Protein AF-0000000085061798 (afdb_homodimer)

Foldseek 3Di:
DLVLQVVLLVVLQVVVVVVVVVVVPDPPPADPVLVVQLVCLLVCVPVPLSVQQLQQWAQEWQWQRNQPSLLVDALQRWKKKKKKAWGDSDPVDIDITIIIGIGGPVQDDQVSVLVSVSVSCVSSVYSDHHHPPMDMDIGRHAPDAPDDADPLQVVLVVVVVVLVVLQVQLQVVVVVVVVVVVVVVVVCVVVCVVCVPPDDDDPVVVVVVVVVVVVPDDPVNLLSNLQYLVVLVCVLQDDDDPPLLQLLVLLLLLVLLLLLLLQCLPVVLPVSHFPPVSCVQNPVLLDQVNLSRNLSLLSLLLVLLQLLQLLLLLVLLPCPDPCVVDPVVVVCLLVVVCLQFPQLLVSLLSCQQNPLLRDFAADQSVVSNVQSVLCVVAVVCVNVLNQLPPPLWLSSGRLSLCLSVSLSSVLSNCSVVLSVLCVVPVVRSVVVLVVLLVQQLVQLLVLCLVVVDADCSSVDPPNGCCCRRQSRDNSNSCLSSSNSSVLNSLLPDPVSLVQLVDPVSVVVLLCQLCCLLVCLSRVCSCQSPDPGDDSNRRSNSSRPSSNSNSVSVSSQSSSSSNVNNPPSSVVSSDSVSSSQSLLSSLLSSCLSVVSNSDSSRDHRRDHDDPVSSVVSSVVSVVVSSVVSVVCCSSTNSSSLSVVCVVPPDPDPPPPDPDDPPSVVSPSSVSVD/DLVLQVVLLVVLLVVVVVVVVVVVPDPPPADPVLVVQLVCLLVCVPVVLSVQQLQQWAQEWQWQRNQPSLLPDDLQRWKKKKKKAWGDSDPVDIDITIIIGIGGPVQDDQVSVLVSVSVSCVSSVYSDHHHPPMDMDIGRHAPDAPDDADPLQVVLVVVVVVLVVLQVQLQVVVVVVVVVVVVVVVVVVVVCVVCVPPDDDDPVVVVVVVVVVVVPDPPVNLLSNLQYLVVLVCVLQDDDDPQLLQLLVLLLLLVLLLLLLLQCLPVVLPVSHFPPVSCVQNPVLLDQVNLSRNLSLLSLLLVLLQLLQLLLLLVLLPCVDPCVVDPVVVVCLLVVVCLQFPQLLVSLLSCQQNPLLRPFAADLSVVSNVQSVLCVVAVVCVNVLNQLPPPLWLSSGRLSLCLSVSLSSVLSVCSVVLSVLCVVPVVRSVVVLVVLLVQQLVQLLVLCLVVVDADCSSVDPPNGCCCRRQSRDNSNSSLSSSNSNVLNSLLPDPVNLVQLVDPVSVVVLLCQLCCLLVCLSRVCSCQSPDPGDDSNRRSNSSRPSSNSNSVSVSSQSSSSSNVNNPPSSVVSSDSVSSSQSLLSSLLSSCLSVVSCSDSSRDHRRDHDDPVSSVVSSVVSVVVSSVVSVVCCSSTNSSSLSVVCVVPPDPDPPPPDPDDPPSVVSPSSVSVD

Organism: Heterostelium pallidum (strain ATCC 26659 / Pp 5 / PN500) (NCBI:txid670386)

Nearest PDB structures (foldseek):
  6o2p-assembly1_A  TM=1.627E-01  e=3.566E+00  Homo sapiens
  5k3j-assembly1_A  TM=1.758E-01  e=9.568E+00  Caenorhabditis elegans
  6o2p-assembly1_A  TM=1.560E-01  e=2.924E+00  Homo sapiens

Sequence (1344 aa):
MNKVYFIFILSFYLINICLSLELNSGSNNVSLQCTKDINSMMSFANLMDDLQLWAYSGRAPNDLGNIDGCLGLPSNVSHYCIYSTSVPVSPSINTTYIIGLCIPPSCNTTVDISSALTTFLETMSIIAPPGGDPQSICYSEIGQSYKNWTTGAYVVLGVCIFFGVLVLAGTGIEFYQNNISGLLKKDDDQFEGLISGITNNNPISIRQDLYEEINETPLVVKLLLSFSLISNYNSFFGSSSTKRHFDTLDGIRTISTIWVLLGHSLLFANSPGYDNLAYLYLKARSFFSFQAIPSAEFAVDVFFMLSGFLVAHSLLSHLNSEQSKSPFFWFKYVIHRIIRLSPLYYFLIFVDWQLMPLFGTGPLWFQYAEQKNACQEYWWTNLLYINNLHPSIMSKECFSWAWYLANDMQFYLIAPFVLLAFRFRKAFGYLIVAVLLAICFTTNIWLTMKFNIPTFFQFAVPTTTFTTDIYQKPWTRIGPYAVGIAVAFLYTHETTKKVYDKLWFRLTAYSLAFGITFFFTYIPYTSFQGSGWTKVDNALYNGFAHTMFTVGLALFMVATFYGHGGLMSAFLRLKIFNYLSKLTYATYLVHPIVLYTYYYSRTTFLHYSPIEFSWLFAGNILFAFSIAFIIHLTIEKPFIQIERLIFPPKKQNSSPPQKEYQNYSSLLIQKVMNKVYFIFILSFYLINICLSLELNSGSNNVSLQCTKDINSMMSFANLMDDLQLWAYSGRAPNDLGNIDGCLGLPSNVSHYCIYSTSVPVSPSINTTYIIGLCIPPSCNTTVDISSALTTFLETMSIIAPPGGDPQSICYSEIGQSYKNWTTGAYVVLGVCIFFGVLVLAGTGIEFYQNNISGLLKKDDDQFEGLISGITNNNPISIRQDLYEEINETPLVVKLLLSFSLISNYNSFFGSSSTKRHFDTLDGIRTISTIWVLLGHSLLFANSPGYDNLAYLYLKARSFFSFQAIPSAEFAVDVFFMLSGFLVAHSLLSHLNSEQSKSPFFWFKYVIHRIIRLSPLYYFLIFVDWQLMPLFGTGPLWFQYAEQKNACQEYWWTNLLYINNLHPSIMSKECFSWAWYLANDMQFYLIAPFVLLAFRFRKAFGYLIVAVLLAICFTTNIWLTMKFNIPTFFQFAVPTTTFTTDIYQKPWTRIGPYAVGIAVAFLYTHETTKKVYDKLWFRLTAYSLAFGITFFFTYIPYTSFQGSGWTKVDNALYNGFAHTMFTVGLALFMVATFYGHGGLMSAFLRLKIFNYLSKLTYATYLVHPIVLYTYYYSRTTFLHYSPIEFSWLFAGNILFAFSIAFIIHLTIEKPFIQIERLIFPPKKQNSSPPQKEYQNYSSLLIQKV

pLDDT: mean 81.86, std 20.11, range [26.75, 98.56]

Radius of gyration: 34.34 Å; Cα contacts (8 Å, |Δi|>4): 1754; chains: 2; bounding box: 83×108×76 Å

InterPro domains:
  IPR002656 Acyltransferase 3 domain [PF01757] (248-628)
  IPR052728 Oxygen and lipid transport regulator [PTHR11161] (62-659)

Solvent-accessible surface area (backbone atoms only — not comparable to full-atom values): 69796 Å² total; per-residue (Å²): 113,70,66,49,56,54,43,26,59,44,54,47,41,60,46,37,63,57,44,56,68,60,60,72,70,68,81,83,78,55,53,67,63,27,54,50,52,51,50,37,38,77,65,37,72,50,50,70,64,25,48,49,30,58,68,21,23,32,75,45,64,36,20,38,36,33,54,70,55,27,40,67,40,57,60,86,60,21,19,30,32,39,41,33,26,33,36,72,53,39,103,86,38,72,44,72,43,36,31,16,39,29,42,44,55,70,42,76,45,56,58,30,46,51,51,50,46,52,52,47,26,67,59,39,67,32,84,63,66,87,40,53,80,69,44,58,54,72,43,62,49,80,79,66,71,87,54,79,89,47,72,62,24,52,50,50,49,49,51,50,49,52,51,50,50,41,28,52,51,9,30,49,52,51,52,52,51,51,54,50,48,52,53,50,50,55,51,38,56,58,38,46,65,57,44,68,68,59,83,81,78,61,78,63,55,61,57,49,51,55,49,52,54,59,66,64,53,52,66,67,56,55,57,32,45,36,23,8,51,63,60,41,54,51,56,59,73,48,85,72,73,87,71,67,52,61,38,37,52,26,22,52,48,33,54,28,47,52,34,39,50,49,24,46,55,56,58,59,41,53,70,85,31,45,52,46,48,63,41,46,71,72,45,49,62,52,36,65,78,45,27,60,35,65,39,17,63,50,30,58,30,45,51,36,17,52,49,23,22,49,53,41,46,47,47,59,66,46,58,76,39,83,60,58,76,39,72,64,45,56,52,49,56,55,50,50,53,46,58,69,50,41,59,53,52,54,54,48,51,48,42,58,55,44,43,48,55,66,71,58,44,48,84,50,31,62,56,59,45,56,62,38,52,26,34,75,78,34,46,68,28,53,80,68,43,39,32,49,64,43,49,76,45,55,90,48,23,34,68,54,83,48,28,58,56,16,37,51,52,54,49,58,69,47,46,59,60,44,52,51,33,26,69,73,37,56,67,49,22,55,47,51,42,51,49,52,40,49,46,12,33,50,49,28,28,47,52,21,60,73,65,65,41,66,59,80,77,60,74,50,90,77,58,57,56,43,49,32,66,42,69,40,27,53,67,45,51,45,30,14,25,40,52,13,32,49,51,33,57,45,66,71,37,70,65,49,56,60,49,56,68,35,65,70,50,37,53,50,34,45,50,46,17,52,48,39,38,51,43,66,39,43,52,63,37,55,41,66,40,90,92,40,65,52,68,65,54,34,15,51,46,66,25,38,40,59,36,47,34,36,51,14,50,46,47,44,53,55,35,29,60,76,71,63,33,63,68,63,35,56,58,24,45,35,70,67,26,61,50,49,33,72,32,41,66,44,24,63,67,43,32,60,60,51,49,50,54,50,57,26,30,31,62,58,55,46,64,86,43,75,67,53,43,50,38,51,44,36,15,48,51,50,53,24,49,51,52,14,50,52,45,35,40,61,49,42,47,20,47,52,46,48,48,43,68,75,55,59,76,78,74,73,71,81,59,73,88,59,80,82,69,65,75,57,56,63,62,55,48,75,77,102,112,71,66,48,57,54,44,27,59,44,53,47,42,60,46,37,64,59,42,55,69,62,59,74,72,65,81,82,77,56,52,68,64,27,53,51,51,50,50,36,38,76,64,38,72,52,51,70,63,25,48,48,30,57,67,20,23,33,73,46,63,37,20,39,36,32,53,69,54,25,40,67,40,57,61,87,61,22,21,32,30,38,41,34,25,33,37,72,53,40,102,86,37,71,43,71,43,37,33,17,38,29,41,45,55,70,42,74,45,57,58,30,44,50,52,50,46,52,53,48,25,68,60,39,68,32,83,63,67,87,39,54,81,70,44,59,54,73,44,63,49,81,78,65,70,87,53,78,88,47,73,62,24,52,49,48,48,49,53,51,49,50,51,51,50,42,28,50,50,10,29,48,52,51,52,51,51,51,52,50,48,52,55,51,50,54,52,38,56,58,38,47,64,57,46,67,69,57,84,82,77,59,79,62,55,60,59,48,49,56,51,50,55,60,67,63,52,52,66,67,55,54,57,32,46,35,22,8,51,62,60,40,53,50,57,59,72,48,85,73,75,86,71,67,53,61,38,38,54,25,22,52,47,32,54,28,48,52,34,38,50,50,24,47,55,57,59,58,42,53,71,86,32,46,53,47,48,65,42,46,71,70,47,52,62,53,36,66,78,46,28,61,35,64,40,18,63,50,31,58,29,46,50,35,17,51,50,22,22,51,53,40,46,47,47,59,67,46,56,77,39,82,60,59,76,39,70,64,45,56,51,51,54,53,49,50,54,46,57,70,49,42,62,52,52,54,54,48,51,46,40,57,55,43,43,48,56,64,70,59,44,48,83,48,30,63,56,57,47,56,63,38,54,28,34,77,78,34,48,68,28,54,78,68,44,39,33,50,66,43,48,75,45,54,91,48,21,36,70,53,83,48,28,59,58,14,37,50,52,53,50,59,69,50,46,60,60,44,52,52,35,26,70,73,38,57,67,50,22,55,47,49,41,50,49,52,38,49,47,12,32,51,50,29,27,47,52,21,60,73,67,65,42,67,58,82,76,60,74,51,90,76,57,56,55,42,48,33,66,44,69,40,27,54,66,44,52,45,29,16,25,40,51,12,34,49,51,32,57,46,66,72,37,68,62,51,55,60,49,58,68,35,64,71,49,38,54,49,35,45,51,45,17,50,49,41,38,51,43,66,38,43,52,63,38,54,41,67,39,92,91,39,66,51,65,66,53,34,16,49,45,65,26,38,39,58,36,46,34,38,51,14,50,45,46,43,52,56,36,30,60,74,72,64,34,63,69,62,35,55,60,24,45,35,68,68,26,63,49,48,32,73,32,41,67,43,24,64,68,42,32,61,59,52,50,50,51,50,58,26,27,32,62,56,54,46,62,85,42,74,66,52,43,50,38,52,45,38,15,49,52,50,54,24,50,52,52,13,50,53,45,34,39,62,49,43,48,20,47,51,46,47,46,42,68,75,56,59,76,79,74,72,71,82,60,75,88,60,78,82,69,65,76,57,56,61,60,55,49,74,76,102

Secondary structure (DSSP, 8-state):
-HHHHHHHHHHHHHHHHHHHHHTTSS-TT--HHHHHHHHHHHTTSSHHHHHHHHHHS--STTB---HHHHHTS-TTT-EEEEEEEEEEEETTEEEEEEEEEEE-TT--SHHHHHHHHHHHHHHHT------EEEEEEEE-STT--SSPPPHHHHHHHHHHHHHHHHHHHHHHHHHHHHHHHHHHHHHHHHHHHHHTSS----THHHHHHHHHHHHTS-HHHHHHHTT-HHHHHHHHHSPPPS-GGGGHHHHHHHHHHHHHHHHHHHHGGGTT-BTTHHHHHHTGGGSTGGGGTGGGHHHHHHHHHHHHHHHHHHHHHHHTSGGGGSHHHHHHHHHHHHHHHHHHHHHHHHIIIIIGGGT--STTHHHHHHHTTHHHHHHHHHHTT-TTTSSSSGGGSTTGGGHHHHHHHHHHHHHHHHHHHHHH-HHHHHHHHHHHHHHHHHHHHHHHHHHTPPPGGG--S-THHIIIIISS-HHHHHHHHHHHHHHHHHHH-HHHHHHHHSHHHHHHHHHHHHHHHHHHHHGGGGGGSTT---HHHHHHHHHHHHHHHHHHHHHHHHHHHTT--HHHHHHHT-HHHHHHHTTHHHHHHHHHHHHHHHHHH-SS-B---HHHHHHHHHHHHHHHHHHHHHHIIIIIHHHHHHHHHHS---------S--TTTHHHHHHHHH-/-HHHHHHHHHHHHHHHHHHHHHTTSS-TT--HHHHHHHHHHHTTSSHHHHHHHHHHS--STTB---HHHHHTS-TTT-EEEEEEEEEEEETTEEEEEEEEEEE-TT--SHHHHHHHHHHHHHHHT------EEEEEEEE-STT--SSPPPHHHHHHHHHHHHHHHHHHHHHHHHHHHHHHHHHHHHHHHHHHHHHTSS----THHHHHHHHHHHHTS-HHHHHHHTT-HHHHHHHHHSPP-S-GGGGHHHHHHHHHHHHHHHHHHHHGGGTT-BTTHHHHHHTGGGSTGGGGTGGGHHHHHHHHHHHHHHHHHHHHHHHTSGGGGSHHHHHHHHHHHHHHHHHHHHHHHHIIIIIGGGT--STTHHHHHHHTTHHHHHHHHHHTT-TTTSSSSGGGSTTGGGHHHHHHHHHHHHHHHHHHHHHH-HHHHHHHHHHHHHHHHHHHHHHHHHHTPPPGGG--S-THHIIIIISS-HHHHHHHHHHHHHHHHHHH-HHHHHHHHSHHHHHHHHHHHHHHHHHHHHGGGGGGSTT---HHHHHHHHHHHHHHHHHHHHHHHHHHHTT--HHHHHHHT-HHHHHHHTTHHHHHHHHHHHHHHHHHH-SS-B---HHHHHHHHHHHHHHHHHHHHHHIIIIIHHHHHHHHHHS------------TTTHHHHHHHHH-

Structure (mmCIF, N/CA/C/O backbone):
data_AF-0000000085061798-model_v1
#
loop_
_entity.id
_entity.type
_entity.pdbx_description
1 polymer 'Acyltransferase 3 domain-containing protein'
#
loop_
_atom_site.group_PDB
_atom_site.id
_atom_site.type_symbol
_atom_site.label_atom_id
_atom_site.label_alt_id
_atom_site.label_comp_id
_atom_site.label_asym_id
_atom_site.label_entity_id
_atom_site.label_seq_id
_atom_site.pdbx_PDB_ins_code
_atom_site.Cartn_x
_atom_site.Cartn_y
_atom_site.Cartn_z
_atom_site.occupancy
_atom_site.B_iso_or_equiv
_atom_site.auth_seq_id
_atom_site.auth_comp_id
_atom_site.auth_asym_id
_atom_site.auth_atom_id
_atom_site.pdbx_PDB_model_num
ATOM 1 N N . MET A 1 1 ? -22.328 -28.844 9.562 1 31.08 1 MET A N 1
ATOM 2 C CA . MET A 1 1 ? -22.25 -27.922 8.438 1 31.08 1 MET A CA 1
ATOM 3 C C . MET A 1 1 ? -20.922 -28.047 7.711 1 31.08 1 MET A C 1
ATOM 5 O O . MET A 1 1 ? -20.859 -27.938 6.484 1 31.08 1 MET A O 1
ATOM 9 N N . ASN A 1 2 ? -19.922 -28.422 8.492 1 33.59 2 ASN A N 1
ATOM 10 C CA . ASN A 1 2 ? -18.594 -28.547 7.906 1 33.59 2 ASN A CA 1
ATOM 11 C C . ASN A 1 2 ? -18.5 -29.766 6.996 1 33.59 2 ASN A C 1
ATOM 13 O O . ASN A 1 2 ? -17.859 -29.703 5.941 1 33.59 2 ASN A O 1
ATOM 17 N N . LYS A 1 3 ? -19.109 -30.938 7.504 1 36.12 3 LYS A N 1
ATOM 18 C CA . LYS A 1 3 ? -19.125 -32.219 6.789 1 36.12 3 LYS A CA 1
ATOM 19 C C . LYS A 1 3 ? -19.969 -32.125 5.523 1 36.12 3 LYS A C 1
ATOM 21 O O . LYS A 1 3 ? -19.656 -32.75 4.508 1 36.12 3 LYS A O 1
ATOM 26 N N . VAL A 1 4 ? -20.906 -31.234 5.605 1 34.66 4 VAL A N 1
ATOM 27 C CA . VAL A 1 4 ? -21.812 -31.156 4.465 1 34.66 4 VAL A CA 1
ATOM 28 C C . VAL A 1 4 ? -21.125 -30.453 3.303 1 34.66 4 VAL A C 1
ATOM 30 O O . VAL A 1 4 ? -21.25 -30.875 2.15 1 34.66 4 VAL A O 1
ATOM 33 N N . TYR A 1 5 ? -20.297 -29.547 3.57 1 36.72 5 TYR A N 1
ATOM 34 C CA . TYR A 1 5 ? -19.641 -28.875 2.453 1 36.72 5 TYR A CA 1
ATOM 35 C C . TYR A 1 5 ? -18.641 -29.797 1.759 1 36.72 5 TYR A C 1
ATOM 37 O O . TYR A 1 5 ? -18.578 -29.812 0.528 1 36.72 5 TYR A O 1
ATOM 45 N N . PHE A 1 6 ? -18 -30.594 2.551 1 36.72 6 PHE A N 1
ATOM 46 C CA . PHE A 1 6 ? -17.062 -31.547 1.951 1 36.72 6 PHE A CA 1
ATOM 47 C C . PHE A 1 6 ? -17.812 -32.656 1.237 1 36.72 6 PHE A C 1
ATOM 49 O O . PHE A 1 6 ? -17.406 -33.094 0.16 1 36.72 6 PHE A O 1
ATOM 56 N N . ILE A 1 7 ? -18.859 -33.125 1.864 1 36.59 7 ILE A N 1
ATOM 57 C CA . ILE A 1 7 ? -19.672 -34.156 1.224 1 36.59 7 ILE A CA 1
ATOM 58 C C . ILE A 1 7 ? -20.219 -33.656 -0.107 1 36.59 7 ILE A C 1
ATOM 60 O O . ILE A 1 7 ? -20.266 -34.375 -1.093 1 36.59 7 ILE A O 1
ATOM 64 N N . PHE A 1 8 ? -20.531 -32.406 -0.166 1 35.69 8 PHE A N 1
ATOM 65 C CA . PHE A 1 8 ? -21.125 -31.828 -1.368 1 35.69 8 PHE A CA 1
ATOM 66 C C . PHE A 1 8 ? -20.109 -31.75 -2.498 1 35.69 8 PHE A C 1
ATOM 68 O O . PHE A 1 8 ? -20.422 -32.094 -3.646 1 35.69 8 PHE A O 1
ATOM 75 N N . ILE A 1 9 ? -18.922 -31.484 -2.178 1 39.28 9 ILE A N 1
ATOM 76 C CA . ILE A 1 9 ? -17.906 -31.594 -3.219 1 39.28 9 ILE A CA 1
ATOM 77 C C . ILE A 1 9 ? -17.703 -33.062 -3.592 1 39.28 9 ILE A C 1
ATOM 79 O O . ILE A 1 9 ? -17.578 -33.406 -4.773 1 39.28 9 ILE A O 1
ATOM 83 N N . LEU A 1 10 ? -17.828 -33.906 -2.58 1 36.62 10 LEU A N 1
ATOM 84 C CA . LEU A 1 10 ? -17.672 -35.344 -2.789 1 36.62 10 LEU A CA 1
ATOM 85 C C . LEU A 1 10 ? -18.875 -35.906 -3.553 1 36.62 10 LEU A C 1
ATOM 87 O O . LEU A 1 10 ? -18.703 -36.75 -4.434 1 36.62 10 LEU A O 1
ATOM 91 N N . SER A 1 11 ? -20.109 -35.656 -3.047 1 34.22 11 SER A N 1
ATOM 92 C CA . SER A 1 11 ? -21.266 -36.25 -3.717 1 34.22 11 SER A CA 1
ATOM 93 C C . SER A 1 11 ? -21.297 -35.844 -5.191 1 34.22 11 SER A C 1
ATOM 95 O O . SER A 1 11 ? -21.906 -36.562 -6.008 1 34.22 11 SER A O 1
ATOM 97 N N . PHE A 1 12 ? -20.828 -34.719 -5.516 1 36.09 12 PHE A N 1
ATOM 98 C CA . PHE A 1 12 ? -20.766 -34.344 -6.926 1 36.09 12 PHE A CA 1
ATOM 99 C C . PHE A 1 12 ? -19.672 -35.125 -7.645 1 36.09 12 PHE A C 1
ATOM 101 O O . PHE A 1 12 ? -19.781 -35.406 -8.844 1 36.09 12 PHE A O 1
ATOM 108 N N . TYR A 1 13 ? -18.656 -35.531 -6.957 1 36.06 13 TYR A N 1
ATOM 109 C CA . TYR A 1 13 ? -17.656 -36.406 -7.582 1 36.06 13 TYR A CA 1
ATOM 110 C C . TYR A 1 13 ? -18.266 -37.75 -7.902 1 36.06 13 TYR A C 1
ATOM 112 O O . TYR A 1 13 ? -18.047 -38.312 -8.992 1 36.06 13 TYR A O 1
ATOM 120 N N . LEU A 1 14 ? -18.844 -38.312 -6.887 1 35.88 14 LEU A N 1
ATOM 121 C CA . LEU A 1 14 ? -19.375 -39.656 -7.086 1 35.88 14 LEU A CA 1
ATOM 122 C C . LEU A 1 14 ? -20.531 -39.656 -8.078 1 35.88 14 LEU A C 1
ATOM 124 O O . LEU A 1 14 ? -20.703 -40.594 -8.852 1 35.88 14 LEU A O 1
ATOM 128 N N . ILE A 1 15 ? -21.375 -38.625 -7.98 1 34.62 15 ILE A N 1
ATOM 129 C CA . ILE A 1 15 ? -22.484 -38.688 -8.914 1 34.62 15 ILE A CA 1
ATOM 130 C C . ILE A 1 15 ? -21.984 -38.375 -10.328 1 34.62 15 ILE A C 1
ATOM 132 O O . ILE A 1 15 ? -22.359 -39.062 -11.281 1 34.62 15 ILE A O 1
ATOM 136 N N . ASN A 1 16 ? -21.047 -37.375 -10.602 1 35.28 16 ASN A N 1
ATOM 137 C CA . ASN A 1 16 ? -20.75 -37.125 -12.008 1 35.28 16 ASN A CA 1
ATOM 138 C C . ASN A 1 16 ? -19.734 -38.094 -12.555 1 35.28 16 ASN A C 1
ATOM 140 O O . ASN A 1 16 ? -19.406 -38.062 -13.75 1 35.28 16 ASN A O 1
ATOM 144 N N . ILE A 1 17 ? -18.859 -38.75 -11.867 1 36.62 17 ILE A N 1
ATOM 145 C CA . ILE A 1 17 ? -18.281 -39.938 -12.508 1 36.62 17 ILE A CA 1
ATOM 146 C C . ILE A 1 17 ? -19.391 -40.812 -13.07 1 36.62 17 ILE A C 1
ATOM 148 O O . ILE A 1 17 ? -19.297 -41.312 -14.195 1 36.62 17 ILE A O 1
ATOM 152 N N . CYS A 1 18 ? -20.375 -41.031 -12.289 1 33.78 18 CYS A N 1
ATOM 153 C CA . CYS A 1 18 ? -21.5 -41.812 -12.766 1 33.78 18 CYS A CA 1
ATOM 154 C C . CYS A 1 18 ? -22.297 -41.031 -13.812 1 33.78 18 CYS A C 1
ATOM 156 O O . CYS A 1 18 ? -22.844 -41.625 -14.75 1 33.78 18 CYS A O 1
ATOM 158 N N . LEU A 1 19 ? -22.531 -39.719 -13.727 1 34.62 19 LEU A N 1
ATOM 159 C CA . LEU A 1 19 ? -23.312 -39.031 -14.742 1 34.62 19 LEU A CA 1
ATOM 160 C C . LEU A 1 19 ? -22.484 -38.75 -15.977 1 34.62 19 LEU A C 1
ATOM 162 O O . LEU A 1 19 ? -23.016 -38.438 -17.047 1 34.62 19 LEU A O 1
ATOM 166 N N . SER A 1 20 ? -21.203 -38.5 -16.094 1 36.47 20 SER A N 1
ATOM 167 C CA . SER A 1 20 ? -20.516 -38.406 -17.375 1 36.47 20 SER A CA 1
ATOM 168 C C . SER A 1 20 ? -20.766 -39.656 -18.234 1 36.47 20 SER A C 1
ATOM 170 O O . SER A 1 20 ? -20.547 -39.625 -19.453 1 36.47 20 SER A O 1
ATOM 172 N N . LEU A 1 21 ? -20.75 -40.812 -17.719 1 34.88 21 LEU A N 1
ATOM 173 C CA . LEU A 1 21 ? -21.078 -41.938 -18.594 1 34.88 21 LEU A CA 1
ATOM 174 C C . LEU A 1 21 ? -22.422 -41.719 -19.281 1 34.88 21 LEU A C 1
ATOM 176 O O . LEU A 1 21 ? -22.609 -42.125 -20.422 1 34.88 21 LEU A O 1
ATOM 180 N N . GLU A 1 22 ? -23.422 -41.219 -18.609 1 33.56 22 GLU A N 1
ATOM 181 C CA . GLU A 1 22 ? -24.719 -41.062 -19.266 1 33.56 22 GLU A CA 1
ATOM 182 C C . GLU A 1 22 ? -24.766 -39.781 -20.109 1 33.56 22 GLU A C 1
ATOM 184 O O . GLU A 1 22 ? -25.672 -39.625 -20.922 1 33.56 22 GLU A O 1
ATOM 189 N N . LEU A 1 23 ? -24.062 -38.688 -19.922 1 36.81 23 LEU A N 1
ATOM 190 C CA . LEU A 1 23 ? -24.188 -37.5 -20.766 1 36.81 23 LEU A CA 1
ATOM 191 C C . LEU A 1 23 ? -23.531 -37.719 -22.125 1 36.81 23 LEU A C 1
ATOM 193 O O . LEU A 1 23 ? -23.453 -36.812 -22.938 1 36.81 23 LEU A O 1
ATOM 197 N N . ASN A 1 24 ? -22.766 -38.656 -22.516 1 35.84 24 ASN A N 1
ATOM 198 C CA . ASN A 1 24 ? -22.5 -39 -23.906 1 35.84 24 ASN A CA 1
ATOM 199 C C . ASN A 1 24 ? -23.766 -38.875 -24.75 1 35.84 24 ASN A C 1
ATOM 201 O O . ASN A 1 24 ? -23.703 -39 -25.984 1 35.84 24 ASN A O 1
ATOM 205 N N . SER A 1 25 ? -24.812 -39.312 -24.297 1 34.53 25 SER A N 1
ATOM 206 C CA . SER A 1 25 ? -25.891 -39.594 -25.25 1 34.53 25 SER A CA 1
ATOM 207 C C . SER A 1 25 ? -26.422 -38.312 -25.859 1 34.53 25 SER A C 1
ATOM 209 O O . SER A 1 25 ? -26.781 -38.281 -27.047 1 34.53 25 SER A O 1
ATOM 211 N N . GLY A 1 26 ? -27.078 -37.281 -25.141 1 34.97 26 GLY A N 1
ATOM 212 C CA . GLY A 1 26 ? -28.125 -36.469 -25.781 1 34.97 26 GLY A CA 1
ATOM 213 C C . GLY A 1 26 ? -27.594 -35.219 -26.453 1 34.97 26 GLY A C 1
ATOM 214 O O . GLY A 1 26 ? -28.359 -34.469 -27.047 1 34.97 26 GLY A O 1
ATOM 215 N N . SER A 1 27 ? -26.578 -34.281 -25.891 1 41.28 27 SER A N 1
ATOM 216 C CA . SER A 1 27 ? -26.797 -33 -26.5 1 41.28 27 SER A CA 1
ATOM 217 C C . SER A 1 27 ? -26.234 -32.938 -27.922 1 41.28 27 SER A C 1
ATOM 219 O O . SER A 1 27 ? -25.031 -33.094 -28.125 1 41.28 27 SER A O 1
ATOM 221 N N . ASN A 1 28 ? -26.844 -33.312 -28.906 1 48.94 28 ASN A N 1
ATOM 222 C CA . ASN A 1 28 ? -26.938 -33.312 -30.359 1 48.94 28 ASN A CA 1
ATOM 223 C C . ASN A 1 28 ? -26.297 -32.062 -30.969 1 48.94 28 ASN A C 1
ATOM 225 O O . ASN A 1 28 ? -26.109 -32 -32.188 1 48.94 28 ASN A O 1
ATOM 229 N N . ASN A 1 29 ? -25.875 -30.953 -30.266 1 65.88 29 ASN A N 1
ATOM 230 C CA . ASN A 1 29 ? -25.531 -29.766 -31.031 1 65.88 29 ASN A CA 1
ATOM 231 C C . ASN A 1 29 ? -24.062 -29.391 -30.859 1 65.88 29 ASN A C 1
ATOM 233 O O . ASN A 1 29 ? -23.703 -28.203 -30.953 1 65.88 29 ASN A O 1
ATOM 237 N N . VAL A 1 30 ? -23.109 -30.406 -30.531 1 79.69 30 VAL A N 1
ATOM 238 C CA . VAL A 1 30 ? -21.688 -30.078 -30.469 1 79.69 30 VAL A CA 1
ATOM 239 C C . VAL A 1 30 ? -21.109 -30.031 -31.875 1 79.69 30 VAL A C 1
ATOM 241 O O . VAL A 1 30 ? -21.406 -30.891 -32.719 1 79.69 30 VAL A O 1
ATOM 244 N N . SER A 1 31 ? -20.359 -28.984 -32.125 1 86.81 31 SER A N 1
ATOM 245 C CA . SER A 1 31 ? -19.719 -28.844 -33.438 1 86.81 31 SER A CA 1
ATOM 246 C C . SER A 1 31 ? -18.719 -29.969 -33.688 1 86.81 31 SER A C 1
ATOM 248 O O . SER A 1 31 ? -17.906 -30.297 -32.812 1 86.81 31 SER A O 1
ATOM 250 N N . LEU A 1 32 ? -18.797 -30.625 -34.844 1 86 32 LEU A N 1
ATOM 251 C CA . LEU A 1 32 ? -17.906 -31.719 -35.219 1 86 32 LEU A CA 1
ATOM 252 C C . LEU A 1 32 ? -16.469 -31.25 -35.25 1 86 32 LEU A C 1
ATOM 254 O O . LEU A 1 32 ? -15.555 -31.969 -34.844 1 86 32 LEU A O 1
ATOM 258 N N . GLN A 1 33 ? -16.297 -30.047 -35.719 1 89.88 33 GLN A N 1
ATOM 259 C CA . GLN A 1 33 ? -14.938 -29.516 -35.812 1 89.88 33 GLN A CA 1
ATOM 260 C C . GLN A 1 33 ? -14.32 -29.312 -34.438 1 89.88 33 GLN A C 1
ATOM 262 O O . GLN A 1 33 ? -13.141 -29.578 -34.219 1 89.88 33 GLN A O 1
ATOM 267 N N . CYS A 1 34 ? -15.055 -28.844 -33.562 1 90.38 34 CYS A N 1
ATOM 268 C CA . CYS A 1 34 ? -14.562 -28.641 -32.219 1 90.38 34 CYS A CA 1
ATOM 269 C C . CYS A 1 34 ? -14.141 -29.969 -31.594 1 90.38 34 CYS A C 1
ATOM 271 O O . CYS A 1 34 ? -13.078 -30.062 -30.969 1 90.38 34 CYS A O 1
ATOM 273 N N . THR A 1 35 ? -14.961 -30.969 -31.781 1 85.62 35 THR A N 1
ATOM 274 C CA . THR A 1 35 ? -14.656 -32.281 -31.234 1 85.62 35 THR A CA 1
ATOM 275 C C . THR A 1 35 ? -13.359 -32.844 -31.812 1 85.62 35 THR A C 1
ATOM 277 O O . THR A 1 35 ? -12.539 -33.406 -31.094 1 85.62 35 THR A O 1
ATOM 280 N N . LYS A 1 36 ? -13.195 -32.594 -33.062 1 85.31 36 LYS A N 1
ATOM 281 C CA . LYS A 1 36 ? -11.977 -33.062 -33.719 1 85.31 36 LYS A CA 1
ATOM 282 C C . LYS A 1 36 ? -10.75 -32.344 -33.188 1 85.31 36 LYS A C 1
ATOM 284 O O . LYS A 1 36 ? -9.719 -32.969 -32.938 1 85.31 36 LYS A O 1
ATOM 289 N N . ASP A 1 37 ? -10.898 -31.125 -33.062 1 89.19 37 ASP A N 1
ATOM 290 C CA . ASP A 1 37 ? -9.773 -30.312 -32.594 1 89.19 37 ASP A CA 1
ATOM 291 C C . ASP A 1 37 ? -9.414 -30.625 -31.156 1 89.19 37 ASP A C 1
ATOM 293 O O . ASP A 1 37 ? -8.234 -30.672 -30.797 1 89.19 37 ASP A O 1
ATOM 297 N N . ILE A 1 38 ? -10.391 -30.844 -30.328 1 87.81 38 ILE A N 1
ATOM 298 C CA . ILE A 1 38 ? -10.148 -31.156 -28.922 1 87.81 38 ILE A CA 1
ATOM 299 C C . ILE A 1 38 ? -9.492 -32.531 -28.812 1 87.81 38 ILE A C 1
ATOM 301 O O . ILE A 1 38 ? -8.578 -32.719 -28 1 87.81 38 ILE A O 1
ATOM 305 N N . ASN A 1 39 ? -9.961 -33.375 -29.609 1 80 39 ASN A N 1
ATOM 306 C CA . ASN A 1 39 ? -9.352 -34.719 -29.594 1 80 39 ASN A CA 1
ATOM 307 C C . ASN A 1 39 ? -7.902 -34.656 -30.078 1 80 39 ASN A C 1
ATOM 309 O O . ASN A 1 39 ? -7.043 -35.344 -29.531 1 80 39 ASN A O 1
ATOM 313 N N . SER A 1 40 ? -7.715 -33.875 -31.031 1 82.75 40 SER A N 1
ATOM 314 C CA . SER A 1 40 ? -6.352 -33.688 -31.516 1 82.75 40 SER A CA 1
ATOM 315 C C . SER A 1 40 ? -5.465 -33.062 -30.438 1 82.75 40 SER A C 1
ATOM 317 O O . SER A 1 40 ? -4.309 -33.469 -30.281 1 82.75 40 SER A O 1
ATOM 319 N N . MET A 1 41 ? -6.016 -32.188 -29.719 1 84.31 41 MET A N 1
ATOM 320 C CA . MET A 1 41 ? -5.297 -31.516 -28.641 1 84.31 41 MET A CA 1
ATOM 321 C C . MET A 1 41 ? -4.949 -32.5 -27.531 1 84.31 41 MET A C 1
ATOM 323 O O . MET A 1 41 ? -3.816 -32.531 -27.047 1 84.31 41 MET A O 1
ATOM 327 N N . MET A 1 42 ? -5.871 -33.344 -27.25 1 77.62 42 MET A N 1
ATOM 328 C CA . MET A 1 42 ? -5.691 -34.25 -26.125 1 77.62 42 MET A CA 1
ATOM 329 C C . MET A 1 42 ? -4.762 -35.406 -26.5 1 77.62 42 MET A C 1
ATOM 331 O O . MET A 1 42 ? -4.176 -36.031 -25.641 1 77.62 42 MET A O 1
ATOM 335 N N . SER A 1 43 ? -4.648 -35.531 -27.875 1 74.5 43 SER A N 1
ATOM 336 C CA . SER A 1 43 ? -3.721 -36.562 -28.344 1 74.5 43 SER A CA 1
ATOM 337 C C . SER A 1 43 ? -2.342 -35.969 -28.625 1 74.5 43 SER A C 1
ATOM 339 O O . SER A 1 43 ? -1.419 -36.688 -29.016 1 74.5 43 SER A O 1
ATOM 341 N N . PHE A 1 44 ? -2.246 -34.656 -28.438 1 77.81 44 PHE A N 1
ATOM 342 C CA . PHE A 1 44 ? -1.004 -33.938 -28.641 1 77.81 44 PHE A CA 1
ATOM 343 C C . PHE A 1 44 ? -0.488 -34.156 -30.062 1 77.81 44 PHE A C 1
ATOM 345 O O . PHE A 1 44 ? 0.691 -34.438 -30.266 1 77.81 44 PHE A O 1
ATOM 352 N N . ALA A 1 45 ? -1.416 -34.062 -31.016 1 75.69 45 ALA A N 1
ATOM 353 C CA . ALA A 1 45 ? -1.059 -34.219 -32.438 1 75.69 45 ALA A CA 1
ATOM 354 C C . ALA A 1 45 ? -0.008 -33.188 -32.844 1 75.69 45 ALA A C 1
ATOM 356 O O . ALA A 1 45 ? 0.948 -33.5 -33.531 1 75.69 45 ALA A O 1
ATOM 357 N N . ASN A 1 46 ? -0.297 -31.938 -32.469 1 77.69 46 ASN A N 1
ATOM 358 C CA . ASN A 1 46 ? 0.719 -30.891 -32.531 1 77.69 46 ASN A CA 1
ATOM 359 C C . ASN A 1 46 ? 1.327 -30.656 -31.141 1 77.69 46 ASN A C 1
ATOM 361 O O . ASN A 1 46 ? 0.805 -29.859 -30.359 1 77.69 46 ASN A O 1
ATOM 365 N N . LEU A 1 47 ? 2.264 -31.156 -30.938 1 69.25 47 LEU A N 1
ATOM 366 C CA . LEU A 1 47 ? 2.836 -31.297 -29.609 1 69.25 47 LEU A CA 1
ATOM 367 C C . LEU A 1 47 ? 3 -29.938 -28.938 1 69.25 47 LEU A C 1
ATOM 369 O O . LEU A 1 47 ? 2.494 -29.719 -27.828 1 69.25 47 LEU A O 1
ATOM 373 N N . MET A 1 48 ? 3.59 -29 -29.656 1 71.81 48 MET A N 1
ATOM 374 C CA . MET A 1 48 ? 3.938 -27.734 -29.016 1 71.81 48 MET A CA 1
ATOM 375 C C . MET A 1 48 ? 2.686 -26.906 -28.719 1 71.81 48 MET A C 1
ATOM 377 O O . MET A 1 48 ? 2.498 -26.438 -27.594 1 71.81 48 MET A O 1
ATOM 381 N N . ASP A 1 49 ? 1.925 -26.844 -29.625 1 80.19 49 ASP A N 1
ATOM 382 C CA . ASP A 1 49 ? 0.717 -26.031 -29.469 1 80.19 49 ASP A CA 1
ATOM 383 C C . ASP A 1 49 ? -0.238 -26.672 -28.469 1 80.19 49 ASP A C 1
ATOM 385 O O . ASP A 1 49 ? -0.772 -26 -27.578 1 80.19 49 ASP A O 1
ATOM 389 N N . ASP A 1 50 ? -0.309 -27.969 -28.562 1 78.06 50 ASP A N 1
ATOM 390 C CA . ASP A 1 50 ? -1.272 -28.672 -27.719 1 78.06 50 ASP A CA 1
ATOM 391 C C . ASP A 1 50 ? -0.827 -28.688 -26.266 1 78.06 50 ASP A C 1
ATOM 393 O O . ASP A 1 50 ? -1.654 -28.578 -25.359 1 78.06 50 ASP A O 1
ATOM 397 N N . LEU A 1 51 ? 0.39 -28.703 -26.078 1 75.19 51 LEU A N 1
ATOM 398 C CA . LEU A 1 51 ? 0.924 -28.656 -24.719 1 75.19 51 LEU A CA 1
ATOM 399 C C . LEU A 1 51 ? 0.661 -27.297 -24.078 1 75.19 51 LEU A C 1
ATOM 401 O O . LEU A 1 51 ? 0.358 -27.219 -22.875 1 75.19 51 LEU A O 1
ATOM 405 N N . GLN A 1 52 ? 0.835 -26.344 -24.812 1 80.94 52 GLN A N 1
ATOM 406 C CA . GLN A 1 52 ? 0.597 -25 -24.297 1 80.94 52 GLN A CA 1
ATOM 407 C C . GLN A 1 52 ? -0.882 -24.781 -24 1 80.94 52 GLN A C 1
ATOM 409 O O . GLN A 1 52 ? -1.229 -24.188 -22.969 1 80.94 52 GLN A O 1
ATOM 414 N N . LEU A 1 53 ? -1.657 -25.312 -24.906 1 85.12 53 LEU A N 1
ATOM 415 C CA . LEU A 1 53 ? -3.092 -25.188 -24.656 1 85.12 53 LEU A CA 1
ATOM 416 C C . LEU A 1 53 ? -3.484 -25.875 -23.359 1 85.12 53 LEU A C 1
ATOM 418 O O . LEU A 1 53 ? -4.254 -25.328 -22.562 1 85.12 53 LEU A O 1
ATOM 422 N N . TRP A 1 54 ? -2.902 -26.969 -23.25 1 79.69 54 TRP A N 1
ATOM 423 C CA . TRP A 1 54 ? -3.154 -27.734 -22.047 1 79.69 54 TRP A CA 1
ATOM 424 C C . TRP A 1 54 ? -2.613 -27.016 -20.812 1 79.69 54 TRP A C 1
ATOM 426 O O . TRP A 1 54 ? -3.289 -26.953 -19.781 1 79.69 54 TRP A O 1
ATOM 436 N N . ALA A 1 55 ? -1.463 -26.453 -20.891 1 77.56 55 ALA A N 1
ATOM 437 C CA . ALA A 1 55 ? -0.781 -25.828 -19.766 1 77.56 55 ALA A CA 1
ATOM 438 C C . ALA A 1 55 ? -1.476 -24.531 -19.359 1 77.56 55 ALA A C 1
ATOM 440 O O . ALA A 1 55 ? -1.463 -24.156 -18.188 1 77.56 55 ALA A O 1
ATOM 441 N N . TYR A 1 56 ? -2.113 -23.906 -20.297 1 88.31 56 TYR A N 1
ATOM 442 C CA . TYR A 1 56 ? -2.686 -22.594 -20.016 1 88.31 56 TYR A CA 1
ATOM 443 C C . TYR A 1 56 ? -4.137 -22.719 -19.578 1 88.31 56 TYR A C 1
ATOM 445 O O . TYR A 1 56 ? -4.75 -21.734 -19.156 1 88.31 56 TYR A O 1
ATOM 453 N N . SER A 1 57 ? -4.691 -23.938 -19.562 1 87.5 57 SER A N 1
ATOM 454 C CA . SER A 1 57 ? -6.062 -24.156 -19.109 1 87.5 57 SER A CA 1
ATOM 455 C C . SER A 1 57 ? -6.125 -24.391 -17.609 1 87.5 57 SER A C 1
ATOM 457 O O . SER A 1 57 ? -5.176 -24.906 -17.016 1 87.5 57 SER A O 1
ATOM 459 N N . GLY A 1 58 ? -7.262 -23.922 -17.031 1 86.31 58 GLY A N 1
ATOM 460 C CA . GLY A 1 58 ? -7.48 -24.203 -15.617 1 86.31 58 GLY A CA 1
ATOM 461 C C . GLY A 1 58 ? -7.566 -25.688 -15.32 1 86.31 58 GLY A C 1
ATOM 462 O O . GLY A 1 58 ? -8.016 -26.469 -16.156 1 86.31 58 GLY A O 1
ATOM 463 N N . ARG A 1 59 ? -7.219 -26 -14.055 1 78.75 59 ARG A N 1
ATOM 464 C CA . ARG A 1 59 ? -7.121 -27.422 -13.719 1 78.75 59 ARG A CA 1
ATOM 465 C C . ARG A 1 59 ? -8.031 -27.781 -12.555 1 78.75 59 ARG A C 1
ATOM 467 O O . ARG A 1 59 ? -7.992 -28.891 -12.039 1 78.75 59 ARG A O 1
ATOM 474 N N . ALA A 1 60 ? -8.742 -26.891 -12.031 1 77.38 60 ALA A N 1
ATOM 475 C CA . ALA A 1 60 ? -9.672 -27.078 -10.914 1 77.38 60 ALA A CA 1
ATOM 476 C C . ALA A 1 60 ? -10.773 -26.031 -10.938 1 77.38 60 ALA A C 1
ATOM 478 O O . ALA A 1 60 ? -10.68 -25.031 -11.664 1 77.38 60 ALA A O 1
ATOM 479 N N . PRO A 1 61 ? -11.828 -26.359 -10.172 1 78.56 61 PRO A N 1
ATOM 480 C CA . PRO A 1 61 ? -12.82 -25.297 -10.023 1 78.56 61 PRO A CA 1
ATOM 481 C C . PRO A 1 61 ? -12.219 -24 -9.477 1 78.56 61 PRO A C 1
ATOM 483 O O . PRO A 1 61 ? -11.414 -24.031 -8.539 1 78.56 61 PRO A O 1
ATOM 486 N N . ASN A 1 62 ? -12.516 -22.938 -10.062 1 84.81 62 ASN A N 1
ATOM 487 C CA . ASN A 1 62 ? -12.031 -21.609 -9.711 1 84.81 62 ASN A CA 1
ATOM 488 C C . ASN A 1 62 ? -10.547 -21.453 -10.016 1 84.81 62 ASN A C 1
ATOM 490 O O . ASN A 1 62 ? -9.773 -21.031 -9.164 1 84.81 62 ASN A O 1
ATOM 494 N N . ASP A 1 63 ? -10.234 -21.953 -11.117 1 88.25 63 ASP A N 1
ATOM 495 C CA . ASP A 1 63 ? -8.906 -21.797 -11.711 1 88.25 63 ASP A CA 1
ATOM 496 C C . ASP A 1 63 ? -9 -21.188 -13.109 1 88.25 63 ASP A C 1
ATOM 498 O O . ASP A 1 63 ? -9.484 -21.828 -14.039 1 88.25 63 ASP A O 1
ATOM 502 N N . LEU A 1 64 ? -8.492 -20.031 -13.258 1 92.69 64 LEU A N 1
ATOM 503 C CA . LEU A 1 64 ? -8.633 -19.297 -14.508 1 92.69 64 LEU A CA 1
ATOM 504 C C . LEU A 1 64 ? -7.52 -19.672 -15.484 1 92.69 64 LEU A C 1
ATOM 506 O O . LEU A 1 64 ? -7.523 -19.234 -16.641 1 92.69 64 LEU A O 1
ATOM 510 N N . GLY A 1 65 ? -6.633 -20.5 -15.008 1 90.75 65 GLY A N 1
ATOM 511 C CA . GLY A 1 65 ? -5.512 -20.812 -15.883 1 90.75 65 GLY A CA 1
ATOM 512 C C . GLY A 1 65 ? -4.656 -19.594 -16.203 1 90.75 65 GLY A C 1
ATOM 513 O O . GLY A 1 65 ? -4.453 -18.734 -15.344 1 90.75 65 GLY A O 1
ATOM 514 N N . ASN A 1 66 ? -4.023 -19.609 -17.391 1 90.5 66 ASN A N 1
ATOM 515 C CA . ASN A 1 66 ? -3.15 -18.516 -17.797 1 90.5 66 ASN A CA 1
ATOM 516 C C . ASN A 1 66 ? -3.676 -17.812 -19.047 1 90.5 66 ASN A C 1
ATOM 518 O O . ASN A 1 66 ? -3.299 -18.172 -20.172 1 90.5 66 ASN A O 1
ATOM 522 N N . ILE A 1 67 ? -4.441 -16.797 -18.859 1 92.31 67 ILE A N 1
ATOM 523 C CA . ILE A 1 67 ? -5.09 -16.125 -19.969 1 92.31 67 ILE A CA 1
ATOM 524 C C . ILE A 1 67 ? -4.039 -15.422 -20.828 1 92.31 67 ILE A C 1
ATOM 526 O O . ILE A 1 67 ? -4.133 -15.422 -22.047 1 92.31 67 ILE A O 1
ATOM 530 N N . ASP A 1 68 ? -3.096 -14.805 -20.203 1 89 68 ASP A N 1
ATOM 531 C CA . ASP A 1 68 ? -2.086 -14.055 -20.953 1 89 68 ASP A CA 1
ATOM 532 C C . ASP A 1 68 ? -1.265 -14.977 -21.844 1 89 68 ASP A C 1
ATOM 534 O O . ASP A 1 68 ? -0.938 -14.609 -22.984 1 89 68 ASP A O 1
ATOM 538 N N . GLY A 1 69 ? -0.946 -16.141 -21.328 1 87.44 69 GLY A N 1
ATOM 539 C CA . GLY A 1 69 ? -0.253 -17.125 -22.156 1 87.44 69 GLY A CA 1
ATOM 540 C C . GLY A 1 69 ? -1.088 -17.625 -23.312 1 87.44 69 GLY A C 1
ATOM 541 O O . GLY A 1 69 ? -0.579 -17.781 -24.422 1 87.44 69 GLY A O 1
ATOM 542 N N . CYS A 1 70 ? -2.32 -17.875 -23.031 1 91.06 70 CYS A N 1
ATOM 543 C CA . CYS A 1 70 ? -3.238 -18.391 -24.031 1 91.06 70 CYS A CA 1
ATOM 544 C C . CYS A 1 70 ? -3.436 -17.375 -25.172 1 91.06 70 CYS A C 1
ATOM 546 O O . CYS A 1 70 ? -3.361 -17.734 -26.344 1 91.06 70 CYS A O 1
ATOM 548 N N . LEU A 1 71 ? -3.631 -16.156 -24.812 1 90.19 71 LEU A N 1
ATOM 549 C CA . LEU A 1 71 ? -3.9 -15.125 -25.812 1 90.19 71 LEU A CA 1
ATOM 550 C C . LEU A 1 71 ? -2.609 -14.672 -26.5 1 90.19 71 LEU A C 1
ATOM 552 O O . LEU A 1 71 ? -2.648 -13.93 -27.484 1 90.19 71 LEU A O 1
ATOM 556 N N . GLY A 1 72 ? -1.522 -15.086 -25.938 1 84.44 72 GLY A N 1
ATOM 557 C CA . GLY A 1 72 ? -0.238 -14.828 -26.562 1 84.44 72 GLY A CA 1
ATOM 558 C C . GLY A 1 72 ? 0.026 -15.719 -27.766 1 84.44 72 GLY A C 1
ATOM 559 O O . GLY A 1 72 ? 0.877 -15.406 -28.594 1 84.44 72 GLY A O 1
ATOM 560 N N . LEU A 1 73 ? -0.723 -16.828 -27.859 1 85.81 73 LEU A N 1
ATOM 561 C CA . LEU A 1 73 ? -0.625 -17.719 -29.016 1 85.81 73 LEU A CA 1
ATOM 562 C C . LEU A 1 73 ? -1.377 -17.141 -30.219 1 85.81 73 LEU A C 1
ATOM 564 O O . LEU A 1 73 ? -2.252 -16.297 -30.047 1 85.81 73 LEU A O 1
ATOM 568 N N . PRO A 1 74 ? -0.971 -17.625 -31.359 1 86.62 74 PRO A N 1
ATOM 569 C CA . PRO A 1 74 ? -1.69 -17.125 -32.531 1 86.62 74 PRO A CA 1
ATOM 570 C C . PRO A 1 74 ? -3.193 -17.391 -32.469 1 86.62 74 PRO A C 1
ATOM 572 O O . PRO A 1 74 ? -3.619 -18.422 -31.938 1 86.62 74 PRO A O 1
ATOM 575 N N . SER A 1 75 ? -3.926 -16.531 -33 1 86.38 75 SER A N 1
ATOM 576 C CA . SER A 1 75 ? -5.383 -16.562 -32.906 1 86.38 75 SER A CA 1
ATOM 577 C C . SER A 1 75 ? -5.953 -17.797 -33.594 1 86.38 75 SER A C 1
ATOM 579 O O . SER A 1 75 ? -7.086 -18.188 -33.312 1 86.38 75 SER A O 1
ATOM 581 N N . ASN A 1 76 ? -5.203 -18.375 -34.5 1 88.25 76 ASN A N 1
ATOM 582 C CA . ASN A 1 76 ? -5.68 -19.578 -35.188 1 88.25 76 ASN A CA 1
ATOM 583 C C . ASN A 1 76 ? -5.434 -20.844 -34.375 1 88.25 76 ASN A C 1
ATOM 585 O O . ASN A 1 76 ? -5.973 -21.906 -34.688 1 88.25 76 ASN A O 1
ATOM 589 N N . VAL A 1 77 ? -4.73 -20.719 -33.312 1 88.44 77 VAL A N 1
ATOM 590 C CA . VAL A 1 77 ? -4.359 -21.875 -32.5 1 88.44 77 VAL A CA 1
ATOM 591 C C . VAL A 1 77 ? -5.246 -21.922 -31.266 1 88.44 77 VAL A C 1
ATOM 593 O O . VAL A 1 77 ? -5.688 -23 -30.859 1 88.44 77 VAL A O 1
ATOM 596 N N . SER A 1 78 ? -5.438 -20.734 -30.703 1 90.81 78 SER A N 1
ATOM 597 C CA . SER A 1 78 ? -6.125 -20.797 -29.406 1 90.81 78 SER A CA 1
ATOM 598 C C . SER A 1 78 ? -6.977 -19.562 -29.172 1 90.81 78 SER A C 1
ATOM 600 O O . SER A 1 78 ? -6.758 -18.516 -29.812 1 90.81 78 SER A O 1
ATOM 602 N N . HIS A 1 79 ? -8.008 -19.672 -28.453 1 91.25 79 HIS A N 1
ATOM 603 C CA . HIS A 1 79 ? -8.695 -18.594 -27.75 1 91.25 79 HIS A CA 1
ATOM 604 C C . HIS A 1 79 ? -8.984 -18.984 -26.297 1 91.25 79 HIS A C 1
ATOM 606 O O . HIS A 1 79 ? -8.883 -20.172 -25.938 1 91.25 79 HIS A O 1
ATOM 612 N N . TYR A 1 80 ? -9.172 -18.016 -25.469 1 93.19 80 TYR A N 1
ATOM 613 C CA . TYR A 1 80 ? -9.398 -18.219 -24.047 1 93.19 80 TYR A CA 1
ATOM 614 C C . TYR A 1 80 ? -10.883 -18.109 -23.703 1 93.19 80 TYR A C 1
ATOM 616 O O . TYR A 1 80 ? -11.523 -17.109 -24.047 1 93.19 80 TYR A O 1
ATOM 624 N N . CYS A 1 81 ? -11.469 -19.125 -23.016 1 91.94 81 CYS A N 1
ATOM 625 C CA . CYS A 1 81 ? -12.891 -19.094 -22.672 1 91.94 81 CYS A CA 1
ATOM 626 C C . CYS A 1 81 ? -13.094 -19.359 -21.188 1 91.94 81 CYS A C 1
ATOM 628 O O . CYS A 1 81 ? -12.414 -20.219 -20.609 1 91.94 81 CYS A O 1
ATOM 630 N N . ILE A 1 82 ? -14.008 -18.625 -20.625 1 91 82 ILE A N 1
ATOM 631 C CA . ILE A 1 82 ? -14.438 -18.844 -19.25 1 91 82 ILE A CA 1
ATOM 632 C C . ILE A 1 82 ? -15.727 -19.672 -19.234 1 91 82 ILE A C 1
ATOM 634 O O . ILE A 1 82 ? -16.641 -19.406 -20.016 1 91 82 ILE A O 1
ATOM 638 N N . TYR A 1 83 ? -15.727 -20.703 -18.422 1 87.75 83 TYR A N 1
ATOM 639 C CA . TYR A 1 83 ? -16.906 -21.531 -18.203 1 87.75 83 TYR A CA 1
ATOM 640 C C . TYR A 1 83 ? -17.406 -21.406 -16.781 1 87.75 83 TYR A C 1
ATOM 642 O O . TYR A 1 83 ? -16.641 -21.625 -15.82 1 87.75 83 TYR A O 1
ATOM 650 N N . SER A 1 84 ? -18.594 -20.953 -16.609 1 85.56 84 SER A N 1
ATOM 651 C CA . SER A 1 84 ? -19.219 -20.828 -15.289 1 85.56 84 SER A CA 1
ATOM 652 C C . SER A 1 84 ? -20.453 -21.719 -15.18 1 85.56 84 SER A C 1
ATOM 654 O O . SER A 1 84 ? -21.25 -21.812 -16.125 1 85.56 84 SER A O 1
ATOM 656 N N . THR A 1 85 ? -20.516 -22.484 -14.086 1 80.75 85 THR A N 1
ATOM 657 C CA . THR A 1 85 ? -21.672 -23.344 -13.875 1 80.75 85 THR A CA 1
ATOM 658 C C . THR A 1 85 ? -22.047 -23.391 -12.398 1 80.75 85 THR A C 1
ATOM 660 O O . THR A 1 85 ? -21.25 -23.016 -11.539 1 80.75 85 THR A O 1
ATOM 663 N N . SER A 1 86 ? -23.328 -23.656 -12.125 1 77.06 86 SER A N 1
ATOM 664 C CA . SER A 1 86 ? -23.828 -23.766 -10.758 1 77.06 86 SER A CA 1
ATOM 665 C C . SER A 1 86 ? -24.047 -25.219 -10.359 1 77.06 86 SER A C 1
ATOM 667 O O . SER A 1 86 ? -24.562 -26 -11.141 1 77.06 86 SER A O 1
ATOM 669 N N . VAL A 1 87 ? -23.422 -25.562 -9.188 1 71.12 87 VAL A N 1
ATOM 670 C CA . VAL A 1 87 ? -23.594 -26.922 -8.68 1 71.12 87 VAL A CA 1
ATOM 671 C C . VAL A 1 87 ? -24.312 -26.875 -7.336 1 71.12 87 VAL A C 1
ATOM 673 O O . VAL A 1 87 ? -24.047 -26.016 -6.504 1 71.12 87 VAL A O 1
ATOM 676 N N . PRO A 1 88 ? -25.312 -27.656 -7.176 1 63.56 88 PRO A N 1
ATOM 677 C CA . PRO A 1 88 ? -26.031 -27.688 -5.895 1 63.56 88 PRO A CA 1
ATOM 678 C C . PRO A 1 88 ? -25.172 -28.266 -4.766 1 63.56 88 PRO A C 1
ATOM 680 O O . PRO A 1 88 ? -24.609 -29.359 -4.914 1 63.56 88 PRO A O 1
ATOM 683 N N . VAL A 1 89 ? -24.812 -27.547 -3.807 1 60.5 89 VAL A N 1
ATOM 684 C CA . VAL A 1 89 ? -24.078 -28.016 -2.633 1 60.5 89 VAL A CA 1
ATOM 685 C C . VAL A 1 89 ? -25.062 -28.547 -1.59 1 60.5 89 VAL A C 1
ATOM 687 O O . VAL A 1 89 ? -24.766 -29.516 -0.884 1 60.5 89 VAL A O 1
ATOM 690 N N . SER A 1 90 ? -26.156 -27.812 -1.385 1 56.34 90 SER A N 1
ATOM 691 C CA . SER A 1 90 ? -27.281 -28.219 -0.542 1 56.34 90 SER A CA 1
ATOM 692 C C . SER A 1 90 ? -28.609 -27.938 -1.229 1 56.34 90 SER A C 1
ATOM 694 O O . SER A 1 90 ? -28.656 -27.219 -2.23 1 56.34 90 SER A O 1
ATOM 696 N N . PRO A 1 91 ? -29.5 -28.75 -0.842 1 53.5 91 PRO A N 1
ATOM 697 C CA . PRO A 1 91 ? -30.797 -28.531 -1.479 1 53.5 91 PRO A CA 1
ATOM 698 C C . PRO A 1 91 ? -31.156 -27.047 -1.591 1 53.5 91 PRO A C 1
ATOM 700 O O . PRO A 1 91 ? -31.891 -26.656 -2.5 1 53.5 91 PRO A O 1
ATOM 703 N N . SER A 1 92 ? -30.531 -26.297 -0.763 1 57.16 92 SER A N 1
ATOM 704 C CA . SER A 1 92 ? -30.938 -24.891 -0.776 1 57.16 92 SER A CA 1
ATOM 705 C C . SER A 1 92 ? -29.781 -23.984 -1.19 1 57.16 92 SER A C 1
ATOM 707 O O . SER A 1 92 ? -29.969 -22.781 -1.368 1 57.16 92 SER A O 1
ATOM 709 N N . ILE A 1 93 ? -28.625 -24.641 -1.451 1 60.81 93 ILE A N 1
ATOM 710 C CA . ILE A 1 93 ? -27.5 -23.766 -1.704 1 60.81 93 ILE A CA 1
ATOM 711 C C . ILE A 1 93 ? -26.75 -24.234 -2.955 1 60.81 93 ILE A C 1
ATOM 713 O O . ILE A 1 93 ? -26.391 -25.406 -3.074 1 60.81 93 ILE A O 1
ATOM 717 N N . ASN A 1 94 ? -26.766 -23.312 -3.943 1 65.94 94 ASN A N 1
ATOM 718 C CA . ASN A 1 94 ? -25.953 -23.547 -5.141 1 65.94 94 ASN A CA 1
ATOM 719 C C . ASN A 1 94 ? -24.656 -22.766 -5.094 1 65.94 94 ASN A C 1
ATOM 721 O O . ASN A 1 94 ? -24.594 -21.672 -4.523 1 65.94 94 ASN A O 1
ATOM 725 N N . THR A 1 95 ? -23.625 -23.516 -5.48 1 69.44 95 THR A N 1
ATOM 726 C CA . THR A 1 95 ? -22.344 -22.812 -5.598 1 69.44 95 THR A CA 1
ATOM 727 C C . THR A 1 95 ? -21.891 -22.766 -7.055 1 69.44 95 THR A C 1
ATOM 729 O O . THR A 1 95 ? -22.125 -23.703 -7.82 1 69.44 95 THR A O 1
ATOM 732 N N . THR A 1 96 ? -21.484 -21.625 -7.406 1 76.25 96 THR A N 1
ATOM 733 C CA . THR A 1 96 ? -20.984 -21.438 -8.766 1 76.25 96 THR A CA 1
ATOM 734 C C . THR A 1 96 ? -19.453 -21.531 -8.789 1 76.25 96 THR A C 1
ATOM 736 O O . THR A 1 96 ? -18.781 -21.031 -7.883 1 76.25 96 THR A O 1
ATOM 739 N N . TYR A 1 97 ? -18.953 -22.359 -9.719 1 79.5 97 TYR A N 1
ATOM 740 C CA . TYR A 1 97 ? -17.5 -22.328 -9.914 1 79.5 97 TYR A CA 1
ATOM 741 C C . TYR A 1 97 ? -17.156 -21.906 -11.336 1 79.5 97 TYR A C 1
ATOM 743 O O . TYR A 1 97 ? -17.984 -21.969 -12.234 1 79.5 97 TYR A O 1
ATOM 751 N N . ILE A 1 98 ? -16.047 -21.359 -11.508 1 87.5 98 ILE A N 1
ATOM 752 C CA . ILE A 1 98 ? -15.578 -20.828 -12.773 1 87.5 98 ILE A CA 1
ATOM 753 C C . ILE A 1 98 ? -14.25 -21.484 -13.148 1 87.5 98 ILE A C 1
ATOM 755 O O . ILE A 1 98 ? -13.391 -21.703 -12.281 1 87.5 98 ILE A O 1
ATOM 759 N N . ILE A 1 99 ? -14.133 -21.875 -14.438 1 87.81 99 ILE A N 1
ATOM 760 C CA . ILE A 1 99 ? -12.875 -22.422 -14.93 1 87.81 99 ILE A CA 1
ATOM 761 C C . ILE A 1 99 ? -12.5 -21.766 -16.25 1 87.81 99 ILE A C 1
ATOM 763 O O . ILE A 1 99 ? -13.367 -21.516 -17.094 1 87.81 99 ILE A O 1
ATOM 767 N N . GLY A 1 100 ? -11.258 -21.344 -16.344 1 91.56 100 GLY A N 1
ATOM 768 C CA . GLY A 1 100 ? -10.742 -20.828 -17.609 1 91.56 100 GLY A CA 1
ATOM 769 C C . GLY A 1 100 ? -10.109 -21.891 -18.484 1 91.56 100 GLY A C 1
ATOM 770 O O . GLY A 1 100 ? -9.352 -22.734 -18 1 91.56 100 GLY A O 1
ATOM 771 N N . LEU A 1 101 ? -10.453 -21.828 -19.844 1 90.81 101 LEU A N 1
ATOM 772 C CA . LEU A 1 101 ? -9.977 -22.859 -20.781 1 90.81 101 LEU A CA 1
ATOM 773 C C . LEU A 1 101 ? -9.297 -22.203 -21.984 1 90.81 101 LEU A C 1
ATOM 775 O O . LEU A 1 101 ? -9.781 -21.203 -22.5 1 90.81 101 LEU A O 1
ATOM 779 N N . CYS A 1 102 ? -8.141 -22.719 -22.25 1 92.25 102 CYS A N 1
ATOM 780 C CA . CYS A 1 102 ? -7.457 -22.391 -23.5 1 92.25 102 CYS A CA 1
ATOM 781 C C . CYS A 1 102 ? -7.688 -23.453 -24.562 1 92.25 102 CYS A C 1
ATOM 783 O O . CYS A 1 102 ? -7.059 -24.516 -24.531 1 92.25 102 CYS A O 1
ATOM 785 N N . ILE A 1 103 ? -8.586 -23.188 -25.578 1 92.12 103 ILE A N 1
ATOM 786 C CA . ILE A 1 103 ? -9.023 -24.219 -26.5 1 92.12 103 ILE A CA 1
ATOM 787 C C . ILE A 1 103 ? -8.992 -23.672 -27.938 1 92.12 103 ILE A C 1
ATOM 789 O O . ILE A 1 103 ? -8.859 -22.453 -28.141 1 92.12 103 ILE A O 1
ATOM 793 N N . PRO A 1 104 ? -9.086 -24.547 -28.828 1 91.31 104 PRO A N 1
ATOM 794 C CA . PRO A 1 104 ? -9.086 -24.109 -30.219 1 91.31 104 PRO A CA 1
ATOM 795 C C . PRO A 1 104 ? -10.273 -23.203 -30.562 1 91.31 104 PRO A C 1
ATOM 797 O O . PRO A 1 104 ? -11.367 -23.391 -30.031 1 91.31 104 PRO A O 1
ATOM 800 N N . PRO A 1 105 ? -9.992 -22.297 -31.469 1 91.81 105 PRO A N 1
ATOM 801 C CA . PRO A 1 105 ? -11.023 -21.312 -31.781 1 91.81 105 PRO A CA 1
ATOM 802 C C . PRO A 1 105 ? -12.273 -21.938 -32.406 1 91.81 105 PRO A C 1
ATOM 804 O O . PRO A 1 105 ? -13.32 -21.281 -32.469 1 91.81 105 PRO A O 1
ATOM 807 N N . SER A 1 106 ? -12.195 -23.203 -32.844 1 90.88 106 SER A N 1
ATOM 808 C CA . SER A 1 106 ? -13.367 -23.875 -33.406 1 90.88 106 SER A CA 1
ATOM 809 C C . SER A 1 106 ? -14.43 -24.094 -32.344 1 90.88 106 SER A C 1
ATOM 811 O O . SER A 1 106 ? -15.609 -24.281 -32.656 1 90.88 106 SER A O 1
ATOM 813 N N . CYS A 1 107 ? -13.992 -24.156 -31.125 1 89.25 107 CYS A N 1
ATOM 814 C CA . CYS A 1 107 ? -14.922 -24.297 -30 1 89.25 107 CYS A CA 1
ATOM 815 C C . CYS A 1 107 ? -15.391 -22.938 -29.5 1 89.25 107 CYS A C 1
ATOM 817 O O . CYS A 1 107 ? -14.734 -22.328 -28.656 1 89.25 107 CYS A O 1
ATOM 819 N N . ASN A 1 108 ? -16.516 -22.484 -29.828 1 84.69 108 ASN A N 1
ATOM 820 C CA . ASN A 1 108 ? -16.891 -21.109 -29.516 1 84.69 108 ASN A CA 1
ATOM 821 C C . ASN A 1 108 ? -18.266 -21.031 -28.875 1 84.69 108 ASN A C 1
ATOM 823 O O . ASN A 1 108 ? -18.656 -19.984 -28.344 1 84.69 108 ASN A O 1
ATOM 827 N N . THR A 1 109 ? -19.031 -22.156 -28.875 1 82.88 109 THR A N 1
ATOM 828 C CA . THR A 1 109 ? -20.328 -22.156 -28.234 1 82.88 109 THR A CA 1
ATOM 829 C C . THR A 1 109 ? -20.25 -22.719 -26.828 1 82.88 109 THR A C 1
ATOM 831 O O . THR A 1 109 ? -19.297 -23.438 -26.5 1 82.88 109 THR A O 1
ATOM 834 N N . THR A 1 110 ? -21.234 -22.391 -26.062 1 83.69 110 THR A N 1
ATOM 835 C CA . THR A 1 110 ? -21.266 -22.875 -24.688 1 83.69 110 THR A CA 1
ATOM 836 C C . THR A 1 110 ? -21.312 -24.391 -24.656 1 83.69 110 THR A C 1
ATOM 838 O O . THR A 1 110 ? -20.688 -25.016 -23.797 1 83.69 110 THR A O 1
ATOM 841 N N . VAL A 1 111 ? -21.984 -24.906 -25.656 1 78.56 111 VAL A N 1
ATOM 842 C CA . VAL A 1 111 ? -22.078 -26.359 -25.734 1 78.56 111 VAL A CA 1
ATOM 843 C C . VAL A 1 111 ? -20.719 -26.953 -26.094 1 78.56 111 VAL A C 1
ATOM 845 O O . VAL A 1 111 ? -20.312 -27.969 -25.531 1 78.56 111 VAL A O 1
ATOM 848 N N . ASP A 1 112 ? -20.062 -26.281 -27 1 84.81 112 ASP A N 1
ATOM 849 C CA . ASP A 1 112 ? -18.719 -26.703 -27.375 1 84.81 112 ASP A CA 1
ATOM 850 C C . ASP A 1 112 ? -17.781 -26.672 -26.172 1 84.81 112 ASP A C 1
ATOM 852 O O . ASP A 1 112 ? -17.047 -27.625 -25.906 1 84.81 112 ASP A O 1
ATOM 856 N N . ILE A 1 113 ? -17.891 -25.641 -25.469 1 83.19 113 ILE A N 1
ATOM 857 C CA . ILE A 1 113 ? -16.984 -25.406 -24.344 1 83.19 113 ILE A CA 1
ATOM 858 C C . ILE A 1 113 ? -17.312 -26.375 -23.219 1 83.19 113 ILE A C 1
ATOM 860 O O . ILE A 1 113 ? -16.391 -26.891 -22.562 1 83.19 113 ILE A O 1
ATOM 864 N N . SER A 1 114 ? -18.562 -26.625 -23.047 1 77.44 114 SER A N 1
ATOM 865 C CA . SER A 1 114 ? -18.969 -27.609 -22.031 1 77.44 114 SER A CA 1
ATOM 866 C C . SER A 1 114 ? -18.438 -29 -22.375 1 77.44 114 SER A C 1
ATOM 868 O O . SER A 1 114 ? -17.953 -29.719 -21.5 1 77.44 114 SER A O 1
ATOM 870 N N . SER A 1 115 ? -18.516 -29.25 -23.641 1 77 115 SER A N 1
ATOM 871 C CA . SER A 1 115 ? -18.016 -30.547 -24.094 1 77 115 SER A CA 1
ATOM 872 C C . SER A 1 115 ? -16.484 -30.625 -23.953 1 77 115 SER A C 1
ATOM 874 O O . SER A 1 115 ? -15.953 -31.656 -23.547 1 77 115 SER A O 1
ATOM 876 N N . ALA A 1 116 ? -15.883 -29.578 -24.312 1 76.12 116 ALA A N 1
ATOM 877 C CA . ALA A 1 116 ? -14.43 -29.516 -24.156 1 76.12 116 ALA A CA 1
ATOM 878 C C . ALA A 1 116 ? -14.031 -29.688 -22.688 1 76.12 116 ALA A C 1
ATOM 880 O O . ALA A 1 116 ? -13.086 -30.422 -22.375 1 76.12 116 ALA A O 1
ATOM 881 N N . LEU A 1 117 ? -14.742 -29.047 -21.844 1 75.75 117 LEU A N 1
ATOM 882 C CA . LEU A 1 117 ? -14.461 -29.141 -20.406 1 75.75 117 LEU A CA 1
ATOM 883 C C . LEU A 1 117 ? -14.609 -30.578 -19.922 1 75.75 117 LEU A C 1
ATOM 885 O O . LEU A 1 117 ? -13.758 -31.062 -19.172 1 75.75 117 LEU A O 1
ATOM 889 N N . THR A 1 118 ? -15.633 -31.172 -20.344 1 71.81 118 THR A N 1
ATOM 890 C CA . THR A 1 118 ? -15.859 -32.562 -19.922 1 71.81 118 THR A CA 1
ATOM 891 C C . THR A 1 118 ? -14.703 -33.438 -20.375 1 71.81 118 THR A C 1
ATOM 893 O O . THR A 1 118 ? -14.234 -34.281 -19.609 1 71.81 118 THR A O 1
ATOM 896 N N . THR A 1 119 ? -14.266 -33.188 -21.516 1 70.25 119 THR A N 1
ATOM 897 C CA . THR A 1 119 ? -13.141 -33.938 -22.031 1 70.25 119 THR A CA 1
ATOM 898 C C . THR A 1 119 ? -11.875 -33.688 -21.234 1 70.25 119 THR A C 1
ATOM 900 O O . THR A 1 119 ? -11.117 -34.594 -20.922 1 70.25 119 THR A O 1
ATOM 903 N N . PHE A 1 120 ? -11.688 -32.438 -20.922 1 71.69 120 PHE A N 1
ATOM 904 C CA . PHE A 1 120 ? -10.539 -32.062 -20.109 1 71.69 120 PHE A CA 1
ATOM 905 C C . PHE A 1 120 ? -10.578 -32.719 -18.75 1 71.69 120 PHE A C 1
ATOM 907 O O . PHE A 1 120 ? -9.57 -33.281 -18.281 1 71.69 120 PHE A O 1
ATOM 914 N N . LEU A 1 121 ? -11.734 -32.625 -18.156 1 67.5 121 LEU A N 1
ATOM 915 C CA . LEU A 1 121 ? -11.891 -33.156 -16.812 1 67.5 121 LEU A CA 1
ATOM 916 C C . LEU A 1 121 ? -11.688 -34.688 -16.781 1 67.5 121 LEU A C 1
ATOM 918 O O . LEU A 1 121 ? -11.094 -35.219 -15.836 1 67.5 121 LEU A O 1
ATOM 922 N N . GLU A 1 122 ? -12.125 -35.281 -17.75 1 63.41 122 GLU A N 1
ATOM 923 C CA . GLU A 1 122 ? -11.961 -36.75 -17.859 1 63.41 122 GLU A CA 1
ATOM 924 C C . GLU A 1 122 ? -10.492 -37.125 -18.016 1 63.41 122 GLU A C 1
ATOM 926 O O . GLU A 1 122 ? -10.031 -38.094 -17.438 1 63.41 122 GLU A O 1
ATOM 931 N N . THR A 1 123 ? -9.82 -36.25 -18.719 1 62 123 THR A N 1
ATOM 932 C CA . THR A 1 123 ? -8.422 -36.562 -19 1 62 123 THR A CA 1
ATOM 933 C C . THR A 1 123 ? -7.535 -36.188 -17.812 1 62 123 THR A C 1
ATOM 935 O O . THR A 1 123 ? -6.559 -36.875 -17.516 1 62 123 THR A O 1
ATOM 938 N N . MET A 1 124 ? -7.977 -35.125 -17.125 1 59.66 124 MET A N 1
ATOM 939 C CA . MET A 1 124 ? -7.137 -34.594 -16.047 1 59.66 124 MET A CA 1
ATOM 940 C C . MET A 1 124 ? -7.656 -35.062 -14.695 1 59.66 124 MET A C 1
ATOM 942 O O . MET A 1 124 ? -7.062 -34.75 -13.656 1 59.66 124 MET A O 1
ATOM 946 N N . SER A 1 125 ? -8.547 -35.906 -14.672 1 51.91 125 SER A N 1
ATOM 947 C CA . SER A 1 125 ? -9.156 -36.406 -13.438 1 51.91 125 SER A CA 1
ATOM 948 C C . SER A 1 125 ? -9.555 -35.219 -12.531 1 51.91 125 SER A C 1
ATOM 950 O O . SER A 1 125 ? -9.25 -35.25 -11.336 1 51.91 125 SER A O 1
ATOM 952 N N . ILE A 1 126 ? -9.953 -34.125 -13.258 1 54 126 ILE A N 1
ATOM 953 C CA . ILE A 1 126 ? -10.422 -32.969 -12.5 1 54 126 ILE A CA 1
ATOM 954 C C . ILE A 1 126 ? -11.891 -33.188 -12.109 1 54 126 ILE A C 1
ATOM 956 O O . ILE A 1 126 ? -12.711 -33.562 -12.945 1 54 126 ILE A O 1
ATOM 960 N N . ILE A 1 127 ? -12.086 -33.062 -10.812 1 49.78 127 ILE A N 1
ATOM 961 C CA . ILE A 1 127 ? -13.438 -33.25 -10.305 1 49.78 127 ILE A CA 1
ATOM 962 C C . ILE A 1 127 ? -14.195 -31.922 -10.352 1 49.78 127 ILE A C 1
ATOM 964 O O . ILE A 1 127 ? -14.109 -31.125 -9.414 1 49.78 127 ILE A O 1
ATOM 968 N N . ALA A 1 128 ? -14.695 -31.422 -11.594 1 57.34 128 ALA A N 1
ATOM 969 C CA . ALA A 1 128 ? -15.555 -30.25 -11.734 1 57.34 128 ALA A CA 1
ATOM 970 C C . ALA A 1 128 ? -16.719 -30.547 -12.672 1 57.34 128 ALA A C 1
ATOM 972 O O . ALA A 1 128 ? -16.641 -30.297 -13.875 1 57.34 128 ALA A O 1
ATOM 973 N N . PRO A 1 129 ? -17.844 -31.203 -12.133 1 56.56 129 PRO A N 1
ATOM 974 C CA . PRO A 1 129 ? -18.906 -31.562 -13.078 1 56.56 129 PRO A CA 1
ATOM 975 C C . PRO A 1 129 ? -19.688 -30.359 -13.586 1 56.56 129 PRO A C 1
ATOM 977 O O . PRO A 1 129 ? -19.797 -29.344 -12.891 1 56.56 129 PRO A O 1
ATOM 980 N N . PRO A 1 130 ? -19.922 -30.438 -14.922 1 60.47 130 PRO A N 1
ATOM 981 C CA . PRO A 1 130 ? -20.797 -29.375 -15.422 1 60.47 130 PRO A CA 1
ATOM 982 C C . PRO A 1 130 ? -22.109 -29.281 -14.656 1 60.47 130 PRO A C 1
ATOM 984 O O . PRO A 1 130 ? -22.672 -30.312 -14.25 1 60.47 130 PRO A O 1
ATOM 987 N N . GLY A 1 131 ? -22.281 -28.172 -14.039 1 63.78 131 GLY A N 1
ATOM 988 C CA . GLY A 1 131 ? -23.5 -27.922 -13.273 1 63.78 131 GLY A CA 1
ATOM 989 C C . GLY A 1 131 ? -24.625 -27.359 -14.109 1 63.78 131 GLY A C 1
ATOM 990 O O . GLY A 1 131 ? -24.734 -27.656 -15.297 1 63.78 131 GLY A O 1
ATOM 991 N N . GLY A 1 132 ? -25.562 -26.812 -13.398 1 65.44 132 GLY A N 1
ATOM 992 C CA . GLY A 1 132 ? -26.734 -26.219 -14.031 1 65.44 132 GLY A CA 1
ATOM 993 C C . GLY A 1 132 ? -26.484 -24.797 -14.531 1 65.44 132 GLY A C 1
ATOM 994 O O . GLY A 1 132 ? -25.531 -24.141 -14.086 1 65.44 132 GLY A O 1
ATOM 995 N N . ASP A 1 133 ? -27.047 -24.328 -15.672 1 76.31 133 ASP A N 1
ATOM 996 C CA . ASP A 1 133 ? -27.062 -22.984 -16.234 1 76.31 133 ASP A CA 1
ATOM 997 C C . ASP A 1 133 ? -25.656 -22.547 -16.656 1 76.31 133 ASP A C 1
ATOM 999 O O . ASP A 1 133 ? -25.172 -21.5 -16.219 1 76.31 133 ASP A O 1
ATOM 1003 N N . PRO A 1 134 ? -25.016 -23.375 -17.484 1 82.19 134 PRO A N 1
ATOM 1004 C CA . PRO A 1 134 ? -23.656 -23.047 -17.922 1 82.19 134 PRO A CA 1
ATOM 1005 C C . PRO A 1 134 ? -23.594 -21.766 -18.75 1 82.19 134 PRO A C 1
ATOM 1007 O O . PRO A 1 134 ? -24.516 -21.5 -19.547 1 82.19 134 PRO A O 1
ATOM 1010 N N . GLN A 1 135 ? -22.688 -20.906 -18.406 1 83.94 135 GLN A N 1
ATOM 1011 C CA . GLN A 1 135 ? -22.391 -19.703 -19.172 1 83.94 135 GLN A CA 1
ATOM 1012 C C . GLN A 1 135 ? -20.922 -19.656 -19.562 1 83.94 135 GLN A C 1
ATOM 1014 O O . GLN A 1 135 ? -20.047 -20.109 -18.812 1 83.94 135 GLN A O 1
ATOM 1019 N N . SER A 1 136 ? -20.719 -19.281 -20.844 1 88.25 136 SER A N 1
ATOM 1020 C CA . SER A 1 136 ? -19.328 -19.172 -21.281 1 88.25 136 SER A CA 1
ATOM 1021 C C . SER A 1 136 ? -19.078 -17.859 -22 1 88.25 136 SER A C 1
ATOM 1023 O O . SER A 1 136 ? -19.969 -17.297 -22.641 1 88.25 136 SER A O 1
ATOM 1025 N N . ILE A 1 137 ? -17.984 -17.297 -21.812 1 87.5 137 ILE A N 1
ATOM 1026 C CA . ILE A 1 137 ? -17.5 -16.109 -22.5 1 87.5 137 ILE A CA 1
ATOM 1027 C C . ILE A 1 137 ? -16.078 -16.344 -23 1 87.5 137 ILE A C 1
ATOM 1029 O O . ILE A 1 137 ? -15.211 -16.812 -22.25 1 87.5 137 ILE A O 1
ATOM 1033 N N . CYS A 1 138 ? -15.852 -16.031 -24.234 1 89.62 138 CYS A N 1
ATOM 1034 C CA . CYS A 1 138 ? -14.547 -16.312 -24.828 1 89.62 138 CYS A CA 1
ATOM 1035 C C . CYS A 1 138 ? -13.852 -15.031 -25.266 1 89.62 138 CYS A C 1
ATOM 1037 O O . CYS A 1 138 ? -14.508 -14.047 -25.594 1 89.62 138 CYS A O 1
ATOM 1039 N N . TYR A 1 139 ? -12.539 -15.039 -25.203 1 88.81 139 TYR A N 1
ATOM 1040 C CA . TYR A 1 139 ? -11.672 -13.938 -25.609 1 88.81 139 TYR A CA 1
ATOM 1041 C C . TYR A 1 139 ? -10.672 -14.383 -26.672 1 88.81 139 TYR A C 1
ATOM 1043 O O . TYR A 1 139 ? -10.055 -15.445 -26.531 1 88.81 139 TYR A O 1
ATOM 1051 N N . SER A 1 140 ? -10.547 -13.57 -27.688 1 86.19 140 SER A N 1
ATOM 1052 C CA . SER A 1 140 ? -9.641 -13.945 -28.781 1 86.19 140 SER A CA 1
ATOM 1053 C C . SER A 1 140 ? -8.398 -13.062 -28.797 1 86.19 140 SER A C 1
ATOM 1055 O O . SER A 1 140 ? -7.383 -13.422 -29.391 1 86.19 140 SER A O 1
ATOM 1057 N N . GLU A 1 141 ? -8.516 -11.883 -28.203 1 80.31 141 GLU A N 1
ATOM 1058 C CA . GLU A 1 141 ? -7.383 -10.969 -28.188 1 80.31 141 GLU A CA 1
ATOM 1059 C C . GLU A 1 141 ? -7.16 -10.391 -26.797 1 80.31 141 GLU A C 1
ATOM 1061 O O . GLU A 1 141 ? -8.094 -10.305 -26 1 80.31 141 GLU A O 1
ATOM 1066 N N . ILE A 1 142 ? -5.891 -10.078 -26.688 1 70.81 142 ILE A N 1
ATOM 1067 C CA . ILE A 1 142 ? -5.535 -9.453 -25.422 1 70.81 142 ILE A CA 1
ATOM 1068 C C . ILE A 1 142 ? -6.199 -8.078 -25.328 1 70.81 142 ILE A C 1
ATOM 1070 O O . ILE A 1 142 ? -6.133 -7.281 -26.266 1 70.81 142 ILE A O 1
ATOM 1074 N N . GLY A 1 143 ? -6.871 -7.797 -24.328 1 65.69 143 GLY A N 1
ATOM 1075 C CA . GLY A 1 143 ? -7.469 -6.488 -24.094 1 65.69 143 GLY A CA 1
ATOM 1076 C C . GLY A 1 143 ? -8.836 -6.34 -24.719 1 65.69 143 GLY A C 1
ATOM 1077 O O . GLY A 1 143 ? -9.328 -5.219 -24.906 1 65.69 143 GLY A O 1
ATOM 1078 N N . GLN A 1 144 ? -9.359 -7.395 -25.219 1 70.75 144 GLN A N 1
ATOM 1079 C CA . GLN A 1 144 ? -10.688 -7.328 -25.812 1 70.75 144 GLN A CA 1
ATOM 1080 C C . GLN A 1 144 ? -11.695 -6.723 -24.844 1 70.75 144 GLN A C 1
ATOM 1082 O O . GLN A 1 144 ? -11.734 -7.094 -23.672 1 70.75 144 GLN A O 1
ATOM 1087 N N . SER A 1 145 ? -12.273 -5.574 -25.312 1 65.88 145 SER A N 1
ATOM 1088 C CA . SER A 1 145 ? -13.234 -4.863 -24.469 1 65.88 145 SER A CA 1
ATOM 1089 C C . SER A 1 145 ? -14.586 -5.559 -24.469 1 65.88 145 SER A C 1
ATOM 1091 O O . SER A 1 145 ? -15.047 -6.043 -25.5 1 65.88 145 SER A O 1
ATOM 1093 N N . TYR A 1 146 ? -15.133 -5.746 -23.281 1 65.5 146 TYR A N 1
ATOM 1094 C CA . TYR A 1 146 ? -16.453 -6.367 -23.141 1 65.5 146 TYR A CA 1
ATOM 1095 C C . TYR A 1 146 ? -17.562 -5.395 -23.516 1 65.5 146 TYR A C 1
ATOM 1097 O O . TYR A 1 146 ? -18.594 -5.809 -24.031 1 65.5 146 TYR A O 1
ATOM 1105 N N . LYS A 1 147 ? -17.344 -4.102 -23.281 1 73.19 147 LYS A N 1
ATOM 1106 C CA . LYS A 1 147 ? -18.469 -3.193 -23.438 1 73.19 147 LYS A CA 1
ATOM 1107 C C . LYS A 1 147 ? -18.141 -2.068 -24.422 1 73.19 147 LYS A C 1
ATOM 1109 O O . LYS A 1 147 ? -16.984 -1.652 -24.516 1 73.19 147 LYS A O 1
ATOM 1114 N N . ASN A 1 148 ? -19.203 -1.713 -25.141 1 80.94 148 ASN A N 1
ATOM 1115 C CA . ASN A 1 148 ? -19.109 -0.611 -26.094 1 80.94 148 ASN A CA 1
ATOM 1116 C C . ASN A 1 148 ? -19.438 0.728 -25.438 1 80.94 148 ASN A C 1
ATOM 1118 O O . ASN A 1 148 ? -20.078 0.769 -24.375 1 80.94 148 ASN A O 1
ATOM 1122 N N . TRP A 1 149 ? -18.969 1.745 -26.016 1 89.12 149 TRP A N 1
ATOM 1123 C CA . TRP A 1 149 ? -19.234 3.104 -25.562 1 89.12 149 TRP A CA 1
ATOM 1124 C C . TRP A 1 149 ? -20.719 3.459 -25.734 1 89.12 149 TRP A C 1
ATOM 1126 O O . TRP A 1 149 ? -21.297 3.238 -26.797 1 89.12 149 TRP A O 1
ATOM 1136 N N . THR A 1 150 ? -21.422 3.857 -24.734 1 90.06 150 THR A N 1
ATOM 1137 C CA . THR A 1 150 ? -22.828 4.289 -24.734 1 90.06 150 THR A CA 1
ATOM 1138 C C . THR A 1 150 ? -22.922 5.812 -24.656 1 90.06 150 THR A C 1
ATOM 1140 O O . THR A 1 150 ? -21.906 6.488 -24.438 1 90.06 150 THR A O 1
ATOM 1143 N N . THR A 1 151 ? -24.109 6.355 -24.891 1 93.88 151 THR A N 1
ATOM 1144 C CA . THR A 1 151 ? -24.328 7.793 -24.766 1 93.88 151 THR A CA 1
ATOM 1145 C C . THR A 1 151 ? -24.047 8.266 -23.344 1 93.88 151 THR A C 1
ATOM 1147 O O . THR A 1 151 ? -23.469 9.336 -23.141 1 93.88 151 THR A O 1
ATOM 1150 N N . GLY A 1 152 ? -24.422 7.418 -22.438 1 94.12 152 GLY A N 1
ATOM 1151 C CA . GLY A 1 152 ? -24.125 7.742 -21.047 1 94.12 152 GLY A CA 1
ATOM 1152 C C . GLY A 1 152 ? -22.641 7.844 -20.766 1 94.12 152 GLY A C 1
ATOM 1153 O O . GLY A 1 152 ? -22.203 8.734 -20.031 1 94.12 152 GLY A O 1
ATOM 1154 N N . ALA A 1 153 ? -21.875 6.984 -21.312 1 94.56 153 ALA A N 1
ATOM 1155 C CA . ALA A 1 153 ? -20.422 6.992 -21.125 1 94.56 153 ALA A CA 1
ATOM 1156 C C . ALA A 1 153 ? -19.797 8.25 -21.719 1 94.56 153 ALA A C 1
ATOM 1158 O O . ALA A 1 153 ? -18.922 8.859 -21.109 1 94.56 153 ALA A O 1
ATOM 1159 N N . TYR A 1 154 ? -20.266 8.672 -22.875 1 96.19 154 TYR A N 1
ATOM 1160 C CA . TYR A 1 154 ? -19.766 9.883 -23.516 1 96.19 154 TYR A CA 1
ATOM 1161 C C . TYR A 1 154 ? -20.094 11.109 -22.688 1 96.19 154 TYR A C 1
ATOM 1163 O O . TYR A 1 154 ? -19.266 12.023 -22.547 1 96.19 154 TYR A O 1
ATOM 1171 N N . VAL A 1 155 ? -21.297 11.086 -22.172 1 96.94 155 VAL A N 1
ATOM 1172 C CA . VAL A 1 155 ? -21.719 12.227 -21.359 1 96.94 155 VAL A CA 1
ATOM 1173 C C . VAL A 1 155 ? -20.844 12.32 -20.109 1 96.94 155 VAL A C 1
ATOM 1175 O O . VAL A 1 155 ? -20.375 13.406 -19.766 1 96.94 155 VAL A O 1
ATOM 1178 N N . VAL A 1 156 ? -20.703 11.234 -19.469 1 96.94 156 VAL A N 1
ATOM 1179 C CA . VAL A 1 156 ? -19.922 11.242 -18.25 1 96.94 156 VAL A CA 1
ATOM 1180 C C . VAL A 1 156 ? -18.469 11.578 -18.562 1 96.94 156 VAL A C 1
ATOM 1182 O O . VAL A 1 156 ? -17.797 12.258 -17.797 1 96.94 156 VAL A O 1
ATOM 1185 N N . LEU A 1 157 ? -17.938 11.078 -19.688 1 96.88 157 LEU A N 1
ATOM 1186 C CA . LEU A 1 157 ? -16.594 11.477 -20.125 1 96.88 157 LEU A CA 1
ATOM 1187 C C . LEU A 1 157 ? -16.516 12.984 -20.328 1 96.88 157 LEU A C 1
ATOM 1189 O O . LEU A 1 157 ? -15.523 13.609 -19.969 1 96.88 157 LEU A O 1
ATOM 1193 N N . GLY A 1 158 ? -17.547 13.508 -20.953 1 97.38 158 GLY A N 1
ATOM 1194 C CA . GLY A 1 158 ? -17.625 14.945 -21.125 1 97.38 158 GLY A CA 1
ATOM 1195 C C . GLY A 1 158 ? -17.578 15.703 -19.797 1 97.38 158 GLY A C 1
ATOM 1196 O O . GLY A 1 158 ? -16.891 16.719 -19.688 1 97.38 158 GLY A O 1
ATOM 1197 N N . VAL A 1 159 ? -18.266 15.172 -18.812 1 97.12 159 VAL A N 1
ATOM 1198 C CA . VAL A 1 159 ? -18.266 15.773 -17.484 1 97.12 159 VAL A CA 1
ATOM 1199 C C . VAL A 1 159 ? -16.875 15.703 -16.875 1 97.12 159 VAL A C 1
ATOM 1201 O O . VAL A 1 159 ? -16.406 16.656 -16.25 1 97.12 159 VAL A O 1
ATOM 1204 N N . CYS A 1 160 ? -16.203 14.586 -17.016 1 97.44 160 CYS A N 1
ATOM 1205 C CA . CYS A 1 160 ? -14.844 14.43 -16.516 1 97.44 160 CYS A CA 1
ATOM 1206 C C . CYS A 1 160 ? -13.898 15.422 -17.172 1 97.44 160 CYS A C 1
ATOM 1208 O O . CYS A 1 160 ? -13.078 16.047 -16.516 1 97.44 160 CYS A O 1
ATOM 1210 N N . ILE A 1 161 ? -14.023 15.602 -18.453 1 97.38 161 ILE A N 1
ATOM 1211 C CA . ILE A 1 161 ? -13.188 16.547 -19.203 1 97.38 161 ILE A CA 1
ATOM 1212 C C . ILE A 1 161 ? -13.492 17.969 -18.766 1 97.38 161 ILE A C 1
ATOM 1214 O O . ILE A 1 161 ? -12.578 18.781 -18.594 1 97.38 161 ILE A O 1
ATOM 1218 N N . PHE A 1 162 ? -14.781 18.234 -18.562 1 97.06 162 PHE A N 1
ATOM 1219 C CA . PHE A 1 162 ? -15.203 19.547 -18.109 1 97.06 162 PHE A CA 1
ATOM 1220 C C . PHE A 1 162 ? -14.523 19.906 -16.781 1 97.06 162 PHE A C 1
ATOM 1222 O O . PHE A 1 162 ? -13.938 20.984 -16.656 1 97.06 162 PHE A O 1
ATOM 1229 N N . PHE A 1 163 ? -14.523 19 -15.82 1 96.62 163 PHE A N 1
ATOM 1230 C CA . PHE A 1 163 ? -13.883 19.25 -14.531 1 96.62 163 PHE A CA 1
ATOM 1231 C C . PHE A 1 163 ? -12.367 19.297 -14.688 1 96.62 163 PHE A C 1
ATOM 1233 O O . PHE A 1 163 ? -11.695 20.062 -13.984 1 96.62 163 PHE A O 1
ATOM 1240 N N . GLY A 1 164 ? -11.82 18.453 -15.602 1 97.06 164 GLY A N 1
ATOM 1241 C CA . GLY A 1 164 ? -10.391 18.5 -15.891 1 97.06 164 GLY A CA 1
ATOM 1242 C C . GLY A 1 164 ? -9.945 19.859 -16.406 1 97.06 164 GLY A C 1
ATOM 1243 O O . GLY A 1 164 ? -8.906 20.375 -15.992 1 97.06 164 GLY A O 1
ATOM 1244 N N . VAL A 1 165 ? -10.742 20.438 -17.234 1 96.56 165 VAL A N 1
ATOM 1245 C CA . VAL A 1 165 ? -10.438 21.75 -17.828 1 96.56 165 VAL A CA 1
ATOM 1246 C C . VAL A 1 165 ? -10.523 22.828 -16.75 1 96.56 165 VAL A C 1
ATOM 1248 O O . VAL A 1 165 ? -9.703 23.75 -16.703 1 96.56 165 VAL A O 1
ATOM 1251 N N . LEU A 1 166 ? -11.508 22.719 -15.883 1 96.44 166 LEU A N 1
ATOM 1252 C CA . LEU A 1 166 ? -11.633 23.672 -14.789 1 96.44 166 LEU A CA 1
ATOM 1253 C C . LEU A 1 166 ? -10.422 23.609 -13.867 1 96.44 166 LEU A C 1
ATOM 1255 O O . LEU A 1 166 ? -9.914 24.656 -13.422 1 96.44 166 LEU A O 1
ATOM 1259 N N . VAL A 1 167 ? -9.945 22.406 -13.586 1 96.44 167 VAL A N 1
ATOM 1260 C CA . VAL A 1 167 ? -8.789 22.234 -12.719 1 96.44 167 VAL A CA 1
ATOM 1261 C C . VAL A 1 167 ? -7.547 22.812 -13.375 1 96.44 167 VAL A C 1
ATOM 1263 O O . VAL A 1 167 ? -6.77 23.516 -12.734 1 96.44 167 VAL A O 1
ATOM 1266 N N . LEU A 1 168 ? -7.387 22.578 -14.664 1 95.31 168 LEU A N 1
ATOM 1267 C CA . LEU A 1 168 ? -6.23 23.094 -15.398 1 95.31 168 LEU A CA 1
ATOM 1268 C C . LEU A 1 168 ? -6.277 24.625 -15.477 1 95.31 168 LEU A C 1
ATOM 1270 O O . LEU A 1 168 ? -5.25 25.281 -15.305 1 95.31 168 LEU A O 1
ATOM 1274 N N . ALA A 1 169 ? -7.438 25.172 -15.75 1 95.31 169 ALA A N 1
ATOM 1275 C CA . ALA A 1 169 ? -7.605 26.609 -15.844 1 95.31 169 ALA A CA 1
ATOM 1276 C C . ALA A 1 169 ? -7.348 27.281 -14.5 1 95.31 169 ALA A C 1
ATOM 1278 O O . ALA A 1 169 ? -6.625 28.281 -14.422 1 95.31 169 ALA A O 1
ATOM 1279 N N . GLY A 1 170 ? -7.98 26.703 -13.453 1 94.69 170 GLY A N 1
ATOM 1280 C CA . GLY A 1 170 ? -7.754 27.25 -12.125 1 94.69 170 GLY A CA 1
ATOM 1281 C C . GLY A 1 170 ? -6.301 27.188 -11.695 1 94.69 170 GLY A C 1
ATOM 1282 O O . GLY A 1 170 ? -5.773 28.156 -11.133 1 94.69 170 GLY A O 1
ATOM 1283 N N . THR A 1 171 ? -5.633 26.109 -11.977 1 93.44 171 THR A N 1
ATOM 1284 C CA . THR A 1 171 ? -4.23 25.938 -11.617 1 93.44 171 THR A CA 1
ATOM 1285 C C . THR A 1 171 ? -3.338 26.859 -12.438 1 93.44 171 THR A C 1
ATOM 1287 O O . THR A 1 171 ? -2.383 27.438 -11.906 1 93.44 171 THR A O 1
ATOM 1290 N N . GLY A 1 172 ? -3.637 27 -13.695 1 90.5 172 GLY A N 1
ATOM 1291 C CA . GLY A 1 172 ? -2.885 27.891 -14.562 1 90.5 172 GLY A CA 1
ATOM 1292 C C . GLY A 1 172 ? -2.977 29.344 -14.141 1 90.5 172 GLY A C 1
ATOM 1293 O O . GLY A 1 172 ? -1.97 30.062 -14.125 1 90.5 172 GLY A O 1
ATOM 1294 N N . ILE A 1 173 ? -4.129 29.781 -13.766 1 90.75 173 ILE A N 1
ATOM 1295 C CA . ILE A 1 173 ? -4.348 31.156 -13.336 1 90.75 173 ILE A CA 1
ATOM 1296 C C . ILE A 1 173 ? -3.551 31.438 -12.062 1 90.75 173 ILE A C 1
ATOM 1298 O O . ILE A 1 173 ? -2.871 32.469 -11.961 1 90.75 173 ILE A O 1
ATOM 1302 N N . GLU A 1 174 ? -3.689 30.531 -11.133 1 89.31 174 GLU A N 1
ATOM 1303 C CA . GLU A 1 174 ? -2.957 30.734 -9.883 1 89.31 174 GLU A CA 1
ATOM 1304 C C . GLU A 1 174 ? -1.45 30.719 -10.125 1 89.31 174 GLU A C 1
ATOM 1306 O O . GLU A 1 174 ? -0.707 31.484 -9.516 1 89.31 174 GLU A O 1
ATOM 1311 N N . PHE A 1 175 ? -0.974 29.828 -10.938 1 86.25 175 PHE A N 1
ATOM 1312 C CA . PHE A 1 175 ? 0.445 29.734 -11.266 1 86.25 175 PHE A CA 1
ATOM 1313 C C . PHE A 1 175 ? 0.944 31.016 -11.898 1 86.25 175 PHE A C 1
ATOM 1315 O O . PHE A 1 175 ? 2.029 31.5 -11.57 1 86.25 175 PHE A O 1
ATOM 1322 N N . TYR A 1 176 ? 0.17 31.531 -12.781 1 83.94 176 TYR A N 1
ATOM 1323 C CA . TYR A 1 176 ? 0.517 32.781 -13.453 1 83.94 176 TYR A CA 1
ATOM 1324 C C . TYR A 1 176 ? 0.504 33.938 -12.469 1 83.94 176 TYR A C 1
ATOM 1326 O O . TYR A 1 176 ? 1.395 34.812 -12.5 1 83.94 176 TYR A O 1
ATOM 1334 N N . GLN A 1 177 ? -0.458 33.969 -11.602 1 83.12 177 GLN A N 1
ATOM 1335 C CA . GLN A 1 177 ? -0.548 35.031 -10.594 1 83.12 177 GLN A CA 1
ATOM 1336 C C . GLN A 1 177 ? 0.638 34.969 -9.633 1 83.12 177 GLN A C 1
ATOM 1338 O O . GLN A 1 177 ? 1.168 36 -9.234 1 83.12 177 GLN A O 1
ATOM 1343 N N . ASN A 1 178 ? 1.027 33.781 -9.273 1 79.5 178 ASN A N 1
ATOM 1344 C CA . ASN A 1 178 ? 2.158 33.594 -8.367 1 79.5 178 ASN A CA 1
ATOM 1345 C C . ASN A 1 178 ? 3.471 34 -9.031 1 79.5 178 ASN A C 1
ATOM 1347 O O . ASN A 1 178 ? 4.359 34.562 -8.367 1 79.5 178 ASN A O 1
ATOM 1351 N N . ASN A 1 179 ? 3.684 33.75 -10.258 1 70.5 179 ASN A N 1
ATOM 1352 C CA . ASN A 1 179 ? 4.895 34.125 -10.984 1 70.5 179 ASN A CA 1
ATOM 1353 C C . ASN A 1 179 ? 4.969 35.625 -11.219 1 70.5 179 ASN A C 1
ATOM 1355 O O . ASN A 1 179 ? 6.051 36.219 -11.164 1 70.5 179 ASN A O 1
ATOM 1359 N N . ILE A 1 180 ? 3.824 36.188 -11.461 1 59.38 180 ILE A N 1
ATOM 1360 C CA . ILE A 1 180 ? 3.795 37.656 -11.656 1 59.38 180 ILE A CA 1
ATOM 1361 C C . ILE A 1 180 ? 4.062 38.344 -10.328 1 59.38 180 ILE A C 1
ATOM 1363 O O . ILE A 1 180 ? 4.828 39.312 -10.273 1 59.38 180 ILE A O 1
ATOM 1367 N N . SER A 1 181 ? 3.379 37.781 -9.305 1 55.69 181 SER A N 1
ATOM 1368 C CA . SER A 1 181 ? 3.586 38.375 -7.984 1 55.69 181 SER A CA 1
ATOM 1369 C C . SER A 1 181 ? 5.023 38.219 -7.516 1 55.69 181 SER A C 1
ATOM 1371 O O . SER A 1 181 ? 5.574 39.062 -6.836 1 55.69 181 SER A O 1
ATOM 1373 N N . GLY A 1 182 ? 5.598 37.062 -7.773 1 52.97 182 GLY A N 1
ATOM 1374 C CA . GLY A 1 182 ? 7.008 36.875 -7.473 1 52.97 182 GLY A CA 1
ATOM 1375 C C . GLY A 1 182 ? 7.918 37.812 -8.242 1 52.97 182 GLY A C 1
ATOM 1376 O O . GLY A 1 182 ? 8.906 38.312 -7.703 1 52.97 182 GLY A O 1
ATOM 1377 N N . LEU A 1 183 ? 7.586 38.125 -9.453 1 45.19 183 LEU A N 1
ATOM 1378 C CA . LEU A 1 183 ? 8.328 39.062 -10.281 1 45.19 183 LEU A CA 1
ATOM 1379 C C . LEU A 1 183 ? 8.148 40.5 -9.773 1 45.19 183 LEU A C 1
ATOM 1381 O O . LEU A 1 183 ? 9.094 41.281 -9.773 1 45.19 183 LEU A O 1
ATOM 1385 N N . LEU A 1 184 ? 6.941 40.781 -9.289 1 41.84 184 LEU A N 1
ATOM 1386 C CA . LEU A 1 184 ? 6.652 42.094 -8.758 1 41.84 184 LEU A CA 1
ATOM 1387 C C . LEU A 1 184 ? 7.316 42.281 -7.398 1 41.84 184 LEU A C 1
ATOM 1389 O O . LEU A 1 184 ? 7.793 43.375 -7.09 1 41.84 184 LEU A O 1
ATOM 1393 N N . LYS A 1 185 ? 7.324 41.281 -6.492 1 48.25 185 LYS A N 1
ATOM 1394 C CA . LYS A 1 185 ? 8 41.375 -5.207 1 48.25 185 LYS A CA 1
ATOM 1395 C C . LYS A 1 185 ? 9.516 41.469 -5.387 1 48.25 185 LYS A C 1
ATOM 1397 O O . LYS A 1 185 ? 10.203 42.125 -4.605 1 48.25 185 LYS A O 1
ATOM 1402 N N . LYS A 1 186 ? 10.125 40.906 -6.258 1 48.22 186 LYS A N 1
ATOM 1403 C CA . LYS A 1 186 ? 11.547 41.062 -6.555 1 48.22 186 LYS A CA 1
ATOM 1404 C C . LYS A 1 186 ? 11.844 42.5 -7.012 1 48.22 186 LYS A C 1
ATOM 1406 O O . LYS A 1 186 ? 12.891 43.062 -6.672 1 48.22 186 LYS A O 1
ATOM 1411 N N . ASP A 1 187 ? 10.984 42.969 -7.777 1 38.44 187 ASP A N 1
ATOM 1412 C CA . ASP A 1 187 ? 11.203 44.344 -8.164 1 38.44 187 ASP A CA 1
ATOM 1413 C C . ASP A 1 187 ? 11.047 45.281 -6.961 1 38.44 187 ASP A C 1
ATOM 1415 O O . ASP A 1 187 ? 11.75 46.281 -6.855 1 38.44 187 ASP A O 1
ATOM 1419 N N . ASP A 1 188 ? 10.148 44.906 -6.035 1 35.03 188 ASP A N 1
ATOM 1420 C CA . ASP A 1 188 ? 9.977 45.781 -4.875 1 35.03 188 ASP A CA 1
ATOM 1421 C C . ASP A 1 188 ? 11.109 45.594 -3.871 1 35.03 188 ASP A C 1
ATOM 1423 O O . ASP A 1 188 ? 11.422 46.5 -3.096 1 35.03 188 ASP A O 1
ATOM 1427 N N . ASP A 1 189 ? 11.688 44.406 -3.746 1 39.12 189 ASP A N 1
ATOM 1428 C CA . ASP A 1 189 ? 12.867 44.312 -2.893 1 39.12 189 ASP A CA 1
ATOM 1429 C C . ASP A 1 189 ? 14 45.188 -3.453 1 39.12 189 ASP A C 1
ATOM 1431 O O . ASP A 1 189 ? 14.859 45.656 -2.703 1 39.12 189 ASP A O 1
ATOM 1435 N N . GLN A 1 190 ? 14.062 45.344 -4.723 1 34.94 190 GLN A N 1
ATOM 1436 C CA . GLN A 1 190 ? 14.938 46.406 -5.211 1 34.94 190 GLN A CA 1
ATOM 1437 C C . GLN A 1 190 ? 14.375 47.781 -4.871 1 34.94 190 GLN A C 1
ATOM 1439 O O . GLN A 1 190 ? 15.133 48.719 -4.68 1 34.94 190 GLN A O 1
ATOM 1444 N N . PHE A 1 191 ? 13.016 47.844 -4.844 1 31.5 191 PHE A N 1
ATOM 1445 C CA . PHE A 1 191 ? 12.414 49.094 -4.457 1 31.5 191 PHE A CA 1
ATOM 1446 C C . PHE A 1 191 ? 12.492 49.312 -2.949 1 31.5 191 PHE A C 1
ATOM 1448 O O . PHE A 1 191 ? 12.641 50.438 -2.477 1 31.5 191 PHE A O 1
ATOM 1455 N N . GLU A 1 192 ? 12.43 48.156 -2.18 1 34.5 192 GLU A N 1
ATOM 1456 C CA . GLU A 1 192 ? 12.602 48.375 -0.747 1 34.5 192 GLU A CA 1
ATOM 1457 C C . GLU A 1 192 ? 14.016 48.844 -0.433 1 34.5 192 GLU A C 1
ATOM 1459 O O . GLU A 1 192 ? 14.242 49.531 0.584 1 34.5 192 GLU A O 1
ATOM 1464 N N . GLY A 1 193 ? 15.039 48.469 -1.247 1 33.12 193 GLY A N 1
ATOM 1465 C CA . GLY A 1 193 ? 16.297 49.188 -1.038 1 33.12 193 GLY A CA 1
ATOM 1466 C C . GLY A 1 193 ? 16.172 50.688 -1.249 1 33.12 193 GLY A C 1
ATOM 1467 O O . GLY A 1 193 ? 16.859 51.469 -0.594 1 33.12 193 GLY A O 1
ATOM 1468 N N . LEU A 1 194 ? 15.422 50.969 -2.33 1 30.39 194 LEU A N 1
ATOM 1469 C CA . LEU A 1 194 ? 15.297 52.406 -2.549 1 30.39 194 LEU A CA 1
ATOM 1470 C C . LEU A 1 194 ? 14.336 53.031 -1.543 1 30.39 194 LEU A C 1
ATOM 1472 O O . LEU A 1 194 ? 14.555 54.156 -1.084 1 30.39 194 LEU A O 1
ATOM 1476 N N . ILE A 1 195 ? 13.219 52.281 -1.235 1 30.2 195 ILE A N 1
ATOM 1477 C CA . ILE A 1 195 ? 12.242 52.906 -0.359 1 30.2 195 ILE A CA 1
ATOM 1478 C C . ILE A 1 195 ? 12.742 52.875 1.083 1 30.2 195 ILE A C 1
ATOM 1480 O O . ILE A 1 195 ? 12.086 53.406 1.987 1 30.2 195 ILE A O 1
ATOM 1484 N N . SER A 1 196 ? 13.734 52.031 1.454 1 33 196 SER A N 1
ATOM 1485 C CA . SER A 1 196 ? 14.195 52.219 2.826 1 33 196 SER A CA 1
ATOM 1486 C C . SER A 1 196 ? 14.555 53.688 3.088 1 33 196 SER A C 1
ATOM 1488 O O . SER A 1 196 ? 14.867 54.062 4.219 1 33 196 SER A O 1
ATOM 1490 N N . GLY A 1 197 ? 14.992 54.438 2.057 1 30.25 197 GLY A N 1
ATOM 1491 C CA . GLY A 1 197 ? 15.18 55.844 2.389 1 30.25 197 GLY A CA 1
ATOM 1492 C C . GLY A 1 197 ? 13.875 56.531 2.727 1 30.25 197 GLY A C 1
ATOM 1493 O O . GLY A 1 197 ? 13.891 57.656 3.264 1 30.25 197 GLY A O 1
ATOM 1494 N N . ILE A 1 198 ? 12.836 56.5 1.858 1 27.23 198 ILE A N 1
ATOM 1495 C CA . ILE A 1 198 ? 11.727 57.406 2.164 1 27.23 198 ILE A CA 1
ATOM 1496 C C . ILE A 1 198 ? 10.953 56.875 3.369 1 27.23 198 ILE A C 1
ATOM 1498 O O . ILE A 1 198 ? 10.758 55.656 3.514 1 27.23 198 ILE A O 1
ATOM 1502 N N . THR A 1 199 ? 10.344 57.812 4.285 1 26.75 199 THR A N 1
ATOM 1503 C CA . THR A 1 199 ? 9.773 57.844 5.629 1 26.75 199 THR A CA 1
ATOM 1504 C C . THR A 1 199 ? 8.844 56.656 5.863 1 26.75 199 THR A C 1
ATOM 1506 O O . THR A 1 199 ? 8.5 55.938 4.926 1 26.75 199 THR A O 1
ATOM 1509 N N . ASN A 1 200 ? 7.746 56.938 6.727 1 28.77 200 ASN A N 1
ATOM 1510 C CA . ASN A 1 200 ? 6.773 56.594 7.754 1 28.77 200 ASN A CA 1
ATOM 1511 C C . ASN A 1 200 ? 5.648 55.719 7.184 1 28.77 200 ASN A C 1
ATOM 1513 O O . ASN A 1 200 ? 4.582 55.625 7.785 1 28.77 200 ASN A O 1
ATOM 1517 N N . ASN A 1 201 ? 5.438 55.656 5.906 1 30.73 201 ASN A N 1
ATOM 1518 C CA . ASN A 1 201 ? 4.09 55.219 5.586 1 30.73 201 ASN A CA 1
ATOM 1519 C C . ASN A 1 201 ? 3.91 53.719 5.922 1 30.73 201 ASN A C 1
ATOM 1521 O O . ASN A 1 201 ? 4.812 52.906 5.691 1 30.73 201 ASN A O 1
ATOM 1525 N N . ASN A 1 202 ? 2.85 53.406 6.898 1 31.53 202 ASN A N 1
ATOM 1526 C CA . ASN A 1 202 ? 2.424 52.25 7.676 1 31.53 202 ASN A CA 1
ATOM 1527 C C . ASN A 1 202 ? 2.303 51 6.805 1 31.53 202 ASN A C 1
ATOM 1529 O O . ASN A 1 202 ? 1.71 51.031 5.727 1 31.53 202 ASN A O 1
ATOM 1533 N N . PRO A 1 203 ? 3.18 50.031 7.023 1 36.22 203 PRO A N 1
ATOM 1534 C CA . PRO A 1 203 ? 3.133 48.719 6.406 1 36.22 203 PRO A CA 1
ATOM 1535 C C . PRO A 1 203 ? 1.709 48.156 6.266 1 36.22 203 PRO A C 1
ATOM 1537 O O . PRO A 1 203 ? 1.501 47.094 5.691 1 36.22 203 PRO A O 1
ATOM 1540 N N . ILE A 1 204 ? 0.733 48.875 6.961 1 36.75 204 ILE A N 1
ATOM 1541 C CA . ILE A 1 204 ? -0.672 48.469 6.965 1 36.75 204 ILE A CA 1
ATOM 1542 C C . ILE A 1 204 ? -1.271 48.688 5.578 1 36.75 204 ILE A C 1
ATOM 1544 O O . ILE A 1 204 ? -2.168 47.969 5.16 1 36.75 204 ILE A O 1
ATOM 1548 N N . SER A 1 205 ? -0.775 49.719 4.859 1 37.78 205 SER A N 1
ATOM 1549 C CA . SER A 1 205 ? -1.448 50.062 3.615 1 37.78 205 SER A CA 1
ATOM 1550 C C . SER A 1 205 ? -1.168 49.031 2.527 1 37.78 205 SER A C 1
ATOM 1552 O O . SER A 1 205 ? -1.994 48.812 1.638 1 37.78 205 SER A O 1
ATOM 1554 N N . ILE A 1 206 ? -0.024 48.375 2.59 1 37.16 206 ILE A N 1
ATOM 1555 C CA . ILE A 1 206 ? 0.279 47.469 1.507 1 37.16 206 ILE A CA 1
ATOM 1556 C C . ILE A 1 206 ? -0.546 46.188 1.675 1 37.16 206 ILE A C 1
ATOM 1558 O O . ILE A 1 206 ? -0.93 45.562 0.689 1 37.16 206 ILE A O 1
ATOM 1562 N N . ARG A 1 207 ? -0.78 45.688 2.867 1 36.5 207 ARG A N 1
ATOM 1563 C CA . ARG A 1 207 ? -1.684 44.594 3.102 1 36.5 207 ARG A CA 1
ATOM 1564 C C . ARG A 1 207 ? -3.111 44.938 2.703 1 36.5 207 ARG A C 1
ATOM 1566 O O . ARG A 1 207 ? -3.859 44.094 2.223 1 36.5 207 ARG A O 1
ATOM 1573 N N . GLN A 1 208 ? -3.57 46.156 2.869 1 39.81 208 GLN A N 1
ATOM 1574 C CA . GLN A 1 208 ? -4.91 46.594 2.492 1 39.81 208 GLN A CA 1
ATOM 1575 C C . GLN A 1 208 ? -5.066 46.625 0.975 1 39.81 208 GLN A C 1
ATOM 1577 O O . GLN A 1 208 ? -6.113 46.25 0.442 1 39.81 208 GLN A O 1
ATOM 1582 N N . ASP A 1 209 ? -4.125 47.125 0.201 1 39.25 209 ASP A N 1
ATOM 1583 C CA . ASP A 1 209 ? -4.258 47.219 -1.251 1 39.25 209 ASP A CA 1
ATOM 1584 C C . ASP A 1 209 ? -4.195 45.844 -1.887 1 39.25 209 ASP A C 1
ATOM 1586 O O . ASP A 1 209 ? -4.906 45.562 -2.852 1 39.25 209 ASP A O 1
ATOM 1590 N N . LEU A 1 210 ? -3.338 44.906 -1.438 1 37.75 210 LEU A N 1
ATOM 1591 C CA . LEU A 1 210 ? -3.348 43.562 -1.937 1 37.75 210 LEU A CA 1
ATOM 1592 C C . LEU A 1 210 ? -4.656 42.844 -1.589 1 37.75 210 LEU A C 1
ATOM 1594 O O . LEU A 1 210 ? -5.191 42.094 -2.393 1 37.75 210 LEU A O 1
ATOM 1598 N N . TYR A 1 211 ? -5.211 43.031 -0.431 1 37.34 211 TYR A N 1
ATOM 1599 C CA . TYR A 1 211 ? -6.551 42.562 -0.072 1 37.34 211 TYR A CA 1
ATOM 1600 C C . TYR A 1 211 ? -7.609 43.25 -0.923 1 37.34 211 TYR A C 1
ATOM 1602 O O . TYR A 1 211 ? -8.594 42.625 -1.328 1 37.34 211 TYR A O 1
ATOM 1610 N N . GLU A 1 212 ? -7.555 44.594 -1.131 1 43.41 212 GLU A N 1
ATOM 1611 C CA . GLU A 1 212 ? -8.492 45.281 -2.01 1 43.41 212 GLU A CA 1
ATOM 1612 C C . GLU A 1 212 ? -8.391 44.75 -3.443 1 43.41 212 GLU A C 1
ATOM 1614 O O . GLU A 1 212 ? -9.391 44.656 -4.148 1 43.41 212 GLU A O 1
ATOM 1619 N N . GLU A 1 213 ? -7.211 44.5 -3.957 1 43.75 213 GLU A N 1
ATOM 1620 C CA . GLU A 1 213 ? -7.074 43.969 -5.301 1 43.75 213 GLU A CA 1
ATOM 1621 C C . GLU A 1 213 ? -7.582 42.531 -5.359 1 43.75 213 GLU A C 1
ATOM 1623 O O . GLU A 1 213 ? -8.141 42.094 -6.375 1 43.75 213 GLU A O 1
ATOM 1628 N N . ILE A 1 214 ? -7.406 41.656 -4.438 1 46.22 214 ILE A N 1
ATOM 1629 C CA . ILE A 1 214 ? -8.062 40.375 -4.336 1 46.22 214 ILE A CA 1
ATOM 1630 C C . ILE A 1 214 ? -9.57 40.562 -4.223 1 46.22 214 ILE A C 1
ATOM 1632 O O . ILE A 1 214 ? -10.344 39.781 -4.781 1 46.22 214 ILE A O 1
ATOM 1636 N N . ASN A 1 215 ? -10.016 41.531 -3.502 1 48.41 215 ASN A N 1
ATOM 1637 C CA . ASN A 1 215 ? -11.43 41.875 -3.41 1 48.41 215 ASN A CA 1
ATOM 1638 C C . ASN A 1 215 ? -12.023 42.188 -4.777 1 48.41 215 ASN A C 1
ATOM 1640 O O . ASN A 1 215 ? -13.227 42.062 -4.992 1 48.41 215 ASN A O 1
ATOM 1644 N N . GLU A 1 216 ? -11.18 42.719 -5.707 1 60.22 216 GLU A N 1
ATOM 1645 C CA . GLU A 1 216 ? -11.742 43.094 -7 1 60.22 216 GLU A CA 1
ATOM 1646 C C . GLU A 1 216 ? -11.68 41.938 -7.992 1 60.22 216 GLU A C 1
ATOM 1648 O O . GLU A 1 216 ? -11.93 42.125 -9.188 1 60.22 216 GLU A O 1
ATOM 1653 N N . THR A 1 217 ? -11.305 40.781 -7.566 1 73.62 217 THR A N 1
ATOM 1654 C CA . THR A 1 217 ? -11.25 39.688 -8.531 1 73.62 217 THR A CA 1
ATOM 1655 C C . THR A 1 217 ? -12.656 39.25 -8.953 1 73.62 217 THR A C 1
ATOM 1657 O O . THR A 1 217 ? -13.539 39.094 -8.109 1 73.62 217 THR A O 1
ATOM 1660 N N . PRO A 1 218 ? -12.93 39.312 -10.211 1 84.44 218 PRO A N 1
ATOM 1661 C CA . PRO A 1 218 ? -14.234 38.875 -10.703 1 84.44 218 PRO A CA 1
ATOM 1662 C C . PRO A 1 218 ? -14.625 37.5 -10.172 1 84.44 218 PRO A C 1
ATOM 1664 O O . PRO A 1 218 ? -13.758 36.688 -9.852 1 84.44 218 PRO A O 1
ATOM 1667 N N . LEU A 1 219 ? -15.859 37.344 -9.93 1 87.81 219 LEU A N 1
ATOM 1668 C CA . LEU A 1 219 ? -16.438 36.125 -9.375 1 87.81 219 LEU A CA 1
ATOM 1669 C C . LEU A 1 219 ? -16.016 34.906 -10.195 1 87.81 219 LEU A C 1
ATOM 1671 O O . LEU A 1 219 ? -15.758 33.844 -9.641 1 87.81 219 LEU A O 1
ATOM 1675 N N . VAL A 1 220 ? -15.859 35.125 -11.469 1 89.75 220 VAL A N 1
ATOM 1676 C CA . VAL A 1 220 ? -15.5 34.031 -12.352 1 89.75 220 VAL A CA 1
ATOM 1677 C C . VAL A 1 220 ? -14.086 33.531 -12.031 1 89.75 220 VAL A C 1
ATOM 1679 O O . VAL A 1 220 ? -13.828 32.344 -12.039 1 89.75 220 VAL A O 1
ATOM 1682 N N . VAL A 1 221 ? -13.32 34.406 -11.742 1 90.25 221 VAL A N 1
ATOM 1683 C CA . VAL A 1 221 ? -11.945 34.062 -11.414 1 90.25 221 VAL A CA 1
ATOM 1684 C C . VAL A 1 221 ? -11.898 33.344 -10.07 1 90.25 221 VAL A C 1
ATOM 1686 O O . VAL A 1 221 ? -11.156 32.375 -9.898 1 90.25 221 VAL A O 1
ATOM 1689 N N . LYS A 1 222 ? -12.734 33.812 -9.188 1 91.25 222 LYS A N 1
ATOM 1690 C CA . LYS A 1 222 ? -12.789 33.188 -7.875 1 91.25 222 LYS A CA 1
ATOM 1691 C C . LYS A 1 222 ? -13.305 31.75 -7.992 1 91.25 222 LYS A C 1
ATOM 1693 O O . LYS A 1 222 ? -12.82 30.844 -7.301 1 91.25 222 LYS A O 1
ATOM 1698 N N . LEU A 1 223 ? -14.227 31.625 -8.844 1 93.12 223 LEU A N 1
ATOM 1699 C CA . LEU A 1 223 ? -14.789 30.297 -9.07 1 93.12 223 LEU A CA 1
ATOM 1700 C C . LEU A 1 223 ? -13.758 29.375 -9.695 1 93.12 223 LEU A C 1
ATOM 1702 O O . LEU A 1 223 ? -13.672 28.203 -9.32 1 93.12 223 LEU A O 1
ATOM 1706 N N . LEU A 1 224 ? -12.984 29.875 -10.594 1 93.31 224 LEU A N 1
ATOM 1707 C CA . LEU A 1 224 ? -11.969 29.062 -11.242 1 93.31 224 LEU A CA 1
ATOM 1708 C C . LEU A 1 224 ? -10.836 28.734 -10.266 1 93.31 224 LEU A C 1
ATOM 1710 O O . LEU A 1 224 ? -10.281 27.625 -10.305 1 93.31 224 LEU A O 1
ATOM 1714 N N . LEU A 1 225 ? -10.578 29.625 -9.398 1 93.19 225 LEU A N 1
ATOM 1715 C CA . LEU A 1 225 ? -9.508 29.438 -8.43 1 93.19 225 LEU A CA 1
ATOM 1716 C C . LEU A 1 225 ? -9.883 28.359 -7.41 1 93.19 225 LEU A C 1
ATOM 1718 O O . LEU A 1 225 ? -9.008 27.75 -6.789 1 93.19 225 LEU A O 1
ATOM 1722 N N . SER A 1 226 ? -11.195 28.172 -7.246 1 94.25 226 SER A N 1
ATOM 1723 C CA . SER A 1 226 ? -11.648 27.109 -6.352 1 94.25 226 SER A CA 1
ATOM 1724 C C . SER A 1 226 ? -11.203 25.734 -6.852 1 94.25 226 SER A C 1
ATOM 1726 O O . SER A 1 226 ? -11.109 24.781 -6.07 1 94.25 226 SER A O 1
ATOM 1728 N N . PHE A 1 227 ? -10.867 25.656 -8.18 1 96.31 227 PHE A N 1
ATOM 1729 C CA . PHE A 1 227 ? -10.469 24.391 -8.781 1 96.31 227 PHE A CA 1
ATOM 1730 C C . PHE A 1 227 ? -8.953 24.297 -8.898 1 96.31 227 PHE A C 1
ATOM 1732 O O . PHE A 1 227 ? -8.422 23.344 -9.477 1 96.31 227 PHE A O 1
ATOM 1739 N N . SER A 1 228 ? -8.258 25.281 -8.344 1 95.12 228 SER A N 1
ATOM 1740 C CA . SER A 1 228 ? -6.805 25.281 -8.453 1 95.12 228 SER A CA 1
ATOM 1741 C C . SER A 1 228 ? -6.184 24.188 -7.582 1 95.12 228 SER A C 1
ATOM 1743 O O . SER A 1 228 ? -6.453 24.109 -6.383 1 95.12 228 SER A O 1
ATOM 1745 N N . LEU A 1 229 ? -5.297 23.375 -8.18 1 93.69 229 LEU A N 1
ATOM 1746 C CA . LEU A 1 229 ? -4.629 22.297 -7.465 1 93.69 229 LEU A CA 1
ATOM 1747 C C . LEU A 1 229 ? -3.607 22.844 -6.473 1 93.69 229 LEU A C 1
ATOM 1749 O O . LEU A 1 229 ? -3.344 22.234 -5.441 1 93.69 229 LEU A O 1
ATOM 1753 N N . ILE A 1 230 ? -3.096 23.984 -6.707 1 90.12 230 ILE A N 1
ATOM 1754 C CA . ILE A 1 230 ? -2.08 24.578 -5.852 1 90.12 230 ILE A CA 1
ATOM 1755 C C . ILE A 1 230 ? -2.703 24.984 -4.516 1 90.12 230 ILE A C 1
ATOM 1757 O O . ILE A 1 230 ? -2.246 24.547 -3.457 1 90.12 230 ILE A O 1
ATOM 1761 N N . SER A 1 231 ? -3.742 25.734 -4.605 1 90.12 231 SER A N 1
ATOM 1762 C CA . SER A 1 231 ? -4.41 26.188 -3.393 1 90.12 231 SER A CA 1
ATOM 1763 C C . SER A 1 231 ? -5.023 25.031 -2.623 1 90.12 231 SER A C 1
ATOM 1765 O O . SER A 1 231 ? -4.934 24.969 -1.396 1 90.12 231 SER A O 1
ATOM 1767 N N . ASN A 1 232 ? -5.617 24.125 -3.383 1 92.81 232 ASN A N 1
ATOM 1768 C CA . ASN A 1 232 ? -6.254 22.984 -2.74 1 92.81 232 ASN A CA 1
ATOM 1769 C C . ASN A 1 232 ? -5.227 22.078 -2.064 1 92.81 232 ASN A C 1
ATOM 1771 O O . ASN A 1 232 ? -5.48 21.547 -0.982 1 92.81 232 ASN A O 1
ATOM 1775 N N . TYR A 1 233 ? -4.117 21.906 -2.695 1 91.12 233 TYR A N 1
ATOM 1776 C CA . TYR A 1 233 ? -3.051 21.094 -2.111 1 91.12 233 TYR A CA 1
ATOM 1777 C C . TYR A 1 233 ? -2.494 21.75 -0.854 1 91.12 233 TYR A C 1
ATOM 1779 O O . TYR A 1 233 ? -2.309 21.094 0.171 1 91.12 233 TYR A O 1
ATOM 1787 N N . ASN A 1 234 ? -2.27 23.031 -0.904 1 87 234 ASN A N 1
ATOM 1788 C CA . ASN A 1 234 ? -1.729 23.766 0.242 1 87 234 ASN A CA 1
ATOM 1789 C C . ASN A 1 234 ? -2.719 23.797 1.403 1 87 234 ASN A C 1
ATOM 1791 O O . ASN A 1 234 ? -2.324 23.672 2.564 1 87 234 ASN A O 1
ATOM 1795 N N . SER A 1 235 ? -3.951 23.938 1 1 87.88 235 SER A N 1
ATOM 1796 C CA . SER A 1 235 ? -4.984 23.969 2.029 1 87.88 235 SER A CA 1
ATOM 1797 C C . SER A 1 235 ? -5.117 22.609 2.711 1 87.88 235 SER A C 1
ATOM 1799 O O . SER A 1 235 ? -5.527 22.531 3.871 1 87.88 235 SER A O 1
ATOM 1801 N N . PHE A 1 236 ? -4.816 21.609 1.955 1 88.12 236 PHE A N 1
ATOM 1802 C CA . PHE A 1 236 ? -4.883 20.266 2.492 1 88.12 236 PHE A CA 1
ATOM 1803 C C . PHE A 1 236 ? -3.893 20.078 3.639 1 88.12 236 PHE A C 1
ATOM 1805 O O . PHE A 1 236 ? -4.207 19.438 4.641 1 88.12 236 PHE A O 1
ATOM 1812 N N . PHE A 1 237 ? -2.697 20.703 3.566 1 80.5 237 PHE A N 1
ATOM 1813 C CA . PHE A 1 237 ? -1.664 20.531 4.582 1 80.5 237 PHE A CA 1
ATOM 1814 C C . PHE A 1 237 ? -1.68 21.703 5.57 1 80.5 237 PHE A C 1
ATOM 1816 O O . PHE A 1 237 ? -0.871 21.734 6.496 1 80.5 237 PHE A O 1
ATOM 1823 N N . GLY A 1 238 ? -2.471 22.719 5.332 1 71.44 238 GLY A N 1
ATOM 1824 C CA . GLY A 1 238 ? -2.535 23.859 6.223 1 71.44 238 GLY A CA 1
ATOM 1825 C C . GLY A 1 238 ? -3.16 23.547 7.566 1 71.44 238 GLY A C 1
ATOM 1826 O O . GLY A 1 238 ? -3.816 22.516 7.723 1 71.44 238 GLY A O 1
ATOM 1827 N N . SER A 1 239 ? -2.703 24.266 8.703 1 58.34 239 SER A N 1
ATOM 1828 C CA . SER A 1 239 ? -2.848 24.078 10.141 1 58.34 239 SER A CA 1
ATOM 1829 C C . SER A 1 239 ? -4.316 24.031 10.547 1 58.34 239 SER A C 1
ATOM 1831 O O . SER A 1 239 ? -5.152 24.703 9.961 1 58.34 239 SER A O 1
ATOM 1833 N N . SER A 1 240 ? -4.656 22.891 11.047 1 54.75 240 SER A N 1
ATOM 1834 C CA . SER A 1 240 ? -5.926 22.547 11.68 1 54.75 240 SER A CA 1
ATOM 1835 C C . SER A 1 240 ? -6.324 23.594 12.711 1 54.75 240 SER A C 1
ATOM 1837 O O . SER A 1 240 ? -5.496 24.406 13.133 1 54.75 240 SER A O 1
ATOM 1839 N N . SER A 1 241 ? -7.586 23.578 13.062 1 52.59 241 SER A N 1
ATOM 1840 C CA . SER A 1 241 ? -8.305 24.391 14.039 1 52.59 241 SER A CA 1
ATOM 1841 C C . SER A 1 241 ? -7.543 24.484 15.352 1 52.59 241 SER A C 1
ATOM 1843 O O . SER A 1 241 ? -6.797 23.562 15.711 1 52.59 241 SER A O 1
ATOM 1845 N N . THR A 1 242 ? -7.418 25.641 15.867 1 48.12 242 THR A N 1
ATOM 1846 C CA . THR A 1 242 ? -6.898 26 17.188 1 48.12 242 THR A CA 1
ATOM 1847 C C . THR A 1 242 ? -7.41 25.031 18.25 1 48.12 242 THR A C 1
ATOM 1849 O O . THR A 1 242 ? -6.828 24.922 19.328 1 48.12 242 THR A O 1
ATOM 1852 N N . LYS A 1 243 ? -8.703 24.625 18.156 1 51.47 243 LYS A N 1
ATOM 1853 C CA . LYS A 1 243 ? -9.219 23.859 19.297 1 51.47 243 LYS A CA 1
ATOM 1854 C C . LYS A 1 243 ? -8.828 22.391 19.203 1 51.47 243 LYS A C 1
ATOM 1856 O O . LYS A 1 243 ? -9.367 21.656 18.375 1 51.47 243 LYS A O 1
ATOM 1861 N N . ARG A 1 244 ? -7.859 22.031 19.906 1 58.31 244 ARG A N 1
ATOM 1862 C CA . ARG A 1 244 ? -7.008 20.844 19.953 1 58.31 244 ARG A CA 1
ATOM 1863 C C . ARG A 1 244 ? -7.727 19.688 20.625 1 58.31 244 ARG A C 1
ATOM 1865 O O . ARG A 1 244 ? -7.277 18.531 20.531 1 58.31 244 ARG A O 1
ATOM 1872 N N . HIS A 1 245 ? -9.094 20.016 21.172 1 62.81 245 HIS A N 1
ATOM 1873 C CA . HIS A 1 245 ? -9.594 18.922 22.016 1 62.81 245 HIS A CA 1
ATOM 1874 C C . HIS A 1 245 ? -10.305 17.859 21.188 1 62.81 245 HIS A C 1
ATOM 1876 O O . HIS A 1 245 ? -10.406 16.703 21.609 1 62.81 245 HIS A O 1
ATOM 1882 N N . PHE A 1 246 ? -10.703 18.156 19.922 1 82.31 246 PHE A N 1
ATOM 1883 C CA . PHE A 1 246 ? -11.422 17.156 19.156 1 82.31 246 PHE A CA 1
ATOM 1884 C C . PHE A 1 246 ? -10.516 16.531 18.094 1 82.31 246 PHE A C 1
ATOM 1886 O O . PHE A 1 246 ? -10.992 15.883 17.156 1 82.31 246 PHE A O 1
ATOM 1893 N N . ASP A 1 247 ? -9.266 16.766 18.328 1 86.38 247 ASP A N 1
ATOM 1894 C CA . ASP A 1 247 ? -8.32 16.25 17.344 1 86.38 247 ASP A CA 1
ATOM 1895 C C . ASP A 1 247 ? -8.258 14.727 17.391 1 86.38 247 ASP A C 1
ATOM 1897 O O . ASP A 1 247 ? -7.875 14.078 16.406 1 86.38 247 ASP A O 1
ATOM 1901 N N . THR A 1 248 ? -8.688 14.25 18.562 1 92.81 248 THR A N 1
ATOM 1902 C CA . THR A 1 248 ? -8.68 12.797 18.719 1 92.81 248 THR A CA 1
ATOM 1903 C C . THR A 1 248 ? -9.664 12.141 17.75 1 92.81 248 THR A C 1
ATOM 1905 O O . THR A 1 248 ? -9.469 11 17.344 1 92.81 248 THR A O 1
ATOM 1908 N N . LEU A 1 249 ? -10.672 12.891 17.375 1 94.88 249 LEU A N 1
ATOM 1909 C CA . LEU A 1 249 ? -11.695 12.352 16.484 1 94.88 249 LEU A CA 1
ATOM 1910 C C . LEU A 1 249 ? -11.125 12.078 15.094 1 94.88 249 LEU A C 1
ATOM 1912 O O . LEU A 1 249 ? -11.602 11.188 14.391 1 94.88 249 LEU A O 1
ATOM 1916 N N . ASP A 1 250 ? -10.07 12.812 14.719 1 94.44 250 ASP A N 1
ATOM 1917 C CA . ASP A 1 250 ? -9.43 12.586 13.422 1 94.44 250 ASP A CA 1
ATOM 1918 C C . ASP A 1 250 ? -8.758 11.211 13.383 1 94.44 250 ASP A C 1
ATOM 1920 O O . ASP A 1 250 ? -8.844 10.508 12.375 1 94.44 250 ASP A O 1
ATOM 1924 N N . GLY A 1 251 ? -8.148 10.898 14.508 1 96.06 251 GLY A N 1
ATOM 1925 C CA . GLY A 1 251 ? -7.547 9.578 14.594 1 96.06 251 GLY A CA 1
ATOM 1926 C C . GLY A 1 251 ? -8.57 8.453 14.562 1 96.06 251 GLY A C 1
ATOM 1927 O O . GLY A 1 251 ? -8.375 7.453 13.875 1 96.06 251 GLY A O 1
ATOM 1928 N N . ILE A 1 252 ? -9.664 8.672 15.227 1 97.12 252 ILE A N 1
ATOM 1929 C CA . ILE A 1 252 ? -10.719 7.668 15.297 1 97.12 252 ILE A CA 1
ATOM 1930 C C . ILE A 1 252 ? -11.32 7.461 13.906 1 97.12 252 ILE A C 1
ATOM 1932 O O . ILE A 1 252 ? -11.516 6.32 13.469 1 97.12 252 ILE A O 1
ATOM 1936 N N . ARG A 1 253 ? -11.555 8.508 13.195 1 97.06 253 ARG A N 1
ATOM 1937 C CA . ARG A 1 253 ? -12.125 8.438 11.852 1 97.06 253 ARG A CA 1
ATOM 1938 C C . ARG A 1 253 ? -11.195 7.695 10.898 1 97.06 253 ARG A C 1
ATOM 1940 O O . ARG A 1 253 ? -11.641 6.832 10.141 1 97.06 253 ARG A O 1
ATOM 1947 N N . THR A 1 254 ? -9.953 8.078 10.969 1 97.62 254 THR A N 1
ATOM 1948 C CA . THR A 1 254 ? -8.977 7.492 10.055 1 97.62 254 THR A CA 1
ATOM 1949 C C . THR A 1 254 ? -8.836 5.992 10.297 1 97.62 254 THR A C 1
ATOM 1951 O O . THR A 1 254 ? -8.891 5.195 9.359 1 97.62 254 THR A O 1
ATOM 1954 N N . ILE A 1 255 ? -8.711 5.582 11.562 1 97.81 255 ILE A N 1
ATOM 1955 C CA . ILE A 1 255 ? -8.531 4.176 11.906 1 97.81 255 ILE A CA 1
ATOM 1956 C C . ILE A 1 255 ? -9.789 3.393 11.547 1 97.81 255 ILE A C 1
ATOM 1958 O O . ILE A 1 255 ? -9.711 2.252 11.086 1 97.81 255 ILE A O 1
ATOM 1962 N N . SER A 1 256 ? -10.914 4.027 11.719 1 98.25 256 SER A N 1
ATOM 1963 C CA . SER A 1 256 ? -12.172 3.387 11.344 1 98.25 256 SER A CA 1
ATOM 1964 C C . SER A 1 256 ? -12.25 3.172 9.836 1 98.25 256 SER A C 1
ATOM 1966 O O . SER A 1 256 ? -12.727 2.133 9.375 1 98.25 256 SER A O 1
ATOM 1968 N N . THR A 1 257 ? -11.789 4.152 9.062 1 98.31 257 THR A N 1
ATOM 1969 C CA . THR A 1 257 ? -11.773 4.012 7.613 1 98.31 257 THR A CA 1
ATOM 1970 C C . THR A 1 257 ? -10.867 2.863 7.188 1 98.31 257 THR A C 1
ATOM 1972 O O . THR A 1 257 ? -11.219 2.066 6.32 1 98.31 257 THR A O 1
ATOM 1975 N N . ILE A 1 258 ? -9.742 2.748 7.789 1 98.38 258 ILE A N 1
ATOM 1976 C CA . ILE A 1 258 ? -8.805 1.672 7.496 1 98.38 258 ILE A CA 1
ATOM 1977 C C . ILE A 1 258 ? -9.43 0.328 7.871 1 98.38 258 ILE A C 1
ATOM 1979 O O . ILE A 1 258 ? -9.25 -0.663 7.156 1 98.38 258 ILE A O 1
ATOM 1983 N N . TRP A 1 259 ? -10.156 0.331 8.984 1 98.31 259 TRP A N 1
ATOM 1984 C CA . TRP A 1 259 ? -10.828 -0.885 9.422 1 98.31 259 TRP A CA 1
ATOM 1985 C C . TRP A 1 259 ? -11.914 -1.296 8.438 1 98.31 259 TRP A C 1
ATOM 1987 O O . TRP A 1 259 ? -12.094 -2.484 8.156 1 98.31 259 TRP A O 1
ATOM 1997 N N . VAL A 1 260 ? -12.641 -0.323 7.852 1 97.62 260 VAL A N 1
ATOM 1998 C CA . VAL A 1 260 ? -13.617 -0.601 6.809 1 97.62 260 VAL A CA 1
ATOM 1999 C C . VAL A 1 260 ? -12.93 -1.25 5.609 1 97.62 260 VAL A C 1
ATOM 2001 O O . VAL A 1 260 ? -13.422 -2.242 5.066 1 97.62 260 VAL A O 1
ATOM 2004 N N . LEU A 1 261 ? -11.828 -0.725 5.242 1 98.06 261 LEU A N 1
ATOM 2005 C CA . LEU A 1 261 ? -11.07 -1.266 4.117 1 98.06 261 LEU A CA 1
ATOM 2006 C C . LEU A 1 261 ? -10.609 -2.691 4.406 1 98.06 261 LEU A C 1
ATOM 2008 O O . LEU A 1 261 ? -10.57 -3.529 3.502 1 98.06 261 LEU A O 1
ATOM 2012 N N . LEU A 1 262 ? -10.305 -2.93 5.684 1 97.62 262 LEU A N 1
ATOM 2013 C CA . LEU A 1 262 ? -9.883 -4.27 6.082 1 97.62 262 LEU A CA 1
ATOM 2014 C C . LEU A 1 262 ? -11.008 -5.277 5.863 1 97.62 262 LEU A C 1
ATOM 2016 O O . LEU A 1 262 ? -10.797 -6.324 5.242 1 97.62 262 LEU A O 1
ATOM 2020 N N . GLY A 1 263 ? -12.156 -4.953 6.293 1 95.44 263 GLY A N 1
ATOM 2021 C CA . GLY A 1 263 ? -13.297 -5.836 6.121 1 95.44 263 GLY A CA 1
ATOM 2022 C C . GLY A 1 263 ? -13.68 -6.047 4.668 1 95.44 263 GLY A C 1
ATOM 2023 O O . GLY A 1 263 ? -13.875 -7.184 4.234 1 95.44 263 GLY A O 1
ATOM 2024 N N . HIS A 1 264 ? -13.68 -4.988 3.91 1 95.88 264 HIS A N 1
ATOM 2025 C CA . HIS A 1 264 ? -14.125 -5.059 2.523 1 95.88 264 HIS A CA 1
ATOM 2026 C C . HIS A 1 264 ? -13.07 -5.695 1.631 1 95.88 264 HIS A C 1
ATOM 2028 O O . HIS A 1 264 ? -13.383 -6.195 0.548 1 95.88 264 HIS A O 1
ATOM 2034 N N . SER A 1 265 ? -11.836 -5.668 2.068 1 95.94 265 SER A N 1
ATOM 2035 C CA . SER A 1 265 ? -10.789 -6.359 1.315 1 95.94 265 SER A CA 1
ATOM 2036 C C . SER A 1 265 ? -11.047 -7.863 1.268 1 95.94 265 SER A C 1
ATOM 2038 O O . SER A 1 265 ? -10.711 -8.523 0.285 1 95.94 265 SER A O 1
ATOM 2040 N N . LEU A 1 266 ? -11.602 -8.344 2.334 1 92.56 266 LEU A N 1
ATOM 2041 C CA . LEU A 1 266 ? -11.914 -9.766 2.371 1 92.56 266 LEU A CA 1
ATOM 2042 C C . LEU A 1 266 ? -13.289 -10.039 1.776 1 92.56 266 LEU A C 1
ATOM 2044 O O . LEU A 1 266 ? -13.438 -10.914 0.92 1 92.56 266 LEU A O 1
ATOM 2048 N N . LEU A 1 267 ? -14.273 -9.273 2.105 1 88.12 267 LEU A N 1
ATOM 2049 C CA . LEU A 1 267 ? -15.664 -9.539 1.761 1 88.12 267 LEU A CA 1
ATOM 2050 C C . LEU A 1 267 ? -15.906 -9.344 0.267 1 88.12 267 LEU A C 1
ATOM 2052 O O . LEU A 1 267 ? -16.562 -10.164 -0.374 1 88.12 267 LEU A O 1
ATOM 2056 N N . PHE A 1 268 ? -15.359 -8.266 -0.253 1 89.19 268 PHE A N 1
ATOM 2057 C CA . PHE A 1 268 ? -15.633 -7.965 -1.653 1 89.19 268 PHE A CA 1
ATOM 2058 C C . PHE A 1 268 ? -14.875 -8.914 -2.57 1 89.19 268 PHE A C 1
ATOM 2060 O O . PHE A 1 268 ? -15.266 -9.125 -3.721 1 89.19 268 PHE A O 1
ATOM 2067 N N . ALA A 1 269 ? -13.852 -9.492 -2.084 1 86.19 269 ALA A N 1
ATOM 2068 C CA . ALA A 1 269 ? -13.078 -10.453 -2.861 1 86.19 269 ALA A CA 1
ATOM 2069 C C . ALA A 1 269 ? -13.852 -11.75 -3.066 1 86.19 269 ALA A C 1
ATOM 2071 O O . ALA A 1 269 ? -13.508 -12.562 -3.928 1 86.19 269 ALA A O 1
ATOM 2072 N N . ASN A 1 270 ? -14.891 -11.922 -2.342 1 78.12 270 ASN A N 1
ATOM 2073 C CA . ASN A 1 270 ? -15.711 -13.125 -2.455 1 78.12 270 ASN A CA 1
ATOM 2074 C C . ASN A 1 270 ? -16.578 -13.094 -3.707 1 78.12 270 ASN A C 1
ATOM 2076 O O . ASN A 1 270 ? -17.062 -14.133 -4.156 1 78.12 270 ASN A O 1
ATOM 2080 N N . SER A 1 271 ? -16.703 -11.938 -4.262 1 76.31 271 SER A N 1
ATOM 2081 C CA . SER A 1 271 ? -17.562 -11.82 -5.445 1 76.31 271 SER A CA 1
ATOM 2082 C C . SER A 1 271 ? -16.984 -12.609 -6.617 1 76.31 271 SER A C 1
ATOM 2084 O O . SER A 1 271 ? -17.609 -13.555 -7.102 1 76.31 271 SER A O 1
ATOM 2086 N N . PRO A 1 272 ? -15.727 -12.336 -7 1 73.81 272 PRO A N 1
ATOM 2087 C CA . PRO A 1 272 ? -15.156 -13.195 -8.039 1 73.81 272 PRO A CA 1
ATOM 2088 C C . PRO A 1 272 ? -14.789 -14.586 -7.523 1 73.81 272 PRO A C 1
ATOM 2090 O O . PRO A 1 272 ? -14.828 -15.562 -8.273 1 73.81 272 PRO A O 1
ATOM 2093 N N . GLY A 1 273 ? -14.43 -14.578 -6.219 1 79.06 273 GLY A N 1
ATOM 2094 C CA . GLY A 1 273 ? -14.172 -15.875 -5.613 1 79.06 273 GLY A CA 1
ATOM 2095 C C . GLY A 1 273 ? -12.719 -16.078 -5.219 1 79.06 273 GLY A C 1
ATOM 2096 O O . GLY A 1 273 ? -11.852 -15.297 -5.621 1 79.06 273 GLY A O 1
ATOM 2097 N N . TYR A 1 274 ? -12.5 -17.047 -4.344 1 86.81 274 TYR A N 1
ATOM 2098 C CA . TYR A 1 274 ? -11.195 -17.531 -3.902 1 86.81 274 TYR A CA 1
ATOM 2099 C C . TYR A 1 274 ? -10.914 -18.922 -4.445 1 86.81 274 TYR A C 1
ATOM 2101 O O . TYR A 1 274 ? -11.844 -19.703 -4.676 1 86.81 274 TYR A O 1
ATOM 2109 N N . ASP A 1 275 ? -9.68 -19.156 -4.688 1 86.38 275 ASP A N 1
ATOM 2110 C CA . ASP A 1 275 ? -9.32 -20.516 -5.117 1 86.38 275 ASP A CA 1
ATOM 2111 C C . ASP A 1 275 ? -9.312 -21.484 -3.936 1 86.38 275 ASP A C 1
ATOM 2113 O O . ASP A 1 275 ? -9.383 -22.688 -4.121 1 86.38 275 ASP A O 1
ATOM 2117 N N . ASN A 1 276 ? -9.234 -20.969 -2.68 1 86.94 276 ASN A N 1
ATOM 2118 C CA . ASN A 1 276 ? -9.25 -21.812 -1.487 1 86.94 276 ASN A CA 1
ATOM 2119 C C . ASN A 1 276 ? -10.375 -21.422 -0.538 1 86.94 276 ASN A C 1
ATOM 2121 O O . ASN A 1 276 ? -10.156 -21.281 0.666 1 86.94 276 ASN A O 1
ATOM 2125 N N . LEU A 1 277 ? -11.469 -21.234 -1.102 1 79.81 277 LEU A N 1
ATOM 2126 C CA . LEU A 1 277 ? -12.664 -20.828 -0.368 1 79.81 277 LEU A CA 1
ATOM 2127 C C . LEU A 1 277 ? -12.969 -21.797 0.769 1 79.81 277 LEU A C 1
ATOM 2129 O O . LEU A 1 277 ? -13.414 -21.375 1.84 1 79.81 277 LEU A O 1
ATOM 2133 N N . ALA A 1 278 ? -12.695 -23.047 0.542 1 75.19 278 ALA A N 1
ATOM 2134 C CA . ALA A 1 278 ? -12.969 -24.062 1.559 1 75.19 278 ALA A CA 1
ATOM 2135 C C . ALA A 1 278 ? -12.148 -23.812 2.818 1 75.19 278 ALA A C 1
ATOM 2137 O O . ALA A 1 278 ? -12.672 -23.875 3.934 1 75.19 278 ALA A O 1
ATOM 2138 N N . TYR A 1 279 ? -10.922 -23.531 2.639 1 79.62 279 TYR A N 1
ATOM 2139 C CA . TYR A 1 279 ? -10.062 -23.234 3.781 1 79.62 279 TYR A CA 1
ATOM 2140 C C . TYR A 1 279 ? -10.539 -22 4.527 1 79.62 279 TYR A C 1
ATOM 2142 O O . TYR A 1 279 ? -10.57 -21.984 5.762 1 79.62 279 TYR A O 1
ATOM 2150 N N . LEU A 1 280 ? -10.898 -21.031 3.785 1 82.88 280 LEU A N 1
ATOM 2151 C CA . LEU A 1 280 ? -11.352 -19.766 4.367 1 82.88 280 LEU A CA 1
ATOM 2152 C C . LEU A 1 280 ? -12.602 -19.984 5.211 1 82.88 280 LEU A C 1
ATOM 2154 O O . LEU A 1 280 ? -12.672 -19.516 6.352 1 82.88 280 LEU A O 1
ATOM 2158 N N . TYR A 1 281 ? -13.5 -20.75 4.738 1 76.75 281 TYR A N 1
ATOM 2159 C CA . TYR A 1 281 ? -14.805 -20.906 5.379 1 76.75 281 TYR A CA 1
ATOM 2160 C C . TYR A 1 281 ? -14.758 -21.969 6.465 1 76.75 281 TYR A C 1
ATOM 2162 O O . TYR A 1 281 ? -15.477 -21.875 7.461 1 76.75 281 TYR A O 1
ATOM 2170 N N . LEU A 1 282 ? -13.844 -22.891 6.316 1 74.56 282 LEU A N 1
ATOM 2171 C CA . LEU A 1 282 ? -13.867 -24.031 7.242 1 74.56 282 LEU A CA 1
ATOM 2172 C C . LEU A 1 282 ? -12.852 -23.828 8.367 1 74.56 282 LEU A C 1
ATOM 2174 O O . LEU A 1 282 ? -13.047 -24.328 9.477 1 74.56 282 LEU A O 1
ATOM 2178 N N . LYS A 1 283 ? -11.891 -23.078 8.109 1 82.62 283 LYS A N 1
ATOM 2179 C CA . LYS A 1 283 ? -10.82 -23.047 9.102 1 82.62 283 LYS A CA 1
ATOM 2180 C C . LYS A 1 283 ? -10.445 -21.625 9.461 1 82.62 283 LYS A C 1
ATOM 2182 O O . LYS A 1 283 ? -10.594 -21.203 10.609 1 82.62 283 LYS A O 1
ATOM 2187 N N . ALA A 1 284 ? -10.133 -20.844 8.523 1 86.44 284 ALA A N 1
ATOM 2188 C CA . ALA A 1 284 ? -9.594 -19.516 8.773 1 86.44 284 ALA A CA 1
ATOM 2189 C C . ALA A 1 284 ? -10.562 -18.672 9.586 1 86.44 284 ALA A C 1
ATOM 2191 O O . ALA A 1 284 ? -10.156 -17.938 10.492 1 86.44 284 ALA A O 1
ATOM 2192 N N . ARG A 1 285 ? -11.797 -18.797 9.305 1 86.69 285 ARG A N 1
ATOM 2193 C CA . ARG A 1 285 ? -12.82 -17.969 9.938 1 86.69 285 ARG A CA 1
ATOM 2194 C C . ARG A 1 285 ? -12.945 -18.297 11.422 1 86.69 285 ARG A C 1
ATOM 2196 O O . ARG A 1 285 ? -13.5 -17.516 12.195 1 86.69 285 ARG A O 1
ATOM 2203 N N . SER A 1 286 ? -12.484 -19.422 11.852 1 88.44 286 SER A N 1
ATOM 2204 C CA . SER A 1 286 ? -12.656 -19.875 13.227 1 88.44 286 SER A CA 1
ATOM 2205 C C . SER A 1 286 ? -11.508 -19.391 14.109 1 88.44 286 SER A C 1
ATOM 2207 O O . SER A 1 286 ? -11.547 -19.562 15.336 1 88.44 286 SER A O 1
ATOM 2209 N N . PHE A 1 287 ? -10.562 -18.75 13.5 1 89.06 287 PHE A N 1
ATOM 2210 C CA . PHE A 1 287 ? -9.43 -18.281 14.281 1 89.06 287 PHE A CA 1
ATOM 2211 C C . PHE A 1 287 ? -9.789 -17.031 15.062 1 89.06 287 PHE A C 1
ATOM 2213 O O . PHE A 1 287 ? -10.578 -16.203 14.602 1 89.06 287 PHE A O 1
ATOM 2220 N N . PHE A 1 288 ? -9.195 -16.828 16.234 1 93.69 288 PHE A N 1
ATOM 2221 C CA . PHE A 1 288 ? -9.438 -15.695 17.125 1 93.69 288 PHE A CA 1
ATOM 2222 C C . PHE A 1 288 ? -9.062 -14.391 16.438 1 93.69 288 PHE A C 1
ATOM 2224 O O . PHE A 1 288 ? -9.852 -13.445 16.422 1 93.69 288 PHE A O 1
ATOM 2231 N N . SER A 1 289 ? -7.91 -14.391 15.82 1 92.88 289 SER A N 1
ATOM 2232 C CA . SER A 1 289 ? -7.41 -13.164 15.203 1 92.88 289 SER A CA 1
ATOM 2233 C C . SER A 1 289 ? -8.219 -12.805 13.961 1 92.88 289 SER A C 1
ATOM 2235 O O . SER A 1 289 ? -8.273 -11.633 13.57 1 92.88 289 SER A O 1
ATOM 2237 N N . PHE A 1 290 ? -8.867 -13.797 13.352 1 93.12 290 PHE A N 1
ATOM 2238 C CA . PHE A 1 290 ? -9.633 -13.578 12.125 1 93.12 290 PHE A CA 1
ATOM 2239 C C . PHE A 1 290 ? -10.867 -12.727 12.406 1 93.12 290 PHE A C 1
ATOM 2241 O O . PHE A 1 290 ? -11.383 -12.055 11.508 1 93.12 290 PHE A O 1
ATOM 2248 N N . GLN A 1 291 ? -11.32 -12.664 13.688 1 94.44 291 GLN A N 1
ATOM 2249 C CA . GLN A 1 291 ? -12.57 -12 14.039 1 94.44 291 GLN A CA 1
ATOM 2250 C C . GLN A 1 291 ? -12.453 -10.484 13.859 1 94.44 291 GLN A C 1
ATOM 2252 O O . GLN A 1 291 ? -13.461 -9.797 13.695 1 94.44 291 GLN A O 1
ATOM 2257 N N . ALA A 1 292 ? -11.266 -9.977 13.805 1 95.12 292 ALA A N 1
ATOM 2258 C CA . ALA A 1 292 ? -11.047 -8.547 13.602 1 95.12 292 ALA A CA 1
ATOM 2259 C C . ALA A 1 292 ? -11.531 -8.109 12.219 1 95.12 292 ALA A C 1
ATOM 2261 O O . ALA A 1 292 ? -11.906 -6.949 12.031 1 95.12 292 ALA A O 1
ATOM 2262 N N . ILE A 1 293 ? -11.578 -9.016 11.289 1 94.62 293 ILE A N 1
ATOM 2263 C CA . ILE A 1 293 ? -11.891 -8.68 9.906 1 94.62 293 ILE A CA 1
ATOM 2264 C C . ILE A 1 293 ? -13.398 -8.5 9.742 1 94.62 293 ILE A C 1
ATOM 2266 O O . ILE A 1 293 ? -13.867 -7.426 9.352 1 94.62 293 ILE A O 1
ATOM 2270 N N . PRO A 1 294 ? -14.211 -9.484 10.156 1 92.25 294 PRO A N 1
ATOM 2271 C CA . PRO A 1 294 ? -15.656 -9.258 10.047 1 92.25 294 PRO A CA 1
ATOM 2272 C C . PRO A 1 294 ? -16.156 -8.18 11.008 1 92.25 294 PRO A C 1
ATOM 2274 O O . PRO A 1 294 ? -17.156 -7.508 10.719 1 92.25 294 PRO A O 1
ATOM 2277 N N . SER A 1 295 ? -15.469 -7.957 12.078 1 95.44 295 SER A N 1
ATOM 2278 C CA . SER A 1 295 ? -15.875 -6.953 13.055 1 95.44 295 SER A CA 1
ATOM 2279 C C . SER A 1 295 ? -15.641 -5.543 12.531 1 95.44 295 SER A C 1
ATOM 2281 O O . SER A 1 295 ? -15.992 -4.562 13.188 1 95.44 295 SER A O 1
ATOM 2283 N N . ALA A 1 296 ? -15.125 -5.449 11.406 1 95.44 296 ALA A N 1
ATOM 2284 C CA . ALA A 1 296 ? -14.938 -4.148 10.766 1 95.44 296 ALA A CA 1
ATOM 2285 C C . ALA A 1 296 ? -16.281 -3.463 10.523 1 95.44 296 ALA A C 1
ATOM 2287 O O . ALA A 1 296 ? -16.328 -2.26 10.258 1 95.44 296 ALA A O 1
ATOM 2288 N N . GLU A 1 297 ? -17.375 -4.18 10.641 1 93.31 297 GLU A N 1
ATOM 2289 C CA . GLU A 1 297 ? -18.703 -3.594 10.5 1 93.31 297 GLU A CA 1
ATOM 2290 C C . GLU A 1 297 ? -18.938 -2.521 11.555 1 93.31 297 GLU A C 1
ATOM 2292 O O . GLU A 1 297 ? -19.734 -1.598 11.336 1 93.31 297 GLU A O 1
ATOM 2297 N N . PHE A 1 298 ? -18.203 -2.605 12.695 1 97.19 298 PHE A N 1
ATOM 2298 C CA . PHE A 1 298 ? -18.375 -1.638 13.773 1 97.19 298 PHE A CA 1
ATOM 2299 C C . PHE A 1 298 ? -17.812 -0.28 13.375 1 97.19 298 PHE A C 1
ATOM 2301 O O . PHE A 1 298 ? -18.125 0.737 13.992 1 97.19 298 PHE A O 1
ATOM 2308 N N . ALA A 1 299 ? -16.922 -0.271 12.398 1 97.62 299 ALA A N 1
ATOM 2309 C CA . ALA A 1 299 ? -16.359 0.998 11.938 1 97.62 299 ALA A CA 1
ATOM 2310 C C . ALA A 1 299 ? -17.453 1.932 11.43 1 97.62 299 ALA A C 1
ATOM 2312 O O . ALA A 1 299 ? -17.406 3.143 11.664 1 97.62 299 ALA A O 1
ATOM 2313 N N . VAL A 1 300 ? -18.438 1.396 10.773 1 96.81 300 VAL A N 1
ATOM 2314 C CA . VAL A 1 300 ? -19.562 2.176 10.258 1 96.81 300 VAL A CA 1
ATOM 2315 C C . VAL A 1 300 ? -20.359 2.762 11.422 1 96.81 300 VAL A C 1
ATOM 2317 O O . VAL A 1 300 ? -20.812 3.906 11.359 1 96.81 300 VAL A O 1
ATOM 2320 N N . ASP A 1 301 ? -20.484 2.004 12.469 1 98.25 301 ASP A N 1
ATOM 2321 C CA . ASP A 1 301 ? -21.188 2.463 13.664 1 98.25 301 ASP A CA 1
ATOM 2322 C C . ASP A 1 301 ? -20.453 3.633 14.32 1 98.25 301 ASP A C 1
ATOM 2324 O O . ASP A 1 301 ? -21.094 4.555 14.844 1 98.25 301 ASP A O 1
ATOM 2328 N N . VAL A 1 302 ? -19.172 3.543 14.273 1 98.5 302 VAL A N 1
ATOM 2329 C CA . VAL A 1 302 ? -18.375 4.641 14.805 1 98.5 302 VAL A CA 1
ATOM 2330 C C . VAL A 1 302 ? -18.656 5.918 14.023 1 98.5 302 VAL A C 1
ATOM 2332 O O . VAL A 1 302 ? -18.812 6.992 14.602 1 98.5 302 VAL A O 1
ATOM 2335 N N . PHE A 1 303 ? -18.797 5.809 12.75 1 98.25 303 PHE A N 1
ATOM 2336 C CA . PHE A 1 303 ? -19.078 6.969 11.914 1 98.25 303 PHE A CA 1
ATOM 2337 C C . PHE A 1 303 ? -20.453 7.535 12.211 1 98.25 303 PHE A C 1
ATOM 2339 O O . PHE A 1 303 ? -20.641 8.75 12.25 1 98.25 303 PHE A O 1
ATOM 2346 N N . PHE A 1 304 ? -21.438 6.664 12.43 1 98.44 304 PHE A N 1
ATOM 2347 C CA . PHE A 1 304 ? -22.766 7.129 12.812 1 98.44 304 PHE A CA 1
ATOM 2348 C C . PHE A 1 304 ? -22.703 7.887 14.133 1 98.44 304 PHE A C 1
ATOM 2350 O O . PHE A 1 304 ? -23.312 8.953 14.266 1 98.44 304 PHE A O 1
ATOM 2357 N N . MET A 1 305 ? -21.969 7.324 15.047 1 98.5 305 MET A N 1
ATOM 2358 C CA . MET A 1 305 ? -21.859 7.957 16.359 1 98.5 305 MET A CA 1
ATOM 2359 C C . MET A 1 305 ? -21.203 9.328 16.234 1 98.5 305 MET A C 1
ATOM 2361 O O . MET A 1 305 ? -21.688 10.305 16.828 1 98.5 305 MET A O 1
ATOM 2365 N N . LEU A 1 306 ? -20.125 9.398 15.453 1 97.69 306 LEU A N 1
ATOM 2366 C CA . LEU A 1 306 ? -19.422 10.656 15.266 1 97.69 306 LEU A CA 1
ATOM 2367 C C . LEU A 1 306 ? -20.312 11.688 14.578 1 97.69 306 LEU A C 1
ATOM 2369 O O . LEU A 1 306 ? -20.312 12.867 14.945 1 97.69 306 LEU A O 1
ATOM 2373 N N . SER A 1 307 ? -21.078 11.234 13.617 1 97.38 307 SER A N 1
ATOM 2374 C CA . SER A 1 307 ? -22.016 12.125 12.93 1 97.38 307 SER A CA 1
ATOM 2375 C C . SER A 1 307 ? -23.062 12.664 13.891 1 97.38 307 SER A C 1
ATOM 2377 O O . SER A 1 307 ? -23.359 13.859 13.891 1 97.38 307 SER A O 1
ATOM 2379 N N . GLY A 1 308 ? -23.609 11.781 14.703 1 97.94 308 GLY A N 1
ATOM 2380 C CA . GLY A 1 308 ? -24.578 12.203 15.688 1 97.94 308 GLY A CA 1
ATOM 2381 C C . GLY A 1 308 ? -24.031 13.219 16.672 1 97.94 308 GLY A C 1
ATOM 2382 O O . GLY A 1 308 ? -24.703 14.219 16.969 1 97.94 308 GLY A O 1
ATOM 2383 N N . PHE A 1 309 ? -22.828 12.992 17.141 1 97.06 309 PHE A N 1
ATOM 2384 C CA . PHE A 1 309 ? -22.203 13.891 18.094 1 97.06 309 PHE A CA 1
ATOM 2385 C C . PHE A 1 309 ? -21.953 15.258 17.469 1 97.06 309 PHE A C 1
ATOM 2387 O O . PHE A 1 309 ? -22.281 16.281 18.062 1 97.06 309 PHE A O 1
ATOM 2394 N N . LEU A 1 310 ? -21.406 15.242 16.281 1 94.06 310 LEU A N 1
ATOM 2395 C CA . LEU A 1 310 ? -21 16.484 15.641 1 94.06 310 LEU A CA 1
ATOM 2396 C C . LEU A 1 310 ? -22.203 17.328 15.258 1 94.06 310 LEU A C 1
ATOM 2398 O O . LEU A 1 310 ? -22.188 18.547 15.43 1 94.06 310 LEU A O 1
ATOM 2402 N N . VAL A 1 311 ? -23.219 16.672 14.75 1 95.06 311 VAL A N 1
ATOM 2403 C CA . VAL A 1 311 ? -24.438 17.391 14.375 1 95.06 311 VAL A CA 1
ATOM 2404 C C . VAL A 1 311 ? -25.094 18 15.617 1 95.06 311 VAL A C 1
ATOM 2406 O O . VAL A 1 311 ? -25.453 19.172 15.625 1 95.06 311 VAL A O 1
ATOM 2409 N N . ALA A 1 312 ? -25.156 17.219 16.641 1 95.94 312 ALA A N 1
ATOM 2410 C CA . ALA A 1 312 ? -25.797 17.672 17.875 1 95.94 312 ALA A CA 1
ATOM 2411 C C . ALA A 1 312 ? -24.984 18.797 18.531 1 95.94 312 ALA A C 1
ATOM 2413 O O . ALA A 1 312 ? -25.547 19.812 18.938 1 95.94 312 ALA A O 1
ATOM 2414 N N . HIS A 1 313 ? -23.734 18.609 18.594 1 92.56 313 HIS A N 1
ATOM 2415 C CA . HIS A 1 313 ? -22.875 19.609 19.203 1 92.56 313 HIS A CA 1
ATOM 2416 C C . HIS A 1 313 ? -22.938 20.922 18.438 1 92.56 313 HIS A C 1
ATOM 2418 O O . HIS A 1 313 ? -23.078 22 19.047 1 92.56 313 HIS A O 1
ATOM 2424 N N . SER A 1 314 ? -22.922 20.859 17.141 1 89.31 314 SER A N 1
ATOM 2425 C CA . SER A 1 314 ? -22.953 22.047 16.297 1 89.31 314 SER A CA 1
ATOM 2426 C C . SER A 1 314 ? -24.297 22.75 16.375 1 89.31 314 SER A C 1
ATOM 2428 O O . SER A 1 314 ? -24.359 23.969 16.531 1 89.31 314 SER A O 1
ATOM 2430 N N . LEU A 1 315 ? -25.344 22.031 16.328 1 89.69 315 LEU A N 1
ATOM 2431 C CA . LEU A 1 315 ? -26.688 22.609 16.312 1 89.69 315 LEU A CA 1
ATOM 2432 C C . LEU A 1 315 ? -27.031 23.203 17.672 1 89.69 315 LEU A C 1
ATOM 2434 O O . LEU A 1 315 ? -27.688 24.25 17.75 1 89.69 315 LEU A O 1
ATOM 2438 N N . LEU A 1 316 ? -26.641 22.625 18.719 1 89.88 316 LEU A N 1
ATOM 2439 C CA . LEU A 1 316 ? -26.906 23.141 20.047 1 89.88 316 LEU A CA 1
ATOM 2440 C C . LEU A 1 316 ? -26.219 24.484 20.266 1 89.88 316 LEU A C 1
ATOM 2442 O O . LEU A 1 316 ? -26.766 25.359 20.938 1 89.88 316 LEU A O 1
ATOM 2446 N N . SER A 1 317 ? -25.109 24.609 19.688 1 84.38 317 SER A N 1
ATOM 2447 C CA . SER A 1 317 ? -24.375 25.859 19.797 1 84.38 317 SER A CA 1
ATOM 2448 C C . SER A 1 317 ? -25.062 26.984 19.016 1 84.38 317 SER A C 1
ATOM 2450 O O . SER A 1 317 ? -24.969 28.156 19.375 1 84.38 317 SER A O 1
ATOM 2452 N N . HIS A 1 318 ? -25.875 26.625 18.016 1 82.81 318 HIS A N 1
ATOM 2453 C CA . HIS A 1 318 ? -26.516 27.609 17.156 1 82.81 318 HIS A CA 1
ATOM 2454 C C . HIS A 1 318 ? -27.953 27.875 17.594 1 82.81 318 HIS A C 1
ATOM 2456 O O . HIS A 1 318 ? -28.516 28.922 17.281 1 82.81 318 HIS A O 1
ATOM 2462 N N . LEU A 1 319 ? -28.531 26.984 18.203 1 82.81 319 LEU A N 1
ATOM 2463 C CA . LEU A 1 319 ? -29.922 27.125 18.609 1 82.81 319 LEU A CA 1
ATOM 2464 C C . LEU A 1 319 ? -30.078 28.203 19.672 1 82.81 319 LEU A C 1
ATOM 2466 O O . LEU A 1 319 ? -31.156 28.75 19.859 1 82.81 319 LEU A O 1
ATOM 2470 N N . ASN A 1 320 ? -29 28.594 20.266 1 72.5 320 ASN A N 1
ATOM 2471 C CA . ASN A 1 320 ? -29.047 29.656 21.266 1 72.5 320 ASN A CA 1
ATOM 2472 C C . ASN A 1 320 ? -29.109 31.031 20.609 1 72.5 320 ASN A C 1
ATOM 2474 O O . ASN A 1 320 ? -29.406 32.031 21.266 1 72.5 320 ASN A O 1
ATOM 2478 N N . SER A 1 321 ? -28.984 30.984 19.297 1 69.5 321 SER A N 1
ATOM 2479 C CA . SER A 1 321 ? -29 32.25 18.594 1 69.5 321 SER A CA 1
ATOM 2480 C C . SER A 1 321 ? -30.406 32.562 18.062 1 69.5 321 SER A C 1
ATOM 2482 O O . SER A 1 321 ? -31.203 31.672 17.812 1 69.5 321 SER A O 1
ATOM 2484 N N . GLU A 1 322 ? -30.844 33.812 18.078 1 65.56 322 GLU A N 1
ATOM 2485 C CA . GLU A 1 322 ? -32.156 34.281 17.594 1 65.56 322 GLU A CA 1
ATOM 2486 C C . GLU A 1 322 ? -32.406 33.844 16.156 1 65.56 322 GLU A C 1
ATOM 2488 O O . GLU A 1 322 ? -33.562 33.688 15.75 1 65.56 322 GLU A O 1
ATOM 2493 N N . GLN A 1 323 ? -31.484 33.469 15.469 1 68.81 323 GLN A N 1
ATOM 2494 C CA . GLN A 1 323 ? -31.594 33.094 14.062 1 68.81 323 GLN A CA 1
ATOM 2495 C C . GLN A 1 323 ? -32.219 31.719 13.906 1 68.81 323 GLN A C 1
ATOM 2497 O O . GLN A 1 323 ? -32.781 31.406 12.852 1 68.81 323 GLN A O 1
ATOM 2502 N N . SER A 1 324 ? -32.281 30.953 14.945 1 70.44 324 SER A N 1
ATOM 2503 C CA . SER A 1 324 ? -32.75 29.578 14.852 1 70.44 324 SER A CA 1
ATOM 2504 C C . SER A 1 324 ? -34.281 29.516 14.734 1 70.44 324 SER A C 1
ATOM 2506 O O . SER A 1 324 ? -34.844 28.469 14.406 1 70.44 324 SER A O 1
ATOM 2508 N N . LYS A 1 325 ? -34.844 30.672 14.828 1 75.81 325 LYS A N 1
ATOM 2509 C CA . LYS A 1 325 ? -36.312 30.703 14.734 1 75.81 325 LYS A CA 1
ATOM 2510 C C . LYS A 1 325 ? -36.75 30.922 13.289 1 75.81 325 LYS A C 1
ATOM 2512 O O . LYS A 1 325 ? -37.906 30.672 12.945 1 75.81 325 LYS A O 1
ATOM 2517 N N . SER A 1 326 ? -35.812 31.188 12.453 1 83.25 326 SER A N 1
ATOM 2518 C CA . SER A 1 326 ? -36.156 31.484 11.062 1 83.25 326 SER A CA 1
ATOM 2519 C C . SER A 1 326 ? -36.156 30.219 10.219 1 83.25 326 SER A C 1
ATOM 2521 O O . SER A 1 326 ? -35.312 29.328 10.414 1 83.25 326 SER A O 1
ATOM 2523 N N . PRO A 1 327 ? -37.281 30.031 9.391 1 85.94 327 PRO A N 1
ATOM 2524 C CA . PRO A 1 327 ? -37.312 28.906 8.469 1 85.94 327 PRO A CA 1
ATOM 2525 C C . PRO A 1 327 ? -36.094 28.859 7.535 1 85.94 327 PRO A C 1
ATOM 2527 O O . PRO A 1 327 ? -35.688 27.797 7.07 1 85.94 327 PRO A O 1
ATOM 2530 N N . PHE A 1 328 ? -35.531 29.922 7.344 1 86 328 PHE A N 1
ATOM 2531 C CA . PHE A 1 328 ? -34.375 30.016 6.457 1 86 328 PHE A CA 1
ATOM 2532 C C . PHE A 1 328 ? -33.156 29.328 7.066 1 86 328 PHE A C 1
ATOM 2534 O O . PHE A 1 328 ? -32.312 28.781 6.348 1 86 328 PHE A O 1
ATOM 2541 N N . PHE A 1 329 ? -33.125 29.312 8.312 1 87.44 329 PHE A N 1
ATOM 2542 C CA . PHE A 1 329 ? -32.062 28.641 9.023 1 87.44 329 PHE A CA 1
ATOM 2543 C C . PHE A 1 329 ? -32.094 27.141 8.75 1 87.44 329 PHE A C 1
ATOM 2545 O O . PHE A 1 329 ? -31.047 26.531 8.477 1 87.44 329 PHE A O 1
ATOM 2552 N N . TRP A 1 330 ? -33.219 26.625 8.797 1 89.75 330 TRP A N 1
ATOM 2553 C CA . TRP A 1 330 ? -33.375 25.188 8.617 1 89.75 330 TRP A CA 1
ATOM 2554 C C . TRP A 1 330 ? -33.156 24.797 7.156 1 89.75 330 TRP A C 1
ATOM 2556 O O . TRP A 1 330 ? -32.625 23.719 6.863 1 89.75 330 TRP A O 1
ATOM 2566 N N . PHE A 1 331 ? -33.594 25.656 6.285 1 90.69 331 PHE A N 1
ATOM 2567 C CA . PHE A 1 331 ? -33.344 25.438 4.867 1 90.69 331 PHE A CA 1
ATOM 2568 C C . PHE A 1 331 ? -31.844 25.422 4.598 1 90.69 331 PHE A C 1
ATOM 2570 O O . PHE A 1 331 ? -31.328 24.531 3.898 1 90.69 331 PHE A O 1
ATOM 2577 N N . LYS A 1 332 ? -31.141 26.297 5.16 1 87.94 332 LYS A N 1
ATOM 2578 C CA . LYS A 1 332 ? -29.688 26.359 5.016 1 87.94 332 LYS A CA 1
ATOM 2579 C C . LYS A 1 332 ? -29.016 25.141 5.641 1 87.94 332 LYS A C 1
ATOM 2581 O O . LYS A 1 332 ? -28 24.656 5.133 1 87.94 332 LYS A O 1
ATOM 2586 N N . TYR A 1 333 ? -29.672 24.688 6.742 1 91.06 333 TYR A N 1
ATOM 2587 C CA . TYR A 1 333 ? -29.172 23.5 7.43 1 91.06 333 TYR A CA 1
ATOM 2588 C C . TYR A 1 333 ? -29.156 22.297 6.496 1 91.06 333 TYR A C 1
ATOM 2590 O O . TYR A 1 333 ? -28.156 21.578 6.398 1 91.06 333 TYR A O 1
ATOM 2598 N N . VAL A 1 334 ? -30.172 22.125 5.715 1 92.69 334 VAL A N 1
ATOM 2599 C CA . VAL A 1 334 ? -30.312 20.969 4.836 1 92.69 334 VAL A CA 1
ATOM 2600 C C . VAL A 1 334 ? -29.453 21.172 3.582 1 92.69 334 VAL A C 1
ATOM 2602 O O . VAL A 1 334 ? -28.766 20.25 3.137 1 92.69 334 VAL A O 1
ATOM 2605 N N . ILE A 1 335 ? -29.391 22.344 3.041 1 90.94 335 ILE A N 1
ATOM 2606 C CA . ILE A 1 335 ? -28.672 22.641 1.805 1 90.94 335 ILE A CA 1
ATOM 2607 C C . ILE A 1 335 ? -27.172 22.5 2.033 1 90.94 335 ILE A C 1
ATOM 2609 O O . ILE A 1 335 ? -26.438 22.047 1.15 1 90.94 335 ILE A O 1
ATOM 2613 N N . HIS A 1 336 ? -26.75 22.906 3.164 1 89.5 336 HIS A N 1
ATOM 2614 C CA . HIS A 1 336 ? -25.344 22.781 3.516 1 89.5 336 HIS A CA 1
ATOM 2615 C C . HIS A 1 336 ? -24.875 21.328 3.432 1 89.5 336 HIS A C 1
ATOM 2617 O O . HIS A 1 336 ? -23.828 21.047 2.852 1 89.5 336 HIS A O 1
ATOM 2623 N N . ARG A 1 337 ? -25.641 20.5 4 1 90.12 337 ARG A N 1
ATOM 2624 C CA . ARG A 1 337 ? -25.281 19.094 4.008 1 90.12 337 ARG A CA 1
ATOM 2625 C C . ARG A 1 337 ? -25.297 18.516 2.596 1 90.12 337 ARG A C 1
ATOM 2627 O O . ARG A 1 337 ? -24.422 17.719 2.236 1 90.12 337 ARG A O 1
ATOM 2634 N N . ILE A 1 338 ? -26.266 18.922 1.816 1 92.94 338 ILE A N 1
ATOM 2635 C CA . ILE A 1 338 ? -26.406 18.438 0.449 1 92.94 338 ILE A CA 1
ATOM 2636 C C . ILE A 1 338 ? -25.203 18.891 -0.383 1 92.94 338 ILE A C 1
ATOM 2638 O O . ILE A 1 338 ? -24.625 18.094 -1.12 1 92.94 338 ILE A O 1
ATOM 2642 N N . ILE A 1 339 ? -24.812 20.078 -0.243 1 91.56 339 ILE A N 1
ATOM 2643 C CA . ILE A 1 339 ? -23.703 20.625 -1.027 1 91.56 339 ILE A CA 1
ATOM 2644 C C . ILE A 1 339 ? -22.391 19.984 -0.576 1 91.56 339 ILE A C 1
ATOM 2646 O O . ILE A 1 339 ? -21.5 19.75 -1.393 1 91.56 339 ILE A O 1
ATOM 2650 N N . ARG A 1 340 ? -22.328 19.609 0.647 1 90.31 340 ARG A N 1
ATOM 2651 C CA . ARG A 1 340 ? -21.109 19.031 1.205 1 90.31 340 ARG A CA 1
ATOM 2652 C C . ARG A 1 340 ? -20.938 17.578 0.749 1 90.31 340 ARG A C 1
ATOM 2654 O O . ARG A 1 340 ? -19.812 17.156 0.474 1 90.31 340 ARG A O 1
ATOM 2661 N N . LEU A 1 341 ? -21.984 16.828 0.55 1 94.56 341 LEU A N 1
ATOM 2662 C CA . LEU A 1 341 ? -21.875 15.391 0.329 1 94.56 341 LEU A CA 1
ATOM 2663 C C . LEU A 1 341 ? -22.172 15.039 -1.124 1 94.56 341 LEU A C 1
ATOM 2665 O O . LEU A 1 341 ? -21.5 14.203 -1.721 1 94.56 341 LEU A O 1
ATOM 2669 N N . SER A 1 342 ? -23.094 15.695 -1.755 1 96.88 342 SER A N 1
ATOM 2670 C CA . SER A 1 342 ? -23.766 15.203 -2.957 1 96.88 342 SER A CA 1
ATOM 2671 C C . SER A 1 342 ? -22.875 15.352 -4.184 1 96.88 342 SER A C 1
ATOM 2673 O O . SER A 1 342 ? -22.844 14.469 -5.047 1 96.88 342 SER A O 1
ATOM 2675 N N . PRO A 1 343 ? -22.141 16.469 -4.32 1 96.44 343 PRO A N 1
ATOM 2676 C CA . PRO A 1 343 ? -21.391 16.609 -5.566 1 96.44 343 PRO A CA 1
ATOM 2677 C C . PRO A 1 343 ? -20.422 15.453 -5.812 1 96.44 343 PRO A C 1
ATOM 2679 O O . PRO A 1 343 ? -20.422 14.867 -6.898 1 96.44 343 PRO A O 1
ATOM 2682 N N . LEU A 1 344 ? -19.625 15.078 -4.887 1 97.75 344 LEU A N 1
ATOM 2683 C CA . LEU A 1 344 ? -18.688 13.977 -5.051 1 97.75 344 LEU A CA 1
ATOM 2684 C C . LEU A 1 344 ? -19.438 12.648 -5.195 1 97.75 344 LEU A C 1
ATOM 2686 O O . LEU A 1 344 ? -19.078 11.82 -6.031 1 97.75 344 LEU A O 1
ATOM 2690 N N . TYR A 1 345 ? -20.5 12.492 -4.383 1 98.19 345 TYR A N 1
ATOM 2691 C CA . TYR A 1 345 ? -21.328 11.281 -4.406 1 98.19 345 TYR A CA 1
ATOM 2692 C C . TYR A 1 345 ? -21.938 11.062 -5.785 1 98.19 345 TYR A C 1
ATOM 2694 O O . TYR A 1 345 ? -21.797 9.984 -6.367 1 98.19 345 TYR A O 1
ATOM 2702 N N . TYR A 1 346 ? -22.5 12.109 -6.324 1 97.94 346 TYR A N 1
ATOM 2703 C CA . TYR A 1 346 ? -23.156 12.023 -7.625 1 97.94 346 TYR A CA 1
ATOM 2704 C C . TYR A 1 346 ? -22.125 11.789 -8.734 1 97.94 346 TYR A C 1
ATOM 2706 O O . TYR A 1 346 ? -22.344 10.969 -9.625 1 97.94 346 TYR A O 1
ATOM 2714 N N . PHE A 1 347 ? -21.047 12.492 -8.727 1 97.5 347 PHE A N 1
ATOM 2715 C CA . PHE A 1 347 ? -20 12.344 -9.719 1 97.5 347 PHE A CA 1
ATOM 2716 C C . PHE A 1 347 ? -19.531 10.891 -9.789 1 97.5 347 PHE A C 1
ATOM 2718 O O . PHE A 1 347 ? -19.438 10.32 -10.875 1 97.5 347 PHE A O 1
ATOM 2725 N N . LEU A 1 348 ? -19.328 10.211 -8.625 1 98.31 348 LEU A N 1
ATOM 2726 C CA . LEU A 1 348 ? -18.734 8.875 -8.578 1 98.31 348 LEU A CA 1
ATOM 2727 C C . LEU A 1 348 ? -19.766 7.812 -8.953 1 98.31 348 LEU A C 1
ATOM 2729 O O . LEU A 1 348 ? -19.406 6.777 -9.516 1 98.31 348 LEU A O 1
ATOM 2733 N N . ILE A 1 349 ? -21.078 8.062 -8.648 1 97.75 349 ILE A N 1
ATOM 2734 C CA . ILE A 1 349 ? -22.109 7.129 -9.062 1 97.75 349 ILE A CA 1
ATOM 2735 C C . ILE A 1 349 ? -22.094 6.98 -10.586 1 97.75 349 ILE A C 1
ATOM 2737 O O . ILE A 1 349 ? -22.062 5.863 -11.109 1 97.75 349 ILE A O 1
ATOM 2741 N N . PHE A 1 350 ? -21.984 8.062 -11.25 1 97.5 350 PHE A N 1
ATOM 2742 C CA . PHE A 1 350 ? -22.062 8.031 -12.703 1 97.5 350 PHE A CA 1
ATOM 2743 C C . PHE A 1 350 ? -20.75 7.547 -13.312 1 97.5 350 PHE A C 1
ATOM 2745 O O . PHE A 1 350 ? -20.75 6.875 -14.344 1 97.5 350 PHE A O 1
ATOM 2752 N N . VAL A 1 351 ? -19.641 7.902 -12.734 1 96.88 351 VAL A N 1
ATOM 2753 C CA . VAL A 1 351 ? -18.359 7.398 -13.211 1 96.88 351 VAL A CA 1
ATOM 2754 C C . VAL A 1 351 ? -18.312 5.879 -13.062 1 96.88 351 VAL A C 1
ATOM 2756 O O . VAL A 1 351 ? -17.906 5.168 -13.984 1 96.88 351 VAL A O 1
ATOM 2759 N N . ASP A 1 352 ? -18.75 5.414 -11.875 1 96.56 352 ASP A N 1
ATOM 2760 C CA . ASP A 1 352 ? -18.734 3.982 -11.586 1 96.56 352 ASP A CA 1
ATOM 2761 C C . ASP A 1 352 ? -19.672 3.227 -12.516 1 96.56 352 ASP A C 1
ATOM 2763 O O . ASP A 1 352 ? -19.344 2.143 -13 1 96.56 352 ASP A O 1
ATOM 2767 N N . TRP A 1 353 ? -20.797 3.818 -12.828 1 95.12 353 TRP A N 1
ATOM 2768 C CA . TRP A 1 353 ? -21.859 3.18 -13.594 1 95.12 353 TRP A CA 1
ATOM 2769 C C . TRP A 1 353 ? -21.578 3.244 -15.094 1 95.12 353 TRP A C 1
ATOM 2771 O O . TRP A 1 353 ? -21.656 2.232 -15.789 1 95.12 353 TRP A O 1
ATOM 2781 N N . GLN A 1 354 ? -21.109 4.363 -15.586 1 94.62 354 GLN A N 1
ATOM 2782 C CA . GLN A 1 354 ? -21.094 4.57 -17.031 1 94.62 354 GLN A CA 1
ATOM 2783 C C . GLN A 1 354 ? -19.672 4.449 -17.578 1 94.62 354 GLN A C 1
ATOM 2785 O O . GLN A 1 354 ? -19.469 4.051 -18.734 1 94.62 354 GLN A O 1
ATOM 2790 N N . LEU A 1 355 ? -18.688 4.715 -16.844 1 93.81 355 LEU A N 1
ATOM 2791 C CA . LEU A 1 355 ? -17.344 4.828 -17.406 1 93.81 355 LEU A CA 1
ATOM 2792 C C . LEU A 1 355 ? -16.484 3.641 -17 1 93.81 355 LEU A C 1
ATOM 2794 O O . LEU A 1 355 ? -15.766 3.072 -17.828 1 93.81 355 LEU A O 1
ATOM 2798 N N . MET A 1 356 ? -16.531 3.203 -15.758 1 93.12 356 MET A N 1
ATOM 2799 C CA . MET A 1 356 ? -15.609 2.209 -15.219 1 93.12 356 MET A 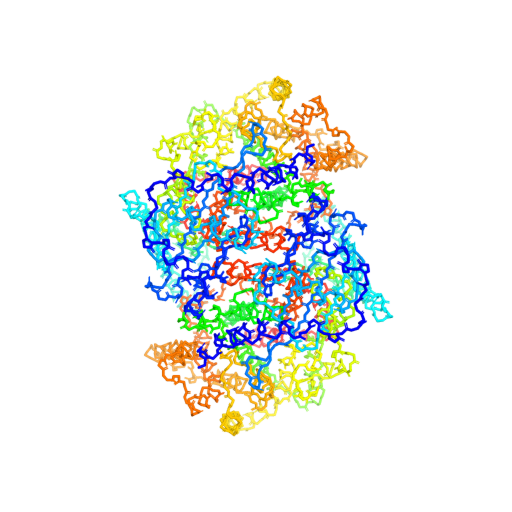CA 1
ATOM 2800 C C . MET A 1 356 ? -15.711 0.895 -15.984 1 93.12 356 MET A C 1
ATOM 2802 O O . MET A 1 356 ? -14.703 0.229 -16.219 1 93.12 356 MET A O 1
ATOM 2806 N N . PRO A 1 357 ? -16.938 0.494 -16.391 1 91.69 357 PRO A N 1
ATOM 2807 C CA . PRO A 1 357 ? -17.047 -0.786 -17.094 1 91.69 357 PRO A CA 1
ATOM 2808 C C . PRO A 1 357 ? -16.266 -0.803 -18.406 1 91.69 357 PRO A C 1
ATOM 2810 O O . PRO A 1 357 ? -16 -1.874 -18.953 1 91.69 357 PRO A O 1
ATOM 2813 N N . LEU A 1 358 ? -15.812 0.358 -18.891 1 89.31 358 LEU A N 1
ATOM 2814 C CA . LEU A 1 358 ? -15.125 0.449 -20.188 1 89.31 358 LEU A CA 1
ATOM 2815 C C . LEU A 1 358 ? -13.625 0.258 -20.016 1 89.31 358 LEU A C 1
ATOM 2817 O O . LEU A 1 358 ? -12.906 0.036 -20.984 1 89.31 358 LEU A O 1
ATOM 2821 N N . PHE A 1 359 ? -13.094 0.287 -18.797 1 84.88 359 PHE A N 1
ATOM 2822 C CA . PHE A 1 359 ? -11.648 0.346 -18.625 1 84.88 359 PHE A CA 1
ATOM 2823 C C . PHE A 1 359 ? -11.133 -0.909 -17.938 1 84.88 359 PHE A C 1
ATOM 2825 O O . PHE A 1 359 ? -9.938 -1.038 -17.688 1 84.88 359 PHE A O 1
ATOM 2832 N N . GLY A 1 360 ? -11.805 -1.869 -17.719 1 83.94 360 GLY A N 1
ATOM 2833 C CA . GLY A 1 360 ? -11.336 -3.062 -17.031 1 83.94 360 GLY A CA 1
ATOM 2834 C C . GLY A 1 360 ? -10.727 -4.09 -17.953 1 83.94 360 GLY A C 1
ATOM 2835 O O . GLY A 1 360 ? -10.938 -4.039 -19.172 1 83.94 360 GLY A O 1
ATOM 2836 N N . THR A 1 361 ? -9.852 -4.754 -17.25 1 83.31 361 THR A N 1
ATOM 2837 C CA . THR A 1 361 ? -9.188 -5.844 -17.969 1 83.31 361 THR A CA 1
ATOM 2838 C C . THR A 1 361 ? -9.398 -7.168 -17.234 1 83.31 361 THR A C 1
ATOM 2840 O O . THR A 1 361 ? -10.023 -7.203 -16.172 1 83.31 361 THR A O 1
ATOM 2843 N N . GLY A 1 362 ? -9.18 -8.273 -17.812 1 88 362 GLY A N 1
ATOM 2844 C CA . GLY A 1 362 ? -9.273 -9.578 -17.188 1 88 362 GLY A CA 1
ATOM 2845 C C . GLY A 1 362 ? -10.461 -10.391 -17.672 1 88 362 GLY A C 1
ATOM 2846 O O . GLY A 1 362 ? -11.398 -9.844 -18.25 1 88 362 GLY A O 1
ATOM 2847 N N . PRO A 1 363 ? -10.422 -11.562 -17.359 1 90.44 363 PRO A N 1
ATOM 2848 C CA . PRO A 1 363 ? -11.445 -12.461 -17.891 1 90.44 363 PRO A CA 1
ATOM 2849 C C . PRO A 1 363 ? -12.789 -12.312 -17.172 1 90.44 363 PRO A C 1
ATOM 2851 O O . PRO A 1 363 ? -13.836 -12.602 -17.766 1 90.44 363 PRO A O 1
ATOM 2854 N N . LEU A 1 364 ? -12.812 -11.859 -15.93 1 90.94 364 LEU A N 1
ATOM 2855 C CA . LEU A 1 364 ? -14.055 -11.789 -15.164 1 90.94 364 LEU A CA 1
ATOM 2856 C C . LEU A 1 364 ? -14.609 -10.367 -15.148 1 90.94 364 LEU A C 1
ATOM 2858 O O . LEU A 1 364 ? -15.57 -10.078 -14.438 1 90.94 364 LEU A O 1
ATOM 2862 N N . TRP A 1 365 ? -14.102 -9.477 -15.938 1 90.62 365 TRP A N 1
ATOM 2863 C CA . TRP A 1 365 ? -14.492 -8.07 -15.938 1 90.62 365 TRP A CA 1
ATOM 2864 C C . TRP A 1 365 ? -15.953 -7.914 -16.328 1 90.62 365 TRP A C 1
ATOM 2866 O O . TRP A 1 365 ? -16.609 -6.949 -15.93 1 90.62 365 TRP A O 1
ATOM 2876 N N . PHE A 1 366 ? -16.484 -8.875 -17.062 1 86.25 366 PHE A N 1
ATOM 2877 C CA . PHE A 1 366 ? -17.875 -8.812 -17.469 1 86.25 366 PHE A CA 1
ATOM 2878 C C . PHE A 1 366 ? -18.797 -8.789 -16.266 1 86.25 366 PHE A C 1
ATOM 2880 O O . PHE A 1 366 ? -19.891 -8.219 -16.312 1 86.25 366 PHE A O 1
ATOM 2887 N N . GLN A 1 367 ? -18.375 -9.398 -15.211 1 87.56 367 GLN A N 1
ATOM 2888 C CA . GLN A 1 367 ? -19.172 -9.43 -13.992 1 87.56 367 GLN A CA 1
ATOM 2889 C C . GLN A 1 367 ? -19.266 -8.039 -13.367 1 87.56 367 GLN A C 1
ATOM 2891 O O . GLN A 1 367 ? -20.281 -7.707 -12.734 1 87.56 367 GLN A O 1
ATOM 2896 N N . TYR A 1 368 ? -18.219 -7.266 -13.5 1 88.31 368 TYR A N 1
ATOM 2897 C CA . TYR A 1 368 ? -18.25 -5.883 -13.039 1 88.31 368 TYR A CA 1
ATOM 2898 C C . TYR A 1 368 ? -19.375 -5.105 -13.727 1 88.31 368 TYR A C 1
ATOM 2900 O O . TYR A 1 368 ? -20.141 -4.395 -13.07 1 88.31 368 TYR A O 1
ATOM 2908 N N . ALA A 1 369 ? -19.484 -5.273 -14.992 1 83.31 369 ALA A N 1
ATOM 2909 C CA . ALA A 1 369 ? -20.5 -4.594 -15.789 1 83.31 369 ALA A CA 1
ATOM 2910 C C . ALA A 1 369 ? -21.891 -5.07 -15.414 1 83.31 369 ALA A C 1
ATOM 2912 O O . ALA A 1 369 ? -22.828 -4.273 -15.367 1 83.31 369 ALA A O 1
ATOM 2913 N N . GLU A 1 370 ? -21.953 -6.316 -15.133 1 82.94 370 GLU A N 1
ATOM 2914 C CA . GLU A 1 370 ? -23.25 -6.891 -14.773 1 82.94 370 GLU A CA 1
ATOM 2915 C C . GLU A 1 370 ? -23.75 -6.344 -13.438 1 82.94 370 GLU A C 1
ATOM 2917 O O . GLU A 1 370 ? -24.938 -6.117 -13.258 1 82.94 370 GLU A O 1
ATOM 2922 N N . GLN A 1 371 ? -22.859 -6.121 -12.57 1 83.31 371 GLN A N 1
ATOM 2923 C CA . GLN A 1 371 ? -23.219 -5.582 -11.266 1 83.31 371 GLN A CA 1
ATOM 2924 C C . GLN A 1 371 ? -23.781 -4.168 -11.391 1 83.31 371 GLN A C 1
ATOM 2926 O O . GLN A 1 371 ? -24.562 -3.732 -10.547 1 83.31 371 GLN A O 1
ATOM 2931 N N . LYS A 1 372 ? -23.422 -3.486 -12.461 1 85.44 372 LYS A N 1
ATOM 2932 C CA . LYS A 1 372 ? -23.828 -2.092 -12.617 1 85.44 372 LYS A CA 1
ATOM 2933 C C . LYS A 1 372 ? -25.188 -1.991 -13.297 1 85.44 372 LYS A C 1
ATOM 2935 O O . LYS A 1 372 ? -25.75 -0.901 -13.406 1 85.44 372 LYS A O 1
ATOM 2940 N N . ASN A 1 373 ? -25.812 -3.102 -13.625 1 87.06 373 ASN A N 1
ATOM 2941 C CA . ASN A 1 373 ? -27.141 -3.109 -14.227 1 87.06 373 ASN A CA 1
ATOM 2942 C C . ASN A 1 373 ? -28.188 -2.576 -13.266 1 87.06 373 ASN A C 1
ATOM 2944 O O . ASN A 1 373 ? -29.203 -2.021 -13.688 1 87.06 373 ASN A O 1
ATOM 2948 N N . ALA A 1 374 ? -27.938 -2.715 -12.016 1 90.75 374 ALA A N 1
ATOM 2949 C CA . ALA A 1 374 ? -28.859 -2.191 -11.008 1 90.75 374 ALA A CA 1
ATOM 2950 C C . ALA A 1 374 ? -29.016 -0.68 -11.133 1 90.75 374 ALA A C 1
ATOM 2952 O O . ALA A 1 374 ? -30.078 -0.134 -10.844 1 90.75 374 ALA A O 1
ATOM 2953 N N . CYS A 1 375 ? -28 -0.034 -11.586 1 94.56 375 CYS A N 1
ATOM 2954 C CA . CYS A 1 375 ? -28.016 1.421 -11.695 1 94.56 375 CYS A CA 1
ATOM 2955 C C . CYS A 1 375 ? -28.891 1.87 -12.867 1 94.56 375 CYS A C 1
ATOM 2957 O O . CYS A 1 375 ? -29.344 3.016 -12.906 1 94.56 375 CYS A O 1
ATOM 2959 N N . GLN A 1 376 ? -29.156 1.009 -13.812 1 92 376 GLN A N 1
ATOM 2960 C CA . GLN A 1 376 ? -30.031 1.341 -14.938 1 92 376 GLN A CA 1
ATOM 2961 C C . GLN A 1 376 ? -31.453 1.631 -14.461 1 92 376 GLN A C 1
ATOM 2963 O O . GLN A 1 376 ? -32.125 2.533 -14.977 1 92 376 GLN A O 1
ATOM 2968 N N . GLU A 1 377 ? -31.812 0.946 -13.453 1 93.25 377 GLU A N 1
ATOM 2969 C CA . GLU A 1 377 ? -33.188 1.056 -12.992 1 93.25 377 GLU A CA 1
ATOM 2970 C C . GLU A 1 377 ? -33.281 1.971 -11.773 1 93.25 377 GLU A C 1
ATOM 2972 O O . GLU A 1 377 ? -34.281 2.664 -11.594 1 93.25 377 GLU A O 1
ATOM 2977 N N . TYR A 1 378 ? -32.219 2.057 -10.93 1 96 378 TYR A N 1
ATOM 2978 C CA . TYR A 1 378 ? -32.438 2.611 -9.602 1 96 378 TYR A CA 1
ATOM 2979 C C . TYR A 1 378 ? -31.469 3.746 -9.305 1 96 378 TYR A C 1
ATOM 2981 O O . TYR A 1 378 ? -31.359 4.184 -8.156 1 96 378 TYR A O 1
ATOM 2989 N N . TRP A 1 379 ? -30.75 4.297 -10.266 1 95.5 379 TRP A N 1
ATOM 2990 C CA . TRP A 1 379 ? -29.766 5.352 -10.023 1 95.5 379 TRP A CA 1
ATOM 2991 C C . TRP A 1 379 ? -30.406 6.551 -9.344 1 95.5 379 TRP A C 1
ATOM 2993 O O . TRP A 1 379 ? -29.781 7.234 -8.539 1 95.5 379 TRP A O 1
ATOM 3003 N N . TRP A 1 380 ? -31.703 6.832 -9.586 1 96.5 380 TRP A N 1
ATOM 3004 C CA . TRP A 1 380 ? -32.406 8.023 -9.094 1 96.5 380 TRP A CA 1
ATOM 3005 C C . TRP A 1 380 ? -32.625 7.938 -7.59 1 96.5 380 TRP A C 1
ATOM 3007 O O . TRP A 1 380 ? -32.75 8.961 -6.914 1 96.5 380 TRP A O 1
ATOM 3017 N N . THR A 1 381 ? -32.688 6.727 -7.016 1 97.44 381 THR A N 1
ATOM 3018 C CA . THR A 1 381 ? -32.906 6.562 -5.578 1 97.44 381 THR A CA 1
ATOM 3019 C C . THR A 1 381 ? -31.688 7.074 -4.809 1 97.44 381 THR A C 1
ATOM 3021 O O . THR A 1 381 ? -31.812 7.562 -3.686 1 97.44 381 THR A O 1
ATOM 3024 N N . ASN A 1 382 ? -30.484 6.922 -5.398 1 97.56 382 ASN A N 1
ATOM 3025 C CA . ASN A 1 382 ? -29.266 7.418 -4.77 1 97.56 382 ASN A CA 1
ATOM 3026 C C . ASN A 1 382 ? -29.234 8.945 -4.711 1 97.56 382 ASN A C 1
ATOM 3028 O O . ASN A 1 382 ? -28.781 9.523 -3.73 1 97.56 382 ASN A O 1
ATOM 3032 N N . LEU A 1 383 ? -29.781 9.617 -5.699 1 97.12 383 LEU A N 1
ATOM 3033 C CA . LEU A 1 383 ? -29.797 11.078 -5.742 1 97.12 383 LEU A CA 1
ATOM 3034 C C . LEU A 1 383 ? -30.703 11.641 -4.648 1 97.12 383 LEU A C 1
ATOM 3036 O O . LEU A 1 383 ? -30.469 12.742 -4.156 1 97.12 383 LEU A O 1
ATOM 3040 N N . LEU A 1 384 ? -31.656 10.797 -4.23 1 96.94 384 LEU A N 1
ATOM 3041 C CA . LEU A 1 384 ? -32.625 11.234 -3.232 1 96.94 384 LEU A CA 1
ATOM 3042 C C . LEU A 1 384 ? -32.25 10.695 -1.854 1 96.94 384 LEU A C 1
ATOM 3044 O O . LEU A 1 384 ? -32.969 10.953 -0.875 1 96.94 384 LEU A O 1
ATOM 3048 N N . TYR A 1 385 ? -31.266 9.953 -1.725 1 97.25 385 TYR A N 1
ATOM 3049 C CA . TYR A 1 385 ? -30.797 9.352 -0.478 1 97.25 385 TYR A CA 1
ATOM 3050 C C . TYR A 1 385 ? -31.859 8.414 0.1 1 97.25 385 TYR A C 1
ATOM 3052 O O . TYR A 1 385 ? -32.125 8.453 1.301 1 97.25 385 TYR A O 1
ATOM 3060 N N . ILE A 1 386 ? -32.531 7.566 -0.813 1 97.12 386 ILE A N 1
ATOM 3061 C CA . ILE A 1 386 ? -33.5 6.59 -0.353 1 97.12 386 ILE A CA 1
ATOM 3062 C C . ILE A 1 386 ? -33.156 5.211 -0.914 1 97.12 386 ILE A C 1
ATOM 3064 O O . ILE A 1 386 ? -34.031 4.352 -1.03 1 97.12 386 ILE A O 1
ATOM 3068 N N . ASN A 1 387 ? -31.938 5.051 -1.374 1 95.62 387 ASN A N 1
ATOM 3069 C CA . ASN A 1 387 ? -31.516 3.799 -1.989 1 95.62 387 ASN A CA 1
ATOM 3070 C C . ASN A 1 387 ? -31.547 2.645 -0.991 1 95.62 387 ASN A C 1
ATOM 3072 O O . ASN A 1 387 ? -31.609 1.479 -1.386 1 95.62 387 ASN A O 1
ATOM 3076 N N . ASN A 1 388 ? -31.516 2.939 0.379 1 94.44 388 ASN A N 1
ATOM 3077 C CA . ASN A 1 388 ? -31.594 1.893 1.393 1 94.44 388 ASN A CA 1
ATOM 3078 C C . ASN A 1 388 ? -33.031 1.441 1.613 1 94.44 388 ASN A C 1
ATOM 3080 O O . ASN A 1 388 ? -33.281 0.42 2.26 1 94.44 388 ASN A O 1
ATOM 3084 N N . LEU A 1 389 ? -33.969 2.221 1.065 1 94.75 389 LEU A N 1
ATOM 3085 C CA . LEU A 1 389 ? -35.375 1.92 1.227 1 94.75 389 LEU A CA 1
ATOM 3086 C C . LEU A 1 389 ? -35.969 1.34 -0.059 1 94.75 389 LEU A C 1
ATOM 3088 O O . LEU A 1 389 ? -36.844 0.475 -0.013 1 94.75 389 LEU A O 1
ATOM 3092 N N . HIS A 1 390 ? -35.406 1.858 -1.148 1 92.81 390 HIS A N 1
ATOM 3093 C CA . HIS A 1 390 ? -35.875 1.41 -2.463 1 92.81 390 HIS A CA 1
ATOM 3094 C C . HIS A 1 390 ? -34.688 1.295 -3.432 1 92.81 390 HIS A C 1
ATOM 3096 O O . HIS A 1 390 ? -33.969 2.275 -3.678 1 92.81 390 HIS A O 1
ATOM 3102 N N . PRO A 1 391 ? -34.531 0.046 -4.098 1 91.12 391 PRO A N 1
ATOM 3103 C CA . PRO A 1 391 ? -35.25 -1.226 -3.977 1 91.12 391 PRO A CA 1
ATOM 3104 C C . PRO A 1 391 ? -35.062 -1.864 -2.6 1 91.12 391 PRO A C 1
ATOM 3106 O O . PRO A 1 391 ? -34.188 -1.466 -1.828 1 91.12 391 PRO A O 1
ATOM 3109 N N . SER A 1 392 ? -35.875 -2.83 -2.357 1 82.75 392 SER A N 1
ATOM 3110 C CA . SER A 1 392 ? -35.969 -3.406 -1.021 1 82.75 392 SER A CA 1
ATOM 3111 C C . SER A 1 392 ? -34.812 -4.34 -0.739 1 82.75 392 SER A C 1
ATOM 3113 O O . SER A 1 392 ? -34.531 -4.66 0.417 1 82.75 392 SER A O 1
ATOM 3115 N N . ILE A 1 393 ? -34.156 -4.754 -1.819 1 84.62 393 ILE A N 1
ATOM 3116 C CA . ILE A 1 393 ? -33.062 -5.703 -1.659 1 84.62 393 ILE A CA 1
ATOM 3117 C C . ILE A 1 393 ? -31.734 -5.02 -1.993 1 84.62 393 ILE A C 1
ATOM 3119 O O . ILE A 1 393 ? -31.609 -4.363 -3.029 1 84.62 393 ILE A O 1
ATOM 3123 N N . MET A 1 394 ? -30.766 -5.191 -1.157 1 83.75 394 MET A N 1
ATOM 3124 C CA . MET A 1 394 ? -29.469 -4.512 -1.286 1 83.75 394 MET A CA 1
ATOM 3125 C C . MET A 1 394 ? -28.797 -4.879 -2.602 1 83.75 394 MET A C 1
ATOM 3127 O O . MET A 1 394 ? -28.156 -4.035 -3.229 1 83.75 394 MET A O 1
ATOM 3131 N N . SER A 1 395 ? -28.938 -6.121 -3.08 1 81.06 395 SER A N 1
ATOM 3132 C CA . SER A 1 395 ? -28.266 -6.605 -4.277 1 81.06 395 SER A CA 1
ATOM 3133 C C . SER A 1 395 ? -28.766 -5.887 -5.527 1 81.06 395 SER A C 1
ATOM 3135 O O . SER A 1 395 ? -28.109 -5.914 -6.57 1 81.06 395 SER A O 1
ATOM 3137 N N . LYS A 1 396 ? -29.875 -5.16 -5.379 1 87.81 396 LYS A N 1
ATOM 3138 C CA . LYS A 1 396 ? -30.469 -4.477 -6.527 1 87.81 396 LYS A CA 1
ATOM 3139 C C . LYS A 1 396 ? -30.219 -2.971 -6.453 1 87.81 396 LYS A C 1
ATOM 3141 O O . LYS A 1 396 ? -30.688 -2.219 -7.312 1 87.81 396 LYS A O 1
ATOM 3146 N N . GLU A 1 397 ? -29.531 -2.627 -5.469 1 92.5 397 GLU A N 1
ATOM 3147 C CA . GLU A 1 397 ? -29.281 -1.2 -5.293 1 92.5 397 GLU A CA 1
ATOM 3148 C C . GLU A 1 397 ? -28.156 -0.724 -6.199 1 92.5 397 GLU A C 1
ATOM 3150 O O . GLU A 1 397 ? -27.234 -1.491 -6.523 1 92.5 397 GLU A O 1
ATOM 3155 N N . CYS A 1 398 ? -28.297 0.517 -6.645 1 95.31 398 CYS A N 1
ATOM 3156 C CA . CYS A 1 398 ? -27.203 1.185 -7.32 1 95.31 398 CYS A CA 1
ATOM 3157 C C . CYS A 1 398 ? -26.188 1.722 -6.316 1 95.31 398 CYS A C 1
ATOM 3159 O O . CYS A 1 398 ? -26.562 2.371 -5.34 1 95.31 398 CYS A O 1
ATOM 3161 N N . PHE A 1 399 ? -24.859 1.447 -6.637 1 95.25 399 PHE A N 1
ATOM 3162 C CA . PHE A 1 399 ? -23.859 1.938 -5.699 1 95.25 399 PHE A CA 1
ATOM 3163 C C . PHE A 1 399 ? -24.188 1.498 -4.277 1 95.25 399 PHE A C 1
ATOM 3165 O O . PHE A 1 399 ? -24.344 2.334 -3.381 1 95.25 399 PHE A O 1
ATOM 3172 N N . SER A 1 400 ? -24.266 0.248 -4.051 1 91.81 400 SER A N 1
ATOM 3173 C CA . SER A 1 400 ? -24.906 -0.426 -2.922 1 91.81 400 SER A CA 1
ATOM 3174 C C . SER A 1 400 ? -24.25 -0.029 -1.603 1 91.81 400 SER A C 1
ATOM 3176 O O . SER A 1 400 ? -24.891 -0.028 -0.556 1 91.81 400 SER A O 1
ATOM 3178 N N . TRP A 1 401 ? -22.938 0.349 -1.539 1 92.94 401 TRP A N 1
ATOM 3179 C CA . TRP A 1 401 ? -22.297 0.687 -0.275 1 92.94 401 TRP A CA 1
ATOM 3180 C C . TRP A 1 401 ? -22.703 2.078 0.193 1 92.94 401 TRP A C 1
ATOM 3182 O O . TRP A 1 401 ? -22.422 2.471 1.326 1 92.94 401 TRP A O 1
ATOM 3192 N N . ALA A 1 402 ? -23.5 2.77 -0.641 1 96.25 402 ALA A N 1
ATOM 3193 C CA . ALA A 1 402 ? -23.938 4.113 -0.284 1 96.25 402 ALA A CA 1
ATOM 3194 C C . ALA A 1 402 ? -25.172 4.062 0.608 1 96.25 402 ALA A C 1
ATOM 3196 O O . ALA A 1 402 ? -25.781 5.098 0.908 1 96.25 402 ALA A O 1
ATOM 3197 N N . TRP A 1 403 ? -25.609 2.885 1.051 1 95.44 403 TRP A N 1
ATOM 3198 C CA . TRP A 1 403 ? -26.688 2.797 2.023 1 95.44 403 TRP A CA 1
ATOM 3199 C C . TRP A 1 403 ? -26.359 3.607 3.273 1 95.44 403 TRP A C 1
ATOM 3201 O O . TRP A 1 403 ? -27.266 4.164 3.908 1 95.44 403 TRP A O 1
ATOM 3211 N N . TYR A 1 404 ? -25.141 3.625 3.662 1 96.44 404 TYR A N 1
ATOM 3212 C CA . TYR A 1 404 ? -24.703 4.391 4.82 1 96.44 404 TYR A CA 1
ATOM 3213 C C . TYR A 1 404 ? -25.047 5.867 4.668 1 96.44 404 TYR A C 1
ATOM 3215 O O . TYR A 1 404 ? -25.516 6.5 5.617 1 96.44 404 TYR A O 1
ATOM 3223 N N . LEU A 1 405 ? -24.781 6.43 3.473 1 96.81 405 LEU A N 1
ATOM 3224 C CA . LEU A 1 405 ? -25.062 7.84 3.221 1 96.81 405 LEU A CA 1
ATOM 3225 C C . LEU A 1 405 ? -26.547 8.125 3.307 1 96.81 405 LEU A C 1
ATOM 3227 O O . LEU A 1 405 ? -26.953 9.195 3.777 1 96.81 405 LEU A O 1
ATOM 3231 N N . ALA A 1 406 ? -27.328 7.188 2.793 1 97.25 406 ALA A N 1
ATOM 3232 C CA . ALA A 1 406 ? -28.781 7.34 2.895 1 97.25 406 ALA A CA 1
ATOM 3233 C C . ALA A 1 406 ? -29.219 7.395 4.352 1 97.25 406 ALA A C 1
ATOM 3235 O O . ALA A 1 406 ? -29.984 8.289 4.746 1 97.25 406 ALA A O 1
ATOM 3236 N N . ASN A 1 407 ? -28.734 6.504 5.148 1 97.38 407 ASN A N 1
ATOM 3237 C CA . ASN A 1 407 ? -29.031 6.5 6.578 1 97.38 407 ASN A CA 1
ATOM 3238 C C . ASN A 1 407 ? -28.547 7.785 7.25 1 97.38 407 ASN A C 1
ATOM 3240 O O . ASN A 1 407 ? -29.281 8.391 8.031 1 97.38 407 ASN A O 1
ATOM 3244 N N . ASP A 1 408 ? -27.344 8.164 6.953 1 97.06 408 ASP A N 1
ATOM 3245 C CA . ASP A 1 408 ? -26.75 9.344 7.574 1 97.06 408 ASP A CA 1
ATOM 3246 C C . ASP A 1 408 ? -27.594 10.586 7.27 1 97.06 408 ASP A C 1
ATOM 3248 O O . ASP A 1 408 ? -27.812 11.422 8.156 1 97.06 408 ASP A O 1
ATOM 3252 N N . MET A 1 409 ? -28.016 10.711 6.023 1 97 409 MET A N 1
ATOM 3253 C CA . MET A 1 409 ? -28.859 11.836 5.629 1 97 409 MET A CA 1
ATOM 3254 C C . MET A 1 409 ? -30.203 11.781 6.344 1 97 409 MET A C 1
ATOM 3256 O O . MET A 1 409 ? -30.703 12.805 6.809 1 97 409 MET A O 1
ATOM 3260 N N . GLN A 1 410 ? -30.781 10.656 6.406 1 97.19 410 GLN A N 1
ATOM 3261 C CA . GLN A 1 410 ? -32.062 10.484 7.09 1 97.19 410 GLN A CA 1
ATOM 3262 C C . GLN A 1 410 ? -31.938 10.82 8.578 1 97.19 410 GLN A C 1
ATOM 3264 O O . GLN A 1 410 ? -32.781 11.508 9.133 1 97.19 410 GLN A O 1
ATOM 3269 N N . PHE A 1 411 ? -30.891 10.336 9.242 1 97.88 411 PHE A N 1
ATOM 3270 C CA . PHE A 1 411 ? -30.656 10.648 10.648 1 97.88 411 PHE A CA 1
ATOM 3271 C C . PHE A 1 411 ? -30.391 12.141 10.828 1 97.88 411 PHE A C 1
ATOM 3273 O O . PHE A 1 411 ? -30.844 12.734 11.812 1 97.88 411 PHE A O 1
ATOM 3280 N N . TYR A 1 412 ? -29.672 12.727 9.867 1 96.75 412 TYR A N 1
ATOM 3281 C CA . TYR A 1 412 ? -29.391 14.156 9.875 1 96.75 412 TYR A CA 1
ATOM 3282 C C . TYR A 1 412 ? -30.672 14.969 9.852 1 96.75 412 TYR A C 1
ATOM 3284 O O . TYR A 1 412 ? -30.766 16.016 10.5 1 96.75 412 TYR A O 1
ATOM 3292 N N . LEU A 1 413 ? -31.672 14.477 9.188 1 95.56 413 LEU A N 1
ATOM 3293 C CA . LEU A 1 413 ? -32.938 15.172 9.062 1 95.56 413 LEU A CA 1
ATOM 3294 C C . LEU A 1 413 ? -33.781 14.992 10.32 1 95.56 413 LEU A C 1
ATOM 3296 O O . LEU A 1 413 ? -34.594 15.852 10.648 1 95.56 413 LEU A O 1
ATOM 3300 N N . ILE A 1 414 ? -33.531 13.992 11.078 1 94.75 414 ILE A N 1
ATOM 3301 C CA . ILE A 1 414 ? -34.281 13.695 12.289 1 94.75 414 ILE A CA 1
ATOM 3302 C C . ILE A 1 414 ? -33.656 14.422 13.477 1 94.75 414 ILE A C 1
ATOM 3304 O O . ILE A 1 414 ? -34.344 14.773 14.438 1 94.75 414 ILE A O 1
ATOM 3308 N N . ALA A 1 415 ? -32.438 14.703 13.445 1 96.06 415 ALA A N 1
ATOM 3309 C CA . ALA A 1 415 ? -31.641 15.227 14.555 1 96.06 415 ALA A CA 1
ATOM 3310 C C . ALA A 1 415 ? -32.219 16.531 15.078 1 96.06 415 ALA A C 1
ATOM 3312 O O . ALA A 1 415 ? -32.344 16.734 16.297 1 96.06 415 ALA A O 1
ATOM 3313 N N . PRO A 1 416 ? -32.75 17.484 14.172 1 94.06 416 PRO A N 1
ATOM 3314 C CA . PRO A 1 416 ? -33.312 18.75 14.656 1 94.06 416 PRO A CA 1
ATOM 3315 C C . PRO A 1 416 ? -34.5 18.547 15.594 1 94.06 416 PRO A C 1
ATOM 3317 O O . PRO A 1 416 ? -34.656 19.297 16.562 1 94.06 416 PRO A O 1
ATOM 3320 N N . PHE A 1 417 ? -35.25 17.531 15.391 1 94.06 417 PHE A N 1
ATOM 3321 C CA . PHE A 1 417 ? -36.406 17.266 16.234 1 94.06 417 PHE A CA 1
ATOM 3322 C C . PHE A 1 417 ? -35.969 16.828 17.625 1 94.06 417 PHE A C 1
ATOM 3324 O O . PHE A 1 417 ? -36.594 17.234 18.625 1 94.06 417 PHE A O 1
ATOM 3331 N N . VAL A 1 418 ? -34.969 16.062 17.734 1 96.62 418 VAL A N 1
ATOM 3332 C CA . VAL A 1 418 ? -34.438 15.602 19.016 1 96.62 418 VAL A CA 1
ATOM 3333 C C . VAL A 1 418 ? -33.844 16.781 19.781 1 96.62 418 VAL A C 1
ATOM 3335 O O . VAL A 1 418 ? -34.031 16.922 20.984 1 96.62 418 VAL A O 1
ATOM 3338 N N . LEU A 1 419 ? -33.125 17.625 19.094 1 94.88 419 LEU A N 1
ATOM 3339 C CA . LEU A 1 419 ? -32.406 18.734 19.703 1 94.88 419 LEU A CA 1
ATOM 3340 C C . LEU A 1 419 ? -33.344 19.844 20.156 1 94.88 419 LEU A C 1
ATOM 3342 O O . LEU A 1 419 ? -33.125 20.469 21.188 1 94.88 419 LEU A O 1
ATOM 3346 N N . LEU A 1 420 ? -34.438 20.047 19.359 1 93.19 420 LEU A N 1
ATOM 3347 C CA . LEU A 1 420 ? -35.438 21.031 19.75 1 93.19 420 LEU A CA 1
ATOM 3348 C C . LEU A 1 420 ? -36.188 20.562 21 1 93.19 420 LEU A C 1
ATOM 3350 O O . LEU A 1 420 ? -36.5 21.375 21.875 1 93.19 420 LEU A O 1
ATOM 3354 N N . ALA A 1 421 ? -36.375 19.281 21.047 1 95.25 421 ALA A N 1
ATOM 3355 C CA . ALA A 1 421 ? -37 18.719 22.25 1 95.25 421 ALA A CA 1
ATOM 3356 C C . ALA A 1 421 ? -36.062 18.906 23.469 1 95.25 421 ALA A C 1
ATOM 3358 O O . ALA A 1 421 ? -36.531 19.203 24.562 1 95.25 421 ALA A O 1
ATOM 3359 N N . PHE A 1 422 ? -34.844 18.688 23.297 1 95.12 422 PHE A N 1
ATOM 3360 C CA . PHE A 1 422 ? -33.844 18.844 24.359 1 95.12 422 PHE A CA 1
ATOM 3361 C C . PHE A 1 422 ? -33.781 20.297 24.828 1 95.12 422 PHE A C 1
ATOM 3363 O O . PHE A 1 422 ? -33.625 20.562 26.031 1 95.12 422 PHE A O 1
ATOM 3370 N N . ARG A 1 423 ? -33.875 21.203 23.891 1 90.75 423 ARG A N 1
ATOM 3371 C CA . ARG A 1 423 ? -33.875 22.625 24.219 1 90.75 423 ARG A CA 1
ATOM 3372 C C . ARG A 1 423 ? -35.094 23.016 25 1 90.75 423 ARG A C 1
ATOM 3374 O O . ARG A 1 423 ? -35.031 23.875 25.891 1 90.75 423 ARG A O 1
ATOM 3381 N N . PHE A 1 424 ? -36.219 22.422 24.609 1 92.44 424 PHE A N 1
ATOM 3382 C CA . PHE A 1 424 ? -37.438 22.703 25.328 1 92.44 424 PHE A CA 1
ATOM 3383 C C . PHE A 1 424 ? -37.375 22.188 26.766 1 92.44 424 PHE A C 1
ATOM 3385 O O . PHE A 1 424 ? -37.656 22.938 27.703 1 92.44 424 PHE A O 1
ATOM 3392 N N . ARG A 1 425 ? -37.156 20.953 26.875 1 94.88 425 ARG A N 1
ATOM 3393 C CA . ARG A 1 425 ? -36.875 20.312 28.156 1 94.88 425 ARG A CA 1
ATOM 3394 C C . ARG A 1 425 ? -35.844 19.203 28 1 94.88 425 ARG A C 1
ATOM 3396 O O . ARG A 1 425 ? -36.062 18.266 27.219 1 94.88 425 ARG A O 1
ATOM 3403 N N . LYS A 1 426 ? -34.812 19.312 28.734 1 94.62 426 LYS A N 1
ATOM 3404 C CA . LYS A 1 426 ? -33.719 18.359 28.609 1 94.62 426 LYS A CA 1
ATOM 3405 C C . LYS A 1 426 ? -34.219 16.922 28.719 1 94.62 426 LYS A C 1
ATOM 3407 O O . LYS A 1 426 ? -33.75 16.047 27.984 1 94.62 426 LYS A O 1
ATOM 3412 N N . ALA A 1 427 ? -35.156 16.703 29.562 1 96.31 427 ALA A N 1
ATOM 3413 C CA . ALA A 1 427 ? -35.688 15.359 29.797 1 96.31 427 ALA A CA 1
ATOM 3414 C C . ALA A 1 427 ? -36.344 14.797 28.531 1 96.31 427 ALA A C 1
ATOM 3416 O O . ALA A 1 427 ? -36.281 13.586 28.297 1 96.31 427 ALA A O 1
ATOM 3417 N N . PHE A 1 428 ? -36.906 15.664 27.75 1 96.56 428 PHE A N 1
ATOM 3418 C CA . PHE A 1 428 ? -37.562 15.219 26.531 1 96.56 428 PHE A CA 1
ATOM 3419 C C . PHE A 1 428 ? -36.531 14.758 25.5 1 96.56 428 PHE A C 1
ATOM 3421 O O . PHE A 1 428 ? -36.781 13.82 24.734 1 96.56 428 PHE A O 1
ATOM 3428 N N . GLY A 1 429 ? -35.406 15.484 25.453 1 96.38 429 GLY A N 1
ATOM 3429 C CA . GLY A 1 429 ? -34.344 15.039 24.578 1 96.38 429 GLY A CA 1
ATOM 3430 C C . GLY A 1 429 ? -33.844 13.648 24.922 1 96.38 429 GLY A C 1
ATOM 3431 O O . GLY A 1 429 ? -33.719 12.797 24.031 1 96.38 429 GLY A O 1
ATOM 3432 N N . TYR A 1 430 ? -33.594 13.422 26.172 1 97.19 430 TYR A N 1
ATOM 3433 C CA . TYR A 1 430 ? -33.125 12.117 26.625 1 97.19 430 TYR A CA 1
ATOM 3434 C C . TYR A 1 430 ? -34.188 11.047 26.391 1 97.19 430 TYR A C 1
ATOM 3436 O O . TYR A 1 430 ? -33.844 9.898 26.062 1 97.19 430 TYR A O 1
ATOM 3444 N N . LEU A 1 431 ? -35.406 11.398 26.531 1 97.5 431 LEU A N 1
ATOM 3445 C CA . LEU A 1 431 ? -36.5 10.453 26.328 1 97.5 431 LEU A CA 1
ATOM 3446 C C . LEU A 1 431 ? -36.562 10.016 24.875 1 97.5 431 LEU A C 1
ATOM 3448 O O . LEU A 1 431 ? -36.781 8.828 24.578 1 97.5 431 LEU A O 1
ATOM 3452 N N . ILE A 1 432 ? -36.469 10.938 23.969 1 97.62 432 ILE A N 1
ATOM 3453 C CA . ILE A 1 432 ? -36.5 10.594 22.547 1 97.62 432 ILE A CA 1
ATOM 3454 C C . ILE A 1 432 ? -35.344 9.68 22.219 1 97.62 432 ILE A C 1
ATOM 3456 O O . ILE A 1 432 ? -35.5 8.711 21.469 1 97.62 432 ILE A O 1
ATOM 3460 N N . VAL A 1 433 ? -34.125 9.969 22.719 1 98 433 VAL A N 1
ATOM 3461 C CA . VAL A 1 433 ? -32.969 9.125 22.484 1 98 433 VAL A CA 1
ATOM 3462 C C . VAL A 1 433 ? -33.25 7.715 23.016 1 98 433 VAL A C 1
ATOM 3464 O O . VAL A 1 433 ? -32.938 6.727 22.344 1 98 433 VAL A O 1
ATOM 3467 N N . ALA A 1 434 ? -33.812 7.625 24.188 1 97.88 434 ALA A N 1
ATOM 3468 C CA . ALA A 1 434 ? -34.156 6.332 24.781 1 97.88 434 ALA A CA 1
ATOM 3469 C C . ALA A 1 434 ? -35.156 5.566 23.906 1 97.88 434 ALA A C 1
ATOM 3471 O O . ALA A 1 434 ? -35.031 4.348 23.75 1 97.88 434 ALA A O 1
ATOM 3472 N N . VAL A 1 435 ? -36.094 6.266 23.375 1 97.25 435 VAL A N 1
ATOM 3473 C CA . VAL A 1 435 ? -37.094 5.648 22.516 1 97.25 435 VAL A CA 1
ATOM 3474 C C . VAL A 1 435 ? -36.438 5.145 21.234 1 97.25 435 VAL A C 1
ATOM 3476 O O . VAL A 1 435 ? -36.75 4.043 20.766 1 97.25 435 VAL A O 1
ATOM 3479 N N . LEU A 1 436 ? -35.594 5.961 20.656 1 97.38 436 LEU A N 1
ATOM 3480 C CA . LEU A 1 436 ? -34.906 5.547 19.453 1 97.38 436 LEU A CA 1
ATOM 3481 C C . LEU A 1 436 ? -34.062 4.297 19.703 1 97.38 436 LEU A C 1
ATOM 3483 O O . LEU A 1 436 ? -34.031 3.381 18.891 1 97.38 436 LEU A O 1
ATOM 3487 N N . LEU A 1 437 ? -33.375 4.223 20.844 1 98.06 437 LEU A N 1
ATOM 3488 C CA . LEU A 1 437 ? -32.562 3.062 21.219 1 98.06 437 LEU A CA 1
ATOM 3489 C C . LEU A 1 437 ? -33.438 1.837 21.422 1 98.06 437 LEU A C 1
ATOM 3491 O O . LEU A 1 437 ? -33.094 0.737 20.984 1 98.06 437 LEU A O 1
ATOM 3495 N N . ALA A 1 438 ? -34.562 2.072 22.078 1 97.44 438 ALA A N 1
ATOM 3496 C CA . ALA A 1 438 ? -35.5 0.971 22.328 1 97.44 438 ALA A CA 1
ATOM 3497 C C . ALA A 1 438 ? -36.031 0.4 21.016 1 97.44 438 ALA A C 1
ATOM 3499 O O . ALA A 1 438 ? -36.125 -0.819 20.859 1 97.44 438 ALA A O 1
ATOM 3500 N N . ILE A 1 439 ? -36.375 1.268 20.125 1 96.06 439 ILE A N 1
ATOM 3501 C CA . ILE A 1 439 ? -36.844 0.833 18.812 1 96.06 439 ILE A CA 1
ATOM 3502 C C . ILE A 1 439 ? -35.75 0.039 18.094 1 96.06 439 ILE A C 1
ATOM 3504 O O . ILE A 1 439 ? -36 -1.023 17.531 1 96.06 439 ILE A O 1
ATOM 3508 N N . CYS A 1 440 ? -34.562 0.503 18.109 1 96.69 440 CYS A N 1
ATOM 3509 C CA . CYS A 1 440 ? -33.438 -0.142 17.453 1 96.69 440 CYS A CA 1
ATOM 3510 C C . CYS A 1 440 ? -33.188 -1.532 18.031 1 96.69 440 CYS A C 1
ATOM 3512 O O . CYS A 1 440 ? -33.094 -2.512 17.297 1 96.69 440 CYS A O 1
ATOM 3514 N N . PHE A 1 441 ? -33.156 -1.676 19.406 1 97.44 441 PHE A N 1
ATOM 3515 C CA . PHE A 1 441 ? -32.875 -2.943 20.078 1 97.44 441 PHE A CA 1
ATOM 3516 C C . PHE A 1 441 ? -34 -3.941 19.812 1 97.44 441 PHE A C 1
ATOM 3518 O O . PHE A 1 441 ? -33.75 -5.086 19.438 1 97.44 441 PHE A O 1
ATOM 3525 N N . THR A 1 442 ? -35.25 -3.473 19.953 1 96.88 442 THR A N 1
ATOM 3526 C CA . THR A 1 442 ? -36.375 -4.371 19.859 1 96.88 442 THR A CA 1
ATOM 3527 C C . THR A 1 442 ? -36.594 -4.852 18.422 1 96.88 442 THR A C 1
ATOM 3529 O O . THR A 1 442 ? -36.906 -6.02 18.203 1 96.88 442 THR A O 1
ATOM 3532 N N . THR A 1 443 ? -36.406 -3.975 17.484 1 96.31 443 THR A N 1
ATOM 3533 C CA . THR A 1 443 ? -36.594 -4.355 16.078 1 96.31 443 THR A CA 1
ATOM 3534 C C . THR A 1 443 ? -35.531 -5.367 15.664 1 96.31 443 THR A C 1
ATOM 3536 O O . THR A 1 443 ? -35.844 -6.355 14.992 1 96.31 443 THR A O 1
ATOM 3539 N N . ASN A 1 444 ? -34.281 -5.184 16.031 1 96 444 ASN A N 1
ATOM 3540 C CA . ASN A 1 444 ? -33.188 -6.102 15.695 1 96 444 ASN A CA 1
ATOM 3541 C C . ASN A 1 444 ? -33.406 -7.477 16.312 1 96 444 ASN A C 1
ATOM 3543 O O . ASN A 1 444 ? -33.25 -8.5 15.648 1 96 444 ASN A O 1
ATOM 3547 N N . ILE A 1 445 ? -33.781 -7.449 17.609 1 96.44 445 ILE A N 1
ATOM 3548 C CA . ILE A 1 445 ? -34.031 -8.711 18.312 1 96.44 445 ILE A CA 1
ATOM 3549 C C . ILE A 1 445 ? -35.219 -9.438 17.688 1 96.44 445 ILE A C 1
ATOM 3551 O O . ILE A 1 445 ? -35.125 -10.633 17.406 1 96.44 445 ILE A O 1
ATOM 3555 N N . TRP A 1 446 ? -36.25 -8.695 17.391 1 95.75 446 TRP A N 1
ATOM 3556 C CA . TRP A 1 446 ? -37.438 -9.281 16.828 1 95.75 446 TRP A CA 1
ATOM 3557 C C . TRP A 1 446 ? -37.188 -9.852 15.445 1 95.75 446 TRP A C 1
ATOM 3559 O O . TRP A 1 446 ? -37.562 -10.984 15.148 1 95.75 446 TRP A O 1
ATOM 3569 N N . LEU A 1 447 ? -36.562 -9.141 14.562 1 93.88 447 LEU A N 1
ATOM 3570 C CA . LEU A 1 447 ? -36.25 -9.602 13.211 1 93.88 447 LEU A CA 1
ATOM 3571 C C . LEU A 1 447 ? -35.375 -10.844 13.242 1 93.88 447 LEU A C 1
ATOM 3573 O O . LEU A 1 447 ? -35.625 -11.789 12.484 1 93.88 447 LEU A O 1
ATOM 3577 N N . THR A 1 448 ? -34.375 -10.836 14.109 1 93.25 448 THR A N 1
ATOM 3578 C CA . THR A 1 448 ? -33.438 -11.961 14.203 1 93.25 448 THR A CA 1
ATOM 3579 C C . THR A 1 448 ? -34.188 -13.211 14.695 1 93.25 448 THR A C 1
ATOM 3581 O O . THR A 1 448 ? -33.969 -14.305 14.148 1 93.25 448 THR A O 1
ATOM 3584 N N . MET A 1 449 ? -35.062 -13.031 15.688 1 93.75 449 MET A N 1
ATOM 3585 C CA . MET A 1 449 ? -35.812 -14.164 16.25 1 93.75 449 MET A CA 1
ATOM 3586 C C . MET A 1 449 ? -36.844 -14.68 15.266 1 93.75 449 MET A C 1
ATOM 3588 O O . MET A 1 449 ? -37 -15.891 15.109 1 93.75 449 MET A O 1
ATOM 3592 N N . LYS A 1 450 ? -37.469 -13.836 14.594 1 92.31 450 LYS A N 1
ATOM 3593 C CA . LYS A 1 450 ? -38.562 -14.211 13.68 1 92.31 450 LYS A CA 1
ATOM 3594 C C . LYS A 1 450 ? -38 -14.914 12.438 1 92.31 450 LYS A C 1
ATOM 3596 O O . LYS A 1 450 ? -38.562 -15.914 11.984 1 92.31 450 LYS A O 1
ATOM 3601 N N . PHE A 1 451 ? -36.906 -14.461 11.906 1 88.75 451 PHE A N 1
ATOM 3602 C CA . PHE A 1 451 ? -36.438 -14.969 10.625 1 88.75 451 PHE A CA 1
ATOM 3603 C C . PHE A 1 451 ? -35.156 -15.789 10.812 1 88.75 451 PHE A C 1
ATOM 3605 O O . PHE A 1 451 ? -34.5 -16.172 9.836 1 88.75 451 PHE A O 1
ATOM 3612 N N . ASN A 1 452 ? -34.719 -16.047 12.008 1 87.5 452 ASN A N 1
ATOM 3613 C CA . ASN A 1 452 ? -33.531 -16.828 12.32 1 87.5 452 ASN A CA 1
ATOM 3614 C C . ASN A 1 452 ? -32.312 -16.344 11.547 1 87.5 452 ASN A C 1
ATOM 3616 O O . ASN A 1 452 ? -31.641 -17.125 10.875 1 87.5 452 ASN A O 1
ATOM 3620 N N . ILE A 1 453 ? -32.125 -15.062 11.648 1 85.69 453 ILE A N 1
ATOM 3621 C CA . ILE A 1 453 ? -31.047 -14.43 10.906 1 85.69 453 ILE A CA 1
ATOM 3622 C C . ILE A 1 453 ? -29.719 -14.672 11.625 1 85.69 453 ILE A C 1
ATOM 3624 O O . ILE A 1 453 ? -29.562 -14.297 12.789 1 85.69 453 ILE A O 1
ATOM 3628 N N . PRO A 1 454 ? -28.766 -15.352 10.867 1 82.06 454 PRO A N 1
ATOM 3629 C CA . PRO A 1 454 ? -27.453 -15.516 11.477 1 82.06 454 PRO A CA 1
ATOM 3630 C C . PRO A 1 454 ? -26.656 -14.219 11.523 1 82.06 454 PRO A C 1
ATOM 3632 O O . PRO A 1 454 ? -27.062 -13.219 10.922 1 82.06 454 PRO A O 1
ATOM 3635 N N . THR A 1 455 ? -25.531 -14.258 12.234 1 77.5 455 THR A N 1
ATOM 3636 C CA . THR A 1 455 ? -24.672 -13.078 12.32 1 77.5 455 THR A CA 1
ATOM 3637 C C . THR A 1 455 ? -23.797 -12.953 11.078 1 77.5 455 THR A C 1
ATOM 3639 O O . THR A 1 455 ? -23.641 -13.922 10.328 1 77.5 455 THR A O 1
ATOM 3642 N N . PHE A 1 456 ? -23.375 -11.773 10.766 1 64.62 456 PHE A N 1
ATOM 3643 C CA . PHE A 1 456 ? -22.625 -11.422 9.562 1 64.62 456 PHE A CA 1
ATOM 3644 C C . PHE A 1 456 ? -21.422 -12.336 9.391 1 64.62 456 PHE A C 1
ATOM 3646 O O . PHE A 1 456 ? -21.109 -12.75 8.266 1 64.62 456 PHE A O 1
ATOM 3653 N N . PHE A 1 457 ? -20.844 -12.789 10.414 1 59 457 PHE A N 1
ATOM 3654 C CA . PHE A 1 457 ? -19.562 -13.477 10.383 1 59 457 PHE A CA 1
ATOM 3655 C C . PHE A 1 457 ? -19.719 -14.875 9.805 1 59 457 PHE A C 1
ATOM 3657 O O . PHE A 1 457 ? -18.734 -15.484 9.375 1 59 457 PHE A O 1
ATOM 3664 N N . GLN A 1 458 ? -20.875 -15.289 9.805 1 53.16 458 GLN A N 1
ATOM 3665 C CA . GLN A 1 458 ? -21.047 -16.688 9.43 1 53.16 458 GLN A CA 1
ATOM 3666 C C . GLN A 1 458 ? -21.031 -16.859 7.914 1 53.16 458 GLN A C 1
ATOM 3668 O O . GLN A 1 458 ? -20.875 -17.969 7.41 1 53.16 458 GLN A O 1
ATOM 3673 N N . PHE A 1 459 ? -20.547 -15.914 7.215 1 52.91 459 PHE A N 1
ATOM 3674 C CA . PHE A 1 459 ? -20.438 -15.938 5.758 1 52.91 459 PHE A CA 1
ATOM 3675 C C . PHE A 1 459 ? -21.469 -16.875 5.156 1 52.91 459 PHE A C 1
ATOM 3677 O O . PHE A 1 459 ? -21.203 -17.547 4.16 1 52.91 459 PHE A O 1
ATOM 3684 N N . ALA A 1 460 ? -22.5 -17.375 5.996 1 46.38 460 ALA A N 1
ATOM 3685 C CA . ALA A 1 460 ? -23.484 -18.344 5.551 1 46.38 460 ALA A CA 1
ATOM 3686 C C . ALA A 1 460 ? -24.344 -17.781 4.418 1 46.38 460 ALA A C 1
ATOM 3688 O O . ALA A 1 460 ? -24.609 -16.578 4.371 1 46.38 460 ALA A O 1
ATOM 3689 N N . VAL A 1 461 ? -24.344 -18.594 3.324 1 44.03 461 VAL A N 1
ATOM 3690 C CA . VAL A 1 461 ? -25.234 -18.391 2.188 1 44.03 461 VAL A CA 1
ATOM 3691 C C . VAL A 1 461 ? -26.688 -18.391 2.662 1 44.03 461 VAL A C 1
ATOM 3693 O O . VAL A 1 461 ? -27.078 -19.219 3.488 1 44.03 461 VAL A O 1
ATOM 3696 N N . PRO A 1 462 ? -27.797 -17.359 2.398 1 48.56 462 PRO A N 1
ATOM 3697 C CA . PRO A 1 462 ? -28.172 -16.094 1.775 1 48.56 462 PRO A CA 1
ATOM 3698 C C . PRO A 1 462 ? -27.875 -14.891 2.672 1 48.56 462 PRO A C 1
ATOM 3700 O O . PRO A 1 462 ? -28.531 -14.703 3.695 1 48.56 462 PRO A O 1
ATOM 3703 N N . THR A 1 463 ? -26.703 -14.328 2.764 1 52.47 463 THR A N 1
ATOM 3704 C CA . THR A 1 463 ? -26.219 -13.094 3.363 1 52.47 463 THR A CA 1
ATOM 3705 C C . THR A 1 463 ? -27.188 -11.945 3.104 1 52.47 463 THR A C 1
ATOM 3707 O O . THR A 1 463 ? -27.094 -10.883 3.725 1 52.47 463 THR A O 1
ATOM 3710 N N . THR A 1 464 ? -28.281 -12.32 2.361 1 59.88 464 THR A N 1
ATOM 3711 C CA . THR A 1 464 ? -29.109 -11.234 1.832 1 59.88 464 THR A CA 1
ATOM 3712 C C . THR A 1 464 ? -30.062 -10.719 2.896 1 59.88 464 THR A C 1
ATOM 3714 O O . THR A 1 464 ? -30.297 -9.508 3 1 59.88 464 THR A O 1
ATOM 3717 N N . THR A 1 465 ? -30.375 -11.617 3.857 1 72.81 465 THR A N 1
ATOM 3718 C CA . THR A 1 465 ? -31.406 -11.141 4.789 1 72.81 465 THR A CA 1
ATOM 3719 C C . THR A 1 465 ? -30.766 -10.273 5.879 1 72.81 465 THR A C 1
ATOM 3721 O O . THR A 1 465 ? -31.312 -9.219 6.227 1 72.81 465 THR A O 1
ATOM 3724 N N . PHE A 1 466 ? -29.594 -10.656 6.336 1 81.12 466 PHE A N 1
ATOM 3725 C CA . PHE A 1 466 ? -28.953 -9.844 7.359 1 81.12 466 PHE A CA 1
ATOM 3726 C C . PHE A 1 466 ? -28.562 -8.477 6.809 1 81.12 466 PHE A C 1
ATOM 3728 O O . PHE A 1 466 ? -28.844 -7.449 7.438 1 81.12 466 PHE A O 1
ATOM 3735 N N . THR A 1 467 ? -28.047 -8.492 5.629 1 82.38 467 THR A N 1
ATOM 3736 C CA . THR A 1 467 ? -27.531 -7.246 5.07 1 82.38 467 THR A CA 1
ATOM 3737 C C . THR A 1 467 ? -28.672 -6.309 4.695 1 82.38 467 THR A C 1
ATOM 3739 O O . THR A 1 467 ? -28.578 -5.094 4.891 1 82.38 467 THR A O 1
ATOM 3742 N N . THR A 1 468 ? -29.734 -6.898 4.305 1 83.5 468 THR A N 1
ATOM 3743 C CA . THR A 1 468 ? -30.859 -6.094 3.834 1 83.5 468 THR A CA 1
ATOM 3744 C C . THR A 1 468 ? -31.734 -5.656 5 1 83.5 468 THR A C 1
ATOM 3746 O O . THR A 1 468 ? -32.125 -4.492 5.082 1 83.5 468 THR A O 1
ATOM 3749 N N . ASP A 1 469 ? -31.938 -6.523 5.977 1 85.75 469 ASP A N 1
ATOM 3750 C CA . ASP A 1 469 ? -32.969 -6.25 6.953 1 85.75 469 ASP A CA 1
ATOM 3751 C C . ASP A 1 469 ? -32.375 -5.742 8.266 1 85.75 469 ASP A C 1
ATOM 3753 O O . ASP A 1 469 ? -33.062 -5.074 9.047 1 85.75 469 ASP A O 1
ATOM 3757 N N . ILE A 1 470 ? -31.172 -6.012 8.508 1 86.94 470 ILE A N 1
ATOM 3758 C CA . ILE A 1 470 ? -30.594 -5.621 9.781 1 86.94 470 ILE A CA 1
ATOM 3759 C C . ILE A 1 470 ? -29.5 -4.574 9.555 1 86.94 470 ILE A C 1
ATOM 3761 O O . ILE A 1 470 ? -29.547 -3.49 10.141 1 86.94 470 ILE A O 1
ATOM 3765 N N . TYR A 1 471 ? -28.703 -4.801 8.602 1 89.06 471 TYR A N 1
ATOM 3766 C CA . TYR A 1 471 ? -27.484 -4.02 8.477 1 89.06 471 TYR A CA 1
ATOM 3767 C C . TYR A 1 471 ? -27.734 -2.713 7.734 1 89.06 471 TYR A C 1
ATOM 3769 O O . TYR A 1 471 ? -27 -1.742 7.898 1 89.06 471 TYR A O 1
ATOM 3777 N N . GLN A 1 472 ? -28.844 -2.576 7.074 1 91.38 472 GLN A N 1
ATOM 3778 C CA . GLN A 1 472 ? -28.969 -1.454 6.152 1 91.38 472 GLN A CA 1
ATOM 3779 C C . GLN A 1 472 ? -30.094 -0.512 6.582 1 91.38 472 GLN A C 1
ATOM 3781 O O . GLN A 1 472 ? -30.031 0.69 6.316 1 91.38 472 GLN A O 1
ATOM 3786 N N . LYS A 1 473 ? -31.094 -0.941 7.195 1 94 473 LYS A N 1
ATOM 3787 C CA . LYS A 1 473 ? -32.312 -0.15 7.391 1 94 473 LYS A CA 1
ATOM 3788 C C . LYS A 1 473 ? -32.125 0.871 8.508 1 94 473 LYS A C 1
ATOM 3790 O O . LYS A 1 473 ? -31.438 0.599 9.5 1 94 473 LYS A O 1
ATOM 3795 N N . PRO A 1 474 ? -32.688 2.025 8.375 1 95.62 474 PRO A N 1
ATOM 3796 C CA . PRO A 1 474 ? -32.469 3.117 9.328 1 95.62 474 PRO A CA 1
ATOM 3797 C C . PRO A 1 474 ? -32.969 2.781 10.727 1 95.62 474 PRO A C 1
ATOM 3799 O O . PRO A 1 474 ? -32.375 3.209 11.719 1 95.62 474 PRO A O 1
ATOM 3802 N N . TRP A 1 475 ? -34.125 1.984 10.852 1 94.94 475 TRP A N 1
ATOM 3803 C CA . TRP A 1 475 ? -34.688 1.697 12.172 1 94.94 475 TRP A CA 1
ATOM 3804 C C . TRP A 1 475 ? -33.844 0.664 12.906 1 94.94 475 TRP A C 1
ATOM 3806 O O . TRP A 1 475 ? -33.938 0.528 14.133 1 94.94 475 TRP A O 1
ATOM 3816 N N . THR A 1 476 ? -32.938 -0.018 12.227 1 95 476 THR A N 1
ATOM 3817 C CA . THR A 1 476 ? -32.062 -0.986 12.883 1 95 476 THR A CA 1
ATOM 3818 C C . THR A 1 476 ? -30.672 -0.385 13.125 1 95 476 THR A C 1
ATOM 3820 O O . THR A 1 476 ? -29.875 -0.933 13.891 1 95 476 THR A O 1
ATOM 3823 N N . ARG A 1 477 ? -30.359 0.765 12.484 1 96.06 477 ARG A N 1
ATOM 3824 C CA . ARG A 1 477 ? -28.984 1.255 12.539 1 96.06 477 ARG A CA 1
ATOM 3825 C C . ARG A 1 477 ? -28.922 2.621 13.211 1 96.06 477 ARG A C 1
ATOM 3827 O O . ARG A 1 477 ? -27.828 3.201 13.344 1 96.06 477 ARG A O 1
ATOM 3834 N N . ILE A 1 478 ? -29.984 3.193 13.711 1 97.62 478 ILE A N 1
ATOM 3835 C CA . ILE A 1 478 ? -30.031 4.543 14.266 1 97.62 478 ILE A CA 1
ATOM 3836 C C . ILE A 1 478 ? -29.391 4.547 15.656 1 97.62 478 ILE A C 1
ATOM 3838 O O . ILE A 1 478 ? -29.078 5.609 16.188 1 97.62 478 ILE A O 1
ATOM 3842 N N . GLY A 1 479 ? -29.156 3.357 16.297 1 97.75 479 GLY A N 1
ATOM 3843 C CA . GLY A 1 479 ? -28.625 3.23 17.641 1 97.75 479 GLY A CA 1
ATOM 3844 C C . GLY A 1 479 ? -27.328 4.008 17.828 1 97.75 479 GLY A C 1
ATOM 3845 O O . GLY A 1 479 ? -27.281 4.93 18.656 1 97.75 479 GLY A O 1
ATOM 3846 N N . PRO A 1 480 ? -26.297 3.719 17.031 1 98.5 480 PRO A N 1
ATOM 3847 C CA . PRO A 1 480 ? -25.031 4.43 17.172 1 98.5 480 PRO A CA 1
ATOM 3848 C C . PRO A 1 480 ? -25.172 5.941 17.016 1 98.5 480 PRO A C 1
ATOM 3850 O O . PRO A 1 480 ? -24.531 6.707 17.734 1 98.5 480 PRO A O 1
ATOM 3853 N N . TYR A 1 481 ? -26 6.422 16.109 1 98.56 481 TYR A N 1
ATOM 3854 C CA . TYR A 1 481 ? -26.25 7.844 15.914 1 98.56 481 TYR A CA 1
ATOM 3855 C C . TYR A 1 481 ? -26.859 8.461 17.172 1 98.56 481 TYR A C 1
ATOM 3857 O O . TYR A 1 481 ? -26.469 9.562 17.578 1 98.56 481 TYR A O 1
ATOM 3865 N N . ALA A 1 482 ? -27.812 7.723 17.766 1 98.5 482 ALA A N 1
ATOM 3866 C CA . ALA A 1 482 ? -28.453 8.18 19 1 98.5 482 ALA A CA 1
ATOM 3867 C C . ALA A 1 482 ? -27.438 8.273 20.141 1 98.5 482 ALA A C 1
ATOM 3869 O O . ALA A 1 482 ? -27.5 9.18 20.969 1 98.5 482 ALA A O 1
ATOM 3870 N N . VAL A 1 483 ? -26.516 7.359 20.188 1 98.44 483 VAL A N 1
ATOM 3871 C CA . VAL A 1 483 ? -25.453 7.406 21.172 1 98.44 483 VAL A CA 1
ATOM 3872 C C . VAL A 1 483 ? -24.625 8.672 20.984 1 98.44 483 VAL A C 1
ATOM 3874 O O . VAL A 1 483 ? -24.266 9.344 21.953 1 98.44 483 VAL A O 1
ATOM 3877 N N . GLY A 1 484 ? -24.328 9.031 19.734 1 98.56 484 GLY A N 1
ATOM 3878 C CA . GLY A 1 484 ? -23.609 10.266 19.438 1 98.56 484 GLY A CA 1
ATOM 3879 C C . GLY A 1 484 ? -24.328 11.508 19.922 1 98.56 484 GLY A C 1
ATOM 3880 O O . GLY A 1 484 ? -23.719 12.391 20.531 1 98.56 484 GLY A O 1
ATOM 3881 N N . ILE A 1 485 ? -25.625 11.547 19.75 1 98.25 485 ILE A N 1
ATOM 3882 C CA . ILE A 1 485 ? -26.438 12.672 20.219 1 98.25 485 ILE A CA 1
ATOM 3883 C C . ILE A 1 485 ? -26.391 12.727 21.75 1 98.25 485 ILE A C 1
ATOM 3885 O O . ILE A 1 485 ? -26.219 13.797 22.328 1 98.25 485 ILE A O 1
ATOM 3889 N N . ALA A 1 486 ? -26.484 11.57 22.359 1 97.75 486 ALA A N 1
ATOM 3890 C CA . ALA A 1 486 ? -26.453 11.5 23.812 1 97.75 486 ALA A CA 1
ATOM 3891 C C . ALA A 1 486 ? -25.125 12.023 24.359 1 97.75 486 ALA A C 1
ATOM 3893 O O . ALA A 1 486 ? -25.078 12.68 25.391 1 97.75 486 ALA A O 1
ATOM 3894 N N . VAL A 1 487 ? -24.062 11.719 23.688 1 97.31 487 VAL A N 1
ATOM 3895 C CA . VAL A 1 487 ? -22.734 12.195 24.094 1 97.31 487 VAL A CA 1
ATOM 3896 C C . VAL A 1 487 ? -22.703 13.719 24.047 1 97.31 487 VAL A C 1
ATOM 3898 O O . VAL A 1 487 ? -22.156 14.367 24.953 1 97.31 487 VAL A O 1
ATOM 3901 N N . ALA A 1 488 ? -23.312 14.281 23.016 1 96.88 488 ALA A N 1
ATOM 3902 C CA . ALA A 1 488 ? -23.375 15.734 22.922 1 96.88 488 ALA A CA 1
ATOM 3903 C C . ALA A 1 488 ? -24.172 16.328 24.078 1 96.88 488 ALA A C 1
ATOM 3905 O O . ALA A 1 488 ? -23.781 17.375 24.625 1 96.88 488 ALA A O 1
ATOM 3906 N N . PHE A 1 489 ? -25.281 15.672 24.484 1 96.19 489 PHE A N 1
ATOM 3907 C CA . PHE A 1 489 ? -26.078 16.125 25.625 1 96.19 489 PHE A CA 1
ATOM 3908 C C . PHE A 1 489 ? -25.25 16.094 26.906 1 96.19 489 PHE A C 1
ATOM 3910 O O . PHE A 1 489 ? -25.219 17.078 27.656 1 96.19 489 PHE A O 1
ATOM 3917 N N . LEU A 1 490 ? -24.547 15.047 27.047 1 95.06 490 LEU A N 1
ATOM 3918 C CA . LEU A 1 490 ? -23.766 14.867 28.266 1 95.06 490 LEU A CA 1
ATOM 3919 C C . LEU A 1 490 ? -22.625 15.891 28.328 1 95.06 490 LEU A C 1
ATOM 3921 O O . LEU A 1 490 ? -22.266 16.344 29.406 1 95.06 490 LEU A O 1
ATOM 3925 N N . TYR A 1 491 ? -22.094 16.219 27.219 1 92.69 491 TYR A N 1
ATOM 3926 C CA . TYR A 1 491 ? -20.984 17.156 27.141 1 92.69 491 TYR A CA 1
ATOM 3927 C C . TYR A 1 491 ? -21.422 18.562 27.562 1 92.69 491 TYR A C 1
ATOM 3929 O O . TYR A 1 491 ? -20.594 19.359 28 1 92.69 491 TYR A O 1
ATOM 3937 N N . THR A 1 492 ? -22.719 18.859 27.5 1 89.88 492 THR A N 1
ATOM 3938 C CA . THR A 1 492 ? -23.234 20.172 27.875 1 89.88 492 THR A CA 1
ATOM 3939 C C . THR A 1 492 ? -23.328 20.312 29.391 1 89.88 492 THR A C 1
ATOM 3941 O O . THR A 1 492 ? -23.406 21.422 29.906 1 89.88 492 THR A O 1
ATOM 3944 N N . HIS A 1 493 ? -23.328 19.156 30 1 91.75 493 HIS A N 1
ATOM 3945 C CA . HIS A 1 493 ? -23.453 19.172 31.453 1 91.75 493 HIS A CA 1
ATOM 3946 C C . HIS A 1 493 ? -22.109 19.359 32.125 1 91.75 493 HIS A C 1
ATOM 3948 O O . HIS A 1 493 ? -21.156 18.625 31.828 1 91.75 493 HIS A O 1
ATOM 3954 N N . GLU A 1 494 ? -22.016 20.188 33.062 1 91.12 494 GLU A N 1
ATOM 3955 C CA . GLU A 1 494 ? -20.781 20.406 33.812 1 91.12 494 GLU A CA 1
ATOM 3956 C C . GLU A 1 494 ? -20.453 19.203 34.688 1 91.12 494 GLU A C 1
ATOM 3958 O O . GLU A 1 494 ? -19.281 18.953 35 1 91.12 494 GLU A O 1
ATOM 3963 N N . THR A 1 495 ? -21.422 18.562 35.094 1 93.06 495 THR A N 1
ATOM 3964 C CA . THR A 1 495 ? -21.25 17.406 35.969 1 93.06 495 THR A CA 1
ATOM 3965 C C . THR A 1 495 ? -20.453 16.312 35.281 1 93.06 495 THR A C 1
ATOM 3967 O O . THR A 1 495 ? -19.75 15.547 35.938 1 93.06 495 THR A O 1
ATOM 3970 N N . THR A 1 496 ? -20.578 16.25 33.969 1 93.88 496 THR A N 1
ATOM 3971 C CA . THR A 1 496 ? -19.859 15.219 33.25 1 93.88 496 THR A CA 1
ATOM 3972 C C . THR A 1 496 ? -18.344 15.422 33.375 1 93.88 496 THR A C 1
ATOM 3974 O O . THR A 1 496 ? -17.609 14.469 33.594 1 93.88 496 THR A O 1
ATOM 3977 N N . LYS A 1 497 ? -17.922 16.594 33.281 1 93.69 497 LYS A N 1
ATOM 3978 C CA . LYS A 1 497 ? -16.516 16.906 33.469 1 93.69 497 LYS A CA 1
ATOM 3979 C C . LYS A 1 497 ? -16.031 16.547 34.875 1 93.69 497 LYS A C 1
ATOM 3981 O O . LYS A 1 497 ? -14.977 15.945 35.031 1 93.69 497 LYS A O 1
ATOM 3986 N N . LYS A 1 498 ? -16.875 16.938 35.875 1 95.25 498 LYS A N 1
ATOM 3987 C CA . LYS A 1 498 ? -16.516 16.688 37.281 1 95.25 498 LYS A CA 1
ATOM 3988 C C . LYS A 1 498 ? -16.359 15.188 37.531 1 95.25 498 LYS A C 1
ATOM 3990 O O . LYS A 1 498 ? -15.461 14.781 38.281 1 95.25 498 LYS A O 1
ATOM 3995 N N . VAL A 1 499 ? -17.156 14.469 36.938 1 95.06 499 VAL A N 1
ATOM 3996 C CA . VAL A 1 499 ? -17.125 13.023 37.125 1 95.06 499 VAL A CA 1
ATOM 3997 C C . VAL A 1 499 ? -15.867 12.453 36.469 1 95.06 499 VAL A C 1
ATOM 3999 O O . VAL A 1 499 ? -15.188 11.609 37.062 1 95.06 499 VAL A O 1
ATOM 4002 N N . TYR A 1 500 ? -15.477 12.852 35.344 1 94.81 500 TYR A N 1
ATOM 4003 C CA . TYR A 1 500 ? -14.32 12.336 34.594 1 94.81 500 TYR A CA 1
ATOM 4004 C C . TYR A 1 500 ? -13.016 12.844 35.219 1 94.81 500 TYR A C 1
ATOM 4006 O O . TYR A 1 500 ? -11.945 12.289 34.969 1 94.81 500 TYR A O 1
ATOM 4014 N N . ASP A 1 501 ? -13.133 13.906 36.031 1 94.12 501 ASP A N 1
ATOM 4015 C CA . ASP A 1 501 ? -11.953 14.414 36.719 1 94.12 501 ASP A CA 1
ATOM 4016 C C . ASP A 1 501 ? -11.539 13.477 37.844 1 94.12 501 ASP A C 1
ATOM 4018 O O . ASP A 1 501 ? -10.398 13.531 38.312 1 94.12 501 ASP A O 1
ATOM 4022 N N . LYS A 1 502 ? -12.5 12.672 38.281 1 95.69 502 LYS A N 1
ATOM 4023 C CA . LYS A 1 502 ? -12.188 11.672 39.281 1 95.69 502 LYS A CA 1
ATOM 4024 C C . LYS A 1 502 ? -11.469 10.477 38.688 1 95.69 502 LYS A C 1
ATOM 4026 O O . LYS A 1 502 ? -11.953 9.867 37.719 1 95.69 502 LYS A O 1
ATOM 4031 N N . LEU A 1 503 ? -10.375 10.094 39.281 1 93.38 503 LEU A N 1
ATOM 4032 C CA . LEU A 1 503 ? -9.5 9.055 38.75 1 93.38 503 LEU A CA 1
ATOM 4033 C C . LEU A 1 503 ? -10.211 7.711 38.688 1 93.38 503 LEU A C 1
ATOM 4035 O O . LEU A 1 503 ? -10.094 6.973 37.719 1 93.38 503 LEU A O 1
ATOM 4039 N N . TRP A 1 504 ? -10.883 7.395 39.75 1 94.5 504 TRP A N 1
ATOM 4040 C CA . TRP A 1 504 ? -11.531 6.09 39.812 1 94.5 504 TRP A CA 1
ATOM 4041 C C . TRP A 1 504 ? -12.562 5.938 38.719 1 94.5 504 TRP A C 1
ATOM 4043 O O . TRP A 1 504 ? -12.734 4.855 38.156 1 94.5 504 TRP A O 1
ATOM 4053 N N . PHE A 1 505 ? -13.25 6.961 38.406 1 95.44 505 PHE A N 1
ATOM 4054 C CA . PHE A 1 505 ? -14.25 6.898 37.344 1 95.44 505 PHE A CA 1
ATOM 4055 C C . PHE A 1 505 ? -13.578 6.742 36 1 95.44 505 PHE A C 1
ATOM 4057 O O . PHE A 1 505 ? -14.039 5.965 35.156 1 95.44 505 PHE A O 1
ATOM 4064 N N . ARG A 1 506 ? -12.539 7.418 35.812 1 94.5 506 ARG A N 1
ATOM 4065 C CA . ARG A 1 506 ? -11.836 7.348 34.531 1 94.5 506 ARG A CA 1
ATOM 4066 C C . ARG A 1 506 ? -11.328 5.93 34.281 1 94.5 506 ARG A C 1
ATOM 4068 O O . ARG A 1 506 ? -11.477 5.414 33.156 1 94.5 506 ARG A O 1
ATOM 4075 N N . LEU A 1 507 ? -10.734 5.371 35.25 1 94.88 507 LEU A N 1
ATOM 4076 C CA . LEU A 1 507 ? -10.203 4.02 35.094 1 94.88 507 LEU A CA 1
ATOM 4077 C C . LEU A 1 507 ? -11.32 3.025 34.812 1 94.88 507 LEU A C 1
ATOM 4079 O O . LEU A 1 507 ? -11.141 2.111 34 1 94.88 507 LEU A O 1
ATOM 4083 N N . THR A 1 508 ? -12.383 3.254 35.531 1 96 508 THR A N 1
ATOM 4084 C CA . THR A 1 508 ? -13.531 2.4 35.281 1 96 508 THR A CA 1
ATOM 4085 C C . THR A 1 508 ? -14.047 2.613 33.844 1 96 508 THR A C 1
ATOM 4087 O O . THR A 1 508 ? -14.367 1.648 33.156 1 96 508 THR A O 1
ATOM 4090 N N . ALA A 1 509 ? -14.141 3.834 33.406 1 96 509 ALA A N 1
ATOM 4091 C CA . ALA A 1 509 ? -14.594 4.156 32.062 1 96 509 ALA A CA 1
ATOM 4092 C C . ALA A 1 509 ? -13.672 3.541 31.016 1 96 509 ALA A C 1
ATOM 4094 O O . ALA A 1 509 ? -14.141 2.98 30.016 1 96 509 ALA A O 1
ATOM 4095 N N . TYR A 1 510 ? -12.383 3.613 31.297 1 95.94 510 TYR A N 1
ATOM 4096 C CA . TYR A 1 510 ? -11.414 3.037 30.359 1 95.94 510 TYR A CA 1
ATOM 4097 C C . TYR A 1 510 ? -11.562 1.522 30.297 1 95.94 510 TYR A C 1
ATOM 4099 O O . TYR A 1 510 ? -11.562 0.945 29.203 1 95.94 510 TYR A O 1
ATOM 4107 N N . SER A 1 511 ? -11.656 0.899 31.406 1 97 511 SER A N 1
ATOM 4108 C CA . SER A 1 511 ? -11.789 -0.553 31.469 1 97 511 SER A CA 1
ATOM 4109 C C . SER A 1 511 ? -13.07 -1.021 30.781 1 97 511 SER A C 1
ATOM 4111 O O . SER A 1 511 ? -13.062 -2.021 30.062 1 97 511 SER A O 1
ATOM 4113 N N . LEU A 1 512 ? -14.125 -0.296 31 1 97.25 512 LEU A N 1
ATOM 4114 C CA . LEU A 1 512 ? -15.391 -0.628 30.359 1 97.25 512 LEU A CA 1
ATOM 4115 C C . LEU A 1 512 ? -15.312 -0.401 28.844 1 97.25 512 LEU A C 1
ATOM 4117 O O . LEU A 1 512 ? -15.859 -1.179 28.062 1 97.25 512 LEU A O 1
ATOM 4121 N N . ALA A 1 513 ? -14.742 0.709 28.484 1 97.56 513 ALA A N 1
ATOM 4122 C CA . ALA A 1 513 ? -14.578 0.999 27.062 1 97.56 513 ALA A CA 1
ATOM 4123 C C . ALA A 1 513 ? -13.82 -0.125 26.359 1 97.56 513 ALA A C 1
ATOM 4125 O O . ALA A 1 513 ? -14.273 -0.646 25.344 1 97.56 513 ALA A O 1
ATOM 4126 N N . PHE A 1 514 ? -12.68 -0.508 26.922 1 96.81 514 PHE A N 1
ATOM 4127 C CA . PHE A 1 514 ? -11.867 -1.577 26.359 1 96.81 514 PHE A CA 1
ATOM 4128 C C . PHE A 1 514 ? -12.602 -2.91 26.422 1 96.81 514 PHE A C 1
ATOM 4130 O O . PHE A 1 514 ? -12.609 -3.67 25.453 1 96.81 514 PHE A O 1
ATOM 4137 N N . GLY A 1 515 ? -13.133 -3.186 27.562 1 97.75 515 GLY A N 1
ATOM 4138 C CA . GLY A 1 515 ? -13.836 -4.445 27.75 1 97.75 515 GLY A CA 1
ATOM 4139 C C . GLY A 1 515 ? -15 -4.637 26.797 1 97.75 515 GLY A C 1
ATOM 4140 O O . GLY A 1 515 ? -15.133 -5.695 26.188 1 97.75 515 GLY A O 1
ATOM 4141 N N . ILE A 1 516 ? -15.82 -3.645 26.609 1 98.06 516 ILE A N 1
ATOM 4142 C CA . ILE A 1 516 ? -17 -3.73 25.766 1 98.06 516 ILE A CA 1
ATOM 4143 C C . ILE A 1 516 ? -16.594 -3.855 24.312 1 98.06 516 ILE A C 1
ATOM 4145 O O . ILE A 1 516 ? -17.094 -4.723 23.594 1 98.06 516 ILE A O 1
ATOM 4149 N N . THR A 1 517 ? -15.727 -3.01 23.828 1 97.88 517 THR A N 1
ATOM 4150 C CA . THR A 1 517 ? -15.305 -3.049 22.438 1 97.88 517 THR A CA 1
ATOM 4151 C C . THR A 1 517 ? -14.578 -4.352 22.125 1 97.88 517 THR A C 1
ATOM 4153 O O . THR A 1 517 ? -14.773 -4.941 21.062 1 97.88 517 THR A O 1
ATOM 4156 N N . PHE A 1 518 ? -13.711 -4.793 23.062 1 97.88 518 PHE A N 1
ATOM 4157 C CA . PHE A 1 518 ? -13.008 -6.059 22.891 1 97.88 518 PHE A CA 1
ATOM 4158 C C . PHE A 1 518 ? -13.992 -7.227 22.859 1 97.88 518 PHE A C 1
ATOM 4160 O O . PHE A 1 518 ? -13.875 -8.117 22.031 1 97.88 518 PHE A O 1
ATOM 4167 N N . PHE A 1 519 ? -14.914 -7.18 23.75 1 97.56 519 PHE A N 1
ATOM 4168 C CA . PHE A 1 519 ? -15.891 -8.25 23.891 1 97.56 519 PHE A CA 1
ATOM 4169 C C . PHE A 1 519 ? -16.688 -8.414 22.594 1 97.56 519 PHE A C 1
ATOM 4171 O O . PHE A 1 519 ? -16.75 -9.508 22.031 1 97.56 519 PHE A O 1
ATOM 4178 N N . PHE A 1 520 ? -17.25 -7.406 22.078 1 96.88 520 PHE A N 1
ATOM 4179 C CA . PHE A 1 520 ? -18.125 -7.516 20.906 1 96.88 520 PHE A CA 1
ATOM 4180 C C . PHE A 1 520 ? -17.312 -7.781 19.641 1 96.88 520 PHE A C 1
ATOM 4182 O O . PHE A 1 520 ? -17.797 -8.406 18.703 1 96.88 520 PHE A O 1
ATOM 4189 N N . THR A 1 521 ? -16.031 -7.383 19.609 1 96.69 521 THR A N 1
ATOM 4190 C CA . THR A 1 521 ? -15.172 -7.641 18.453 1 96.69 521 THR A CA 1
ATOM 4191 C C . THR A 1 521 ? -14.797 -9.117 18.375 1 96.69 521 THR A C 1
ATOM 4193 O O . THR A 1 521 ? -14.75 -9.695 17.281 1 96.69 521 THR A O 1
ATOM 4196 N N . TYR A 1 522 ? -14.625 -9.773 19.562 1 96.31 522 TYR A N 1
ATOM 4197 C CA . TYR A 1 522 ? -13.977 -11.078 19.5 1 96.31 522 TYR A CA 1
ATOM 4198 C C . TYR A 1 522 ? -14.906 -12.172 20.016 1 96.31 522 TYR A C 1
ATOM 4200 O O . TYR A 1 522 ? -14.602 -13.359 19.891 1 96.31 522 TYR A O 1
ATOM 4208 N N . ILE A 1 523 ? -16.047 -11.812 20.578 1 95.12 523 ILE A N 1
ATOM 4209 C CA . ILE A 1 523 ? -16.953 -12.82 21.109 1 95.12 523 ILE A CA 1
ATOM 4210 C C . ILE A 1 523 ? -17.438 -13.742 20 1 95.12 523 ILE A C 1
ATOM 4212 O O . ILE A 1 523 ? -17.797 -14.898 20.234 1 95.12 523 ILE A O 1
ATOM 4216 N N . PRO A 1 524 ? -17.516 -13.352 18.797 1 93.12 524 PRO A N 1
ATOM 4217 C CA . PRO A 1 524 ? -17.953 -14.258 17.734 1 93.12 524 PRO A CA 1
ATOM 4218 C C . PRO A 1 524 ? -17.031 -15.469 17.594 1 93.12 524 PRO A C 1
ATOM 4220 O O . PRO A 1 524 ? -17.422 -16.484 17 1 93.12 524 PRO A O 1
ATOM 4223 N N . TYR A 1 525 ? -15.812 -15.367 18.078 1 92.5 525 TYR A N 1
ATOM 4224 C CA . TYR A 1 525 ? -14.914 -16.516 18.109 1 92.5 525 TYR A CA 1
ATOM 4225 C C . TYR A 1 525 ? -15.586 -17.719 18.734 1 92.5 525 TYR A C 1
ATOM 4227 O O . TYR A 1 525 ? -15.383 -18.859 18.297 1 92.5 525 TYR A O 1
ATOM 4235 N N . THR A 1 526 ? -16.484 -17.484 19.688 1 92.12 526 THR A N 1
ATOM 4236 C CA . THR A 1 526 ? -17.125 -18.562 20.438 1 92.12 526 THR A CA 1
ATOM 4237 C C . THR A 1 526 ? -18.219 -19.219 19.609 1 92.12 526 THR A C 1
ATOM 4239 O O . THR A 1 526 ? -18.656 -20.328 19.922 1 92.12 526 THR A O 1
ATOM 4242 N N . SER A 1 527 ? -18.656 -18.562 18.594 1 90.06 527 SER A N 1
ATOM 4243 C CA . SER A 1 527 ? -19.688 -19.141 17.734 1 90.06 527 SER A CA 1
ATOM 4244 C C . SER A 1 527 ? -19.141 -20.281 16.906 1 90.06 527 SER A C 1
ATOM 4246 O O . SER A 1 527 ? -19.891 -21.109 16.391 1 90.06 527 SER A O 1
ATOM 4248 N N . PHE A 1 528 ? -17.859 -20.328 16.766 1 86.38 528 PHE A N 1
ATOM 4249 C CA . PHE A 1 528 ? -17.219 -21.359 15.953 1 86.38 528 PHE A CA 1
ATOM 4250 C C . PHE A 1 528 ? -16.703 -22.5 16.812 1 86.38 528 PHE A C 1
ATOM 4252 O O . PHE A 1 528 ? -16.109 -23.453 16.312 1 86.38 528 PHE A O 1
ATOM 4259 N N . GLN A 1 529 ? -16.938 -22.312 18.094 1 84.25 529 GLN A N 1
ATOM 4260 C CA . GLN A 1 529 ? -16.5 -23.359 19.016 1 84.25 529 GLN A CA 1
ATOM 4261 C C . GLN A 1 529 ? -17.672 -24.219 19.469 1 84.25 529 GLN A C 1
ATOM 4263 O O . GLN A 1 529 ? -18.797 -23.75 19.562 1 84.25 529 GLN A O 1
ATOM 4268 N N . GLY A 1 530 ? -17.422 -25.469 19.609 1 80.81 530 GLY A N 1
ATOM 4269 C CA . GLY A 1 530 ? -18.406 -26.375 20.156 1 80.81 530 GLY A CA 1
ATOM 4270 C C . GLY A 1 530 ? -19.672 -26.438 19.344 1 80.81 530 GLY A C 1
ATOM 4271 O O . GLY A 1 530 ? -19.625 -26.656 18.125 1 80.81 530 GLY A O 1
ATOM 4272 N N . SER A 1 531 ? -20.891 -26.219 19.969 1 82.69 531 SER A N 1
ATOM 4273 C CA . SER A 1 531 ? -22.188 -26.359 19.312 1 82.69 531 SER A CA 1
ATOM 4274 C C . SER A 1 531 ? -22.594 -25.062 18.609 1 82.69 531 SER A C 1
ATOM 4276 O O . SER A 1 531 ? -23.609 -25.016 17.906 1 82.69 531 SER A O 1
ATOM 4278 N N . GLY A 1 532 ? -21.75 -24.094 18.656 1 85.81 532 GLY A N 1
ATOM 4279 C CA . GLY A 1 532 ? -22.062 -22.828 18 1 85.81 532 GLY A CA 1
ATOM 4280 C C . GLY A 1 532 ? -23.078 -22 18.766 1 85.81 532 GLY A C 1
ATOM 4281 O O . GLY A 1 532 ? -23.375 -22.297 19.938 1 85.81 532 GLY A O 1
ATOM 4282 N N . TRP A 1 533 ? -23.578 -20.922 18.234 1 89.56 533 TRP A N 1
ATOM 4283 C CA . TRP A 1 533 ? -24.484 -19.984 18.875 1 89.56 533 TRP A CA 1
ATOM 4284 C C . TRP A 1 533 ? -25.938 -20.391 18.641 1 89.56 533 TRP A C 1
ATOM 4286 O O . TRP A 1 533 ? -26.281 -20.891 17.562 1 89.56 533 TRP A O 1
ATOM 4296 N N . THR A 1 534 ? -26.766 -20.172 19.641 1 91.62 534 THR A N 1
ATOM 4297 C CA . THR A 1 534 ? -28.203 -20.406 19.516 1 91.62 534 THR A CA 1
ATOM 4298 C C . THR A 1 534 ? -28.891 -19.203 18.875 1 91.62 534 THR A C 1
ATOM 4300 O O . THR A 1 534 ? -28.25 -18.172 18.625 1 91.62 534 THR A O 1
ATOM 4303 N N . LYS A 1 535 ? -30.172 -19.391 18.656 1 90.88 535 LYS A N 1
ATOM 4304 C CA . LYS A 1 535 ? -30.984 -18.297 18.109 1 90.88 535 LYS A CA 1
ATOM 4305 C C . LYS A 1 535 ? -31 -17.094 19.031 1 90.88 535 LYS A C 1
ATOM 4307 O O . LYS A 1 535 ? -30.953 -15.953 18.578 1 90.88 535 LYS A O 1
ATOM 4312 N N . VAL A 1 536 ? -31.062 -17.359 20.234 1 94.44 536 VAL A N 1
ATOM 4313 C CA . VAL A 1 536 ? -31.094 -16.297 21.234 1 94.44 536 VAL A CA 1
ATOM 4314 C C . VAL A 1 536 ? -29.766 -15.57 21.266 1 94.44 536 VAL A C 1
ATOM 4316 O O . VAL A 1 536 ? -29.719 -14.344 21.375 1 94.44 536 VAL A O 1
ATOM 4319 N N . ASP A 1 537 ? -28.656 -16.344 21.156 1 93.69 537 ASP A N 1
ATOM 4320 C CA . ASP A 1 537 ? -27.344 -15.727 21.125 1 93.69 537 ASP A CA 1
ATOM 4321 C C . ASP A 1 537 ? -27.188 -14.797 19.922 1 93.69 537 ASP A C 1
ATOM 4323 O O . ASP A 1 537 ? -26.672 -13.68 20.062 1 93.69 537 ASP A O 1
ATOM 4327 N N . ASN A 1 538 ? -27.672 -15.281 18.797 1 92.56 538 ASN A N 1
ATOM 4328 C CA . ASN A 1 538 ? -27.641 -14.461 17.594 1 92.56 538 ASN A CA 1
ATOM 4329 C C . ASN A 1 538 ? -28.484 -13.195 17.75 1 92.56 538 ASN A C 1
ATOM 4331 O O . ASN A 1 538 ? -28.062 -12.109 17.328 1 92.56 538 ASN A O 1
ATOM 4335 N N . ALA A 1 539 ? -29.641 -13.344 18.375 1 94.62 539 ALA A N 1
ATOM 4336 C CA . ALA A 1 539 ? -30.547 -12.211 18.562 1 94.62 539 ALA A CA 1
ATOM 4337 C C . ALA A 1 539 ? -29.938 -11.164 19.5 1 94.62 539 ALA A C 1
ATOM 4339 O O . ALA A 1 539 ? -30.062 -9.961 19.25 1 94.62 539 ALA A O 1
ATOM 4340 N N . LEU A 1 540 ? -29.266 -11.586 20.484 1 95.69 540 LEU A N 1
ATOM 4341 C CA . LEU A 1 540 ? -28.641 -10.672 21.438 1 95.69 540 LEU A CA 1
ATOM 4342 C C . LEU A 1 540 ? -27.469 -9.938 20.781 1 95.69 540 LEU A C 1
ATOM 4344 O O . LEU A 1 540 ? -27.297 -8.734 20.969 1 95.69 540 LEU A O 1
ATOM 4348 N N . TYR A 1 541 ? -26.703 -10.719 20.062 1 94.94 541 TYR A N 1
ATOM 4349 C CA . TYR A 1 541 ? -25.562 -10.102 19.406 1 94.94 541 TYR A CA 1
ATOM 4350 C C . TYR A 1 541 ? -26.016 -9.102 18.344 1 94.94 541 TYR A C 1
ATOM 4352 O O . TYR A 1 541 ? -25.562 -7.957 18.312 1 94.94 541 TYR A O 1
ATOM 4360 N N . ASN A 1 542 ? -26.969 -9.461 17.5 1 93.31 542 ASN A N 1
ATOM 4361 C CA . ASN A 1 542 ? -27.469 -8.578 16.453 1 93.31 542 ASN A CA 1
ATOM 4362 C C . ASN A 1 542 ? -28.219 -7.379 17.047 1 93.31 542 ASN A C 1
ATOM 4364 O O . ASN A 1 542 ? -28.234 -6.301 16.453 1 93.31 542 ASN A O 1
ATOM 4368 N N . GLY A 1 543 ? -28.781 -7.574 18.188 1 95.31 543 GLY A N 1
ATOM 4369 C CA . GLY A 1 543 ? -29.578 -6.543 18.812 1 95.31 543 GLY A CA 1
ATOM 4370 C C . GLY A 1 543 ? -28.75 -5.488 19.531 1 95.31 543 GLY A C 1
ATOM 4371 O O . GLY A 1 543 ? -29.078 -4.297 19.469 1 95.31 543 GLY A O 1
ATOM 4372 N N . PHE A 1 544 ? -27.625 -5.914 20.094 1 96.38 544 PHE A N 1
ATOM 4373 C CA . PHE A 1 544 ? -26.969 -4.992 21.016 1 96.38 544 PHE A CA 1
ATOM 4374 C C . PHE A 1 544 ? -25.578 -4.629 20.5 1 96.38 544 PHE A C 1
ATOM 4376 O O . PHE A 1 544 ? -25.016 -3.596 20.891 1 96.38 544 PHE A O 1
ATOM 4383 N N . ALA A 1 545 ? -24.938 -5.414 19.719 1 96.25 545 ALA A N 1
ATOM 4384 C CA . ALA A 1 545 ? -23.516 -5.309 19.406 1 96.25 545 ALA A CA 1
ATOM 4385 C C . ALA A 1 545 ? -23.188 -3.959 18.781 1 96.25 545 ALA A C 1
ATOM 4387 O O . ALA A 1 545 ? -22.281 -3.258 19.234 1 96.25 545 ALA A O 1
ATOM 4388 N N . HIS A 1 546 ? -23.953 -3.555 17.75 1 96.62 546 HIS A N 1
ATOM 4389 C CA . HIS A 1 546 ? -23.672 -2.332 17.016 1 96.62 546 HIS A CA 1
ATOM 4390 C C . HIS A 1 546 ? -23.75 -1.107 17.922 1 96.62 546 HIS A C 1
ATOM 4392 O O . HIS A 1 546 ? -22.859 -0.259 17.906 1 96.62 546 HIS A O 1
ATOM 4398 N N . THR A 1 547 ? -24.75 -1.012 18.734 1 98.12 547 THR A N 1
ATOM 4399 C CA . THR A 1 547 ? -24.969 0.137 19.609 1 98.12 547 THR A CA 1
ATOM 4400 C C . THR A 1 547 ? -24.016 0.105 20.797 1 98.12 547 THR A C 1
ATOM 4402 O O . THR A 1 547 ? -23.406 1.119 21.141 1 98.12 547 THR A O 1
ATOM 4405 N N . MET A 1 548 ? -23.875 -1.043 21.375 1 98 548 MET A N 1
ATOM 4406 C CA . MET A 1 548 ? -23.078 -1.148 22.594 1 98 548 MET A CA 1
ATOM 4407 C C . MET A 1 548 ? -21.594 -0.922 22.281 1 98 548 MET A C 1
ATOM 4409 O O . MET A 1 548 ? -20.859 -0.377 23.109 1 98 548 MET A O 1
ATOM 4413 N N . PHE A 1 549 ? -21.125 -1.385 21.156 1 98.31 549 PHE A N 1
ATOM 4414 C CA . PHE A 1 549 ? -19.766 -1.098 20.75 1 98.31 549 PHE A CA 1
ATOM 4415 C C . PHE A 1 549 ? -19.484 0.401 20.781 1 98.31 549 PHE A C 1
ATOM 4417 O O . PHE A 1 549 ? -18.453 0.838 21.297 1 98.31 549 PHE A O 1
ATOM 4424 N N . THR A 1 550 ? -20.422 1.206 20.25 1 98.5 550 THR A N 1
ATOM 4425 C CA . THR A 1 550 ? -20.25 2.652 20.188 1 98.5 550 THR A CA 1
ATOM 4426 C C . THR A 1 550 ? -20.359 3.26 21.594 1 98.5 550 THR A C 1
ATOM 4428 O O . THR A 1 550 ? -19.719 4.266 21.891 1 98.5 550 THR A O 1
ATOM 4431 N N . VAL A 1 551 ? -21.156 2.645 22.484 1 98.25 551 VAL A N 1
ATOM 4432 C CA . VAL A 1 551 ? -21.219 3.1 23.859 1 98.25 551 VAL A CA 1
ATOM 4433 C C . VAL A 1 551 ? -19.859 2.955 24.531 1 98.25 551 VAL A C 1
ATOM 4435 O O . VAL A 1 551 ? -19.406 3.865 25.219 1 98.25 551 VAL A O 1
ATOM 4438 N N . GLY A 1 552 ? -19.234 1.799 24.297 1 98.06 552 GLY A N 1
ATOM 4439 C CA . GLY A 1 552 ? -17.891 1.6 24.812 1 98.06 552 GLY A CA 1
ATOM 4440 C C . GLY A 1 552 ? -16.906 2.635 24.312 1 98.06 552 GLY A C 1
ATOM 4441 O O . GLY A 1 552 ? -16.188 3.25 25.109 1 98.06 552 GLY A O 1
ATOM 4442 N N . LEU A 1 553 ? -16.906 2.887 23.062 1 97.62 553 LEU A N 1
ATOM 4443 C CA . LEU A 1 553 ? -15.984 3.852 22.469 1 97.62 553 LEU A CA 1
ATOM 4444 C C . LEU A 1 553 ? -16.297 5.262 22.953 1 97.62 553 LEU A C 1
ATOM 4446 O O . LEU A 1 553 ? -15.383 6.07 23.156 1 97.62 553 LEU A O 1
ATOM 4450 N N . ALA A 1 554 ? -17.578 5.582 23.141 1 98 554 ALA A N 1
ATOM 4451 C CA . ALA A 1 554 ? -18 6.902 23.609 1 98 554 ALA A CA 1
ATOM 4452 C C . ALA A 1 554 ? -17.453 7.211 25 1 98 554 ALA A C 1
ATOM 4454 O O . ALA A 1 554 ? -17.109 8.352 25.297 1 98 554 ALA A O 1
ATOM 4455 N N . LEU A 1 555 ? -17.375 6.184 25.828 1 96.88 555 LEU A N 1
ATOM 4456 C CA . LEU A 1 555 ? -16.828 6.363 27.172 1 96.88 555 LEU A CA 1
ATOM 4457 C C . LEU A 1 555 ? -15.398 6.879 27.125 1 96.88 555 LEU A C 1
ATOM 4459 O O . LEU A 1 555 ? -15.016 7.762 27.891 1 96.88 555 LEU A O 1
ATOM 4463 N N . PHE A 1 556 ? -14.672 6.379 26.203 1 95 556 PHE A N 1
ATOM 4464 C CA . PHE A 1 556 ? -13.297 6.828 26.031 1 95 556 PHE A CA 1
ATOM 4465 C C . PHE A 1 556 ? -13.25 8.18 25.344 1 95 556 PHE A C 1
ATOM 4467 O O . PHE A 1 556 ? -12.477 9.062 25.734 1 95 556 PHE A O 1
ATOM 4474 N N . MET A 1 557 ? -14.047 8.32 24.375 1 94.81 557 MET A N 1
ATOM 4475 C CA . MET A 1 557 ? -14.094 9.547 23.562 1 94.81 557 MET A CA 1
ATOM 4476 C C . MET A 1 557 ? -14.375 10.758 24.438 1 94.81 557 MET A C 1
ATOM 4478 O O . MET A 1 557 ? -13.719 11.789 24.312 1 94.81 557 MET A O 1
ATOM 4482 N N . VAL A 1 558 ? -15.281 10.656 25.375 1 94.81 558 VAL A N 1
ATOM 4483 C CA . VAL A 1 558 ? -15.656 11.766 26.25 1 94.81 558 VAL A CA 1
ATOM 4484 C C . VAL A 1 558 ? -14.484 12.133 27.156 1 94.81 558 VAL A C 1
ATOM 4486 O O . VAL A 1 558 ? -14.242 13.312 27.422 1 94.81 558 VAL A O 1
ATOM 4489 N N . ALA A 1 559 ? -13.781 11.148 27.594 1 93.75 559 ALA A N 1
ATOM 4490 C CA . ALA A 1 559 ? -12.617 11.398 28.438 1 93.75 559 ALA A CA 1
ATOM 4491 C C . ALA A 1 559 ? -11.586 12.25 27.703 1 93.75 559 ALA A C 1
ATOM 4493 O O . ALA A 1 559 ? -10.938 13.109 28.312 1 93.75 559 ALA A O 1
ATOM 4494 N N . THR A 1 560 ? -11.445 12.078 26.438 1 92.5 560 THR A N 1
ATOM 4495 C CA . THR A 1 560 ? -10.453 12.805 25.656 1 92.5 560 THR A CA 1
ATOM 4496 C C . THR A 1 560 ? -10.852 14.273 25.516 1 92.5 560 THR A C 1
ATOM 4498 O O . THR A 1 560 ? -9.992 15.133 25.344 1 92.5 560 THR A O 1
ATOM 4501 N N . PHE A 1 561 ? -12.164 14.547 25.578 1 91.56 561 PHE A N 1
ATOM 4502 C CA . PHE A 1 561 ? -12.648 15.914 25.453 1 91.56 561 PHE A CA 1
ATOM 4503 C C . PHE A 1 561 ? -12.164 16.781 26.594 1 91.56 561 PHE A C 1
ATOM 4505 O O . PHE A 1 561 ? -12.039 18 26.453 1 91.56 561 PHE A O 1
ATOM 4512 N N . TYR A 1 562 ? -11.891 16.125 27.703 1 90.81 562 TYR A N 1
ATOM 4513 C CA . TYR A 1 562 ? -11.516 16.859 28.906 1 90.81 562 TYR A CA 1
ATOM 4514 C C . TYR A 1 562 ? -10.023 16.75 29.172 1 90.81 562 TYR A C 1
ATOM 4516 O O . TYR A 1 562 ? -9.555 17.031 30.281 1 90.81 562 TYR A O 1
ATOM 4524 N N . GLY A 1 563 ? -9.242 16.203 28.188 1 86.62 563 GLY A N 1
ATOM 4525 C CA . GLY A 1 563 ? -7.789 16.141 28.281 1 86.62 563 GLY A CA 1
ATOM 4526 C C . GLY A 1 563 ? -7.285 14.914 29 1 86.62 563 GLY A C 1
ATOM 4527 O O . GLY A 1 563 ? -6.102 14.82 29.328 1 86.62 563 GLY A O 1
ATOM 4528 N N . HIS A 1 564 ? -8.125 13.945 29.281 1 89.62 564 HIS A N 1
ATOM 4529 C CA . HIS A 1 564 ? -7.75 12.758 30.031 1 89.62 564 HIS A CA 1
ATOM 4530 C C . HIS A 1 564 ? -7.559 11.555 29.109 1 89.62 564 HIS A C 1
ATOM 4532 O O . HIS A 1 564 ? -7.836 10.414 29.5 1 89.62 564 HIS A O 1
ATOM 4538 N N . GLY A 1 565 ? -7.094 11.656 27.953 1 87.38 565 GLY A N 1
ATOM 4539 C CA . GLY A 1 565 ? -7 10.555 27 1 87.38 565 GLY A CA 1
ATOM 4540 C C . GLY A 1 565 ? -5.672 9.828 27.062 1 87.38 565 GLY A C 1
ATOM 4541 O O . GLY A 1 565 ? -5.512 8.766 26.453 1 87.38 565 GLY A O 1
ATOM 4542 N N . GLY A 1 566 ? -4.707 10.305 27.781 1 82.38 566 GLY A N 1
ATOM 4543 C CA . GLY A 1 566 ? -3.426 9.648 27.984 1 82.38 566 GLY A CA 1
ATOM 4544 C C . GLY A 1 566 ? -2.658 9.438 26.688 1 82.38 566 GLY A C 1
ATOM 4545 O O . GLY A 1 566 ? -2.66 10.305 25.812 1 82.38 566 GLY A O 1
ATOM 4546 N N . LEU A 1 567 ? -1.984 8.258 26.609 1 82.75 567 LEU A N 1
ATOM 4547 C CA . LEU A 1 567 ? -1.129 7.922 25.469 1 82.75 567 LEU A CA 1
ATOM 4548 C C . LEU A 1 567 ? -1.962 7.633 24.219 1 82.75 567 LEU A C 1
ATOM 4550 O O . LEU A 1 567 ? -1.548 7.949 23.109 1 82.75 567 LEU A O 1
ATOM 4554 N N . MET A 1 568 ? -3.027 7.051 24.469 1 89.06 568 MET A N 1
ATOM 4555 C CA . MET A 1 568 ? -3.893 6.727 23.344 1 89.06 568 MET A CA 1
ATOM 4556 C C . MET A 1 568 ? -4.398 7.996 22.656 1 89.06 568 MET A C 1
ATOM 4558 O O . MET A 1 568 ? -4.438 8.078 21.438 1 89.06 568 MET A O 1
ATOM 4562 N N . SER A 1 569 ? -4.777 8.938 23.453 1 90.62 569 SER A N 1
ATOM 4563 C CA . SER A 1 569 ? -5.215 10.211 22.906 1 90.62 569 SER A CA 1
ATOM 4564 C C . SER A 1 569 ? -4.082 10.906 22.156 1 90.62 569 SER A C 1
ATOM 4566 O O . SER A 1 569 ? -4.301 11.492 21.094 1 90.62 569 SER A O 1
ATOM 4568 N N . ALA A 1 570 ? -2.912 10.844 22.797 1 85.56 570 ALA A N 1
ATOM 4569 C CA . ALA A 1 570 ? -1.749 11.445 22.141 1 85.56 570 ALA A CA 1
ATOM 4570 C C . ALA A 1 570 ? -1.491 10.805 20.781 1 85.56 570 ALA A C 1
ATOM 4572 O O . ALA A 1 570 ? -1.164 11.5 19.812 1 85.56 570 ALA A O 1
ATOM 4573 N N . PHE A 1 571 ? -1.643 9.547 20.688 1 89.25 571 PHE A N 1
ATOM 4574 C CA . PHE A 1 571 ? -1.475 8.812 19.453 1 89.25 571 PHE A CA 1
ATOM 4575 C C . PHE A 1 571 ? -2.529 9.227 18.422 1 89.25 571 PHE A C 1
ATOM 4577 O O . PHE A 1 571 ? -2.215 9.461 17.266 1 89.25 571 PHE A O 1
ATOM 4584 N N . LEU A 1 572 ? -3.74 9.328 18.828 1 93.62 572 LEU A N 1
ATOM 4585 C CA . LEU A 1 572 ? -4.863 9.625 17.953 1 93.62 572 LEU A CA 1
ATOM 4586 C C . LEU A 1 572 ? -4.805 11.07 17.469 1 93.62 572 LEU A C 1
ATOM 4588 O O . LEU A 1 572 ? -5.469 11.43 16.484 1 93.62 572 LEU A O 1
ATOM 4592 N N . ARG A 1 573 ? -3.99 11.883 18.094 1 90.19 573 ARG A N 1
ATOM 4593 C CA . ARG A 1 573 ? -3.887 13.289 17.734 1 90.19 573 ARG A CA 1
ATOM 4594 C C . ARG A 1 573 ? -2.668 13.547 16.859 1 90.19 573 ARG A C 1
ATOM 4596 O O . ARG A 1 573 ? -2.33 14.703 16.578 1 90.19 573 ARG A O 1
ATOM 4603 N N . LEU A 1 574 ? -2.061 12.492 16.484 1 87.5 574 LEU A N 1
ATOM 4604 C CA . LEU A 1 574 ? -0.896 12.656 15.617 1 87.5 574 LEU A CA 1
ATOM 4605 C C . LEU A 1 574 ? -1.258 13.43 14.359 1 87.5 574 LEU A C 1
ATOM 4607 O O . LEU A 1 574 ? -2.354 13.266 13.812 1 87.5 574 LEU A O 1
ATOM 4611 N N . LYS A 1 575 ? -0.323 14.164 13.898 1 84.69 575 LYS A N 1
ATOM 4612 C CA . LYS A 1 575 ? -0.534 15.078 12.781 1 84.69 575 LYS A CA 1
ATOM 4613 C C . LYS A 1 575 ? -0.944 14.32 11.523 1 84.69 575 LYS A C 1
ATOM 4615 O O . LYS A 1 575 ? -1.729 14.82 10.711 1 84.69 575 LYS A O 1
ATOM 4620 N N . ILE A 1 576 ? -0.497 13.18 11.312 1 88.19 576 ILE A N 1
ATOM 4621 C CA . ILE A 1 576 ? -0.789 12.398 10.109 1 88.19 576 ILE A CA 1
ATOM 4622 C C . ILE A 1 576 ? -2.289 12.125 10.031 1 88.19 576 ILE A C 1
ATOM 4624 O O . ILE A 1 576 ? -2.857 12.078 8.938 1 88.19 576 ILE A O 1
ATOM 4628 N N . PHE A 1 577 ? -2.895 11.984 11.172 1 92.75 577 PHE A N 1
ATOM 4629 C CA . PHE A 1 577 ? -4.316 11.664 11.18 1 92.75 577 PHE A CA 1
ATOM 4630 C C . PHE A 1 577 ? -5.148 12.883 10.805 1 92.75 577 PHE A C 1
ATOM 4632 O O . PHE A 1 577 ? -6.277 12.742 10.328 1 92.75 577 PHE A O 1
ATOM 4639 N N . ASN A 1 578 ? -4.562 14.109 11.016 1 89.81 578 ASN A N 1
ATOM 4640 C CA . ASN A 1 578 ? -5.258 15.32 10.594 1 89.81 578 ASN A CA 1
ATOM 4641 C C . ASN A 1 578 ? -5.395 15.383 9.07 1 89.81 578 ASN A C 1
ATOM 4643 O O . ASN A 1 578 ? -6.406 15.867 8.555 1 89.81 578 ASN A O 1
ATOM 4647 N N . TYR A 1 579 ? -4.434 14.859 8.414 1 90.19 579 TYR A N 1
ATOM 4648 C CA . TYR A 1 579 ? -4.461 14.867 6.957 1 90.19 579 TYR A CA 1
ATOM 4649 C C . TYR A 1 579 ? -5.332 13.734 6.426 1 90.19 579 TYR A C 1
ATOM 4651 O O . TYR A 1 579 ? -6.203 13.953 5.578 1 90.19 579 TYR A O 1
ATOM 4659 N N . LEU A 1 580 ? -5.195 12.562 6.977 1 94.5 580 LEU A N 1
ATOM 4660 C CA . LEU A 1 580 ? -5.887 11.391 6.461 1 94.5 580 LEU A CA 1
ATOM 4661 C C . LEU A 1 580 ? -7.379 11.461 6.77 1 94.5 580 LEU A C 1
ATOM 4663 O O . LEU A 1 580 ? -8.195 10.922 6.02 1 94.5 580 LEU A O 1
ATOM 4667 N N . SER A 1 581 ? -7.688 12.125 7.863 1 95.06 581 SER A N 1
ATOM 4668 C CA . SER A 1 581 ? -9.094 12.219 8.25 1 95.06 581 SER A CA 1
ATOM 4669 C C . SER A 1 581 ? -9.891 13.016 7.227 1 95.06 581 SER A C 1
ATOM 4671 O O . SER A 1 581 ? -11.086 12.773 7.043 1 95.06 581 SER A O 1
ATOM 4673 N N . LYS A 1 582 ? -9.211 13.914 6.512 1 94.44 582 LYS A N 1
ATOM 4674 C CA . LYS A 1 582 ? -9.867 14.727 5.488 1 94.44 582 LYS A CA 1
ATOM 4675 C C . LYS A 1 582 ? -10.242 13.883 4.273 1 94.44 582 LYS A C 1
ATOM 4677 O O . LYS A 1 582 ? -11.055 14.297 3.447 1 94.44 582 LYS A O 1
ATOM 4682 N N . LEU A 1 583 ? -9.703 12.688 4.207 1 97.12 583 LEU A N 1
ATOM 4683 C CA . LEU A 1 583 ? -9.898 11.852 3.031 1 97.12 583 LEU A CA 1
ATOM 4684 C C . LEU A 1 583 ? -10.891 10.734 3.322 1 97.12 583 LEU A C 1
ATOM 4686 O O . LEU A 1 583 ? -11.195 9.914 2.447 1 97.12 583 LEU A O 1
ATOM 4690 N N . THR A 1 584 ? -11.445 10.695 4.52 1 97.31 584 THR A N 1
ATOM 4691 C CA . THR A 1 584 ? -12.266 9.555 4.934 1 97.31 584 THR A CA 1
ATOM 4692 C C . THR A 1 584 ? -13.516 9.461 4.074 1 97.31 584 THR A C 1
ATOM 4694 O O . THR A 1 584 ? -13.906 8.367 3.652 1 97.31 584 THR A O 1
ATOM 4697 N N . TYR A 1 585 ? -14.18 10.617 3.738 1 97.19 585 TYR A N 1
ATOM 4698 C CA . TYR A 1 585 ? -15.398 10.609 2.939 1 97.19 585 TYR A CA 1
ATOM 4699 C C . TYR A 1 585 ? -15.109 10.164 1.509 1 97.19 585 TYR A C 1
ATOM 4701 O O . TYR A 1 585 ? -15.773 9.266 0.984 1 97.19 585 TYR A O 1
ATOM 4709 N N . ALA A 1 586 ? -14.086 10.758 0.923 1 98.25 586 ALA A N 1
ATOM 4710 C CA . ALA A 1 586 ? -13.711 10.383 -0.436 1 98.25 586 ALA A CA 1
ATOM 4711 C C . ALA A 1 586 ? -13.281 8.922 -0.503 1 98.25 586 ALA A C 1
ATOM 4713 O O . ALA A 1 586 ? -13.617 8.211 -1.451 1 98.25 586 ALA A O 1
ATOM 4714 N N . THR A 1 587 ? -12.508 8.469 0.493 1 98.44 587 THR A N 1
ATOM 4715 C CA . THR A 1 587 ? -12.062 7.078 0.53 1 98.44 587 THR A CA 1
ATOM 4716 C C . THR A 1 587 ? -13.258 6.133 0.662 1 98.44 587 THR A C 1
ATOM 4718 O O . THR A 1 587 ? -13.297 5.082 0.02 1 98.44 587 THR A O 1
ATOM 4721 N N . TYR A 1 588 ? -14.211 6.527 1.504 1 97.56 588 TYR A N 1
ATOM 4722 C CA . TYR A 1 588 ? -15.422 5.727 1.668 1 97.56 588 TYR A CA 1
ATOM 4723 C C . TYR A 1 588 ? -16.125 5.523 0.333 1 97.56 588 TYR A C 1
ATOM 4725 O O . TYR A 1 588 ? -16.531 4.406 -0.001 1 97.56 588 TYR A O 1
ATOM 4733 N N . LEU A 1 589 ? -16.188 6.523 -0.44 1 98.25 589 LEU A N 1
ATOM 4734 C CA . LEU A 1 589 ? -16.938 6.457 -1.692 1 98.25 589 LEU A CA 1
ATOM 4735 C C . LEU A 1 589 ? -16.141 5.711 -2.76 1 98.25 589 LEU A C 1
ATOM 4737 O O . LEU A 1 589 ? -16.703 4.945 -3.539 1 98.25 589 LEU A O 1
ATOM 4741 N N . VAL A 1 590 ? -14.859 5.824 -2.746 1 97.94 590 VAL A N 1
ATOM 4742 C CA . VAL A 1 590 ? -14.062 5.348 -3.873 1 97.94 590 VAL A CA 1
ATOM 4743 C C . VAL A 1 590 ? -13.594 3.92 -3.605 1 97.94 590 VAL A C 1
ATOM 4745 O O . VAL A 1 590 ? -13.344 3.158 -4.543 1 97.94 590 VAL A O 1
ATOM 4748 N N . HIS A 1 591 ? -13.477 3.465 -2.375 1 98.12 591 HIS A N 1
ATOM 4749 C CA . HIS A 1 591 ? -12.742 2.246 -2.059 1 98.12 591 HIS A CA 1
ATOM 4750 C C . HIS A 1 591 ? -13.391 1.028 -2.705 1 98.12 591 HIS A C 1
ATOM 4752 O O . HIS A 1 591 ? -12.695 0.157 -3.234 1 98.12 591 HIS A O 1
ATOM 4758 N N . PRO A 1 592 ? -14.734 0.94 -2.768 1 96.69 592 PRO A N 1
ATOM 4759 C CA . PRO A 1 592 ? -15.281 -0.235 -3.451 1 96.69 592 PRO A CA 1
ATOM 4760 C C . PRO A 1 592 ? -15 -0.227 -4.953 1 96.69 592 PRO A C 1
ATOM 4762 O O . PRO A 1 592 ? -14.812 -1.287 -5.555 1 96.69 592 PRO A O 1
ATOM 4765 N N . ILE A 1 593 ? -14.977 0.973 -5.559 1 97.06 593 ILE A N 1
ATOM 4766 C CA . ILE A 1 593 ? -14.641 1.078 -6.977 1 97.06 593 ILE A CA 1
ATOM 4767 C C . ILE A 1 593 ? -13.234 0.544 -7.215 1 97.06 593 ILE A C 1
ATOM 4769 O O . ILE A 1 593 ? -13.008 -0.239 -8.141 1 97.06 593 ILE A O 1
ATOM 4773 N N . VAL A 1 594 ? -12.336 0.893 -6.316 1 97.25 594 VAL A N 1
ATOM 4774 C CA . VAL A 1 594 ? -10.945 0.473 -6.422 1 97.25 594 VAL A CA 1
ATOM 4775 C C . VAL A 1 594 ? -10.844 -1.036 -6.211 1 97.25 594 VAL A C 1
ATOM 4777 O O . VAL A 1 594 ? -10.203 -1.736 -7 1 97.25 594 VAL A O 1
ATOM 4780 N N . LEU A 1 595 ? -11.5 -1.532 -5.203 1 96.94 595 LEU A N 1
ATOM 4781 C CA . LEU A 1 595 ? -11.414 -2.947 -4.859 1 96.94 595 LEU A CA 1
ATOM 4782 C C . LEU A 1 595 ? -12.016 -3.812 -5.957 1 96.94 595 LEU A C 1
ATOM 4784 O O . LEU A 1 595 ? -11.383 -4.762 -6.426 1 96.94 595 LEU A O 1
ATOM 4788 N N . TYR A 1 596 ? -13.188 -3.457 -6.43 1 95.19 596 TYR A N 1
ATOM 4789 C CA . TYR A 1 596 ? -13.852 -4.246 -7.465 1 95.19 596 TYR A CA 1
ATOM 4790 C C . TYR A 1 596 ? -13.07 -4.18 -8.773 1 95.19 596 TYR A C 1
ATOM 4792 O O . TYR A 1 596 ? -13.031 -5.16 -9.523 1 95.19 596 TYR A O 1
ATOM 4800 N N . THR A 1 597 ? -12.484 -3.018 -9.055 1 94.38 597 THR A N 1
ATOM 4801 C CA . THR A 1 597 ? -11.664 -2.914 -10.258 1 94.38 597 THR A CA 1
ATOM 4802 C C . THR A 1 597 ? -10.492 -3.893 -10.195 1 94.38 597 THR A C 1
ATOM 4804 O O . THR A 1 597 ? -10.188 -4.559 -11.188 1 94.38 597 THR A O 1
ATOM 4807 N N . TYR A 1 598 ? -9.891 -4.027 -9.086 1 95.88 598 TYR A N 1
ATOM 4808 C CA . TYR A 1 598 ? -8.789 -4.973 -8.953 1 95.88 598 TYR A CA 1
ATOM 4809 C C . TYR A 1 598 ? -9.297 -6.41 -9.031 1 95.88 598 TYR A C 1
ATOM 4811 O O . TYR A 1 598 ? -8.75 -7.223 -9.789 1 95.88 598 TYR A O 1
ATOM 4819 N N . TYR A 1 599 ? -10.328 -6.719 -8.289 1 95 599 TYR A N 1
ATOM 4820 C CA . TYR A 1 599 ? -10.781 -8.102 -8.148 1 95 599 TYR A CA 1
ATOM 4821 C C . TYR A 1 599 ? -11.289 -8.641 -9.477 1 95 599 TYR A C 1
ATOM 4823 O O . TYR A 1 599 ? -11.016 -9.789 -9.828 1 95 599 TYR A O 1
ATOM 4831 N N . TYR A 1 600 ? -11.969 -7.812 -10.219 1 93.38 600 TYR A N 1
ATOM 4832 C CA . TYR A 1 600 ? -12.539 -8.297 -11.469 1 93.38 600 TYR A CA 1
ATOM 4833 C C . TYR A 1 600 ? -11.539 -8.164 -12.617 1 93.38 600 TYR A C 1
ATOM 4835 O O . TYR A 1 600 ? -11.742 -8.742 -13.688 1 93.38 600 TYR A O 1
ATOM 4843 N N . SER A 1 601 ? -10.484 -7.414 -12.414 1 92.75 601 SER A N 1
ATOM 4844 C CA . SER A 1 601 ? -9.469 -7.262 -13.453 1 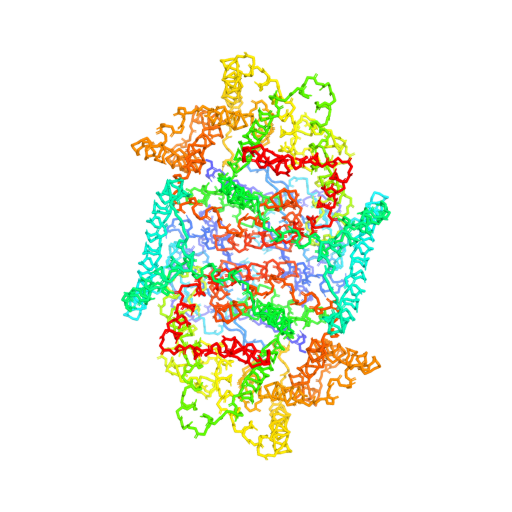92.75 601 SER A CA 1
ATOM 4845 C C . SER A 1 601 ? -8.352 -8.289 -13.297 1 92.75 601 SER A C 1
ATOM 4847 O O . SER A 1 601 ? -7.496 -8.422 -14.172 1 92.75 601 SER A O 1
ATOM 4849 N N . ARG A 1 602 ? -8.359 -9.039 -12.273 1 93.69 602 ARG A N 1
ATOM 4850 C CA . ARG A 1 602 ? -7.32 -10.039 -12.039 1 93.69 602 ARG A CA 1
ATOM 4851 C C . ARG A 1 602 ? -7.387 -11.156 -13.078 1 93.69 602 ARG A C 1
ATOM 4853 O O . ARG A 1 602 ? -8.445 -11.398 -13.664 1 93.69 602 ARG A O 1
ATOM 4860 N N . THR A 1 603 ? -6.246 -11.797 -13.211 1 93.88 603 THR A N 1
ATOM 4861 C CA . THR A 1 603 ? -6.176 -12.906 -14.156 1 93.88 603 THR A CA 1
ATOM 4862 C C . THR A 1 603 ? -6.152 -14.242 -13.422 1 93.88 603 THR A C 1
ATOM 4864 O O . THR A 1 603 ? -6.184 -15.297 -14.055 1 93.88 603 THR A O 1
ATOM 4867 N N . THR A 1 604 ? -6.051 -14.188 -12.094 1 93.25 604 THR A N 1
ATOM 4868 C CA . THR A 1 604 ? -6.145 -15.375 -11.25 1 93.25 604 THR A CA 1
ATOM 4869 C C . THR A 1 604 ? -7.102 -15.125 -10.086 1 93.25 604 THR A C 1
ATOM 4871 O O . THR A 1 604 ? -7.402 -13.977 -9.75 1 93.25 604 THR A O 1
ATOM 4874 N N . PHE A 1 605 ? -7.59 -16.219 -9.57 1 92.62 605 PHE A N 1
ATOM 4875 C CA . PHE A 1 605 ? -8.398 -16.062 -8.367 1 92.62 605 PHE A CA 1
ATOM 4876 C C . PHE A 1 605 ? -7.523 -15.688 -7.176 1 92.62 605 PHE A C 1
ATOM 4878 O O . PHE A 1 605 ? -6.328 -15.984 -7.156 1 92.62 605 PHE A O 1
ATOM 4885 N N . LEU A 1 606 ? -8.133 -15.047 -6.254 1 93.25 606 LEU A N 1
ATOM 4886 C CA . LEU A 1 606 ? -7.422 -14.703 -5.027 1 93.25 606 LEU A CA 1
ATOM 4887 C C . LEU A 1 606 ? -7.191 -15.945 -4.172 1 93.25 606 LEU A C 1
ATOM 4889 O O . LEU A 1 606 ? -7.965 -16.906 -4.238 1 93.25 606 LEU A O 1
ATOM 4893 N N . HIS A 1 607 ? -6.102 -15.969 -3.508 1 92.81 607 HIS A N 1
ATOM 4894 C CA . HIS A 1 607 ? -5.75 -16.984 -2.523 1 92.81 607 HIS A CA 1
ATOM 4895 C C . HIS A 1 607 ? -5.594 -16.375 -1.133 1 92.81 607 HIS A C 1
ATOM 4897 O O . HIS A 1 607 ? -4.844 -15.414 -0.952 1 92.81 607 HIS A O 1
ATOM 4903 N N . TYR A 1 608 ? -6.312 -17 -0.166 1 92.62 608 TYR A N 1
ATOM 4904 C CA . TYR A 1 608 ? -6.25 -16.406 1.165 1 92.62 608 TYR A CA 1
ATOM 4905 C C . TYR A 1 608 ? -5.152 -17.047 1.999 1 92.62 608 TYR A C 1
ATOM 4907 O O . TYR A 1 608 ? -5.074 -18.281 2.092 1 92.62 608 TYR A O 1
ATOM 4915 N N . SER A 1 609 ? -4.34 -16.375 2.496 1 93 609 SER A N 1
ATOM 4916 C CA . SER A 1 609 ? -3.383 -16.594 3.572 1 93 609 SER A CA 1
ATOM 4917 C C . SER A 1 609 ? -3.088 -15.305 4.328 1 93 609 SER A C 1
ATOM 4919 O O . SER A 1 609 ? -3.232 -14.211 3.777 1 93 609 SER A O 1
ATOM 4921 N N . PRO A 1 610 ? -2.822 -15.391 5.586 1 91.38 610 PRO A N 1
ATOM 4922 C CA . PRO A 1 610 ? -2.621 -14.156 6.348 1 91.38 610 PRO A CA 1
ATOM 4923 C C . PRO A 1 610 ? -1.601 -13.227 5.699 1 91.38 610 PRO A C 1
ATOM 4925 O O . PRO A 1 610 ? -1.812 -12.016 5.652 1 91.38 610 PRO A O 1
ATOM 4928 N N . ILE A 1 611 ? -0.516 -13.758 5.16 1 93 611 ILE A N 1
ATOM 4929 C CA . ILE A 1 611 ? 0.538 -12.914 4.602 1 93 611 ILE A CA 1
ATOM 4930 C C . ILE A 1 611 ? 0.079 -12.328 3.268 1 93 611 ILE A C 1
ATOM 4932 O O . ILE A 1 611 ? 0.293 -11.148 2.994 1 93 611 ILE A O 1
ATOM 4936 N N . GLU A 1 612 ? -0.517 -13.156 2.383 1 95 612 GLU A N 1
ATOM 4937 C CA . GLU A 1 612 ? -1.019 -12.672 1.103 1 95 612 GLU A CA 1
ATOM 4938 C C . GLU A 1 612 ? -2.129 -11.641 1.3 1 95 612 GLU A C 1
ATOM 4940 O O . GLU A 1 612 ? -2.184 -10.641 0.589 1 95 612 GLU A O 1
ATOM 4945 N N . PHE A 1 613 ? -2.971 -11.922 2.291 1 95.81 613 PHE A N 1
ATOM 4946 C CA . PHE A 1 613 ? -4.055 -10.992 2.592 1 95.81 613 PHE A CA 1
ATOM 4947 C C . PHE A 1 613 ? -3.508 -9.664 3.092 1 95.81 613 PHE A C 1
ATOM 4949 O O . PHE A 1 613 ? -4.035 -8.602 2.754 1 95.81 613 PHE A O 1
ATOM 4956 N N . SER A 1 614 ? -2.5 -9.688 3.914 1 96.69 614 SER A N 1
ATOM 4957 C CA . SER A 1 614 ? -1.91 -8.461 4.441 1 96.69 614 SER A CA 1
ATOM 4958 C C . SER A 1 614 ? -1.376 -7.582 3.32 1 96.69 614 SER A C 1
ATOM 4960 O O . SER A 1 614 ? -1.532 -6.359 3.357 1 96.69 614 SER A O 1
ATOM 4962 N N . TRP A 1 615 ? -0.722 -8.148 2.33 1 97 615 TRP A N 1
ATOM 4963 C CA . TRP A 1 615 ? -0.193 -7.379 1.21 1 97 615 TRP A CA 1
ATOM 4964 C C . TRP A 1 615 ? -1.322 -6.844 0.337 1 97 615 TRP A C 1
ATOM 4966 O O . TRP A 1 615 ? -1.239 -5.727 -0.181 1 97 615 TRP A O 1
ATOM 4976 N N . LEU A 1 616 ? -2.381 -7.711 0.095 1 97.12 616 LEU A N 1
ATOM 4977 C CA . LEU A 1 616 ? -3.562 -7.254 -0.627 1 97.12 616 LEU A CA 1
ATOM 4978 C C . LEU A 1 616 ? -4.188 -6.047 0.065 1 97.12 616 LEU A C 1
ATOM 4980 O O . LEU A 1 616 ? -4.508 -5.051 -0.586 1 97.12 616 LEU A O 1
ATOM 4984 N N . PHE A 1 617 ? -4.312 -6.191 1.385 1 97.69 617 PHE A N 1
ATOM 4985 C CA . PHE A 1 617 ? -4.863 -5.129 2.213 1 97.69 617 PHE A CA 1
ATOM 4986 C C . PHE A 1 617 ? -4.031 -3.859 2.09 1 97.69 617 PHE A C 1
ATOM 4988 O O . PHE A 1 617 ? -4.574 -2.764 1.936 1 97.69 617 PHE A O 1
ATOM 4995 N N . ALA A 1 618 ? -2.732 -3.996 2.084 1 98.06 618 ALA A N 1
ATOM 4996 C CA . ALA A 1 618 ? -1.827 -2.857 1.951 1 98.06 618 ALA A CA 1
ATOM 4997 C C . ALA A 1 618 ? -1.989 -2.184 0.592 1 98.06 618 ALA A C 1
ATOM 4999 O O . ALA A 1 618 ? -2.014 -0.955 0.5 1 98.06 618 ALA A O 1
ATOM 5000 N N . GLY A 1 619 ? -2.062 -2.957 -0.469 1 97.94 619 GLY A N 1
ATOM 5001 C CA . GLY A 1 619 ? -2.309 -2.404 -1.791 1 97.94 619 GLY A CA 1
ATOM 5002 C C . GLY A 1 619 ? -3.623 -1.654 -1.89 1 97.94 619 GLY A C 1
ATOM 5003 O O . GLY A 1 619 ? -3.688 -0.577 -2.484 1 97.94 619 GLY A O 1
ATOM 5004 N N . ASN A 1 620 ? -4.66 -2.242 -1.234 1 98.44 620 ASN A N 1
ATOM 5005 C CA . ASN A 1 620 ? -5.973 -1.605 -1.228 1 98.44 620 ASN A CA 1
ATOM 5006 C C . ASN A 1 620 ? -5.938 -0.256 -0.516 1 98.44 620 ASN A C 1
ATOM 5008 O O . ASN A 1 620 ? -6.539 0.713 -0.983 1 98.44 620 ASN A O 1
ATOM 5012 N N . ILE A 1 621 ? -5.238 -0.219 0.593 1 98.19 621 ILE A N 1
ATOM 5013 C CA . ILE A 1 621 ? -5.129 1.014 1.364 1 98.19 621 ILE A CA 1
ATOM 5014 C C . ILE A 1 621 ? -4.441 2.09 0.526 1 98.19 621 ILE A C 1
ATOM 5016 O O . ILE A 1 621 ? -4.941 3.211 0.412 1 98.19 621 ILE A O 1
ATOM 5020 N N . LEU A 1 622 ? -3.332 1.743 -0.099 1 97.62 622 LEU A N 1
ATOM 5021 C CA . LEU A 1 622 ? -2.547 2.725 -0.841 1 97.62 622 LEU A CA 1
ATOM 5022 C C . LEU A 1 622 ? -3.334 3.264 -2.031 1 97.62 622 LEU A C 1
ATOM 5024 O O . LEU A 1 622 ? -3.408 4.477 -2.234 1 97.62 622 LEU A O 1
ATOM 5028 N N . PHE A 1 623 ? -3.975 2.387 -2.795 1 98.06 623 PHE A N 1
ATOM 5029 C CA . PHE A 1 623 ? -4.707 2.826 -3.979 1 98.06 623 PHE A CA 1
ATOM 5030 C C . PHE A 1 623 ? -5.965 3.592 -3.586 1 98.06 623 PHE A C 1
ATOM 5032 O O . PHE A 1 623 ? -6.293 4.613 -4.195 1 98.06 623 PHE A O 1
ATOM 5039 N N . ALA A 1 624 ? -6.645 3.107 -2.531 1 98.44 624 ALA A N 1
ATOM 5040 C CA . ALA A 1 624 ? -7.879 3.771 -2.113 1 98.44 624 ALA A CA 1
ATOM 5041 C C . ALA A 1 624 ? -7.598 5.184 -1.608 1 98.44 624 ALA A C 1
ATOM 5043 O O . ALA A 1 624 ? -8.234 6.145 -2.045 1 98.44 624 ALA A O 1
ATOM 5044 N N . PHE A 1 625 ? -6.609 5.352 -0.763 1 97.94 625 PHE A N 1
ATOM 5045 C CA . PHE A 1 625 ? -6.293 6.66 -0.205 1 97.94 625 PHE A CA 1
ATOM 5046 C C . PHE A 1 625 ? -5.684 7.566 -1.267 1 97.94 625 PHE A C 1
ATOM 5048 O O . PHE A 1 625 ? -5.922 8.773 -1.269 1 97.94 625 PHE A O 1
ATOM 5055 N N . SER A 1 626 ? -4.871 7.039 -2.193 1 97 626 SER A N 1
ATOM 5056 C CA . SER A 1 626 ? -4.25 7.852 -3.234 1 97 626 SER A CA 1
ATOM 5057 C C . SER A 1 626 ? -5.297 8.406 -4.195 1 97 626 SER A C 1
ATOM 5059 O O . SER A 1 626 ? -5.27 9.594 -4.527 1 97 626 SER A O 1
ATOM 5061 N N . ILE A 1 627 ? -6.199 7.566 -4.594 1 97.75 627 ILE A N 1
ATOM 5062 C CA . ILE A 1 627 ? -7.246 8.008 -5.508 1 97.75 627 ILE A CA 1
ATOM 5063 C C . ILE A 1 627 ? -8.18 8.984 -4.789 1 97.75 627 ILE A C 1
ATOM 5065 O O . ILE A 1 627 ? -8.617 9.977 -5.371 1 97.75 627 ILE A O 1
ATOM 5069 N N . ALA A 1 628 ? -8.453 8.672 -3.527 1 98.38 628 ALA A N 1
ATOM 5070 C CA . ALA A 1 628 ? -9.266 9.578 -2.723 1 98.38 628 ALA A CA 1
ATOM 5071 C C . ALA A 1 628 ? -8.617 10.953 -2.617 1 98.38 628 ALA A C 1
ATOM 5073 O O . ALA A 1 628 ? -9.305 11.977 -2.654 1 98.38 628 ALA A O 1
ATOM 5074 N N . PHE A 1 629 ? -7.32 10.992 -2.506 1 96.56 629 PHE A N 1
ATOM 5075 C CA . PHE A 1 629 ? -6.574 12.234 -2.416 1 96.56 629 PHE A CA 1
ATOM 5076 C C . PHE A 1 629 ? -6.742 13.062 -3.686 1 96.56 629 PHE A C 1
ATOM 5078 O O . PHE A 1 629 ? -7.008 14.266 -3.621 1 96.56 629 PHE A O 1
ATOM 5085 N N . ILE A 1 630 ? -6.668 12.43 -4.812 1 96.06 630 ILE A N 1
ATOM 5086 C CA . ILE A 1 630 ? -6.789 13.109 -6.098 1 96.06 630 ILE A CA 1
ATOM 5087 C C . ILE A 1 630 ? -8.211 13.641 -6.27 1 96.06 630 ILE A C 1
ATOM 5089 O O . ILE A 1 630 ? -8.406 14.797 -6.641 1 96.06 630 ILE A O 1
ATOM 5093 N N . ILE A 1 631 ? -9.172 12.828 -5.945 1 97.12 631 ILE A N 1
ATOM 5094 C CA . ILE A 1 631 ? -10.57 13.203 -6.137 1 97.12 631 ILE A CA 1
ATOM 5095 C C . ILE A 1 631 ? -10.953 14.273 -5.117 1 97.12 631 ILE A C 1
ATOM 5097 O O . ILE A 1 631 ? -11.742 15.172 -5.422 1 97.12 631 ILE A O 1
ATOM 5101 N N . HIS A 1 632 ? -10.375 14.172 -3.939 1 97.12 632 HIS A N 1
ATOM 5102 C CA . HIS A 1 632 ? -10.617 15.188 -2.924 1 97.12 632 HIS A CA 1
ATOM 5103 C C . HIS A 1 632 ? -10.156 16.562 -3.4 1 97.12 632 HIS A C 1
ATOM 5105 O O . HIS A 1 632 ? -10.883 17.547 -3.25 1 97.12 632 HIS A O 1
ATOM 5111 N N . LEU A 1 633 ? -9.023 16.656 -4.051 1 95.94 633 LEU A N 1
ATOM 5112 C CA . LEU A 1 633 ? -8.445 17.922 -4.484 1 95.94 633 LEU A CA 1
ATOM 5113 C C . LEU A 1 633 ? -9.156 18.453 -5.727 1 95.94 633 LEU A C 1
ATOM 5115 O O . LEU A 1 633 ? -9.234 19.672 -5.938 1 95.94 633 LEU A O 1
ATOM 5119 N N . THR A 1 634 ? -9.688 17.562 -6.547 1 96.56 634 THR A N 1
ATOM 5120 C CA . THR A 1 634 ? -10.148 17.984 -7.867 1 96.56 634 THR A CA 1
ATOM 5121 C C . THR A 1 634 ? -11.664 18.188 -7.867 1 96.56 634 THR A C 1
ATOM 5123 O O . THR A 1 634 ? -12.195 18.969 -8.664 1 96.56 634 THR A O 1
ATOM 5126 N N . ILE A 1 635 ? -12.391 17.422 -7.012 1 97 635 ILE A N 1
ATOM 5127 C CA . ILE A 1 635 ? -13.844 17.484 -7.07 1 97 635 ILE A CA 1
ATOM 5128 C C . ILE A 1 635 ? -14.398 17.922 -5.715 1 97 635 ILE A C 1
ATOM 5130 O O . ILE A 1 635 ? -15.094 18.922 -5.621 1 97 635 ILE A O 1
ATOM 5134 N N . GLU A 1 636 ? -14.016 17.297 -4.66 1 96.12 636 GLU A N 1
ATOM 5135 C CA . GLU A 1 636 ? -14.625 17.516 -3.35 1 96.12 636 GLU A CA 1
ATOM 5136 C C . GLU A 1 636 ? -14.305 18.922 -2.834 1 96.12 636 GLU A C 1
ATOM 5138 O O . GLU A 1 636 ? -15.219 19.688 -2.502 1 96.12 636 GLU A O 1
ATOM 5143 N N . LYS A 1 637 ? -13.078 19.25 -2.768 1 94.44 637 LYS A N 1
ATOM 5144 C CA . LYS A 1 637 ? -12.625 20.5 -2.176 1 94.44 637 LYS A CA 1
ATOM 5145 C C . LYS A 1 637 ? -13.148 21.703 -2.967 1 94.44 637 LYS A C 1
ATOM 5147 O O . LYS A 1 637 ? -13.562 22.703 -2.381 1 94.44 637 LYS A O 1
ATOM 5152 N N . PRO A 1 638 ? -13.125 21.688 -4.305 1 95.31 638 PRO A N 1
ATOM 5153 C CA . PRO A 1 638 ? -13.656 22.828 -5.059 1 95.31 638 PRO A CA 1
ATOM 5154 C C . PRO A 1 638 ? -15.102 23.156 -4.684 1 95.31 638 PRO A C 1
ATOM 5156 O O . PRO A 1 638 ? -15.453 24.328 -4.539 1 95.31 638 PRO A O 1
ATOM 5159 N N . PHE A 1 639 ? -15.914 22.188 -4.504 1 93.81 639 PHE A N 1
ATOM 5160 C CA . PHE A 1 639 ? -17.312 22.438 -4.18 1 93.81 639 PHE A CA 1
ATOM 5161 C C . PHE A 1 639 ? -17.453 22.984 -2.764 1 93.81 639 PHE A C 1
ATOM 5163 O O . PHE A 1 639 ? -18.359 23.766 -2.477 1 93.81 639 PHE A O 1
ATOM 5170 N N . ILE A 1 640 ? -16.562 22.547 -1.906 1 90.5 640 ILE A N 1
ATOM 5171 C CA . ILE A 1 640 ? -16.531 23.109 -0.562 1 90.5 640 ILE A CA 1
ATOM 5172 C C . ILE A 1 640 ? -16.172 24.594 -0.635 1 90.5 640 ILE A C 1
ATOM 5174 O O . ILE A 1 640 ? -16.781 25.422 0.048 1 90.5 640 ILE A O 1
ATOM 5178 N N . GLN A 1 641 ? -15.25 24.938 -1.512 1 90.94 641 GLN A N 1
ATOM 5179 C CA . GLN A 1 641 ? -14.82 26.312 -1.678 1 90.94 641 GLN A CA 1
ATOM 5180 C C . GLN A 1 641 ? -15.922 27.156 -2.324 1 90.94 641 GLN A C 1
ATOM 5182 O O . GLN A 1 641 ? -16.125 28.312 -1.953 1 90.94 641 GLN A O 1
ATOM 5187 N N . ILE A 1 642 ? -16.594 26.594 -3.211 1 90.81 642 ILE A N 1
ATOM 5188 C CA . ILE A 1 642 ? -17.672 27.297 -3.885 1 90.81 642 ILE A CA 1
ATOM 5189 C C . ILE A 1 642 ? -18.797 27.578 -2.893 1 90.81 642 ILE A C 1
ATOM 5191 O O . ILE A 1 642 ? -19.406 28.656 -2.926 1 90.81 642 ILE A O 1
ATOM 5195 N N . GLU A 1 643 ? -19.062 26.625 -2.027 1 88.94 643 GLU A N 1
ATOM 5196 C CA . GLU A 1 643 ? -20.078 26.844 -0.998 1 88.94 643 GLU A CA 1
ATOM 5197 C C . GLU A 1 643 ? -19.703 28.031 -0.105 1 88.94 643 GLU A C 1
ATOM 5199 O O . GLU A 1 643 ? -20.578 28.812 0.279 1 88.94 643 GLU A O 1
ATOM 5204 N N . ARG A 1 644 ? -18.469 28.109 0.19 1 86.69 644 ARG A N 1
ATOM 5205 C CA . ARG A 1 644 ? -17.984 29.203 1.036 1 86.69 644 ARG A CA 1
ATOM 5206 C C . ARG A 1 644 ? -18.125 30.547 0.33 1 86.69 644 ARG A C 1
ATOM 5208 O O . ARG A 1 644 ? -18.312 31.578 0.979 1 86.69 644 ARG A O 1
ATOM 5215 N N . LEU A 1 645 ? -18.031 30.5 -0.965 1 85.69 645 LEU A N 1
ATOM 5216 C CA . LEU A 1 645 ? -18.188 31.719 -1.754 1 85.69 645 LEU A CA 1
ATOM 5217 C C . LEU A 1 645 ? -19.656 32.156 -1.798 1 85.69 645 LEU A C 1
ATOM 5219 O O . LEU A 1 645 ? -19.953 33.344 -1.778 1 85.69 645 LEU A O 1
ATOM 5223 N N . ILE A 1 646 ? -20.516 31.172 -1.83 1 82.94 646 ILE A N 1
ATOM 5224 C CA . ILE A 1 646 ? -21.953 31.469 -1.92 1 82.94 646 ILE A CA 1
ATOM 5225 C C . ILE A 1 646 ? -22.484 31.844 -0.542 1 82.94 646 ILE A C 1
ATOM 5227 O O . ILE A 1 646 ? -23.297 32.781 -0.421 1 82.94 646 ILE A O 1
ATOM 5231 N N . PHE A 1 647 ? -22.047 31.125 0.487 1 81.44 647 PHE A N 1
ATOM 5232 C CA . PHE A 1 647 ? -22.453 31.391 1.861 1 81.44 647 PHE A CA 1
ATOM 5233 C C . PHE A 1 647 ? -21.266 31.781 2.721 1 81.44 647 PHE A C 1
ATOM 5235 O O . PHE A 1 647 ? -20.734 30.953 3.477 1 81.44 647 PHE A O 1
ATOM 5242 N N . PRO A 1 648 ? -20.812 33.094 2.602 1 73.44 648 PRO A N 1
ATOM 5243 C CA . PRO A 1 648 ? -19.625 33.5 3.363 1 73.44 648 PRO A CA 1
ATOM 5244 C C . PRO A 1 648 ? -19.859 33.469 4.871 1 73.44 648 PRO A C 1
ATOM 5246 O O . PRO A 1 648 ? -20.953 33.781 5.336 1 73.44 648 PRO A O 1
ATOM 5249 N N . PRO A 1 649 ? -18.859 32.844 5.508 1 63.06 649 PRO A N 1
ATOM 5250 C CA . PRO A 1 649 ? -19.016 32.844 6.965 1 63.06 649 PRO A CA 1
ATOM 5251 C C . PRO A 1 649 ? -19.156 34.25 7.543 1 63.06 649 PRO A C 1
ATOM 5253 O O . PRO A 1 649 ? -18.578 35.219 7.004 1 63.06 649 PRO A O 1
ATOM 5256 N N . LYS A 1 650 ? -20.172 34.719 8.375 1 53.53 650 LYS A N 1
ATOM 5257 C CA . LYS A 1 650 ? -20.344 36.031 8.992 1 53.53 650 LYS A CA 1
ATOM 5258 C C . LYS A 1 650 ? -19.047 36.531 9.617 1 53.53 650 LYS A C 1
ATOM 5260 O O . LYS A 1 650 ? -18.375 35.781 10.344 1 53.53 650 LYS A O 1
ATOM 5265 N N . LYS A 1 651 ? -18.547 37.594 8.969 1 47.22 651 LYS A N 1
ATOM 5266 C CA . LYS A 1 651 ? -17.406 38.312 9.508 1 47.22 651 LYS A CA 1
ATOM 5267 C C . LYS A 1 651 ? -17.578 38.594 11 1 47.22 651 LYS A C 1
ATOM 5269 O O . LYS A 1 651 ? -18.594 39.156 11.414 1 47.22 651 LYS A O 1
ATOM 5274 N N . GLN A 1 652 ? -17.062 37.781 11.844 1 38.47 652 GLN A N 1
ATOM 5275 C CA . GLN A 1 652 ? -17.062 38.281 13.219 1 38.47 652 GLN A CA 1
ATOM 5276 C C . GLN A 1 652 ? -16.656 39.75 13.273 1 38.47 652 GLN A C 1
ATOM 5278 O O . GLN A 1 652 ? -15.594 40.125 12.758 1 38.47 652 GLN A O 1
ATOM 5283 N N . ASN A 1 653 ? -17.562 40.688 13.195 1 33.09 653 ASN A N 1
ATOM 5284 C CA . ASN A 1 653 ? -17.172 42.031 13.617 1 33.09 653 ASN A CA 1
ATOM 5285 C C . ASN A 1 653 ? -16.125 41.969 14.727 1 33.09 653 ASN A C 1
ATOM 5287 O O . ASN A 1 653 ? -16.234 41.188 15.656 1 33.09 653 ASN A O 1
ATOM 5291 N N . SER A 1 654 ? -14.922 42.375 14.461 1 34.91 654 SER A N 1
ATOM 5292 C CA . SER A 1 654 ? -13.836 42.562 15.414 1 34.91 654 SER A CA 1
ATOM 5293 C C . SER A 1 654 ? -14.344 43.156 16.719 1 34.91 654 SER A C 1
ATOM 5295 O O . SER A 1 654 ? -14.273 44.375 16.938 1 34.91 654 SER A O 1
ATOM 5297 N N . SER A 1 655 ? -15.562 43.062 17.172 1 33.91 655 SER A N 1
ATOM 5298 C CA . SER A 1 655 ? -15.609 43.594 18.516 1 33.91 655 SER A CA 1
ATOM 5299 C C . SER A 1 655 ? -14.469 43.062 19.375 1 33.91 655 SER A C 1
ATOM 5301 O O . SER A 1 655 ? -13.961 41.969 19.125 1 33.91 655 SER A O 1
ATOM 5303 N N . PRO A 1 656 ? -13.852 44 20.266 1 33.84 656 PRO A N 1
ATOM 5304 C CA . PRO A 1 656 ? -12.742 43.594 21.125 1 33.84 656 PRO A CA 1
ATOM 5305 C C . PRO A 1 656 ? -12.859 42.156 21.625 1 33.84 656 PRO A C 1
ATOM 5307 O O . PRO A 1 656 ? -13.961 41.594 21.672 1 33.84 656 PRO A O 1
ATOM 5310 N N . PRO A 1 657 ? -11.688 41.469 21.656 1 32.84 657 PRO A N 1
ATOM 5311 C CA . PRO A 1 657 ? -11.539 40.094 22.078 1 32.84 657 PRO A CA 1
ATOM 5312 C C . PRO A 1 657 ? -12.508 39.719 23.203 1 32.84 657 PRO A C 1
ATOM 5314 O O . PRO A 1 657 ? -12.25 40 24.375 1 32.84 657 PRO A O 1
ATOM 5317 N N . GLN A 1 658 ? -13.805 40.125 23.109 1 30.12 658 GLN A N 1
ATOM 5318 C CA . GLN A 1 658 ? -14.453 39.469 24.234 1 30.12 658 GLN A CA 1
ATOM 5319 C C . GLN A 1 658 ? -14.172 37.969 24.219 1 30.12 658 GLN A C 1
ATOM 5321 O O . GLN A 1 658 ? -13.703 37.406 23.219 1 30.12 658 GLN A O 1
ATOM 5326 N N . LYS A 1 659 ? -15.07 37.094 24.953 1 33.72 659 LYS A N 1
ATOM 5327 C CA . LYS A 1 659 ? -14.789 35.75 25.469 1 33.72 659 LYS A CA 1
ATOM 5328 C C . LYS A 1 659 ? -14.609 34.75 24.344 1 33.72 659 LYS A C 1
ATOM 5330 O O . LYS A 1 659 ? -15.352 34.75 23.359 1 33.72 659 LYS A O 1
ATOM 5335 N N . GLU A 1 660 ? -13.414 34.125 24.219 1 32.81 660 GLU A N 1
ATOM 5336 C CA . GLU A 1 660 ? -12.75 33.062 23.453 1 32.81 660 GLU A CA 1
ATOM 5337 C C . GLU A 1 660 ? -13.734 31.984 23.062 1 32.81 660 GLU A C 1
ATOM 5339 O O . GLU A 1 660 ? -13.398 31.094 22.266 1 32.81 660 GLU A O 1
ATOM 5344 N N . TYR A 1 661 ? -14.945 31.891 23.656 1 31.25 661 TYR A N 1
ATOM 5345 C CA . TYR A 1 661 ? -15.758 30.688 23.516 1 31.25 661 TYR A CA 1
ATOM 5346 C C . TYR A 1 661 ? -16.484 30.688 22.172 1 31.25 661 TYR A C 1
ATOM 5348 O O . TYR A 1 661 ? -16.891 29.625 21.688 1 31.25 661 TYR A O 1
ATOM 5356 N N . GLN A 1 662 ? -16.891 31.891 21.625 1 32.09 662 GLN A N 1
ATOM 5357 C CA . GLN A 1 662 ? -17.859 31.875 20.547 1 32.09 662 GLN A CA 1
ATOM 5358 C C . GLN A 1 662 ? -17.203 31.453 19.234 1 32.09 662 GLN A C 1
ATOM 5360 O O . GLN A 1 662 ? -17.875 30.969 18.312 1 32.09 662 GLN A O 1
ATOM 5365 N N . ASN A 1 663 ? -15.984 31.828 18.969 1 35.31 663 ASN A N 1
ATOM 5366 C CA . ASN A 1 663 ? -15.375 31.562 17.672 1 35.31 663 ASN A CA 1
ATOM 5367 C C . ASN A 1 663 ? -15.203 30.062 17.406 1 35.31 663 ASN A C 1
ATOM 5369 O O . ASN A 1 663 ? -14.797 29.672 16.328 1 35.31 663 ASN A O 1
ATOM 5373 N N . TYR A 1 664 ? -15.344 29.25 18.469 1 34.12 664 TYR A N 1
ATOM 5374 C CA . TYR A 1 664 ? -15.109 27.812 18.438 1 34.12 664 TYR A CA 1
ATOM 5375 C C . TYR A 1 664 ? -16.172 27.094 17.609 1 34.12 664 TYR A C 1
ATOM 5377 O O . TYR A 1 664 ? -15.867 26.109 16.938 1 34.12 664 TYR A O 1
ATOM 5385 N N . SER A 1 665 ? -17.391 27.578 17.609 1 34.69 665 SER A N 1
ATOM 5386 C CA . SER A 1 665 ? -18.531 26.844 17.062 1 34.69 665 SER A CA 1
ATOM 5387 C C . SER A 1 665 ? -18.531 26.906 15.531 1 34.69 665 SER A C 1
ATOM 5389 O O . SER A 1 665 ? -19.016 25.984 14.875 1 34.69 665 SER A O 1
ATOM 5391 N N . SER A 1 666 ? -18.062 27.953 14.953 1 36.66 666 SER A N 1
ATOM 5392 C CA . SER A 1 666 ? -18.234 28.078 13.508 1 36.66 666 SER A CA 1
ATOM 5393 C C . SER A 1 666 ? -17.297 27.125 12.766 1 36.66 666 SER A C 1
ATOM 5395 O O . SER A 1 666 ? -17.672 26.562 11.734 1 36.66 666 SER A O 1
ATOM 5397 N N . LEU A 1 667 ? -16.156 26.922 13.281 1 37.22 667 LEU A N 1
ATOM 5398 C CA . LEU A 1 667 ? -15.195 26.078 12.57 1 37.22 667 LEU A CA 1
ATOM 5399 C C . LEU A 1 667 ? -15.594 24.609 12.648 1 37.22 667 LEU A C 1
ATOM 5401 O O . LEU A 1 667 ? -15.352 23.844 11.711 1 37.22 667 LEU A O 1
ATOM 5405 N N . LEU A 1 668 ? -16.297 24.25 13.664 1 36.78 668 LEU A N 1
ATOM 5406 C CA . LEU A 1 668 ? -16.75 22.859 13.812 1 36.78 668 LEU A CA 1
ATOM 5407 C C . LEU A 1 668 ? -17.797 22.531 12.758 1 36.78 668 LEU A C 1
ATOM 5409 O O . LEU A 1 668 ? -17.875 21.375 12.305 1 36.78 668 LEU A O 1
ATOM 5413 N N . ILE A 1 669 ? -18.484 23.516 12.305 1 37.72 669 ILE A N 1
ATOM 5414 C CA . ILE A 1 669 ? -19.531 23.266 11.328 1 37.72 669 ILE A CA 1
ATOM 5415 C C . ILE A 1 669 ? -18.922 22.875 9.984 1 37.72 669 ILE A C 1
ATOM 5417 O O . ILE A 1 669 ? -19.484 22.078 9.242 1 37.72 669 ILE A O 1
ATOM 5421 N N . GLN A 1 670 ? -17.766 23.422 9.766 1 38.84 670 GLN A N 1
ATOM 5422 C CA . GLN A 1 670 ? -17.172 23.172 8.453 1 38.84 670 GLN A CA 1
ATOM 5423 C C . GLN A 1 670 ? -16.672 21.734 8.352 1 38.84 670 GLN A C 1
ATOM 5425 O O . GLN A 1 670 ? -16.422 21.234 7.254 1 38.84 670 GLN A O 1
ATOM 5430 N N . LYS A 1 671 ? -16.484 21.125 9.516 1 39.72 671 LYS A N 1
ATOM 5431 C CA . LYS A 1 671 ? -15.961 19.766 9.523 1 39.72 671 LYS A CA 1
ATOM 5432 C C . LYS A 1 671 ? -17.094 18.734 9.445 1 39.72 671 LYS A C 1
ATOM 5434 O O . LYS A 1 671 ? -16.844 17.547 9.281 1 39.72 671 LYS A O 1
ATOM 5439 N N . VAL A 1 672 ? -18.453 19.156 9.648 1 37.72 672 VAL A N 1
ATOM 5440 C CA . VAL A 1 672 ? -19.578 18.234 9.617 1 37.72 672 VAL A CA 1
ATOM 5441 C C . VAL A 1 672 ? -20.203 18.234 8.219 1 37.72 672 VAL A C 1
ATOM 5443 O O . VAL A 1 672 ? -20.422 19.281 7.629 1 37.72 672 VAL A O 1
ATOM 5446 N N . MET B 1 1 ? 15.703 -18.312 -29.609 1 31.05 1 MET B N 1
ATOM 5447 C CA . MET B 1 1 ? 15.758 -18.453 -28.156 1 31.05 1 MET B CA 1
ATOM 5448 C C . MET B 1 1 ? 14.367 -18.703 -27.594 1 31.05 1 MET B C 1
ATOM 5450 O O . MET B 1 1 ? 14.219 -19.469 -26.641 1 31.05 1 MET B O 1
ATOM 5454 N N . ASN B 1 2 ? 13.383 -18.172 -28.281 1 33.72 2 ASN B N 1
ATOM 5455 C CA . ASN B 1 2 ? 12.016 -18.328 -27.812 1 33.72 2 ASN B CA 1
ATOM 5456 C C . ASN B 1 2 ? 11.523 -19.766 -27.984 1 33.72 2 ASN B C 1
ATOM 5458 O O . ASN B 1 2 ? 10.82 -20.297 -27.125 1 33.72 2 ASN B O 1
ATOM 5462 N N . LYS B 1 3 ? 11.859 -20.359 -29.219 1 37.19 3 LYS B N 1
ATOM 5463 C CA . LYS B 1 3 ? 11.492 -21.719 -29.594 1 37.19 3 LYS B CA 1
ATOM 5464 C C . LYS B 1 3 ? 12.203 -22.75 -28.703 1 37.19 3 LYS B C 1
ATOM 5466 O O . LYS B 1 3 ? 11.633 -23.781 -28.375 1 37.19 3 LYS B O 1
ATOM 5471 N N . VAL B 1 4 ? 13.344 -22.312 -28.25 1 34.88 4 VAL B N 1
ATOM 5472 C CA . VAL B 1 4 ? 14.117 -23.266 -27.469 1 34.88 4 VAL B CA 1
ATOM 5473 C C . VAL B 1 4 ? 13.508 -23.438 -26.078 1 34.88 4 VAL B C 1
ATOM 5475 O O . VAL B 1 4 ? 13.414 -24.547 -25.562 1 34.88 4 VAL B O 1
ATOM 5478 N N . TYR B 1 5 ? 12.945 -22.438 -25.562 1 36.94 5 TYR B N 1
ATOM 5479 C CA . TYR B 1 5 ? 12.383 -22.594 -24.234 1 36.94 5 TYR B CA 1
ATOM 5480 C C . TYR B 1 5 ? 11.125 -23.453 -24.266 1 36.94 5 TYR B C 1
ATOM 5482 O O . TYR B 1 5 ? 10.922 -24.297 -23.391 1 36.94 5 TYR B O 1
ATOM 5490 N N . PHE B 1 6 ? 10.367 -23.281 -25.312 1 36.66 6 PHE B N 1
ATOM 5491 C CA . PHE B 1 6 ? 9.172 -24.109 -25.438 1 36.66 6 PHE B CA 1
ATOM 5492 C C . PHE B 1 6 ? 9.547 -25.547 -25.781 1 36.66 6 PHE B C 1
ATOM 5494 O O . PHE B 1 6 ? 8.945 -26.484 -25.281 1 36.66 6 PHE B O 1
ATOM 5501 N N . ILE B 1 7 ? 10.508 -25.688 -26.672 1 36.44 7 ILE B N 1
ATOM 5502 C CA . ILE B 1 7 ? 10.969 -27.031 -27.031 1 36.44 7 ILE B CA 1
ATOM 5503 C C . ILE B 1 7 ? 11.484 -27.734 -25.781 1 36.44 7 ILE B C 1
ATOM 5505 O O . ILE B 1 7 ? 11.258 -28.938 -25.594 1 36.44 7 ILE B O 1
ATOM 5509 N N . PHE B 1 8 ? 12.117 -27 -24.906 1 35.38 8 PHE B N 1
ATOM 5510 C CA . PHE B 1 8 ? 12.727 -27.609 -23.734 1 35.38 8 PHE B CA 1
ATOM 5511 C C . PHE B 1 8 ? 11.664 -28.109 -22.75 1 35.38 8 PHE B C 1
ATOM 5513 O O . PHE B 1 8 ? 11.773 -29.203 -22.203 1 35.38 8 PHE B O 1
ATOM 5520 N N . ILE B 1 9 ? 10.609 -27.406 -22.656 1 39.16 9 ILE B N 1
ATOM 5521 C CA . ILE B 1 9 ? 9.516 -27.953 -21.875 1 39.16 9 ILE B CA 1
ATOM 5522 C C . ILE B 1 9 ? 8.914 -29.156 -22.594 1 39.16 9 ILE B C 1
ATOM 5524 O O . ILE B 1 9 ? 8.609 -30.172 -21.969 1 39.16 9 ILE B O 1
ATOM 5528 N N . LEU B 1 10 ? 8.922 -29.047 -23.922 1 36.59 10 LEU B N 1
ATOM 5529 C CA . LEU B 1 10 ? 8.383 -30.125 -24.75 1 36.59 10 LEU B CA 1
ATOM 5530 C C . LEU B 1 10 ? 9.312 -31.344 -24.75 1 36.59 10 LEU B C 1
ATOM 5532 O O . LEU B 1 10 ? 8.852 -32.469 -24.688 1 36.59 10 LEU B O 1
ATOM 5536 N N . SER B 1 11 ? 10.617 -31.109 -25.062 1 34.12 11 SER B N 1
ATOM 5537 C CA . SER B 1 11 ? 11.508 -32.25 -25.141 1 34.12 11 SER B CA 1
ATOM 5538 C C . SER B 1 11 ? 11.516 -33.031 -23.828 1 34.12 11 SER B C 1
ATOM 5540 O O . SER B 1 11 ? 11.844 -34.219 -23.812 1 34.12 11 SER B O 1
ATOM 5542 N N . PHE B 1 12 ? 11.336 -32.375 -22.75 1 35.69 12 PHE B N 1
ATOM 5543 C CA . PHE B 1 12 ? 11.25 -33.094 -21.484 1 35.69 12 PHE B CA 1
ATOM 5544 C C . PHE B 1 12 ? 9.938 -33.875 -21.391 1 35.69 12 PHE B C 1
ATOM 5546 O O . PHE B 1 12 ? 9.859 -34.906 -20.719 1 35.69 12 PHE B O 1
ATOM 5553 N N . TYR B 1 13 ? 8.906 -33.406 -22.031 1 35.88 13 TYR B N 1
ATOM 5554 C CA . TYR B 1 13 ? 7.668 -34.156 -22.062 1 35.88 13 TYR B CA 1
ATOM 5555 C C . TYR B 1 13 ? 7.859 -35.469 -22.844 1 35.88 13 TYR B C 1
ATOM 5557 O O . TYR B 1 13 ? 7.391 -36.531 -22.406 1 35.88 13 TYR B O 1
ATOM 5565 N N . LEU B 1 14 ? 8.383 -35.281 -24.016 1 35.62 14 LEU B N 1
ATOM 5566 C CA . LEU B 1 14 ? 8.531 -36.469 -24.859 1 35.62 14 LEU B CA 1
ATOM 5567 C C . LEU B 1 14 ? 9.539 -37.438 -24.25 1 35.62 14 LEU B C 1
ATOM 5569 O O . LEU B 1 14 ? 9.383 -38.656 -24.375 1 35.62 14 LEU B O 1
ATOM 5573 N N . ILE B 1 15 ? 10.617 -36.875 -23.719 1 34.5 15 ILE B N 1
ATOM 5574 C CA . ILE B 1 15 ? 11.578 -37.844 -23.203 1 34.5 15 ILE B CA 1
ATOM 5575 C C . ILE B 1 15 ? 11.016 -38.5 -21.938 1 34.5 15 ILE B C 1
ATOM 5577 O O . ILE B 1 15 ? 11.109 -39.719 -21.766 1 34.5 15 ILE B O 1
ATOM 5581 N N . ASN B 1 16 ? 10.344 -37.781 -20.953 1 35.34 16 ASN B N 1
ATOM 5582 C CA . ASN B 1 16 ? 9.977 -38.5 -19.734 1 35.34 16 ASN B CA 1
ATOM 5583 C C . ASN B 1 16 ? 8.688 -39.281 -19.906 1 35.34 16 ASN B C 1
ATOM 5585 O O . ASN B 1 16 ? 8.266 -40 -19 1 35.34 16 ASN B O 1
ATOM 5589 N N . ILE B 1 17 ? 7.746 -39.031 -20.781 1 36.69 17 ILE B N 1
ATOM 5590 C CA . ILE B 1 17 ? 6.832 -40.125 -21.078 1 36.69 17 ILE B CA 1
ATOM 5591 C C . ILE B 1 17 ? 7.633 -41.406 -21.406 1 36.69 17 ILE B C 1
ATOM 5593 O O . ILE B 1 17 ? 7.301 -42.5 -20.922 1 36.69 17 ILE B O 1
ATOM 5597 N N . CYS B 1 18 ? 8.609 -41.25 -22.203 1 33.84 18 CYS B N 1
ATOM 5598 C CA . CYS B 1 18 ? 9.453 -42.375 -22.531 1 33.84 18 CYS B CA 1
ATOM 5599 C C . CYS B 1 18 ? 10.305 -42.781 -21.328 1 33.84 18 CYS B C 1
ATOM 5601 O O . CYS B 1 18 ? 10.586 -43.969 -21.141 1 33.84 18 CYS B O 1
ATOM 5603 N N . LEU B 1 19 ? 10.852 -41.875 -20.484 1 34.34 19 LEU B N 1
ATOM 5604 C CA . LEU B 1 19 ? 11.664 -42.312 -19.359 1 34.34 19 LEU B CA 1
ATOM 5605 C C . LEU B 1 19 ? 10.781 -42.781 -18.203 1 34.34 19 LEU B C 1
ATOM 5607 O O . LEU B 1 19 ? 11.25 -43.469 -17.297 1 34.34 19 LEU B O 1
ATOM 5611 N N . SER B 1 20 ? 9.602 -42.406 -17.844 1 36.38 20 SER B N 1
ATOM 5612 C CA . SER B 1 20 ? 8.805 -43.062 -16.812 1 36.38 20 SER B CA 1
ATOM 5613 C C . SER B 1 20 ? 8.68 -44.562 -17.062 1 36.38 20 SER B C 1
ATOM 5615 O O . SER B 1 20 ? 8.344 -45.312 -16.172 1 36.38 20 SER B O 1
ATOM 5617 N N . LEU B 1 21 ? 8.461 -45 -18.25 1 34.75 21 LEU B N 1
ATOM 5618 C CA . LEU B 1 21 ? 8.414 -46.438 -18.438 1 34.75 21 LEU B CA 1
ATOM 5619 C C . LEU B 1 21 ? 9.688 -47.094 -17.906 1 34.75 21 LEU B C 1
ATOM 5621 O O . LEU B 1 21 ? 9.641 -48.219 -17.391 1 34.75 21 LEU B O 1
ATOM 5625 N N . GLU B 1 22 ? 10.859 -46.531 -18.141 1 33.66 22 GLU B N 1
ATOM 5626 C CA . GLU B 1 22 ? 12.062 -47.219 -17.688 1 33.66 22 GLU B CA 1
ATOM 5627 C C . GLU B 1 22 ? 12.344 -46.938 -16.219 1 33.66 22 GLU B C 1
ATOM 5629 O O . GLU B 1 22 ? 13.188 -47.594 -15.594 1 33.66 22 GLU B O 1
ATOM 5634 N N . LEU B 1 23 ? 11.953 -45.875 -15.508 1 36.47 23 LEU B N 1
ATOM 5635 C CA . LEU B 1 23 ? 12.281 -45.656 -14.102 1 36.47 23 LEU B CA 1
ATOM 5636 C C . LEU B 1 23 ? 11.477 -46.594 -13.211 1 36.47 23 LEU B C 1
ATOM 5638 O O . LEU B 1 23 ? 11.547 -46.5 -11.984 1 36.47 23 LEU B O 1
ATOM 5642 N N . ASN B 1 24 ? 10.461 -47.312 -13.492 1 35.94 24 ASN B N 1
ATOM 5643 C CA . ASN B 1 24 ? 10 -48.469 -12.703 1 35.94 24 ASN B CA 1
ATOM 5644 C C . ASN B 1 24 ? 11.172 -49.25 -12.133 1 35.94 24 ASN B C 1
ATOM 5646 O O . ASN B 1 24 ? 10.969 -50.156 -11.312 1 35.94 24 ASN B O 1
ATOM 5650 N N . SER B 1 25 ? 12.133 -49.5 -12.883 1 34.56 25 SER B N 1
ATOM 5651 C CA . SER B 1 25 ? 13.008 -50.625 -12.508 1 34.56 25 SER B CA 1
ATOM 5652 C C . SER B 1 25 ? 13.82 -50.281 -11.258 1 34.56 25 SER B C 1
ATOM 5654 O O . SER B 1 25 ? 14.141 -51.156 -10.461 1 34.56 25 SER B O 1
ATOM 5656 N N . GLY B 1 26 ? 14.711 -49.188 -11.148 1 35 26 GLY B N 1
ATOM 5657 C CA . GLY B 1 26 ? 15.875 -49.312 -10.289 1 35 26 GLY B CA 1
ATOM 5658 C C . GLY B 1 26 ? 15.602 -48.844 -8.859 1 35 26 GLY B C 1
ATOM 5659 O O . GLY B 1 26 ? 16.453 -49.031 -7.984 1 35 26 GLY B O 1
ATOM 5660 N N . SER B 1 27 ? 14.922 -47.562 -8.461 1 41.38 27 SER B N 1
ATOM 5661 C CA . SER B 1 27 ? 15.422 -47.188 -7.141 1 41.38 27 SER B CA 1
ATOM 5662 C C . SER B 1 27 ? 14.734 -48 -6.051 1 41.38 27 SER B C 1
ATOM 5664 O O . SER B 1 27 ? 13.516 -47.938 -5.879 1 41.38 27 SER B O 1
ATOM 5666 N N . ASN B 1 28 ? 15.117 -49.125 -5.684 1 49.12 28 ASN B N 1
ATOM 5667 C CA . ASN B 1 28 ? 15.039 -50.156 -4.656 1 49.12 28 ASN B CA 1
ATOM 5668 C C . ASN B 1 28 ? 14.68 -49.562 -3.297 1 49.12 28 ASN B C 1
ATOM 5670 O O . ASN B 1 28 ? 14.43 -50.312 -2.34 1 49.12 28 ASN B O 1
ATOM 5674 N N . ASN B 1 29 ? 14.641 -48.219 -2.99 1 66.06 29 ASN B N 1
ATOM 5675 C CA . ASN B 1 29 ? 14.523 -47.844 -1.581 1 66.06 29 ASN B CA 1
ATOM 5676 C C . ASN B 1 29 ? 13.219 -47.094 -1.298 1 66.06 29 ASN B C 1
ATOM 5678 O O . ASN B 1 29 ? 13.156 -46.281 -0.381 1 66.06 29 ASN B O 1
ATOM 5682 N N . VAL B 1 30 ? 12.094 -47.344 -2.145 1 79.62 30 VAL B N 1
ATOM 5683 C CA . VAL B 1 30 ? 10.812 -46.719 -1.821 1 79.62 30 VAL B CA 1
ATOM 5684 C C . VAL B 1 30 ? 10.117 -47.531 -0.718 1 79.62 30 VAL B C 1
ATOM 5686 O O . VAL B 1 30 ? 10.102 -48.75 -0.749 1 79.62 30 VAL B O 1
ATOM 5689 N N . SER B 1 31 ? 9.617 -46.812 0.256 1 86.69 31 SER B N 1
ATOM 5690 C CA . SER B 1 31 ? 8.898 -47.438 1.354 1 86.69 31 SER B CA 1
ATOM 5691 C C . SER B 1 31 ? 7.637 -48.125 0.855 1 86.69 31 SER B C 1
ATOM 5693 O O . SER B 1 31 ? 6.859 -47.562 0.093 1 86.69 31 SER B O 1
ATOM 5695 N N . LEU B 1 32 ? 7.438 -49.406 1.229 1 85.81 32 LEU B N 1
ATOM 5696 C CA . LEU B 1 32 ? 6.273 -50.188 0.839 1 85.81 32 LEU B CA 1
ATOM 5697 C C . LEU B 1 32 ? 4.988 -49.531 1.345 1 85.81 32 LEU B C 1
ATOM 5699 O O . LEU B 1 32 ? 3.977 -49.5 0.641 1 85.81 32 LEU B O 1
ATOM 5703 N N . GLN B 1 33 ? 5.066 -49 2.514 1 89.81 33 GLN B N 1
ATOM 5704 C CA . GLN B 1 33 ? 3.879 -48.375 3.088 1 89.81 33 GLN B CA 1
ATOM 5705 C C . GLN B 1 33 ? 3.48 -47.125 2.307 1 89.81 33 GLN B C 1
ATOM 5707 O O . GLN B 1 33 ? 2.293 -46.875 2.096 1 89.81 33 GLN B O 1
ATOM 5712 N N . CYS B 1 34 ? 4.391 -46.375 1.947 1 90.19 34 CYS B N 1
ATOM 5713 C CA . CYS B 1 34 ? 4.109 -45.188 1.157 1 90.19 34 CYS B CA 1
ATOM 5714 C C . CYS B 1 34 ? 3.436 -45.562 -0.16 1 90.19 34 CYS B C 1
ATOM 5716 O O . CYS B 1 34 ? 2.455 -44.906 -0.556 1 90.19 34 CYS B O 1
ATOM 5718 N N . THR B 1 35 ? 3.959 -46.562 -0.784 1 85.44 35 THR B N 1
ATOM 5719 C CA . THR B 1 35 ? 3.402 -47 -2.061 1 85.44 35 THR B CA 1
ATOM 5720 C C . THR B 1 35 ? 1.953 -47.469 -1.894 1 85.44 35 THR B C 1
ATOM 5722 O O . THR B 1 35 ? 1.096 -47.125 -2.715 1 85.44 35 THR B O 1
ATOM 5725 N N . LYS B 1 36 ? 1.716 -48.125 -0.814 1 85.25 36 LYS B N 1
ATOM 5726 C CA . LYS B 1 36 ? 0.361 -48.594 -0.544 1 85.25 36 LYS B CA 1
ATOM 5727 C C . LYS B 1 36 ? -0.588 -47.438 -0.296 1 85.25 36 LYS B C 1
ATOM 5729 O O . LYS B 1 36 ? -1.709 -47.406 -0.809 1 85.25 36 LYS B O 1
ATOM 5734 N N . ASP B 1 37 ? -0.133 -46.531 0.433 1 89.25 37 ASP B N 1
ATOM 5735 C CA . ASP B 1 37 ? -0.969 -45.406 0.788 1 89.25 37 ASP B CA 1
ATOM 5736 C C . ASP B 1 37 ? -1.244 -44.531 -0.431 1 89.25 37 ASP B C 1
ATOM 5738 O O . ASP B 1 37 ? -2.352 -44 -0.592 1 89.25 37 ASP B O 1
ATOM 5742 N N . ILE B 1 38 ? -0.274 -44.312 -1.261 1 87.69 38 ILE B N 1
ATOM 5743 C CA . ILE B 1 38 ? -0.438 -43.5 -2.455 1 87.69 38 ILE B CA 1
ATOM 5744 C C . ILE B 1 38 ? -1.403 -44.188 -3.422 1 87.69 38 ILE B C 1
ATOM 5746 O O . ILE B 1 38 ? -2.248 -43.531 -4.035 1 87.69 38 ILE B O 1
ATOM 5750 N N . ASN B 1 39 ? -1.238 -45.438 -3.5 1 79.94 39 ASN B N 1
ATOM 5751 C CA . ASN B 1 39 ? -2.154 -46.188 -4.363 1 79.94 39 ASN B CA 1
ATOM 5752 C C . ASN B 1 39 ? -3.588 -46.125 -3.84 1 79.94 39 ASN B C 1
ATOM 5754 O O . ASN B 1 39 ? -4.535 -46 -4.621 1 79.94 39 ASN B O 1
ATOM 5758 N N . SER B 1 40 ? -3.664 -46.219 -2.6 1 82.62 40 SER B N 1
ATOM 5759 C CA . SER B 1 40 ? -4.98 -46.094 -1.984 1 82.62 40 SER B CA 1
ATOM 5760 C C . SER B 1 40 ? -5.574 -44.688 -2.223 1 82.62 40 SER B C 1
ATOM 5762 O O . SER B 1 40 ? -6.77 -44.562 -2.494 1 82.62 40 SER B O 1
ATOM 5764 N N . MET B 1 41 ? -4.754 -43.75 -2.176 1 84.38 41 MET B N 1
ATOM 5765 C CA . MET B 1 41 ? -5.172 -42.344 -2.41 1 84.38 41 MET B CA 1
ATOM 5766 C C . MET B 1 41 ? -5.641 -42.156 -3.85 1 84.38 41 MET B C 1
ATOM 5768 O O . MET B 1 41 ? -6.688 -41.562 -4.09 1 84.38 41 MET B O 1
ATOM 5772 N N . MET B 1 42 ? -4.934 -42.781 -4.719 1 77.44 42 MET B N 1
ATOM 5773 C CA . MET B 1 42 ? -5.223 -42.562 -6.137 1 77.44 42 MET B CA 1
ATOM 5774 C C . MET B 1 42 ? -6.445 -43.375 -6.566 1 77.44 42 MET B C 1
ATOM 5776 O O . MET B 1 42 ? -7.082 -43.062 -7.57 1 77.44 42 MET B O 1
ATOM 5780 N N . SER B 1 43 ? -6.73 -44.375 -5.668 1 74.38 43 SER B N 1
ATOM 5781 C CA . SER B 1 43 ? -7.93 -45.156 -5.938 1 74.38 43 SER B CA 1
ATOM 5782 C C . SER B 1 43 ? -9.133 -44.625 -5.188 1 74.38 43 SER B C 1
ATOM 5784 O O . SER B 1 43 ? -10.242 -45.156 -5.309 1 74.38 43 SER B O 1
ATOM 5786 N N . PHE B 1 44 ? -8.883 -43.562 -4.422 1 77.75 44 PHE B N 1
ATOM 5787 C CA . PHE B 1 44 ? -9.922 -42.906 -3.627 1 77.75 44 PHE B CA 1
ATOM 5788 C C . PHE B 1 44 ? -10.617 -43.938 -2.713 1 77.75 44 PHE B C 1
ATOM 5790 O O . PHE B 1 44 ? -11.844 -43.969 -2.658 1 77.75 44 PHE B O 1
ATOM 5797 N N . ALA B 1 45 ? -9.797 -44.75 -2.08 1 75.94 45 ALA B N 1
ATOM 5798 C CA . ALA B 1 45 ? -10.32 -45.75 -1.135 1 75.94 45 ALA B CA 1
ATOM 5799 C C . ALA B 1 45 ? -11.117 -45.062 -0.022 1 75.94 45 ALA B C 1
ATOM 5801 O O . ALA B 1 45 ? -12.188 -45.531 0.361 1 75.94 45 ALA B O 1
ATOM 5802 N N . ASN B 1 46 ? -10.492 -44.062 0.557 1 77.88 46 ASN B N 1
ATOM 5803 C CA . ASN B 1 46 ? -11.219 -43.125 1.419 1 77.88 46 ASN B CA 1
ATOM 5804 C C . ASN B 1 46 ? -11.602 -41.844 0.672 1 77.88 46 ASN B C 1
ATOM 5806 O O . ASN B 1 46 ? -10.812 -40.906 0.604 1 77.88 46 ASN B O 1
ATOM 5810 N N . LEU B 1 47 ? -12.617 -41.812 0.278 1 69.44 47 LEU B N 1
ATOM 5811 C CA . LEU B 1 47 ? -13.062 -40.844 -0.709 1 69.44 47 LEU B CA 1
ATOM 5812 C C . LEU B 1 47 ? -12.812 -39.438 -0.223 1 69.44 47 LEU B C 1
ATOM 5814 O O . LEU B 1 47 ? -12.156 -38.625 -0.91 1 69.44 47 LEU B O 1
ATOM 5818 N N . MET B 1 48 ? -13.211 -39.125 1.006 1 72.12 48 MET B N 1
ATOM 5819 C CA . MET B 1 48 ? -13.156 -37.75 1.476 1 72.12 48 MET B CA 1
ATOM 5820 C C . MET B 1 48 ? -11.719 -37.312 1.695 1 72.12 48 MET B C 1
ATOM 5822 O O . MET B 1 48 ? -11.305 -36.25 1.196 1 72.12 48 MET B O 1
ATOM 5826 N N . ASP B 1 49 ? -11.062 -38.094 2.307 1 80.25 49 ASP B N 1
ATOM 5827 C CA . ASP B 1 49 ? -9.68 -37.719 2.617 1 80.25 49 ASP B CA 1
ATOM 5828 C C . ASP B 1 49 ? -8.82 -37.719 1.354 1 80.25 49 ASP B C 1
ATOM 5830 O O . ASP B 1 49 ? -8.047 -36.781 1.14 1 80.25 49 ASP B O 1
ATOM 5834 N N . ASP B 1 50 ? -9.078 -38.656 0.527 1 78.25 50 ASP B N 1
ATOM 5835 C CA . ASP B 1 50 ? -8.242 -38.812 -0.663 1 78.25 50 ASP B CA 1
ATOM 5836 C C . ASP B 1 50 ? -8.531 -37.688 -1.665 1 78.25 50 ASP B C 1
ATOM 5838 O O . ASP B 1 50 ? -7.613 -37.188 -2.326 1 78.25 50 ASP B O 1
ATOM 5842 N N . LEU B 1 51 ? -9.695 -37.25 -1.693 1 75.06 51 LEU B N 1
ATOM 5843 C CA . LEU B 1 51 ? -10.055 -36.156 -2.572 1 75.06 51 LEU B CA 1
ATOM 5844 C C . LEU B 1 51 ? -9.391 -34.844 -2.115 1 75.06 51 LEU B C 1
ATOM 5846 O O . LEU B 1 51 ? -8.961 -34.062 -2.941 1 75.06 51 LEU B O 1
ATOM 5850 N N . GLN B 1 52 ? -9.391 -34.688 -0.909 1 80.94 52 GLN B N 1
ATOM 5851 C CA . GLN B 1 52 ? -8.773 -33.469 -0.37 1 80.94 52 GLN B CA 1
ATOM 5852 C C . GLN B 1 52 ? -7.262 -33.5 -0.591 1 80.94 52 GLN B C 1
ATOM 5854 O O . GLN B 1 52 ? -6.676 -32.469 -0.943 1 80.94 52 GLN B O 1
ATOM 5859 N N . LEU B 1 53 ? -6.742 -34.656 -0.393 1 85.19 53 LEU B N 1
ATOM 5860 C CA . LEU B 1 53 ? -5.309 -34.781 -0.633 1 85.19 53 LEU B CA 1
ATOM 5861 C C . LEU B 1 53 ? -4.973 -34.438 -2.082 1 85.19 53 LEU B C 1
ATOM 5863 O O . LEU B 1 53 ? -4.012 -33.719 -2.35 1 85.19 53 LEU B O 1
ATOM 5867 N N . TRP B 1 54 ? -5.793 -34.969 -2.85 1 79.5 54 TRP B N 1
ATOM 5868 C CA . TRP B 1 54 ? -5.625 -34.719 -4.277 1 79.5 54 TRP B CA 1
ATOM 5869 C C . TRP B 1 54 ? -5.844 -33.219 -4.602 1 79.5 54 TRP B C 1
ATOM 5871 O O . TRP B 1 54 ? -5.07 -32.625 -5.355 1 79.5 54 TRP B O 1
ATOM 5881 N N . ALA B 1 55 ? -6.82 -32.625 -4.027 1 77.62 55 ALA B N 1
ATOM 5882 C CA . ALA B 1 55 ? -7.207 -31.25 -4.32 1 77.62 55 ALA B CA 1
ATOM 5883 C C . ALA B 1 55 ? -6.172 -30.25 -3.791 1 77.62 55 ALA B C 1
ATOM 5885 O O . ALA B 1 55 ? -5.977 -29.188 -4.367 1 77.62 55 ALA B O 1
ATOM 5886 N N . TYR B 1 56 ? -5.492 -30.641 -2.77 1 88.31 56 TYR B N 1
ATOM 5887 C CA . TYR B 1 56 ? -4.586 -29.703 -2.113 1 88.31 56 TYR B CA 1
ATOM 5888 C C . TYR B 1 56 ? -3.172 -29.844 -2.668 1 88.31 56 TYR B C 1
ATOM 5890 O O . TYR B 1 56 ? -2.295 -29.031 -2.34 1 88.31 56 TYR B O 1
ATOM 5898 N N . SER B 1 57 ? -2.943 -30.797 -3.572 1 87.44 57 SER B N 1
ATOM 5899 C CA . SER B 1 57 ? -1.63 -30.969 -4.184 1 87.44 57 SER B CA 1
ATOM 5900 C C . SER B 1 57 ? -1.478 -30.094 -5.426 1 87.44 57 SER B C 1
ATOM 5902 O O . SER B 1 57 ? -2.461 -29.797 -6.109 1 87.44 57 SER B O 1
ATOM 5904 N N . GLY B 1 58 ? -0.213 -29.656 -5.633 1 86.31 58 GLY B N 1
ATOM 5905 C CA . GLY B 1 58 ? 0.071 -28.922 -6.859 1 86.31 58 GLY B CA 1
ATOM 5906 C C . GLY B 1 58 ? -0.187 -29.734 -8.109 1 86.31 58 GLY B C 1
ATOM 5907 O O . GLY B 1 58 ? -0.042 -30.969 -8.102 1 86.31 58 GLY B O 1
ATOM 5908 N N . ARG B 1 59 ? -0.459 -29 -9.195 1 78.81 59 ARG B N 1
ATOM 5909 C CA . ARG B 1 59 ? -0.876 -29.703 -10.406 1 78.81 59 ARG B CA 1
ATOM 5910 C C . ARG B 1 59 ? 0.04 -29.359 -11.578 1 78.81 59 ARG B C 1
ATOM 5912 O O . ARG B 1 59 ? -0.221 -29.766 -12.711 1 78.81 59 ARG B O 1
ATOM 5919 N N . ALA B 1 60 ? 0.997 -28.578 -11.414 1 77.31 60 ALA B N 1
ATOM 5920 C CA . ALA B 1 60 ? 1.959 -28.172 -12.43 1 77.31 60 ALA B CA 1
ATOM 5921 C C . ALA B 1 60 ? 3.279 -27.734 -11.797 1 77.31 60 ALA B C 1
ATOM 5923 O O . ALA B 1 60 ? 3.359 -27.547 -10.586 1 77.31 60 ALA B O 1
ATOM 5924 N N . PRO B 1 61 ? 4.301 -27.703 -12.68 1 78.5 61 PRO B N 1
ATOM 5925 C CA . PRO B 1 61 ? 5.535 -27.125 -12.148 1 78.5 61 PRO B CA 1
ATOM 5926 C C . PRO B 1 61 ? 5.328 -25.719 -11.586 1 78.5 61 PRO B C 1
ATOM 5928 O O . PRO B 1 61 ? 4.637 -24.891 -12.203 1 78.5 61 PRO B O 1
ATOM 5931 N N . ASN B 1 62 ? 5.816 -25.469 -10.469 1 84.69 62 ASN B N 1
ATOM 5932 C CA . ASN B 1 62 ? 5.715 -24.203 -9.75 1 84.69 62 ASN B CA 1
ATOM 5933 C C . ASN B 1 62 ? 4.289 -23.953 -9.281 1 84.69 62 ASN B C 1
ATOM 5935 O O . ASN B 1 62 ? 3.738 -22.875 -9.516 1 84.69 62 ASN B O 1
ATOM 5939 N N . ASP B 1 63 ? 3.752 -24.969 -8.797 1 88.19 63 ASP B N 1
ATOM 5940 C CA . ASP B 1 63 ? 2.453 -24.938 -8.133 1 88.19 63 ASP B CA 1
ATOM 594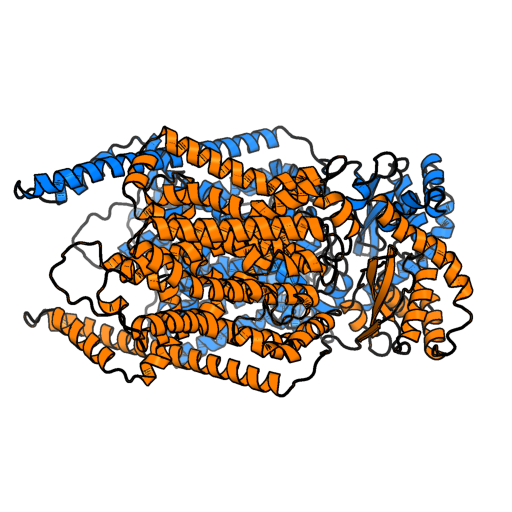1 C C . ASP B 1 63 ? 2.545 -25.531 -6.723 1 88.19 63 ASP B C 1
ATOM 5943 O O . ASP B 1 63 ? 2.752 -26.734 -6.559 1 88.19 63 ASP B O 1
ATOM 5947 N N . LEU B 1 64 ? 2.33 -24.719 -5.766 1 92.56 64 LEU B N 1
ATOM 5948 C CA . LEU B 1 64 ? 2.521 -25.125 -4.379 1 92.56 64 LEU B CA 1
ATOM 5949 C C . LEU B 1 64 ? 1.257 -25.781 -3.828 1 92.56 64 LEU B C 1
ATOM 5951 O O . LEU B 1 64 ? 1.256 -26.281 -2.705 1 92.56 64 LEU B O 1
ATOM 5955 N N . GLY B 1 65 ? 0.236 -25.797 -4.652 1 90.75 65 GLY B N 1
ATOM 5956 C CA . GLY B 1 65 ? -1.01 -26.328 -4.125 1 90.75 65 GLY B CA 1
ATOM 5957 C C . GLY B 1 65 ? -1.565 -25.516 -2.973 1 90.75 65 GLY B C 1
ATOM 5958 O O . GLY B 1 65 ? -1.469 -24.281 -2.969 1 90.75 65 GLY B O 1
ATOM 5959 N N . ASN B 1 66 ? -2.291 -26.172 -2.057 1 90.5 66 ASN B N 1
ATOM 5960 C CA . ASN B 1 66 ? -2.904 -25.516 -0.913 1 90.5 66 ASN B CA 1
ATOM 5961 C C . ASN B 1 66 ? -2.354 -26.047 0.407 1 90.5 66 ASN B C 1
ATOM 5963 O O . ASN B 1 66 ? -2.924 -26.969 0.998 1 90.5 66 ASN B O 1
ATOM 5967 N N . ILE B 1 67 ? -1.336 -25.406 0.882 1 92.31 67 ILE B N 1
ATOM 5968 C CA . ILE B 1 67 ? -0.655 -25.875 2.086 1 92.31 67 ILE B CA 1
ATOM 5969 C C . ILE B 1 67 ? -1.58 -25.734 3.291 1 92.31 67 ILE B C 1
ATOM 5971 O O . ILE B 1 67 ? -1.62 -26.609 4.156 1 92.31 67 ILE B O 1
ATOM 5975 N N . ASP B 1 68 ? -2.275 -24.656 3.367 1 89 68 ASP B N 1
ATOM 5976 C CA . ASP B 1 68 ? -3.135 -24.406 4.52 1 89 68 ASP B CA 1
ATOM 5977 C C . ASP B 1 68 ? -4.246 -25.453 4.613 1 89 68 ASP B C 1
ATOM 5979 O O . ASP B 1 68 ? -4.582 -25.906 5.707 1 89 68 ASP B O 1
ATOM 5983 N N . GLY B 1 69 ? -4.789 -25.812 3.473 1 87.38 69 GLY B N 1
ATOM 5984 C CA . GLY B 1 69 ? -5.785 -26.875 3.451 1 87.38 69 GLY B CA 1
ATOM 5985 C C . GLY B 1 69 ? -5.223 -28.219 3.854 1 87.38 69 GLY B C 1
ATOM 5986 O O . GLY B 1 69 ? -5.863 -28.969 4.594 1 87.38 69 GLY B O 1
ATOM 5987 N N . CYS B 1 70 ? -4.066 -28.484 3.354 1 91.06 70 CYS B N 1
ATOM 5988 C CA . CYS B 1 70 ? -3.41 -29.766 3.621 1 91.06 70 CYS B CA 1
ATOM 5989 C C . CYS B 1 70 ? -3.086 -29.906 5.102 1 91.06 70 CYS B C 1
ATOM 5991 O O . CYS B 1 70 ? -3.367 -30.953 5.703 1 91.06 70 CYS B O 1
ATOM 5993 N N . LEU B 1 71 ? -2.561 -28.891 5.684 1 90.12 71 LEU B N 1
ATOM 5994 C CA . LEU B 1 71 ? -2.146 -28.953 7.082 1 90.12 71 LEU B CA 1
ATOM 5995 C C . LEU B 1 71 ? -3.346 -28.797 8.008 1 90.12 71 LEU B C 1
ATOM 5997 O O . LEU B 1 71 ? -3.223 -28.969 9.227 1 90.12 71 LEU B O 1
ATOM 6001 N N . GLY B 1 72 ? -4.438 -28.406 7.438 1 84.38 72 GLY B N 1
ATOM 6002 C CA . GLY B 1 72 ? -5.676 -28.359 8.195 1 84.38 72 GLY B CA 1
ATOM 6003 C C . GLY B 1 72 ? -6.273 -29.719 8.461 1 84.38 72 GLY B C 1
ATOM 6004 O O . GLY B 1 72 ? -7.105 -29.875 9.359 1 84.38 72 GLY B O 1
ATOM 6005 N N . LEU B 1 73 ? -5.832 -30.734 7.695 1 85.75 73 LEU B N 1
ATOM 6006 C CA . LEU B 1 73 ? -6.266 -32.094 7.91 1 85.75 73 LEU B CA 1
ATOM 6007 C C . LEU B 1 73 ? -5.52 -32.75 9.086 1 85.75 73 LEU B C 1
ATOM 6009 O O . LEU B 1 73 ? -4.449 -32.25 9.469 1 85.75 73 LEU B O 1
ATOM 6013 N N . PRO B 1 74 ? -6.145 -33.75 9.609 1 86.5 74 PRO B N 1
ATOM 6014 C CA . PRO B 1 74 ? -5.449 -34.406 10.719 1 86.5 74 PRO B CA 1
ATOM 6015 C C . PRO B 1 74 ? -4.062 -34.906 10.328 1 86.5 74 PRO B C 1
ATOM 6017 O O . PRO B 1 74 ? -3.855 -35.344 9.195 1 86.5 74 PRO B O 1
ATOM 6020 N N . SER B 1 75 ? -3.193 -34.875 11.234 1 86.44 75 SER B N 1
ATOM 6021 C CA . SER B 1 75 ? -1.788 -35.219 11 1 86.44 75 SER B CA 1
ATOM 6022 C C . SER B 1 75 ? -1.618 -36.656 10.578 1 86.44 75 SER B C 1
ATOM 6024 O O . SER B 1 75 ? -0.601 -37.031 9.984 1 86.44 75 SER B O 1
ATOM 6026 N N . ASN B 1 76 ? -2.588 -37.5 10.898 1 88.25 76 ASN B N 1
ATOM 6027 C CA . ASN B 1 76 ? -2.498 -38.906 10.516 1 88.25 76 ASN B CA 1
ATOM 6028 C C . ASN B 1 76 ? -2.969 -39.125 9.078 1 88.25 76 ASN B C 1
ATOM 6030 O O . ASN B 1 76 ? -2.746 -40.188 8.508 1 88.25 76 ASN B O 1
ATOM 6034 N N . VAL B 1 77 ? -3.51 -38.125 8.477 1 88.44 77 VAL B N 1
ATOM 6035 C CA . VAL B 1 77 ? -4.07 -38.25 7.137 1 88.44 77 VAL B CA 1
ATOM 6036 C C . VAL B 1 77 ? -3.102 -37.656 6.117 1 88.44 77 VAL B C 1
ATOM 6038 O O . VAL B 1 77 ? -2.902 -38.219 5.039 1 88.44 77 VAL B O 1
ATOM 6041 N N . SER B 1 78 ? -2.564 -36.5 6.516 1 90.81 78 SER B N 1
ATOM 6042 C CA . SER B 1 78 ? -1.779 -35.844 5.484 1 90.81 78 SER B CA 1
ATOM 6043 C C . SER B 1 78 ? -0.627 -35.062 6.09 1 90.81 78 SER B C 1
ATOM 6045 O O . SER B 1 78 ? -0.649 -34.719 7.281 1 90.81 78 SER B O 1
ATOM 6047 N N . HIS B 1 79 ? 0.408 -34.875 5.391 1 91.19 79 HIS B N 1
ATOM 6048 C CA . HIS B 1 79 ? 1.412 -33.844 5.559 1 91.19 79 HIS B CA 1
ATOM 6049 C C . HIS B 1 79 ? 1.744 -33.188 4.223 1 91.19 79 HIS B C 1
ATOM 6051 O O . HIS B 1 79 ? 1.392 -33.688 3.162 1 91.19 79 HIS B O 1
ATOM 6057 N N . TYR B 1 80 ? 2.242 -32 4.289 1 93.12 80 TYR B N 1
ATOM 6058 C CA . TYR B 1 80 ? 2.555 -31.203 3.107 1 93.12 80 TYR B CA 1
ATOM 6059 C C . TYR B 1 80 ? 4.047 -31.25 2.795 1 93.12 80 TYR B C 1
ATOM 6061 O O . TYR B 1 80 ? 4.875 -30.969 3.664 1 93.12 80 TYR B O 1
ATOM 6069 N N . CYS B 1 81 ? 4.434 -31.609 1.528 1 91.81 81 CYS B N 1
ATOM 6070 C CA . CYS B 1 81 ? 5.844 -31.703 1.154 1 91.81 81 CYS B CA 1
ATOM 6071 C C . CYS B 1 81 ? 6.121 -30.906 -0.115 1 91.81 81 CYS B C 1
ATOM 6073 O O . CYS B 1 81 ? 5.316 -30.906 -1.047 1 91.81 81 CYS B O 1
ATOM 6075 N N . ILE B 1 82 ? 7.242 -30.234 -0.097 1 90.81 82 ILE B N 1
ATOM 6076 C CA . ILE B 1 82 ? 7.738 -29.547 -1.279 1 90.81 82 ILE B CA 1
ATOM 6077 C C . ILE B 1 82 ? 8.781 -30.406 -1.988 1 90.81 82 ILE B C 1
ATOM 6079 O O . ILE B 1 82 ? 9.648 -31 -1.343 1 90.81 82 ILE B O 1
ATOM 6083 N N . TYR B 1 83 ? 8.617 -30.531 -3.281 1 87.62 83 TYR B N 1
ATOM 6084 C CA . TYR B 1 83 ? 9.57 -31.25 -4.129 1 87.62 83 TYR B CA 1
ATOM 6085 C C . TYR B 1 83 ? 10.227 -30.297 -5.121 1 87.62 83 TYR B C 1
ATOM 6087 O O . TYR B 1 83 ? 9.539 -29.594 -5.863 1 87.62 83 TYR B O 1
ATOM 6095 N N . SER B 1 84 ? 11.5 -30.172 -5.039 1 85.38 84 SER B N 1
ATOM 6096 C CA . SER B 1 84 ? 12.258 -29.328 -5.961 1 85.38 84 SER B CA 1
ATOM 6097 C C . SER B 1 84 ? 13.234 -30.156 -6.785 1 85.38 84 SER B C 1
ATOM 6099 O O . SER B 1 84 ? 13.891 -31.062 -6.258 1 85.38 84 SER B O 1
ATOM 6101 N N . THR B 1 85 ? 13.234 -29.922 -8.086 1 80.56 85 THR B N 1
ATOM 6102 C CA . THR B 1 85 ? 14.148 -30.656 -8.961 1 80.56 85 THR B CA 1
ATOM 6103 C C . THR B 1 85 ? 14.648 -29.766 -10.086 1 80.56 85 THR B C 1
ATOM 6105 O O . THR B 1 85 ? 14.07 -28.703 -10.359 1 80.56 85 THR B O 1
ATOM 6108 N N . SER B 1 86 ? 15.844 -30.047 -10.602 1 76.88 86 SER B N 1
ATOM 6109 C CA . SER B 1 86 ? 16.438 -29.297 -11.703 1 76.88 86 SER B CA 1
ATOM 6110 C C . SER B 1 86 ? 16.328 -30.047 -13.023 1 76.88 86 SER B C 1
ATOM 6112 O O . SER B 1 86 ? 16.547 -31.266 -13.062 1 76.88 86 SER B O 1
ATOM 6114 N N . VAL B 1 87 ? 15.766 -29.328 -14.031 1 71 87 VAL B N 1
ATOM 6115 C CA . VAL B 1 87 ? 15.641 -29.938 -15.352 1 71 87 VAL B CA 1
ATOM 6116 C C . VAL B 1 87 ? 16.469 -29.141 -16.359 1 71 87 VAL B C 1
ATOM 6118 O O . VAL B 1 87 ? 16.516 -27.922 -16.328 1 71 87 VAL B O 1
ATOM 6121 N N . PRO B 1 88 ? 17.266 -29.797 -17.125 1 63.44 88 PRO B N 1
ATOM 6122 C CA . PRO B 1 88 ? 18.062 -29.109 -18.141 1 63.44 88 PRO B CA 1
ATOM 6123 C C . PRO B 1 88 ? 17.219 -28.5 -19.266 1 63.44 88 PRO B C 1
ATOM 6125 O O . PRO B 1 88 ? 16.375 -29.188 -19.844 1 63.44 88 PRO B O 1
ATOM 6128 N N . VAL B 1 89 ? 17.156 -27.25 -19.406 1 60.41 89 VAL B N 1
ATOM 6129 C CA . VAL B 1 89 ? 16.453 -26.578 -20.484 1 60.41 89 VAL B CA 1
ATOM 6130 C C . VAL B 1 89 ? 17.359 -26.453 -21.703 1 60.41 89 VAL B C 1
ATOM 6132 O O . VAL B 1 89 ? 16.891 -26.547 -22.844 1 60.41 89 VAL B O 1
ATOM 6135 N N . SER B 1 90 ? 18.625 -26.094 -21.469 1 56.41 90 SER B N 1
ATOM 6136 C CA . SER B 1 90 ? 19.688 -26.062 -22.453 1 56.41 90 SER B CA 1
ATOM 6137 C C . SER B 1 90 ? 20.969 -26.672 -21.922 1 56.41 90 SER B C 1
ATOM 6139 O O . SER B 1 90 ? 21.094 -26.891 -20.703 1 56.41 90 SER B O 1
ATOM 6141 N N . PRO B 1 91 ? 21.672 -27.172 -22.859 1 53.53 91 PRO B N 1
ATOM 6142 C CA . PRO B 1 91 ? 22.906 -27.797 -22.391 1 53.53 91 PRO B CA 1
ATOM 6143 C C . PRO B 1 91 ? 23.609 -26.969 -21.312 1 53.53 91 PRO B C 1
ATOM 6145 O O . PRO B 1 91 ? 24.312 -27.516 -20.469 1 53.53 91 PRO B O 1
ATOM 6148 N N . SER B 1 92 ? 23.266 -25.719 -21.297 1 57.28 92 SER B N 1
ATOM 6149 C CA . SER B 1 92 ? 24.016 -24.891 -20.359 1 57.28 92 SER B CA 1
ATOM 6150 C C . SER B 1 92 ? 23.078 -24.281 -19.312 1 57.28 92 SER B C 1
ATOM 6152 O O . SER B 1 92 ? 23.547 -23.625 -18.375 1 57.28 92 SER B O 1
ATOM 6154 N N . ILE B 1 93 ? 21.781 -24.625 -19.469 1 61.06 93 ILE B N 1
ATOM 6155 C CA . ILE B 1 93 ? 20.875 -23.922 -18.562 1 61.06 93 ILE B CA 1
ATOM 6156 C C . ILE B 1 93 ? 19.922 -24.922 -17.922 1 61.06 93 ILE B C 1
ATOM 6158 O O . ILE B 1 93 ? 19.266 -25.719 -18.609 1 61.06 93 ILE B O 1
ATOM 6162 N N . ASN B 1 94 ? 20.062 -24.984 -16.578 1 65.62 94 ASN B N 1
ATOM 6163 C CA . ASN B 1 94 ? 19.109 -25.781 -15.797 1 65.62 94 ASN B CA 1
ATOM 6164 C C . ASN B 1 94 ? 18.047 -24.891 -15.141 1 65.62 94 ASN B C 1
ATOM 6166 O O . ASN B 1 94 ? 18.328 -23.75 -14.789 1 65.62 94 ASN B O 1
ATOM 6170 N N . THR B 1 95 ? 16.828 -25.406 -15.273 1 69.31 95 THR B N 1
ATOM 6171 C CA . THR B 1 95 ? 15.758 -24.703 -14.57 1 69.31 95 THR B CA 1
ATOM 6172 C C . THR B 1 95 ? 15.188 -25.578 -13.445 1 69.31 95 THR B C 1
ATOM 6174 O O . THR B 1 95 ? 15.102 -26.797 -13.586 1 69.31 95 THR B O 1
ATOM 6177 N N . THR B 1 96 ? 15.047 -24.938 -12.359 1 76.12 96 THR B N 1
ATOM 6178 C CA . THR B 1 96 ? 14.469 -25.641 -11.211 1 76.12 96 THR B CA 1
ATOM 6179 C C . THR B 1 96 ? 12.977 -25.344 -11.094 1 76.12 96 THR B C 1
ATOM 6181 O O . THR B 1 96 ? 12.539 -24.219 -11.336 1 76.12 96 THR B O 1
ATOM 6184 N N . TYR B 1 97 ? 12.195 -26.438 -10.961 1 79.5 97 TYR B N 1
ATOM 6185 C CA . TYR B 1 97 ? 10.781 -26.203 -10.656 1 79.5 97 TYR B CA 1
ATOM 6186 C C . TYR B 1 97 ? 10.406 -26.797 -9.312 1 79.5 97 TYR B C 1
ATOM 6188 O O . TYR B 1 97 ? 11.102 -27.688 -8.797 1 79.5 97 TYR B O 1
ATOM 6196 N N . ILE B 1 98 ? 9.461 -26.281 -8.703 1 87.44 98 ILE B N 1
ATOM 6197 C CA . ILE B 1 98 ? 9.008 -26.688 -7.379 1 87.44 98 ILE B CA 1
ATOM 6198 C C . ILE B 1 98 ? 7.523 -27.062 -7.43 1 87.44 98 ILE B C 1
ATOM 6200 O O . ILE B 1 98 ? 6.738 -26.391 -8.109 1 87.44 98 ILE B O 1
ATOM 6204 N N . ILE B 1 99 ? 7.188 -28.172 -6.77 1 87.75 99 ILE B N 1
ATOM 6205 C CA . ILE B 1 99 ? 5.789 -28.578 -6.672 1 87.75 99 ILE B CA 1
ATOM 6206 C C . ILE B 1 99 ? 5.457 -28.953 -5.23 1 87.75 99 ILE B C 1
ATOM 6208 O O . ILE B 1 99 ? 6.266 -29.594 -4.551 1 87.75 99 ILE B O 1
ATOM 6212 N N . GLY B 1 100 ? 4.348 -28.438 -4.746 1 91.44 100 GLY B N 1
ATOM 6213 C CA . GLY B 1 100 ? 3.852 -28.812 -3.434 1 91.44 100 GLY B CA 1
ATOM 6214 C C . GLY B 1 100 ? 2.895 -29.984 -3.477 1 91.44 100 GLY B C 1
ATOM 6215 O O . GLY B 1 100 ? 1.999 -30.031 -4.324 1 91.44 100 GLY B O 1
ATOM 6216 N N . LEU B 1 101 ? 3.105 -30.984 -2.508 1 90.69 101 LEU B N 1
ATOM 6217 C CA . LEU B 1 101 ? 2.295 -32.188 -2.5 1 90.69 101 LEU B CA 1
ATOM 6218 C C . LEU B 1 101 ? 1.681 -32.438 -1.124 1 90.69 101 LEU B C 1
ATOM 6220 O O . LEU B 1 101 ? 2.348 -32.25 -0.103 1 90.69 101 LEU B O 1
ATOM 6224 N N . CYS B 1 102 ? 0.411 -32.688 -1.165 1 92.19 102 CYS B N 1
ATOM 6225 C CA . CYS B 1 102 ? -0.291 -33.156 0.028 1 92.19 102 CYS B CA 1
ATOM 6226 C C . CYS B 1 102 ? -0.439 -34.656 0.019 1 92.19 102 CYS B C 1
ATOM 6228 O O . CYS B 1 102 ? -1.303 -35.188 -0.676 1 92.19 102 CYS B O 1
ATOM 6230 N N . ILE B 1 103 ? 0.39 -35.406 0.837 1 92 103 ILE B N 1
ATOM 6231 C CA . ILE B 1 103 ? 0.46 -36.844 0.742 1 92 103 ILE B CA 1
ATOM 6232 C C . ILE B 1 103 ? 0.421 -37.469 2.141 1 92 103 ILE B C 1
ATOM 6234 O O . ILE B 1 103 ? 0.575 -36.75 3.139 1 92 103 ILE B O 1
ATOM 6238 N N . PRO B 1 104 ? 0.198 -38.688 2.156 1 91.31 104 PRO B N 1
ATOM 6239 C CA . PRO B 1 104 ? 0.168 -39.375 3.455 1 91.31 104 PRO B CA 1
ATOM 6240 C C . PRO B 1 104 ? 1.501 -39.281 4.195 1 91.31 104 PRO B C 1
ATOM 6242 O O . PRO B 1 104 ? 2.562 -39.344 3.568 1 91.31 104 PRO B O 1
ATOM 6245 N N . PRO B 1 105 ? 1.359 -39.25 5.508 1 91.75 105 PRO B N 1
ATOM 6246 C CA . PRO B 1 105 ? 2.566 -39.062 6.316 1 91.75 105 PRO B CA 1
ATOM 6247 C C . PRO B 1 105 ? 3.549 -40.219 6.199 1 91.75 105 PRO B C 1
ATOM 6249 O O . PRO B 1 105 ? 4.711 -40.094 6.598 1 91.75 105 PRO B O 1
ATOM 6252 N N . SER B 1 106 ? 3.119 -41.344 5.645 1 90.75 106 SER B N 1
ATOM 6253 C CA . SER B 1 106 ? 4.02 -42.469 5.457 1 90.75 106 SER B CA 1
ATOM 6254 C C . SER B 1 106 ? 5.102 -42.156 4.426 1 90.75 106 SER B C 1
ATOM 6256 O O . SER B 1 106 ? 6.148 -42.812 4.402 1 90.75 106 SER B O 1
ATOM 6258 N N . CYS B 1 107 ? 4.789 -41.25 3.572 1 89 107 CYS B N 1
ATOM 6259 C CA . CYS B 1 107 ? 5.758 -40.812 2.574 1 89 107 CYS B CA 1
ATOM 6260 C C . CYS B 1 107 ? 6.602 -39.656 3.102 1 89 107 CYS B C 1
ATOM 6262 O O . CYS B 1 107 ? 6.211 -38.5 2.996 1 89 107 CYS B O 1
ATOM 6264 N N . ASN B 1 108 ? 7.762 -39.875 3.533 1 84.31 108 ASN B N 1
ATOM 6265 C CA . ASN B 1 108 ? 8.492 -38.812 4.227 1 84.31 108 ASN B CA 1
ATOM 6266 C C . ASN B 1 108 ? 9.906 -38.656 3.678 1 84.31 108 ASN B C 1
ATOM 6268 O O . ASN B 1 108 ? 10.578 -37.656 3.973 1 84.31 108 ASN B O 1
ATOM 6272 N N . THR B 1 109 ? 10.352 -39.625 2.82 1 82.25 109 THR B N 1
ATOM 6273 C CA . THR B 1 109 ? 11.688 -39.5 2.234 1 82.25 109 THR B CA 1
ATOM 6274 C C . THR B 1 109 ? 11.609 -38.875 0.842 1 82.25 109 THR B C 1
ATOM 6276 O O . THR B 1 109 ? 10.547 -38.875 0.212 1 82.25 109 THR B O 1
ATOM 6279 N N . THR B 1 110 ? 12.734 -38.344 0.438 1 83.25 110 THR B N 1
ATOM 6280 C CA . THR B 1 110 ? 12.781 -37.75 -0.884 1 83.25 110 THR B CA 1
ATOM 6281 C C . THR B 1 110 ? 12.438 -38.75 -1.968 1 83.25 110 THR B C 1
ATOM 6283 O O . THR B 1 110 ? 11.781 -38.438 -2.957 1 83.25 110 THR B O 1
ATOM 6286 N N . VAL B 1 111 ? 12.852 -39.969 -1.686 1 78.06 111 VAL B N 1
ATOM 6287 C CA . VAL B 1 111 ? 12.578 -41.031 -2.65 1 78.06 111 VAL B CA 1
ATOM 6288 C C . VAL B 1 111 ? 11.078 -41.344 -2.66 1 78.06 111 VAL B C 1
ATOM 6290 O O . VAL B 1 111 ? 10.484 -41.531 -3.725 1 78.06 111 VAL B O 1
ATOM 6293 N N . ASP B 1 112 ? 10.516 -41.344 -1.469 1 84.44 112 ASP B N 1
ATOM 6294 C CA . ASP B 1 112 ? 9.078 -41.562 -1.36 1 84.44 112 ASP B CA 1
ATOM 6295 C C . ASP B 1 112 ? 8.312 -40.469 -2.104 1 84.44 112 ASP B C 1
ATOM 6297 O O . ASP B 1 112 ? 7.391 -40.75 -2.869 1 84.44 112 ASP B O 1
ATOM 6301 N N . ILE B 1 113 ? 8.758 -39.312 -1.896 1 82.81 113 ILE B N 1
ATOM 6302 C CA . ILE B 1 113 ? 8.055 -38.156 -2.443 1 82.81 113 ILE B CA 1
ATOM 6303 C C . ILE B 1 113 ? 8.234 -38.094 -3.959 1 82.81 113 ILE B C 1
ATOM 6305 O O . ILE B 1 113 ? 7.297 -37.781 -4.691 1 82.81 113 ILE B O 1
ATOM 6309 N N . SER B 1 114 ? 9.406 -38.469 -4.387 1 77.06 114 SER B N 1
ATOM 6310 C CA . SER B 1 114 ? 9.648 -38.531 -5.824 1 77.06 114 SER B CA 1
ATOM 6311 C C . SER B 1 114 ? 8.75 -39.562 -6.488 1 77.06 114 SER B C 1
ATOM 6313 O O . SER B 1 114 ? 8.203 -39.312 -7.566 1 77.06 114 SER B O 1
ATOM 6315 N N . SER B 1 115 ? 8.648 -40.625 -5.777 1 76.56 115 SER B N 1
ATOM 6316 C CA . SER B 1 115 ? 7.789 -41.688 -6.293 1 76.56 115 SER B CA 1
ATOM 6317 C C . SER B 1 115 ? 6.324 -41.281 -6.293 1 76.56 115 SER B C 1
ATOM 6319 O O . SER B 1 115 ? 5.59 -41.562 -7.242 1 76.56 115 SER B O 1
ATOM 6321 N N . ALA B 1 116 ? 5.961 -40.656 -5.25 1 75.44 116 ALA B N 1
ATOM 6322 C CA . ALA B 1 116 ? 4.594 -40.156 -5.172 1 75.44 116 ALA B CA 1
ATOM 6323 C C . ALA B 1 116 ? 4.316 -39.156 -6.293 1 75.44 116 ALA B C 1
ATOM 6325 O O . ALA B 1 116 ? 3.254 -39.188 -6.922 1 75.44 116 ALA B O 1
ATOM 6326 N N . LEU B 1 117 ? 5.238 -38.312 -6.527 1 74.94 117 LEU B N 1
ATOM 6327 C CA . LEU B 1 117 ? 5.098 -37.312 -7.586 1 74.94 117 LEU B CA 1
ATOM 6328 C C . LEU B 1 117 ? 4.93 -38 -8.945 1 74.94 117 LEU B C 1
ATOM 6330 O O . LEU B 1 117 ? 4.062 -37.594 -9.734 1 74.94 117 LEU B O 1
ATOM 6334 N N . THR B 1 118 ? 5.723 -38.938 -9.164 1 71.25 118 THR B N 1
ATOM 6335 C CA . THR B 1 118 ? 5.645 -39.625 -10.438 1 71.25 118 THR B CA 1
ATOM 6336 C C . THR B 1 118 ? 4.266 -40.281 -10.625 1 71.25 118 THR B C 1
ATOM 6338 O O . THR B 1 118 ? 3.684 -40.188 -11.703 1 71.25 118 THR B O 1
ATOM 6341 N N . THR B 1 119 ? 3.793 -40.75 -9.57 1 69.38 119 THR B N 1
ATOM 6342 C CA . THR B 1 119 ? 2.469 -41.375 -9.625 1 69.38 119 THR B CA 1
ATOM 6343 C C . THR B 1 119 ? 1.397 -40.312 -9.883 1 69.38 119 THR B C 1
ATOM 6345 O O . THR B 1 119 ? 0.471 -40.531 -10.664 1 69.38 119 THR B O 1
ATOM 6348 N N . PHE B 1 120 ? 1.548 -39.219 -9.234 1 71.25 120 PHE B N 1
ATOM 6349 C CA . PHE B 1 120 ? 0.619 -38.125 -9.422 1 71.25 120 PHE B CA 1
ATOM 6350 C C . PHE B 1 120 ? 0.633 -37.656 -10.867 1 71.25 120 PHE B C 1
ATOM 6352 O O . PHE B 1 120 ? -0.423 -37.438 -11.469 1 71.25 120 PHE B O 1
ATOM 6359 N N . LEU B 1 121 ? 1.832 -37.469 -11.344 1 67.31 121 LEU B N 1
ATOM 6360 C CA . LEU B 1 121 ? 1.992 -36.938 -12.695 1 67.31 121 LEU B CA 1
ATOM 6361 C C . LEU B 1 121 ? 1.418 -37.875 -13.734 1 67.31 121 LEU B C 1
ATOM 6363 O O . LEU B 1 121 ? 0.806 -37.438 -14.711 1 67.31 121 LEU B O 1
ATOM 6367 N N . GLU B 1 122 ? 1.588 -39.094 -13.508 1 63.22 122 GLU B N 1
ATOM 6368 C CA . GLU B 1 122 ? 1.059 -40.094 -14.414 1 63.22 122 GLU B CA 1
ATOM 6369 C C . GLU B 1 122 ? -0.468 -40.094 -14.414 1 63.22 122 GLU B C 1
ATOM 6371 O O . GLU B 1 122 ? -1.097 -40.25 -15.461 1 63.22 122 GLU B O 1
ATOM 6376 N N . THR B 1 123 ? -0.968 -39.844 -13.25 1 61.44 123 THR B N 1
ATOM 6377 C CA . THR B 1 123 ? -2.418 -39.906 -13.117 1 61.44 123 THR B CA 1
ATOM 6378 C C . THR B 1 123 ? -3.064 -38.625 -13.594 1 61.44 123 THR B C 1
ATOM 6380 O O . THR B 1 123 ? -4.148 -38.625 -14.18 1 61.44 123 THR B O 1
ATOM 6383 N N . MET B 1 124 ? -2.297 -37.531 -13.383 1 59.22 124 MET B N 1
ATOM 6384 C CA . MET B 1 124 ? -2.873 -36.219 -13.703 1 59.22 124 MET B CA 1
ATOM 6385 C C . MET B 1 124 ? -2.342 -35.688 -15.031 1 59.22 124 MET B C 1
ATOM 6387 O O . MET B 1 124 ? -2.732 -34.625 -15.484 1 59.22 124 MET B O 1
ATOM 6391 N N . SER B 1 125 ? -1.688 -36.5 -15.742 1 51.25 125 SER B N 1
ATOM 6392 C CA . SER B 1 125 ? -1.093 -36.094 -17.016 1 51.25 125 SER B CA 1
ATOM 6393 C C . SER B 1 125 ? -0.335 -34.781 -16.891 1 51.25 125 SER B C 1
ATOM 6395 O O . SER B 1 125 ? -0.507 -33.875 -17.719 1 51.25 125 SER B O 1
ATOM 6397 N N . ILE B 1 126 ? 0.245 -34.656 -15.633 1 53.47 126 ILE B N 1
ATOM 6398 C CA . ILE B 1 126 ? 1.06 -33.469 -15.414 1 53.47 126 ILE B CA 1
ATOM 6399 C C . ILE B 1 126 ? 2.455 -33.656 -16 1 53.47 126 ILE B C 1
ATOM 6401 O O . ILE B 1 126 ? 3.07 -34.719 -15.773 1 53.47 126 ILE B O 1
ATOM 6405 N N . ILE B 1 127 ? 2.789 -32.719 -16.844 1 49.28 127 ILE B N 1
ATOM 6406 C CA . ILE B 1 127 ? 4.094 -32.844 -17.5 1 49.28 127 ILE B CA 1
ATOM 6407 C C . ILE B 1 127 ? 5.148 -32.156 -16.625 1 49.28 127 ILE B C 1
ATOM 6409 O O . ILE B 1 127 ? 5.352 -30.938 -16.719 1 49.28 127 ILE B O 1
ATOM 6413 N N . ALA B 1 128 ? 5.648 -32.812 -15.445 1 57.22 128 ALA B N 1
ATOM 6414 C CA . ALA B 1 128 ? 6.758 -32.312 -14.625 1 57.22 128 ALA B CA 1
ATOM 6415 C C . ALA B 1 128 ? 7.719 -33.469 -14.289 1 57.22 128 ALA B C 1
ATOM 6417 O O . ALA B 1 128 ? 7.574 -34.125 -13.25 1 57.22 128 ALA B O 1
ATOM 6418 N N . PRO B 1 129 ? 8.695 -33.812 -15.25 1 56.56 129 PRO B N 1
ATOM 6419 C CA . PRO B 1 129 ? 9.531 -34.969 -14.953 1 56.56 129 PRO B CA 1
ATOM 6420 C C . PRO B 1 129 ? 10.523 -34.719 -13.82 1 56.56 129 PRO B C 1
ATOM 6422 O O . PRO B 1 129 ? 10.945 -33.562 -13.617 1 56.56 129 PRO B O 1
ATOM 6425 N N . PRO B 1 130 ? 10.594 -35.75 -12.961 1 60.38 130 PRO B N 1
ATOM 6426 C CA . PRO B 1 130 ? 11.656 -35.625 -11.961 1 60.38 130 PRO B CA 1
ATOM 6427 C C . PRO B 1 130 ? 13.023 -35.312 -12.586 1 60.38 130 PRO B C 1
ATOM 6429 O O . PRO B 1 130 ? 13.336 -35.875 -13.648 1 60.38 130 PRO B O 1
ATOM 6432 N N . GLY B 1 131 ? 13.531 -34.188 -12.25 1 63.53 131 GLY B N 1
ATOM 6433 C CA . GLY B 1 131 ? 14.836 -33.781 -12.742 1 63.53 131 GLY B CA 1
ATOM 6434 C C . GLY B 1 131 ? 15.984 -34.25 -11.883 1 63.53 131 GLY B C 1
ATOM 6435 O O . GLY B 1 131 ? 15.891 -35.312 -11.234 1 63.53 131 GLY B O 1
ATOM 6436 N N . GLY B 1 132 ? 17.109 -33.656 -12.125 1 65.31 132 GLY B N 1
ATOM 6437 C CA . GLY B 1 132 ? 18.312 -33.969 -11.383 1 65.31 132 GLY B CA 1
ATOM 6438 C C . GLY B 1 132 ? 18.375 -33.281 -10.023 1 65.31 132 GLY B C 1
ATOM 6439 O O . GLY B 1 132 ? 17.672 -32.312 -9.789 1 65.31 132 GLY B O 1
ATOM 6440 N N . ASP B 1 133 ? 18.906 -33.906 -8.938 1 76.19 133 ASP B N 1
ATOM 6441 C CA . ASP B 1 133 ? 19.203 -33.375 -7.609 1 76.19 133 ASP B CA 1
ATOM 6442 C C . ASP B 1 133 ? 17.922 -33.031 -6.859 1 76.19 133 ASP B C 1
ATOM 6444 O O . ASP B 1 133 ? 17.75 -31.891 -6.406 1 76.19 133 ASP B O 1
ATOM 6448 N N . PRO B 1 134 ? 17 -34 -6.773 1 82 134 PRO B N 1
ATOM 6449 C CA . PRO B 1 134 ? 15.727 -33.75 -6.09 1 82 134 PRO B CA 1
ATOM 6450 C C . PRO B 1 134 ? 15.906 -33.438 -4.605 1 82 134 PRO B C 1
ATOM 6452 O O . PRO B 1 134 ? 16.781 -34.031 -3.951 1 82 134 PRO B O 1
ATOM 6455 N N . GLN B 1 135 ? 15.266 -32.375 -4.168 1 83.75 135 GLN B N 1
ATOM 6456 C CA . GLN B 1 135 ? 15.203 -32.031 -2.754 1 83.75 135 GLN B CA 1
ATOM 6457 C C . GLN B 1 135 ? 13.758 -31.906 -2.283 1 83.75 135 GLN B C 1
ATOM 6459 O O . GLN B 1 135 ? 12.883 -31.5 -3.045 1 83.75 135 GLN B O 1
ATOM 6464 N N . SER B 1 136 ? 13.523 -32.5 -1.087 1 88 136 SER B N 1
ATOM 6465 C CA . SER B 1 136 ? 12.172 -32.375 -0.556 1 88 136 SER B CA 1
ATOM 6466 C C . SER B 1 136 ? 12.18 -31.938 0.898 1 88 136 SER B C 1
ATOM 6468 O O . SER B 1 136 ? 13.125 -32.219 1.639 1 88 136 SER B O 1
ATOM 6470 N N . ILE B 1 137 ? 11.281 -31.156 1.261 1 87 137 ILE B N 1
ATOM 6471 C CA . ILE B 1 137 ? 11.031 -30.703 2.625 1 87 137 ILE B CA 1
ATOM 6472 C C . ILE B 1 137 ? 9.555 -30.875 2.963 1 87 137 ILE B C 1
ATOM 6474 O O . ILE B 1 137 ? 8.688 -30.438 2.195 1 87 137 ILE B O 1
ATOM 6478 N N . CYS B 1 138 ? 9.289 -31.453 4.09 1 89.38 138 CYS B N 1
ATOM 6479 C CA . CYS B 1 138 ? 7.902 -31.719 4.449 1 89.38 138 CYS B CA 1
ATOM 6480 C C . CYS B 1 138 ? 7.512 -30.984 5.719 1 89.38 138 CYS B C 1
ATOM 6482 O O . CYS B 1 138 ? 8.359 -30.703 6.566 1 89.38 138 CYS B O 1
ATOM 6484 N N . TYR B 1 139 ? 6.25 -30.609 5.812 1 88.69 139 TYR B N 1
ATOM 6485 C CA . TYR B 1 139 ? 5.648 -29.938 6.953 1 88.69 139 TYR B CA 1
ATOM 6486 C C . TYR B 1 139 ? 4.469 -30.719 7.5 1 88.69 139 TYR B C 1
ATOM 6488 O O . TYR B 1 139 ? 3.623 -31.203 6.734 1 88.69 139 TYR B O 1
ATOM 6496 N N . SER B 1 140 ? 4.449 -30.844 8.812 1 86.12 140 SER B N 1
ATOM 6497 C CA . SER B 1 140 ? 3.375 -31.625 9.422 1 86.12 140 SER B CA 1
ATOM 6498 C C . SER B 1 140 ? 2.395 -30.734 10.164 1 86.12 140 SER B C 1
ATOM 6500 O O . SER B 1 140 ? 1.263 -31.141 10.438 1 86.12 140 SER B O 1
ATOM 6502 N N . GLU B 1 141 ? 2.855 -29.547 10.547 1 80.44 141 GLU B N 1
ATOM 6503 C CA . GLU B 1 141 ? 1.989 -28.641 11.289 1 80.44 141 GLU B CA 1
ATOM 6504 C C . GLU B 1 141 ? 2.059 -27.219 10.719 1 80.44 141 GLU B C 1
ATOM 6506 O O . GLU B 1 141 ? 3.062 -26.844 10.109 1 80.44 141 GLU B O 1
ATOM 6511 N N . ILE B 1 142 ? 0.921 -26.641 10.984 1 70.88 142 ILE B N 1
ATOM 6512 C CA . ILE B 1 142 ? 0.862 -25.25 10.555 1 70.88 142 ILE B CA 1
ATOM 6513 C C . ILE B 1 142 ? 1.851 -24.406 11.367 1 70.88 142 ILE B C 1
ATOM 6515 O O . ILE B 1 142 ? 1.896 -24.516 12.594 1 70.88 142 ILE B O 1
ATOM 6519 N N . GLY B 1 143 ? 2.668 -23.672 10.758 1 65.69 143 GLY B N 1
ATOM 6520 C CA . GLY B 1 143 ? 3.588 -22.781 11.438 1 65.69 143 GLY B CA 1
ATOM 6521 C C . GLY B 1 143 ? 4.883 -23.453 11.852 1 65.69 143 GLY B C 1
ATOM 6522 O O . GLY B 1 143 ? 5.613 -22.922 12.695 1 65.69 143 GLY B O 1
ATOM 6523 N N . GLN B 1 144 ? 5.078 -24.656 11.43 1 70.69 144 GLN B N 1
ATOM 6524 C CA . GLN B 1 144 ? 6.312 -25.344 11.766 1 70.69 144 GLN B CA 1
ATOM 6525 C C . GLN B 1 144 ? 7.535 -24.516 11.383 1 70.69 144 GLN B C 1
ATOM 6527 O O . GLN B 1 144 ? 7.598 -23.969 10.281 1 70.69 144 GLN B O 1
ATOM 6532 N N . SER B 1 145 ? 8.32 -24.188 12.453 1 65.88 145 SER B N 1
ATOM 6533 C CA . SER B 1 145 ? 9.508 -23.359 12.234 1 65.88 145 SER B CA 1
ATOM 6534 C C . SER B 1 145 ? 10.641 -24.172 11.625 1 65.88 145 SER B C 1
ATOM 6536 O O . SER B 1 145 ? 10.852 -25.328 11.992 1 65.88 145 SER B O 1
ATOM 6538 N N . TYR B 1 146 ? 11.242 -23.625 10.586 1 65.38 146 TYR B N 1
ATOM 6539 C CA . TYR B 1 146 ? 12.367 -24.266 9.93 1 65.38 146 TYR B CA 1
ATOM 6540 C C . TYR B 1 146 ? 13.633 -24.156 10.773 1 65.38 146 TYR B C 1
ATOM 6542 O O . TYR B 1 146 ? 14.477 -25.062 10.766 1 65.38 146 TYR B O 1
ATOM 6550 N N . LYS B 1 147 ? 13.766 -23.047 11.523 1 73.06 147 LYS B N 1
ATOM 6551 C CA . LYS B 1 147 ? 15.062 -22.828 12.164 1 73.06 147 LYS B CA 1
ATOM 6552 C C . LYS B 1 147 ? 14.906 -22.672 13.68 1 73.06 147 LYS B C 1
ATOM 6554 O O . LYS B 1 147 ? 13.875 -22.172 14.148 1 73.06 147 LYS B O 1
ATOM 6559 N N . ASN B 1 148 ? 15.969 -23.172 14.305 1 81 148 ASN B N 1
ATOM 6560 C CA . ASN B 1 148 ? 16.047 -23.078 15.758 1 81 148 ASN B CA 1
ATOM 6561 C C . ASN B 1 148 ? 16.75 -21.797 16.188 1 81 148 ASN B C 1
ATOM 6563 O O . ASN B 1 148 ? 17.484 -21.188 15.406 1 81 148 ASN B O 1
ATOM 6567 N N . TRP B 1 149 ? 16.5 -21.391 17.375 1 89.19 149 TRP B N 1
ATOM 6568 C CA . TRP B 1 149 ? 17.141 -20.219 17.969 1 89.19 149 TRP B CA 1
ATOM 6569 C C . TRP B 1 149 ? 18.625 -20.469 18.188 1 89.19 149 TRP B C 1
ATOM 6571 O O . TRP B 1 149 ? 19.016 -21.5 18.734 1 89.19 149 TRP B O 1
ATOM 6581 N N . THR B 1 150 ? 19.516 -19.688 17.672 1 90.12 150 THR B N 1
ATOM 6582 C CA . THR B 1 150 ? 20.969 -19.734 17.844 1 90.12 150 THR B CA 1
ATOM 6583 C C . THR B 1 150 ? 21.438 -18.672 18.828 1 90.12 150 THR B C 1
ATOM 6585 O O . THR B 1 150 ? 20.656 -17.812 19.25 1 90.12 150 THR B O 1
ATOM 6588 N N . THR B 1 151 ? 22.688 -18.766 19.266 1 93.88 151 THR B N 1
ATOM 6589 C CA . THR B 1 151 ? 23.266 -17.766 20.141 1 93.88 151 THR B CA 1
ATOM 6590 C C . THR B 1 151 ? 23.25 -16.391 19.484 1 93.88 151 THR B C 1
ATOM 6592 O O . THR B 1 151 ? 22.984 -15.375 20.141 1 93.88 151 THR B O 1
ATOM 6595 N N . GLY B 1 152 ? 23.5 -16.422 18.219 1 94.12 152 GLY B N 1
ATOM 6596 C CA . GLY B 1 152 ? 23.438 -15.172 17.469 1 94.12 152 GLY B CA 1
ATOM 6597 C C . GLY B 1 152 ? 22.062 -14.539 17.484 1 94.12 152 GLY B C 1
ATOM 6598 O O . GLY B 1 152 ? 21.938 -13.32 17.641 1 94.12 152 GLY B O 1
ATOM 6599 N N . ALA B 1 153 ? 21.062 -15.312 17.375 1 94.56 153 ALA B N 1
ATOM 6600 C CA . ALA B 1 153 ? 19.688 -14.82 17.391 1 94.56 153 ALA B CA 1
ATOM 6601 C C . ALA B 1 153 ? 19.328 -14.219 18.75 1 94.56 153 ALA B C 1
ATOM 6603 O O . ALA B 1 153 ? 18.688 -13.164 18.812 1 94.56 153 ALA B O 1
ATOM 6604 N N . TYR B 1 154 ? 19.766 -14.867 19.812 1 96.19 154 TYR B N 1
ATOM 6605 C CA . TYR B 1 154 ? 19.5 -14.359 21.156 1 96.19 154 TYR B CA 1
ATOM 6606 C C . TYR B 1 154 ? 20.219 -13.031 21.391 1 96.19 154 TYR B C 1
ATOM 6608 O O . TYR B 1 154 ? 19.656 -12.125 22 1 96.19 154 TYR B O 1
ATOM 6616 N N . VAL B 1 155 ? 21.438 -12.992 20.891 1 96.94 155 VAL B N 1
ATOM 6617 C CA . VAL B 1 155 ? 22.203 -11.766 21.062 1 96.94 155 VAL B CA 1
ATOM 6618 C C . VAL B 1 155 ? 21.516 -10.617 20.312 1 96.94 155 VAL B C 1
ATOM 6620 O O . VAL B 1 155 ? 21.359 -9.523 20.859 1 96.94 155 VAL B O 1
ATOM 6623 N N . VAL B 1 156 ? 21.188 -10.875 19.125 1 96.94 156 VAL B N 1
ATOM 6624 C CA . VAL B 1 156 ? 20.547 -9.828 18.328 1 96.94 156 VAL B CA 1
ATOM 6625 C C . VAL B 1 156 ? 19.203 -9.461 18.938 1 96.94 156 VAL B C 1
ATOM 6627 O O . VAL B 1 156 ? 18.797 -8.297 18.922 1 96.94 156 VAL B O 1
ATOM 6630 N N . LEU B 1 157 ? 18.453 -10.438 19.438 1 96.88 157 LEU B N 1
ATOM 6631 C CA . LEU B 1 157 ? 17.219 -10.141 20.156 1 96.88 157 LEU B CA 1
ATOM 6632 C C . LEU B 1 157 ? 17.484 -9.25 21.359 1 96.88 157 LEU B C 1
ATOM 6634 O O . LEU B 1 157 ? 16.719 -8.328 21.625 1 96.88 157 LEU B O 1
ATOM 6638 N N . GLY B 1 158 ? 18.547 -9.594 22.062 1 97.38 158 GLY B N 1
ATOM 6639 C CA . GLY B 1 158 ? 18.938 -8.742 23.172 1 97.38 158 GLY B CA 1
ATOM 6640 C C . GLY B 1 158 ? 19.219 -7.312 22.766 1 97.38 158 GLY B C 1
ATOM 6641 O O . GLY B 1 158 ? 18.828 -6.371 23.453 1 97.38 158 GLY B O 1
ATOM 6642 N N . VAL B 1 159 ? 19.859 -7.141 21.625 1 97.12 159 VAL B N 1
ATOM 6643 C CA . VAL B 1 159 ? 20.156 -5.816 21.094 1 97.12 159 VAL B CA 1
ATOM 6644 C C . VAL B 1 159 ? 18.859 -5.094 20.75 1 97.12 159 VAL B C 1
ATOM 6646 O O . VAL B 1 159 ? 18.703 -3.902 21.016 1 97.12 159 VAL B O 1
ATOM 6649 N N . CYS B 1 160 ? 17.906 -5.785 20.141 1 97.5 160 CYS B N 1
ATOM 6650 C CA . CYS B 1 160 ? 16.625 -5.199 19.797 1 97.5 160 CYS B CA 1
ATOM 6651 C C . CYS B 1 160 ? 15.883 -4.762 21.062 1 97.5 160 CYS B C 1
ATOM 6653 O O . CYS B 1 160 ? 15.312 -3.666 21.109 1 97.5 160 CYS B O 1
ATOM 6655 N N . ILE B 1 161 ? 15.922 -5.566 22.078 1 97.38 161 ILE B N 1
ATOM 6656 C CA . ILE B 1 161 ? 15.266 -5.246 23.344 1 97.38 161 ILE B CA 1
ATOM 6657 C C . ILE B 1 161 ? 15.953 -4.043 23.984 1 97.38 161 ILE B C 1
ATOM 6659 O O . ILE B 1 161 ? 15.289 -3.158 24.531 1 97.38 161 ILE B O 1
ATOM 6663 N N . PHE B 1 162 ? 17.266 -4.055 23.906 1 97 162 PHE B N 1
ATOM 6664 C CA . PHE B 1 162 ? 18.047 -2.947 24.453 1 97 162 PHE B CA 1
ATOM 6665 C C . PHE B 1 162 ? 17.625 -1.626 23.828 1 97 162 PHE B C 1
ATOM 6667 O O . PHE B 1 162 ? 17.328 -0.66 24.531 1 97 162 PHE B O 1
ATOM 6674 N N . PHE B 1 163 ? 17.516 -1.557 22.516 1 96.62 163 PHE B N 1
ATOM 6675 C CA . PHE B 1 163 ? 17.078 -0.336 21.844 1 96.62 163 PHE B CA 1
ATOM 6676 C C . PHE B 1 163 ? 15.617 -0.035 22.141 1 96.62 163 PHE B C 1
ATOM 6678 O O . PHE B 1 163 ? 15.227 1.129 22.219 1 96.62 163 PHE B O 1
ATOM 6685 N N . GLY B 1 164 ? 14.781 -1.12 22.25 1 97.12 164 GLY B N 1
ATOM 6686 C CA . GLY B 1 164 ? 13.391 -0.927 22.641 1 97.12 164 GLY B CA 1
ATOM 6687 C C . GLY B 1 164 ? 13.234 -0.264 23.984 1 97.12 164 GLY B C 1
ATOM 6688 O O . GLY B 1 164 ? 12.406 0.637 24.156 1 97.12 164 GLY B O 1
ATOM 6689 N N . VAL B 1 165 ? 14.062 -0.646 24.906 1 96.5 165 VAL B N 1
ATOM 6690 C CA . VAL B 1 165 ? 14.031 -0.092 26.266 1 96.5 165 VAL B CA 1
ATOM 6691 C C . VAL B 1 165 ? 14.5 1.363 26.234 1 96.5 165 VAL B C 1
ATOM 6693 O O . VAL B 1 165 ? 13.938 2.213 26.922 1 96.5 165 VAL B O 1
ATOM 6696 N N . LEU B 1 166 ? 15.5 1.657 25.453 1 96.38 166 LEU B N 1
ATOM 6697 C CA . LEU B 1 166 ? 15.977 3.031 25.312 1 96.38 166 LEU B CA 1
ATOM 6698 C C . LEU B 1 166 ? 14.891 3.93 24.734 1 96.38 166 LEU B C 1
ATOM 6700 O O . LEU B 1 166 ? 14.703 5.059 25.188 1 96.38 166 LEU B O 1
ATOM 6704 N N . VAL B 1 167 ? 14.164 3.424 23.75 1 96.38 167 VAL B N 1
ATOM 6705 C CA . VAL B 1 167 ? 13.094 4.188 23.125 1 96.38 167 VAL B CA 1
ATOM 6706 C C . VAL B 1 167 ? 11.969 4.43 24.125 1 96.38 167 VAL B C 1
ATOM 6708 O O . VAL B 1 167 ? 11.461 5.547 24.234 1 96.38 167 VAL B O 1
ATOM 6711 N N . LEU B 1 168 ? 11.633 3.422 24.906 1 95.38 168 LEU B N 1
ATOM 6712 C CA . LEU B 1 168 ? 10.578 3.549 25.906 1 95.38 168 LEU B CA 1
ATOM 6713 C C . LEU B 1 168 ? 10.984 4.516 27.016 1 95.38 168 LEU B C 1
ATOM 6715 O O . LEU B 1 168 ? 10.18 5.34 27.453 1 95.38 168 LEU B O 1
ATOM 6719 N N . ALA B 1 169 ? 12.211 4.41 27.453 1 95.25 169 ALA B N 1
ATOM 6720 C CA . ALA B 1 169 ? 12.719 5.285 28.516 1 95.25 169 ALA B CA 1
ATOM 6721 C C . ALA B 1 169 ? 12.766 6.738 28.047 1 95.25 169 ALA B C 1
ATOM 6723 O O . ALA B 1 169 ? 12.32 7.641 28.75 1 95.25 169 ALA B O 1
ATOM 6724 N N . GLY B 1 170 ? 13.344 6.906 26.812 1 94.62 170 GLY B N 1
ATOM 6725 C CA . GLY B 1 170 ? 13.398 8.258 26.281 1 94.62 170 GLY B CA 1
ATOM 6726 C C . GLY B 1 170 ? 12.023 8.867 26.078 1 94.62 170 GLY B C 1
ATOM 6727 O O . GLY B 1 170 ? 11.805 10.039 26.391 1 94.62 170 GLY B O 1
ATOM 6728 N N . THR B 1 171 ? 11.094 8.109 25.594 1 93.31 171 THR B N 1
ATOM 6729 C CA . THR B 1 171 ? 9.734 8.578 25.359 1 93.31 171 THR B CA 1
ATOM 6730 C C . THR B 1 171 ? 9.016 8.859 26.672 1 93.31 171 THR B C 1
ATOM 6732 O O . THR B 1 171 ? 8.289 9.852 26.797 1 93.31 171 THR B O 1
ATOM 6735 N N . GLY B 1 172 ? 9.203 7.996 27.625 1 90.44 172 GLY B N 1
ATOM 6736 C CA . GLY B 1 172 ? 8.602 8.188 28.938 1 90.44 172 GLY B CA 1
ATOM 6737 C C . GLY B 1 172 ? 9.086 9.438 29.641 1 90.44 172 GLY B C 1
ATOM 6738 O O . GLY B 1 172 ? 8.297 10.18 30.234 1 90.44 172 GLY B O 1
ATOM 6739 N N . ILE B 1 173 ? 10.344 9.719 29.578 1 90.62 173 ILE B N 1
ATOM 6740 C CA . ILE B 1 173 ? 10.945 10.891 30.203 1 90.62 173 ILE B CA 1
ATOM 6741 C C . ILE B 1 173 ? 10.375 12.156 29.578 1 90.62 173 ILE B C 1
ATOM 6743 O O . ILE B 1 173 ? 9.977 13.086 30.297 1 90.62 173 ILE B O 1
ATOM 6747 N N . GLU B 1 174 ? 10.375 12.156 28.266 1 89.12 174 GLU B N 1
ATOM 6748 C CA . GLU B 1 174 ? 9.852 13.344 27.594 1 89.12 174 GLU B CA 1
ATOM 6749 C C . GLU B 1 174 ? 8.367 13.531 27.891 1 89.12 174 GLU B C 1
ATOM 6751 O O . GLU B 1 174 ? 7.898 14.656 28.078 1 89.12 174 GLU B O 1
ATOM 6756 N N . PHE B 1 175 ? 7.602 12.477 27.906 1 86.12 175 PHE B N 1
ATOM 6757 C CA . PHE B 1 175 ? 6.176 12.531 28.203 1 86.12 175 PHE B CA 1
ATOM 6758 C C . PHE B 1 175 ? 5.941 13.086 29.609 1 86.12 175 PHE B C 1
ATOM 6760 O O . PHE B 1 175 ? 5.051 13.914 29.812 1 86.12 175 PHE B O 1
ATOM 6767 N N . TYR B 1 176 ? 6.723 12.633 30.516 1 83.88 176 TYR B N 1
ATOM 6768 C CA . TYR B 1 176 ? 6.617 13.102 31.891 1 83.88 176 TYR B CA 1
ATOM 6769 C C . TYR B 1 176 ? 7.02 14.562 32 1 83.88 176 TYR B C 1
ATOM 6771 O O . TYR B 1 176 ? 6.363 15.344 32.719 1 83.88 176 TYR B O 1
ATOM 6779 N N . GLN B 1 177 ? 8.039 14.953 31.312 1 82.94 177 GLN B N 1
ATOM 6780 C CA . GLN B 1 177 ? 8.484 16.344 31.312 1 82.94 177 GLN B CA 1
ATOM 6781 C C . GLN B 1 177 ? 7.434 17.266 30.719 1 82.94 177 GLN B C 1
ATOM 6783 O O . GLN B 1 177 ? 7.215 18.375 31.219 1 82.94 177 GLN B O 1
ATOM 6788 N N . ASN B 1 178 ? 6.801 16.797 29.656 1 79.44 178 ASN B N 1
ATOM 6789 C CA . ASN B 1 178 ? 5.766 17.594 29 1 79.44 178 ASN B CA 1
ATOM 6790 C C . ASN B 1 178 ? 4.531 17.734 29.891 1 79.44 178 ASN B C 1
ATOM 6792 O O . ASN B 1 178 ? 3.875 18.781 29.891 1 79.44 178 ASN B O 1
ATOM 6796 N N . ASN B 1 179 ? 4.137 16.75 30.609 1 70.81 179 ASN B N 1
ATOM 6797 C CA . ASN B 1 179 ? 2.982 16.797 31.5 1 70.81 179 ASN B CA 1
ATOM 6798 C C . ASN B 1 179 ? 3.252 17.672 32.719 1 70.81 179 ASN B C 1
ATOM 6800 O O . ASN B 1 179 ? 2.359 18.375 33.188 1 70.81 179 ASN B O 1
ATOM 6804 N N . ILE B 1 180 ? 4.477 17.609 33.188 1 59.41 180 ILE B N 1
ATOM 6805 C CA . ILE B 1 180 ? 4.84 18.453 34.312 1 59.41 180 ILE B CA 1
ATOM 6806 C C . ILE B 1 180 ? 4.887 19.906 33.875 1 59.41 180 ILE B C 1
ATOM 6808 O O . ILE B 1 180 ? 4.387 20.797 34.594 1 59.41 180 ILE B O 1
ATOM 6812 N N . SER B 1 181 ? 5.5 20.078 32.688 1 55.91 181 SER B N 1
ATOM 6813 C CA . SER B 1 181 ? 5.582 21.438 32.188 1 55.91 181 SER B CA 1
ATOM 6814 C C . SER B 1 181 ? 4.199 22 31.859 1 55.91 181 SER B C 1
ATOM 6816 O O . SER B 1 181 ? 3.947 23.188 32.031 1 55.91 181 SER B O 1
ATOM 6818 N N . GLY B 1 182 ? 3.35 21.203 31.297 1 52.72 182 GLY B N 1
ATOM 6819 C CA . GLY B 1 182 ? 1.975 21.609 31.078 1 52.72 182 GLY B CA 1
ATOM 6820 C C . GLY B 1 182 ? 1.24 21.938 32.375 1 52.72 182 GLY B C 1
ATOM 6821 O O . GLY B 1 182 ? 0.468 22.891 32.438 1 52.72 182 GLY B O 1
ATOM 6822 N N . LEU B 1 183 ? 1.512 21.219 33.438 1 44.81 183 LEU B N 1
ATOM 6823 C CA . LEU B 1 183 ? 0.938 21.469 34.75 1 44.81 183 LEU B CA 1
ATOM 6824 C C . LEU B 1 183 ? 1.509 22.75 35.375 1 44.81 183 LEU B C 1
ATOM 6826 O O . LEU B 1 183 ? 0.785 23.5 36.031 1 44.81 183 LEU B O 1
ATOM 6830 N N . LEU B 1 184 ? 2.781 22.969 35.094 1 42.25 184 LEU B N 1
ATOM 6831 C CA . LEU B 1 184 ? 3.428 24.172 35.594 1 42.25 184 LEU B CA 1
ATOM 6832 C C . LEU B 1 184 ? 2.973 25.406 34.812 1 42.25 184 LEU B C 1
ATOM 6834 O O . LEU B 1 184 ? 2.807 26.484 35.406 1 42.25 184 LEU B O 1
ATOM 6838 N N . LYS B 1 185 ? 2.797 25.344 33.469 1 47.94 185 LYS B N 1
ATOM 6839 C CA . LYS B 1 185 ? 2.301 26.469 32.688 1 47.94 185 LYS B CA 1
ATOM 6840 C C . LYS B 1 185 ? 0.841 26.781 33.031 1 47.94 185 LYS B C 1
ATOM 6842 O O . LYS B 1 185 ? 0.42 27.938 33 1 47.94 185 LYS B O 1
ATOM 6847 N N . LYS B 1 186 ? 0.023 25.938 33.312 1 48.41 186 LYS B N 1
ATOM 6848 C CA . LYS B 1 186 ? -1.338 26.188 33.781 1 48.41 186 LYS B CA 1
ATOM 6849 C C . LYS B 1 186 ? -1.335 26.922 35.125 1 48.41 186 LYS B C 1
ATOM 6851 O O . LYS B 1 186 ? -2.172 27.797 35.344 1 48.41 186 LYS B O 1
ATOM 6856 N N . ASP B 1 187 ? -0.46 26.5 35.906 1 38.97 187 ASP B N 1
ATOM 6857 C CA . ASP B 1 187 ? -0.386 27.234 37.156 1 38.97 187 ASP B CA 1
ATOM 6858 C C . ASP B 1 187 ? 0.116 28.656 36.938 1 38.97 187 ASP B C 1
ATOM 6860 O O . ASP B 1 187 ? -0.317 29.594 37.625 1 38.97 18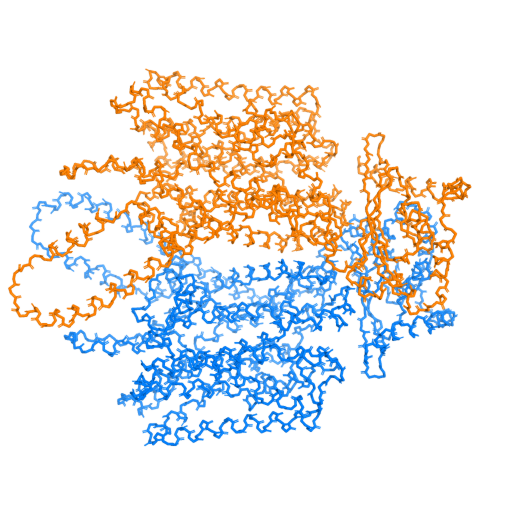7 ASP B O 1
ATOM 6864 N N . ASP B 1 188 ? 0.969 28.828 35.938 1 35.38 188 ASP B N 1
ATOM 6865 C CA . ASP B 1 188 ? 1.469 30.172 35.688 1 35.38 188 ASP B CA 1
ATOM 6866 C C . ASP B 1 188 ? 0.431 31.016 34.969 1 35.38 188 ASP B C 1
ATOM 6868 O O . ASP B 1 188 ? 0.44 32.25 35.062 1 35.38 188 ASP B O 1
ATOM 6872 N N . ASP B 1 189 ? -0.401 30.438 34.094 1 39.03 189 ASP B N 1
ATOM 6873 C CA . ASP B 1 189 ? -1.47 31.266 33.562 1 39.03 189 ASP B CA 1
ATOM 6874 C C . ASP B 1 189 ? -2.42 31.734 34.656 1 39.03 189 ASP B C 1
ATOM 6876 O O . ASP B 1 189 ? -3.025 32.812 34.562 1 39.03 189 ASP B O 1
ATOM 6880 N N . GLN B 1 190 ? -2.584 30.969 35.688 1 34.88 190 GLN B N 1
ATOM 6881 C CA . GLN B 1 190 ? -3.227 31.562 36.844 1 34.88 190 GLN B CA 1
ATOM 6882 C C . GLN B 1 190 ? -2.316 32.594 37.531 1 34.88 190 GLN B C 1
ATOM 6884 O O . GLN B 1 190 ? -2.797 33.562 38.125 1 34.88 190 GLN B O 1
ATOM 6889 N N . PHE B 1 191 ? -0.985 32.312 37.406 1 31.59 191 PHE B N 1
ATOM 6890 C CA . PHE B 1 191 ? -0.058 33.312 37.969 1 31.59 191 PHE B CA 1
ATOM 6891 C C . PHE B 1 191 ? 0.07 34.5 37.062 1 31.59 191 PHE B C 1
ATOM 6893 O O . PHE B 1 191 ? 0.252 35.625 37.531 1 31.59 191 PHE B O 1
ATOM 6900 N N . GLU B 1 192 ? -0.052 34.25 35.688 1 34.38 192 GLU B N 1
ATOM 6901 C CA . GLU B 1 192 ? -0.018 35.438 34.875 1 34.38 192 GLU B CA 1
ATOM 6902 C C . GLU B 1 192 ? -1.239 36.344 35.094 1 34.38 192 GLU B C 1
ATOM 6904 O O . GLU B 1 192 ? -1.198 37.531 34.875 1 34.38 192 GLU B O 1
ATOM 6909 N N . GLY B 1 193 ? -2.406 35.75 35.5 1 32.81 193 GLY B N 1
ATOM 6910 C CA . GLY B 1 193 ? -3.428 36.656 35.969 1 32.81 193 GLY B CA 1
ATOM 6911 C C . GLY B 1 193 ? -2.98 37.5 37.156 1 32.81 193 GLY B C 1
ATOM 6912 O O . GLY B 1 193 ? -3.389 38.656 37.312 1 32.81 193 GLY B O 1
ATOM 6913 N N . LEU B 1 194 ? -2.301 36.75 38.062 1 30.3 194 LEU B N 1
ATOM 6914 C CA . LEU B 1 194 ? -1.873 37.531 39.219 1 30.3 194 LEU B CA 1
ATOM 6915 C C . LEU B 1 194 ? -0.688 38.438 38.875 1 30.3 194 LEU B C 1
ATOM 6917 O O . LEU B 1 194 ? -0.588 39.562 39.344 1 30.3 194 LEU B O 1
ATOM 6921 N N . ILE B 1 195 ? 0.253 37.875 38.031 1 30.14 195 ILE B N 1
ATOM 6922 C CA . ILE B 1 195 ? 1.441 38.688 37.781 1 30.14 195 ILE B CA 1
ATOM 6923 C C . ILE B 1 195 ? 1.11 39.781 36.781 1 30.14 195 ILE B C 1
ATOM 6925 O O . ILE B 1 195 ? 1.969 40.594 36.438 1 30.14 195 ILE B O 1
ATOM 6929 N N . SER B 1 196 ? -0.007 39.719 36.031 1 33.12 196 SER B N 1
ATOM 6930 C CA . SER B 1 196 ? -0.247 40.906 35.25 1 33.12 196 SER B CA 1
ATOM 6931 C C . SER B 1 196 ? -0.207 42.188 36.094 1 33.12 196 SER B C 1
ATOM 6933 O O . SER B 1 196 ? -0.284 43.281 35.594 1 33.12 196 SER B O 1
ATOM 6935 N N . GLY B 1 197 ? -0.582 42.062 37.406 1 30.06 197 GLY B N 1
ATOM 6936 C CA . GLY B 1 197 ? -0.389 43.281 38.156 1 30.06 197 GLY B CA 1
ATOM 6937 C C . GLY B 1 197 ? 1.069 43.688 38.312 1 30.06 197 GLY B C 1
ATOM 6938 O O . GLY B 1 197 ? 1.38 44.781 38.719 1 30.06 197 GLY B O 1
ATOM 6939 N N . ILE B 1 198 ? 1.967 42.781 38.812 1 26.92 198 ILE B N 1
ATOM 6940 C CA . ILE B 1 198 ? 3.277 43.312 39.156 1 26.92 198 ILE B CA 1
ATOM 6941 C C . ILE B 1 198 ? 4.055 43.625 37.875 1 26.92 198 ILE B C 1
ATOM 6943 O O . ILE B 1 198 ? 3.92 42.906 36.875 1 26.92 198 ILE B O 1
ATOM 6947 N N . THR B 1 199 ? 5.133 44.594 37.906 1 26.83 199 THR B N 1
ATOM 6948 C CA . THR B 1 199 ? 5.902 45.406 36.969 1 26.83 199 THR B CA 1
ATOM 6949 C C . THR B 1 199 ? 6.422 44.562 35.812 1 26.83 199 THR B C 1
ATOM 6951 O O . THR B 1 199 ? 6.398 43.344 35.875 1 26.83 199 THR B O 1
ATOM 6954 N N . ASN B 1 200 ? 7.52 45.125 35.094 1 29.19 200 ASN B N 1
ATOM 6955 C CA . ASN B 1 200 ? 8.414 45.312 33.969 1 29.19 200 ASN B CA 1
ATOM 6956 C C . ASN B 1 200 ? 9.234 44.062 33.688 1 29.19 200 ASN B C 1
ATOM 6958 O O . ASN B 1 200 ? 10.281 44.125 33.031 1 29.19 200 ASN B O 1
ATOM 6962 N N . ASN B 1 201 ? 9.305 43.094 34.531 1 30.94 201 ASN B N 1
ATOM 6963 C CA . ASN B 1 201 ? 10.453 42.219 34.312 1 30.94 201 ASN B CA 1
ATOM 6964 C C . ASN B 1 201 ? 10.312 41.438 33.031 1 30.94 201 ASN B C 1
ATOM 6966 O O . ASN B 1 201 ? 9.227 40.938 32.719 1 30.94 201 ASN B O 1
ATOM 6970 N N . ASN B 1 202 ? 11.367 41.625 32 1 31.73 202 ASN B N 1
ATOM 6971 C CA . ASN B 1 202 ? 11.586 41.281 30.609 1 31.73 202 ASN B CA 1
ATOM 6972 C C . ASN B 1 202 ? 11.305 39.812 30.344 1 31.73 202 ASN B C 1
ATOM 6974 O O . ASN B 1 202 ? 11.773 38.938 31.094 1 31.73 202 ASN B O 1
ATOM 6978 N N . PRO B 1 203 ? 10.266 39.531 29.594 1 36.19 203 PRO B N 1
ATOM 6979 C CA . PRO B 1 203 ? 9.922 38.188 29.094 1 36.19 203 PRO B CA 1
ATOM 6980 C C . PRO B 1 203 ? 11.156 37.375 28.688 1 36.19 203 PRO B C 1
ATOM 6982 O O . PRO B 1 203 ? 11.039 36.188 28.344 1 36.19 203 PRO B O 1
ATOM 6985 N N . ILE B 1 204 ? 12.336 38.094 28.578 1 36.91 204 ILE B N 1
ATOM 6986 C CA . ILE B 1 204 ? 13.602 37.5 28.172 1 36.91 204 ILE B CA 1
ATOM 6987 C C . ILE B 1 204 ? 14.094 36.531 29.25 1 36.91 204 ILE B C 1
ATOM 6989 O O . ILE B 1 204 ? 14.734 35.531 28.969 1 36.91 204 ILE B O 1
ATOM 6993 N N . SER B 1 205 ? 13.797 36.875 30.531 1 38.06 205 SER B N 1
ATOM 6994 C CA . SER B 1 205 ? 14.406 36.094 31.594 1 38.06 205 SER B CA 1
ATOM 6995 C C . SER B 1 205 ? 13.773 34.688 31.703 1 38.06 205 SER B C 1
ATOM 6997 O O . SER B 1 205 ? 14.438 33.75 32.094 1 38.06 205 SER B O 1
ATOM 6999 N N . ILE B 1 206 ? 12.523 34.594 31.344 1 37.19 206 ILE B N 1
ATOM 7000 C CA . ILE B 1 206 ? 11.891 33.281 31.5 1 37.19 206 ILE B CA 1
ATOM 7001 C C . ILE B 1 206 ? 12.398 32.344 30.406 1 37.19 206 ILE B C 1
ATOM 7003 O O . ILE B 1 206 ? 12.539 31.125 30.641 1 37.19 206 ILE B O 1
ATOM 7007 N N . ARG B 1 207 ? 12.625 32.781 29.203 1 36.44 207 ARG B N 1
ATOM 7008 C CA . ARG B 1 207 ? 13.25 31.969 28.156 1 36.44 207 ARG B CA 1
ATOM 7009 C C . ARG B 1 207 ? 14.672 31.594 28.547 1 36.44 207 ARG B C 1
ATOM 7011 O O . ARG B 1 207 ? 15.141 30.5 28.219 1 36.44 207 ARG B O 1
ATOM 7018 N N . GLN B 1 208 ? 15.438 32.406 29.219 1 40 208 GLN B N 1
ATOM 7019 C CA . GLN B 1 208 ? 16.797 32.125 29.641 1 40 208 GLN B CA 1
ATOM 7020 C C . GLN B 1 208 ? 16.828 31.078 30.75 1 40 208 GLN B C 1
ATOM 7022 O O . GLN B 1 208 ? 17.688 30.203 30.75 1 40 208 GLN B O 1
ATOM 7027 N N . ASP B 1 209 ? 15.984 31.094 31.75 1 39.59 209 ASP B N 1
ATOM 7028 C CA . ASP B 1 209 ? 15.992 30.109 32.844 1 39.59 209 ASP B CA 1
ATOM 7029 C C . ASP B 1 209 ? 15.531 28.734 32.344 1 39.59 209 ASP B C 1
ATOM 7031 O O . ASP B 1 209 ? 16.062 27.703 32.75 1 39.59 209 ASP B O 1
ATOM 7035 N N . LEU B 1 210 ? 14.523 28.625 31.469 1 38.12 210 LEU B N 1
ATOM 7036 C CA . LEU B 1 210 ? 14.148 27.344 30.875 1 38.12 210 LEU B CA 1
ATOM 7037 C C . LEU B 1 210 ? 15.273 26.812 30 1 38.12 210 LEU B C 1
ATOM 7039 O O . LEU B 1 210 ? 15.523 25.594 29.984 1 38.12 210 LEU B O 1
ATOM 7043 N N . TYR B 1 211 ? 15.961 27.594 29.234 1 37.41 211 TYR B N 1
ATOM 7044 C CA . TYR B 1 211 ? 17.172 27.219 28.531 1 37.41 211 TYR B CA 1
ATOM 7045 C C . TYR B 1 211 ? 18.281 26.828 29.5 1 37.41 211 TYR B C 1
ATOM 7047 O O . TYR B 1 211 ? 19.047 25.891 29.25 1 37.41 211 TYR B O 1
ATOM 7055 N N . GLU B 1 212 ? 18.547 27.594 30.562 1 43.69 212 GLU B N 1
ATOM 7056 C CA . GLU B 1 212 ? 19.547 27.219 31.562 1 43.69 212 GLU B CA 1
ATOM 7057 C C . GLU B 1 212 ? 19.172 25.891 32.25 1 43.69 212 GLU B C 1
ATOM 7059 O O . GLU B 1 212 ? 20.047 25.094 32.562 1 43.69 212 GLU B O 1
ATOM 7064 N N . GLU B 1 213 ? 17.938 25.656 32.594 1 44 213 GLU B N 1
ATOM 7065 C CA . GLU B 1 213 ? 17.531 24.375 33.156 1 44 213 GLU B CA 1
ATOM 7066 C C . GLU B 1 213 ? 17.656 23.25 32.156 1 44 213 GLU B C 1
ATOM 7068 O O . GLU B 1 213 ? 17.969 22.109 32.5 1 44 213 GLU B O 1
ATOM 7073 N N . ILE B 1 214 ? 17.359 23.359 30.922 1 46.25 214 ILE B N 1
ATOM 7074 C CA . ILE B 1 214 ? 17.672 22.406 29.875 1 46.25 214 ILE B CA 1
ATOM 7075 C C . ILE B 1 214 ? 19.172 22.234 29.75 1 46.25 214 ILE B C 1
ATOM 7077 O O . ILE B 1 214 ? 19.672 21.141 29.5 1 46.25 214 ILE B O 1
ATOM 7081 N N . ASN B 1 215 ? 19.922 23.297 29.859 1 48.56 215 ASN B N 1
ATOM 7082 C CA . ASN B 1 215 ? 21.391 23.234 29.859 1 48.56 215 ASN B CA 1
ATOM 7083 C C . ASN B 1 215 ? 21.906 22.359 31.016 1 48.56 215 ASN B C 1
ATOM 7085 O O . ASN B 1 215 ? 23 21.828 30.938 1 48.56 215 ASN B O 1
ATOM 7089 N N . GLU B 1 216 ? 21.141 22.297 32.125 1 60.34 216 GLU B N 1
ATOM 7090 C CA . GLU B 1 216 ? 21.641 21.516 33.25 1 60.34 216 GLU B CA 1
ATOM 7091 C C . GLU B 1 216 ? 21.188 20.062 33.156 1 60.34 216 GLU B C 1
ATOM 7093 O O . GLU B 1 216 ? 21.344 19.297 34.094 1 60.34 216 GLU B O 1
ATOM 7098 N N . THR B 1 217 ? 20.594 19.656 32.094 1 73.31 217 THR B N 1
ATOM 7099 C CA . THR B 1 217 ? 20.172 18.266 32 1 73.31 217 THR B CA 1
ATOM 7100 C C . THR B 1 217 ? 21.375 17.344 31.891 1 73.31 217 THR B C 1
ATOM 7102 O O . THR B 1 217 ? 22.281 17.594 31.078 1 73.31 217 THR B O 1
ATOM 7105 N N . PRO B 1 218 ? 21.531 16.438 32.812 1 84.19 218 PRO B N 1
ATOM 7106 C CA . PRO B 1 218 ? 22.641 15.469 32.719 1 84.19 218 PRO B CA 1
ATOM 7107 C C . PRO B 1 218 ? 22.734 14.812 31.344 1 84.19 218 PRO B C 1
ATOM 7109 O O . PRO B 1 218 ? 21.719 14.695 30.641 1 84.19 218 PRO B O 1
ATOM 7112 N N . LEU B 1 219 ? 23.891 14.57 30.938 1 87.62 219 LEU B N 1
ATOM 7113 C CA . LEU B 1 219 ? 24.203 13.984 29.641 1 87.62 219 LEU B CA 1
ATOM 7114 C C . LEU B 1 219 ? 23.422 12.695 29.422 1 87.62 219 LEU B C 1
ATOM 7116 O O . LEU B 1 219 ? 22.969 12.422 28.297 1 87.62 219 LEU B O 1
ATOM 7120 N N . VAL B 1 220 ? 23.188 12.008 30.5 1 89.5 220 VAL B N 1
ATOM 7121 C CA . VAL B 1 220 ? 22.484 10.734 30.391 1 89.5 220 VAL B CA 1
ATOM 7122 C C . VAL B 1 220 ? 21.047 10.977 29.969 1 89.5 220 VAL B C 1
ATOM 7124 O O . VAL B 1 220 ? 20.484 10.227 29.156 1 89.5 220 VAL B O 1
ATOM 7127 N N . VAL B 1 221 ? 20.562 11.969 30.453 1 90.06 221 VAL B N 1
ATOM 7128 C CA . VAL B 1 221 ? 19.172 12.289 30.109 1 90.06 221 VAL B CA 1
ATOM 7129 C C . VAL B 1 221 ? 19.094 12.758 28.656 1 90.06 221 VAL B C 1
ATOM 7131 O O . VAL B 1 221 ? 18.156 12.406 27.938 1 90.06 221 VAL B O 1
ATOM 7134 N N . LYS B 1 222 ? 20.109 13.492 28.281 1 91.06 222 LYS B N 1
ATOM 7135 C CA . LYS B 1 222 ? 20.141 13.945 26.891 1 91.06 222 LYS B CA 1
ATOM 7136 C C . LYS B 1 222 ? 20.281 12.773 25.922 1 91.06 222 LYS B C 1
ATOM 7138 O O . LYS B 1 222 ? 19.672 12.766 24.859 1 91.06 222 LYS B O 1
ATOM 7143 N N . LEU B 1 223 ? 21.047 11.875 26.344 1 92.94 223 LEU B N 1
ATOM 7144 C CA . LEU B 1 223 ? 21.234 10.68 25.531 1 92.94 223 LEU B CA 1
ATOM 7145 C C . LEU B 1 223 ? 19.953 9.875 25.438 1 92.94 223 LEU B C 1
ATOM 7147 O O . LEU B 1 223 ? 19.609 9.367 24.359 1 92.94 223 LEU B O 1
ATOM 7151 N N . LEU B 1 224 ? 19.234 9.781 26.516 1 93.25 224 LEU B N 1
ATOM 7152 C CA . LEU B 1 224 ? 17.984 9.031 26.5 1 93.25 224 LEU B CA 1
ATOM 7153 C C . LEU B 1 224 ? 16.922 9.766 25.688 1 93.25 224 LEU B C 1
ATOM 7155 O O . LEU B 1 224 ? 16.109 9.141 25.016 1 93.25 224 LEU B O 1
ATOM 7159 N N . LEU B 1 225 ? 16.984 11.039 25.734 1 93.06 225 LEU B N 1
ATOM 7160 C CA . LEU B 1 225 ? 16.016 11.852 25.016 1 93.06 225 LEU B CA 1
ATOM 7161 C C . LEU B 1 225 ? 16.219 11.742 23.5 1 93.06 225 LEU B C 1
ATOM 7163 O O . LEU B 1 225 ? 15.289 11.984 22.719 1 93.06 225 LEU B O 1
ATOM 7167 N N . SER B 1 226 ? 17.453 11.391 23.109 1 94.19 226 SER B N 1
ATOM 7168 C CA . SER B 1 226 ? 17.719 1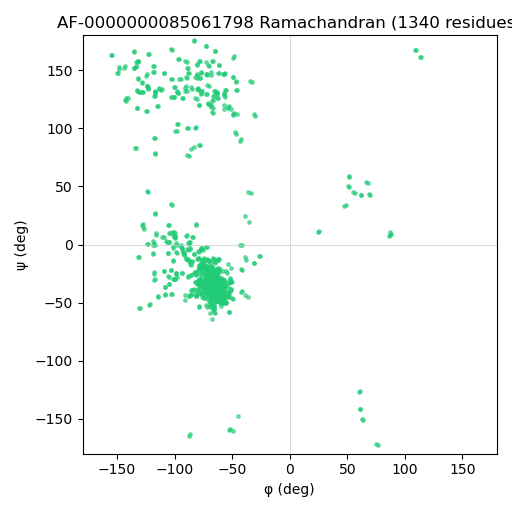1.18 21.703 1 94.19 226 SER B CA 1
ATOM 7169 C C . SER B 1 226 ? 16.891 10.016 21.141 1 94.19 226 SER B C 1
ATOM 7171 O O . SER B 1 226 ? 16.656 9.938 19.938 1 94.19 226 SER B O 1
ATOM 7173 N N . PHE B 1 227 ? 16.406 9.133 22.062 1 96.25 227 PHE B N 1
ATOM 7174 C CA . PHE B 1 227 ? 15.656 7.953 21.656 1 96.25 227 PHE B CA 1
ATOM 7175 C C . PHE B 1 227 ? 14.156 8.188 21.828 1 96.25 227 PHE B C 1
ATOM 7177 O O . PHE B 1 227 ? 13.359 7.27 21.641 1 96.25 227 PHE B O 1
ATOM 7184 N N . SER B 1 228 ? 13.797 9.414 22.172 1 95.06 228 SER B N 1
ATOM 7185 C CA . SER B 1 228 ? 12.383 9.703 22.406 1 95.06 228 SER B CA 1
ATOM 7186 C C . SER B 1 228 ? 11.609 9.727 21.094 1 95.06 228 SER B C 1
ATOM 7188 O O . SER B 1 228 ? 11.977 10.438 20.156 1 95.06 228 SER B O 1
ATOM 7190 N N . LEU B 1 229 ? 10.492 8.977 21.047 1 93.69 229 LEU B N 1
ATOM 7191 C CA . LEU B 1 229 ? 9.656 8.906 19.844 1 93.69 229 LEU B CA 1
ATOM 7192 C C . LEU B 1 229 ? 8.914 10.219 19.625 1 93.69 229 LEU B C 1
ATOM 7194 O O . LEU B 1 229 ? 8.617 10.594 18.484 1 93.69 229 LEU B O 1
ATOM 7198 N N . ILE B 1 230 ? 8.664 10.953 20.625 1 90.06 230 ILE B N 1
ATOM 7199 C CA . ILE B 1 230 ? 7.926 12.211 20.531 1 90.06 230 ILE B CA 1
ATOM 7200 C C . ILE B 1 230 ? 8.766 13.25 19.812 1 90.06 230 ILE B C 1
ATOM 7202 O O . ILE B 1 230 ? 8.328 13.812 18.797 1 90.06 230 ILE B O 1
ATOM 7206 N N . SER B 1 231 ? 9.945 13.438 20.281 1 89.94 231 SER B N 1
ATOM 7207 C CA . SER B 1 231 ? 10.836 14.422 19.672 1 89.94 231 SER B CA 1
ATOM 7208 C C . SER B 1 231 ? 11.219 14.023 18.25 1 89.94 231 SER B C 1
ATOM 7210 O O . SER B 1 231 ? 11.25 14.859 17.359 1 89.94 231 SER B O 1
ATOM 7212 N N . ASN B 1 232 ? 11.477 12.734 18.109 1 92.62 232 ASN B N 1
ATOM 7213 C CA . ASN B 1 232 ? 11.883 12.25 16.797 1 92.62 232 ASN B CA 1
ATOM 7214 C C . ASN B 1 232 ? 10.742 12.359 15.789 1 92.62 232 ASN B C 1
ATOM 7216 O O . ASN B 1 232 ? 10.969 12.688 14.625 1 92.62 232 ASN B O 1
ATOM 7220 N N . TYR B 1 233 ? 9.562 12.078 16.219 1 91.06 233 TYR B N 1
ATOM 7221 C CA . TYR B 1 233 ? 8.398 12.203 15.352 1 91.06 233 TYR B CA 1
ATOM 7222 C C . TYR B 1 233 ? 8.156 13.656 14.969 1 91.06 233 TYR B C 1
ATOM 7224 O O . TYR B 1 233 ? 7.926 13.969 13.797 1 91.06 233 TYR B O 1
ATOM 7232 N N . ASN B 1 234 ? 8.25 14.547 15.914 1 86.88 234 ASN B N 1
ATOM 7233 C CA . ASN B 1 234 ? 8.031 15.969 15.656 1 86.88 234 ASN B CA 1
ATOM 7234 C C . ASN B 1 234 ? 9.117 16.547 14.75 1 86.88 234 ASN B C 1
ATOM 7236 O O . ASN B 1 234 ? 8.836 17.375 13.883 1 86.88 234 ASN B O 1
ATOM 7240 N N . SER B 1 235 ? 10.305 16.062 15.023 1 87.69 235 SER B N 1
ATOM 7241 C CA . SER B 1 235 ? 11.414 16.531 14.195 1 87.69 235 SER B CA 1
ATOM 7242 C C . SER B 1 235 ? 11.273 16.047 12.758 1 87.69 235 SER B C 1
ATOM 7244 O O . SER B 1 235 ? 11.758 16.703 11.828 1 87.69 235 SER B O 1
ATOM 7246 N N . PHE B 1 236 ? 10.656 14.922 12.641 1 88.06 236 PHE B N 1
ATOM 7247 C CA . PHE B 1 236 ? 10.438 14.367 11.312 1 88.06 236 PHE B CA 1
ATOM 7248 C C . PHE B 1 236 ? 9.562 15.281 10.477 1 88.06 236 PHE B C 1
ATOM 7250 O O . PHE B 1 236 ? 9.805 15.469 9.281 1 88.06 236 PHE B O 1
ATOM 7257 N N . PHE B 1 237 ? 8.555 15.945 11.086 1 80.25 237 PHE B N 1
ATOM 7258 C CA . PHE B 1 237 ? 7.617 16.797 10.352 1 80.25 237 PHE B CA 1
ATOM 7259 C C . PHE B 1 237 ? 8.023 18.25 10.445 1 80.25 237 PHE B C 1
ATOM 7261 O O . PHE B 1 237 ? 7.355 19.125 9.883 1 80.25 237 PHE B O 1
ATOM 7268 N N . GLY B 1 238 ? 9 18.594 11.242 1 71.38 238 GLY B N 1
ATOM 7269 C CA . GLY B 1 238 ? 9.438 19.969 11.406 1 71.38 238 GLY B CA 1
ATOM 7270 C C . GLY B 1 238 ? 10.102 20.531 10.164 1 71.38 238 GLY B C 1
ATOM 7271 O O . GLY B 1 238 ? 10.516 19.781 9.273 1 71.38 238 GLY B O 1
ATOM 7272 N N . SER B 1 239 ? 9.93 21.906 9.867 1 58.16 239 SER B N 1
ATOM 7273 C CA . SER B 1 239 ? 10.156 22.734 8.68 1 58.16 239 SER B CA 1
ATOM 7274 C C . SER B 1 239 ? 11.602 22.641 8.211 1 58.16 239 SER B C 1
ATOM 7276 O O . SER B 1 239 ? 12.516 22.484 9.023 1 58.16 239 SER B O 1
ATOM 7278 N N . SER B 1 240 ? 11.711 22.188 7.016 1 54.72 240 SER B N 1
ATOM 7279 C CA . SER B 1 240 ? 12.898 22.094 6.18 1 54.72 240 SER B CA 1
ATOM 7280 C C . SER B 1 240 ? 13.664 23.422 6.16 1 54.72 240 SER B C 1
ATOM 7282 O O . SER B 1 240 ? 13.125 24.453 6.543 1 54.72 240 SER B O 1
ATOM 7284 N N . SER B 1 241 ? 14.906 23.312 5.777 1 52.62 241 SER B N 1
ATOM 7285 C CA . SER B 1 241 ? 15.898 24.359 5.574 1 52.62 241 SER B CA 1
ATOM 7286 C C . SER B 1 241 ? 15.32 25.531 4.793 1 52.62 241 SER B C 1
ATOM 7288 O O . SER B 1 241 ? 14.414 25.344 3.979 1 52.62 241 SER B O 1
ATOM 7290 N N . THR B 1 242 ? 15.547 26.688 5.242 1 48.59 242 THR B N 1
ATOM 7291 C CA . THR B 1 242 ? 15.266 27.969 4.609 1 48.59 242 THR B CA 1
ATOM 7292 C C . THR B 1 242 ? 15.625 27.938 3.129 1 48.59 242 THR B C 1
ATOM 7294 O O . THR B 1 242 ? 15.141 28.75 2.346 1 48.59 242 THR B O 1
ATOM 7297 N N . LYS B 1 243 ? 16.781 27.297 2.773 1 50.75 243 LYS B N 1
ATOM 7298 C CA . LYS B 1 243 ? 17.203 27.438 1.385 1 50.75 243 LYS B CA 1
ATOM 7299 C C . LYS B 1 243 ? 16.469 26.469 0.476 1 50.75 243 LYS B C 1
ATOM 7301 O O . LYS B 1 243 ? 16.719 25.266 0.509 1 50.75 243 LYS B O 1
ATOM 7306 N N . ARG B 1 244 ? 15.531 26.938 -0.183 1 58.62 244 ARG B N 1
ATOM 7307 C CA . ARG B 1 244 ? 14.43 26.375 -0.946 1 58.62 244 ARG B CA 1
ATOM 7308 C C . ARG B 1 244 ? 14.906 25.859 -2.303 1 58.62 244 ARG B C 1
ATOM 7310 O O . ARG B 1 244 ? 14.188 25.141 -2.988 1 58.62 244 ARG B O 1
ATOM 7317 N N . HIS B 1 245 ? 16.359 26.125 -2.588 1 63.09 245 HIS B N 1
ATOM 7318 C CA . HIS B 1 245 ? 16.672 25.859 -3.99 1 63.09 245 HIS B CA 1
ATOM 7319 C C . HIS B 1 245 ? 17 24.375 -4.215 1 63.09 245 HIS B C 1
ATOM 7321 O O . HIS B 1 245 ? 16.859 23.875 -5.328 1 63.09 245 HIS B O 1
ATOM 7327 N N . PHE B 1 246 ? 17.312 23.594 -3.166 1 81.94 246 PHE B N 1
ATOM 7328 C CA . PHE B 1 246 ? 17.672 22.203 -3.391 1 81.94 246 PHE B CA 1
ATOM 7329 C C . PHE B 1 246 ? 16.531 21.281 -2.971 1 81.94 246 PHE B C 1
ATOM 7331 O O . PHE B 1 246 ? 16.734 20.078 -2.795 1 81.94 246 PHE B O 1
ATOM 7338 N N . ASP B 1 247 ? 15.414 21.922 -2.852 1 86.25 247 ASP B N 1
ATOM 7339 C CA . ASP B 1 247 ? 14.273 21.109 -2.412 1 86.25 247 ASP B CA 1
ATOM 7340 C C . ASP B 1 247 ? 13.844 20.125 -3.498 1 86.25 247 ASP B C 1
ATOM 7342 O O . ASP B 1 247 ? 13.211 19.109 -3.209 1 86.25 247 ASP B O 1
ATOM 7346 N N . THR B 1 248 ? 14.25 20.516 -4.707 1 92.75 248 THR B N 1
ATOM 7347 C CA . THR B 1 248 ? 13.914 19.641 -5.828 1 92.75 248 THR B CA 1
ATOM 7348 C C . THR B 1 248 ? 14.594 18.297 -5.688 1 92.75 248 THR B C 1
ATOM 7350 O O . THR B 1 248 ? 14.086 17.281 -6.172 1 92.75 248 THR B O 1
ATOM 7353 N N . LEU B 1 249 ? 15.719 18.281 -5 1 94.75 249 LEU B N 1
ATOM 7354 C CA . LEU B 1 249 ? 16.484 17.047 -4.848 1 94.75 249 LEU B CA 1
ATOM 7355 C C . LEU B 1 249 ? 15.719 16.047 -3.986 1 94.75 249 LEU B C 1
ATOM 7357 O O . LEU B 1 249 ? 15.883 14.828 -4.152 1 94.75 249 LEU B O 1
ATOM 7361 N N . ASP B 1 250 ? 14.844 16.547 -3.102 1 94.44 250 ASP B N 1
ATOM 7362 C CA . ASP B 1 250 ? 14.039 15.656 -2.273 1 94.44 250 ASP B CA 1
ATOM 7363 C C . ASP B 1 250 ? 13.047 14.859 -3.125 1 94.44 250 ASP B C 1
ATOM 7365 O O . ASP B 1 250 ? 12.844 13.664 -2.898 1 94.44 250 ASP B O 1
ATOM 7369 N N . GLY B 1 251 ? 12.5 15.57 -4.086 1 96.06 251 GLY B N 1
ATOM 7370 C CA . GLY B 1 251 ? 11.602 14.883 -5 1 96.06 251 GLY B CA 1
ATOM 7371 C C . GLY B 1 251 ? 12.305 13.852 -5.859 1 96.06 251 GLY B C 1
ATOM 7372 O O . GLY B 1 251 ? 11.797 12.742 -6.039 1 96.06 251 GLY B O 1
ATOM 7373 N N . ILE B 1 252 ? 13.484 14.188 -6.297 1 97.12 252 ILE B N 1
ATOM 7374 C CA . ILE B 1 252 ? 14.25 13.289 -7.152 1 97.12 252 ILE B CA 1
ATOM 7375 C C . ILE B 1 252 ? 14.641 12.039 -6.367 1 97.12 252 ILE B C 1
ATOM 7377 O O . ILE B 1 252 ? 14.5 10.914 -6.859 1 97.12 252 ILE B O 1
ATOM 7381 N N . ARG B 1 253 ? 15.047 12.195 -5.152 1 97.06 253 ARG B N 1
ATOM 7382 C CA . ARG B 1 253 ? 15.445 11.078 -4.305 1 97.06 253 ARG B CA 1
ATOM 7383 C C . ARG B 1 253 ? 14.273 10.148 -4.039 1 97.06 253 ARG B C 1
ATOM 7385 O O . ARG B 1 253 ? 14.406 8.93 -4.141 1 97.06 253 ARG B O 1
ATOM 7392 N N . THR B 1 254 ? 13.172 10.758 -3.695 1 97.62 254 THR B N 1
ATOM 7393 C CA . THR B 1 254 ? 11.992 9.969 -3.352 1 97.62 254 THR B CA 1
ATOM 7394 C C . THR B 1 254 ? 11.516 9.156 -4.555 1 97.62 254 THR B C 1
ATOM 7396 O O . THR B 1 254 ? 11.266 7.957 -4.441 1 97.62 254 THR B O 1
ATOM 7399 N N . ILE B 1 255 ? 11.422 9.789 -5.727 1 97.81 255 ILE B N 1
ATOM 7400 C CA . ILE B 1 255 ? 10.938 9.117 -6.926 1 97.81 255 ILE B CA 1
ATOM 7401 C C . ILE B 1 255 ? 11.922 8.023 -7.34 1 97.81 255 ILE B C 1
ATOM 7403 O O . ILE B 1 255 ? 11.516 6.953 -7.793 1 97.81 255 ILE B O 1
ATOM 7407 N N . SER B 1 256 ? 13.188 8.297 -7.145 1 98.19 256 SER B N 1
ATOM 7408 C CA . SER B 1 256 ? 14.195 7.289 -7.445 1 98.19 256 SER B CA 1
ATOM 7409 C C . SER B 1 256 ? 14.07 6.078 -6.527 1 98.19 256 SER B C 1
ATOM 7411 O O . SER B 1 256 ? 14.227 4.938 -6.965 1 98.19 256 SER B O 1
ATOM 7413 N N . THR B 1 257 ? 13.789 6.324 -5.246 1 98.31 257 THR B N 1
ATOM 7414 C CA . THR B 1 257 ? 13.586 5.223 -4.305 1 98.31 257 THR B CA 1
ATOM 7415 C C . THR B 1 257 ? 12.383 4.379 -4.703 1 98.31 257 THR B C 1
ATOM 7417 O O . THR B 1 257 ? 12.445 3.148 -4.672 1 98.31 257 THR B O 1
ATOM 7420 N N . ILE B 1 258 ? 11.344 4.992 -5.105 1 98.38 258 ILE B N 1
ATOM 7421 C CA . ILE B 1 258 ? 10.141 4.293 -5.547 1 98.38 258 ILE B CA 1
ATOM 7422 C C . ILE B 1 258 ? 10.445 3.488 -6.809 1 98.38 258 ILE B C 1
ATOM 7424 O O . ILE B 1 258 ? 9.953 2.367 -6.969 1 98.38 258 ILE B O 1
ATOM 7428 N N . TRP B 1 259 ? 11.258 4.078 -7.68 1 98.25 259 TRP B N 1
ATOM 7429 C CA . TRP B 1 259 ? 11.648 3.395 -8.906 1 98.25 259 TRP B CA 1
ATOM 7430 C C . TRP B 1 259 ? 12.492 2.162 -8.594 1 98.25 259 TRP B C 1
ATOM 7432 O O . TRP B 1 259 ? 12.344 1.122 -9.242 1 98.25 259 TRP B O 1
ATOM 7442 N N . VAL B 1 260 ? 13.383 2.24 -7.574 1 97.62 260 VAL B N 1
ATOM 7443 C CA . VAL B 1 260 ? 14.148 1.086 -7.121 1 97.62 260 VAL B CA 1
ATOM 7444 C C . VAL B 1 260 ? 13.203 -0.013 -6.645 1 97.62 260 VAL B C 1
ATOM 7446 O O . VAL B 1 260 ? 13.375 -1.184 -6.996 1 97.62 260 VAL B O 1
ATOM 7449 N N . LEU B 1 261 ? 12.234 0.362 -5.906 1 98.06 261 LEU B N 1
ATOM 7450 C CA . LEU B 1 261 ? 11.258 -0.598 -5.402 1 98.06 261 LEU B CA 1
ATOM 7451 C C . LEU B 1 261 ? 10.492 -1.251 -6.547 1 98.06 261 LEU B C 1
ATOM 7453 O O . LEU B 1 261 ? 10.156 -2.436 -6.48 1 98.06 261 LEU B O 1
ATOM 7457 N N . LEU B 1 262 ? 10.266 -0.451 -7.59 1 97.62 262 LEU B N 1
ATOM 7458 C CA . LEU B 1 262 ? 9.57 -0.98 -8.758 1 97.62 262 LEU B CA 1
ATOM 7459 C C . LEU B 1 262 ? 10.383 -2.09 -9.414 1 97.62 262 LEU B C 1
ATOM 7461 O O . LEU B 1 262 ? 9.859 -3.176 -9.68 1 97.62 262 LEU B O 1
ATOM 7465 N N . GLY B 1 263 ? 11.609 -1.852 -9.625 1 95.44 263 GLY B N 1
ATOM 7466 C CA . GLY B 1 263 ? 12.477 -2.848 -10.234 1 95.44 263 GLY B CA 1
ATOM 7467 C C . GLY B 1 263 ? 12.641 -4.094 -9.383 1 95.44 263 GLY B C 1
ATOM 7468 O O . GLY B 1 263 ? 12.508 -5.215 -9.883 1 95.44 263 GLY B O 1
ATOM 7469 N N . HIS B 1 264 ? 12.82 -3.91 -8.102 1 95.88 264 HIS B N 1
ATOM 7470 C CA . HIS B 1 264 ? 13.102 -5.031 -7.207 1 95.88 264 HIS B CA 1
ATOM 7471 C C . HIS B 1 264 ? 11.828 -5.816 -6.902 1 95.88 264 HIS B C 1
ATOM 7473 O O . HIS B 1 264 ? 11.891 -6.984 -6.516 1 95.88 264 HIS B O 1
ATOM 7479 N N . SER B 1 265 ? 10.68 -5.184 -7.078 1 95.94 265 SER B N 1
ATOM 7480 C CA . SER B 1 265 ? 9.43 -5.918 -6.918 1 95.94 265 SER B CA 1
ATOM 7481 C C . SER B 1 265 ? 9.305 -7.027 -7.953 1 95.94 265 SER B C 1
ATOM 7483 O O . SER B 1 265 ? 8.711 -8.078 -7.68 1 95.94 265 SER B O 1
ATOM 7485 N N . LEU B 1 266 ? 9.828 -6.754 -9.109 1 92.56 266 LEU B N 1
ATOM 7486 C CA . LEU B 1 266 ? 9.773 -7.766 -10.156 1 92.56 266 LEU B CA 1
ATOM 7487 C C . LEU B 1 266 ? 10.977 -8.703 -10.062 1 92.56 266 LEU B C 1
ATOM 7489 O O . LEU B 1 266 ? 10.812 -9.93 -10.07 1 92.56 266 LEU B O 1
ATOM 7493 N N . LEU B 1 267 ? 12.148 -8.195 -9.859 1 88.06 267 LEU B N 1
ATOM 7494 C CA . LEU B 1 267 ? 13.383 -8.961 -9.945 1 88.06 267 LEU B CA 1
ATOM 7495 C C . LEU B 1 267 ? 13.508 -9.922 -8.766 1 88.06 267 LEU B C 1
ATOM 7497 O O . LEU B 1 267 ? 13.883 -11.086 -8.945 1 88.06 267 LEU B O 1
ATOM 7501 N N . PHE B 1 268 ? 13.195 -9.422 -7.598 1 89.06 268 PHE B N 1
ATOM 7502 C CA . PHE B 1 268 ? 13.391 -10.258 -6.414 1 89.06 268 PHE B CA 1
ATOM 7503 C C . PHE B 1 268 ? 12.328 -11.344 -6.344 1 89.06 268 PHE B C 1
ATOM 7505 O O . PHE B 1 268 ? 12.531 -12.383 -5.707 1 89.06 268 PHE B O 1
ATOM 7512 N N . ALA B 1 269 ? 11.25 -11.148 -6.984 1 86.06 269 ALA B N 1
ATOM 7513 C CA . ALA B 1 269 ? 10.188 -12.141 -7.016 1 86.06 269 ALA B CA 1
ATOM 7514 C C . ALA B 1 269 ? 10.594 -13.359 -7.844 1 86.06 269 ALA B C 1
ATOM 7516 O O . ALA B 1 269 ? 9.969 -14.414 -7.75 1 86.06 269 ALA B O 1
ATOM 7517 N N . ASN B 1 270 ? 11.617 -13.234 -8.586 1 78.06 270 ASN B N 1
ATOM 7518 C CA . ASN B 1 270 ? 12.094 -14.336 -9.422 1 78.06 270 ASN B CA 1
ATOM 7519 C C . ASN B 1 270 ? 12.812 -15.398 -8.594 1 78.06 270 ASN B C 1
ATOM 7521 O O . ASN B 1 270 ? 12.977 -16.531 -9.047 1 78.06 270 ASN B O 1
ATOM 7525 N N . SER B 1 271 ? 13.164 -15.031 -7.414 1 76.12 271 SER B N 1
ATOM 7526 C CA . SER B 1 271 ? 13.891 -15.977 -6.574 1 76.12 271 SER B CA 1
ATOM 7527 C C . SER B 1 271 ? 13.023 -17.172 -6.219 1 76.12 271 SER B C 1
ATOM 7529 O O . SER B 1 271 ? 13.344 -18.312 -6.582 1 76.12 271 SER B O 1
ATOM 7531 N N . PRO B 1 272 ? 11.844 -16.953 -5.633 1 73.56 272 PRO B N 1
ATOM 7532 C CA . PRO B 1 272 ? 10.977 -18.109 -5.422 1 73.56 272 PRO B CA 1
ATOM 7533 C C . PRO B 1 272 ? 10.328 -18.609 -6.715 1 73.56 272 PRO B C 1
ATOM 7535 O O . PRO B 1 272 ? 10.062 -19.812 -6.855 1 73.56 272 PRO B O 1
ATOM 7538 N N . GLY B 1 273 ? 10.109 -17.625 -7.602 1 78.94 273 GLY B N 1
ATOM 7539 C CA . GLY B 1 273 ? 9.602 -18.016 -8.906 1 78.94 273 GLY B CA 1
ATOM 7540 C C . GLY B 1 273 ? 8.195 -17.516 -9.18 1 78.94 273 GLY B C 1
ATOM 7541 O O . GLY B 1 273 ? 7.508 -17.062 -8.273 1 78.94 273 GLY B O 1
ATOM 7542 N N . TYR B 1 274 ? 7.84 -17.5 -10.453 1 86.81 274 TYR B N 1
ATOM 7543 C CA . TYR B 1 274 ? 6.512 -17.203 -10.977 1 86.81 274 TYR B CA 1
ATOM 7544 C C . TYR B 1 274 ? 5.844 -18.453 -11.531 1 86.81 274 TYR B C 1
ATOM 7546 O O . TYR B 1 274 ? 6.52 -19.359 -12.008 1 86.81 274 TYR B O 1
ATOM 7554 N N . ASP B 1 275 ? 4.574 -18.484 -11.398 1 86.31 275 ASP B N 1
ATOM 7555 C CA . ASP B 1 275 ? 3.854 -19.609 -11.992 1 86.31 275 ASP B CA 1
ATOM 7556 C C . ASP B 1 275 ? 3.723 -19.438 -13.508 1 86.31 275 ASP B C 1
ATOM 7558 O O . ASP B 1 275 ? 3.455 -20.406 -14.227 1 86.31 275 ASP B O 1
ATOM 7562 N N . ASN B 1 276 ? 3.904 -18.203 -14.047 1 87 276 ASN B N 1
ATOM 7563 C CA . ASN B 1 276 ? 3.834 -17.953 -15.484 1 87 276 ASN B CA 1
ATOM 7564 C C . ASN B 1 276 ? 5.113 -17.297 -16 1 87 276 ASN B C 1
ATOM 7566 O O . ASN B 1 276 ? 5.059 -16.312 -16.734 1 87 276 ASN B O 1
ATOM 7570 N N . LEU B 1 277 ? 6.148 -17.844 -15.586 1 79.88 277 LEU B N 1
ATOM 7571 C CA . LEU B 1 277 ? 7.473 -17.344 -15.945 1 79.88 277 LEU B CA 1
ATOM 7572 C C . LEU B 1 277 ? 7.645 -17.281 -17.453 1 79.88 277 LEU B C 1
ATOM 7574 O O . LEU B 1 277 ? 8.289 -16.375 -17.984 1 79.88 277 LEU B O 1
ATOM 7578 N N . ALA B 1 278 ? 7.051 -18.219 -18.141 1 75.31 278 ALA B N 1
ATOM 7579 C CA . ALA B 1 278 ? 7.172 -18.281 -19.594 1 75.31 278 ALA B CA 1
ATOM 7580 C C . ALA B 1 278 ? 6.57 -17.031 -20.234 1 75.31 278 ALA B C 1
ATOM 7582 O O . ALA B 1 278 ? 7.172 -16.438 -21.141 1 75.31 278 ALA B O 1
ATOM 7583 N N . TYR B 1 279 ? 5.441 -16.656 -19.781 1 79.75 279 TYR B N 1
ATOM 7584 C CA . TYR B 1 279 ? 4.801 -15.461 -20.312 1 79.75 279 TYR B CA 1
ATOM 7585 C C . TYR B 1 279 ? 5.641 -14.219 -20.047 1 79.75 279 TYR B C 1
ATOM 7587 O O . TYR B 1 279 ? 5.801 -13.367 -20.906 1 79.75 279 TYR B O 1
ATOM 7595 N N . LEU B 1 280 ? 6.148 -14.156 -18.875 1 82.88 280 LEU B N 1
ATOM 7596 C CA . LEU B 1 280 ? 6.961 -13.016 -18.453 1 82.88 280 LEU B CA 1
ATOM 7597 C C . LEU B 1 280 ? 8.195 -12.883 -19.344 1 82.88 280 LEU B C 1
ATOM 7599 O O . LEU B 1 280 ? 8.492 -11.797 -19.844 1 82.88 280 LEU B O 1
ATOM 7603 N N . TYR B 1 281 ? 8.828 -13.945 -19.625 1 76.94 281 TYR B N 1
ATOM 7604 C CA . TYR B 1 281 ? 10.109 -13.93 -20.312 1 76.94 281 TYR B CA 1
ATOM 7605 C C . TYR B 1 281 ? 9.914 -13.883 -21.828 1 76.94 281 TYR B C 1
ATOM 7607 O O . TYR B 1 281 ? 10.734 -13.312 -22.547 1 76.94 281 TYR B O 1
ATOM 7615 N N . LEU B 1 282 ? 8.797 -14.391 -22.281 1 74.75 282 LEU B N 1
ATOM 7616 C CA . LEU B 1 282 ? 8.641 -14.523 -23.719 1 74.75 282 LEU B CA 1
ATOM 7617 C C . LEU B 1 282 ? 7.82 -13.367 -24.281 1 74.75 282 LEU B C 1
ATOM 7619 O O . LEU B 1 282 ? 7.996 -12.984 -25.438 1 74.75 282 LEU B O 1
ATOM 7623 N N . LYS B 1 283 ? 7.047 -12.805 -23.469 1 82.75 283 LYS B N 1
ATOM 7624 C CA . LYS B 1 283 ? 6.125 -11.828 -24.047 1 82.75 283 LYS B CA 1
ATOM 7625 C C . LYS B 1 283 ? 6.152 -10.516 -23.281 1 82.75 283 LYS B C 1
ATOM 7627 O O . LYS B 1 283 ? 6.512 -9.469 -23.828 1 82.75 283 LYS B O 1
ATOM 7632 N N . ALA B 1 284 ? 5.949 -10.562 -22.047 1 86.44 284 ALA B N 1
ATOM 7633 C CA . ALA B 1 284 ? 5.781 -9.359 -21.234 1 86.44 284 ALA B CA 1
ATOM 7634 C C . ALA B 1 284 ? 7.016 -8.461 -21.328 1 86.44 284 ALA B C 1
ATOM 7636 O O . ALA B 1 284 ? 6.895 -7.242 -21.422 1 86.44 284 ALA B O 1
ATOM 7637 N N . ARG B 1 285 ? 8.141 -9.047 -21.344 1 86.69 285 ARG B N 1
ATOM 7638 C CA . ARG B 1 285 ? 9.398 -8.297 -21.328 1 86.69 285 ARG B CA 1
ATOM 7639 C C . ARG B 1 285 ? 9.594 -7.523 -22.625 1 86.69 285 ARG B C 1
ATOM 7641 O O . ARG B 1 285 ? 10.398 -6.59 -22.672 1 86.69 285 ARG B O 1
ATOM 7648 N N . SER B 1 286 ? 8.914 -7.879 -23.672 1 88.5 286 SER B N 1
ATOM 7649 C CA . SER B 1 286 ? 9.109 -7.27 -24.984 1 88.5 286 SER B CA 1
ATOM 7650 C C . SER B 1 286 ? 8.219 -6.043 -25.156 1 88.5 286 SER B C 1
ATOM 7652 O O . SER B 1 286 ? 8.336 -5.324 -26.156 1 88.5 286 SER B O 1
ATOM 7654 N N . PHE B 1 287 ? 7.402 -5.801 -24.188 1 89.12 287 PHE B N 1
ATOM 7655 C CA . PHE B 1 287 ? 6.5 -4.66 -24.297 1 89.12 287 PHE B CA 1
ATOM 7656 C C . PHE B 1 287 ? 7.238 -3.357 -24.031 1 89.12 287 PHE B C 1
ATOM 7658 O O . PHE B 1 287 ? 8.156 -3.316 -23.203 1 89.12 287 PHE B O 1
ATOM 7665 N N . PHE B 1 288 ? 6.844 -2.258 -24.672 1 93.69 288 PHE B N 1
ATOM 7666 C CA . PHE B 1 288 ? 7.445 -0.938 -24.531 1 93.69 288 PHE B CA 1
ATOM 7667 C C . PHE B 1 288 ? 7.34 -0.437 -23.094 1 93.69 288 PHE B C 1
ATOM 7669 O O . PHE B 1 288 ? 8.328 0 -22.516 1 93.69 288 PHE B O 1
ATOM 7676 N N . SER B 1 289 ? 6.172 -0.577 -22.547 1 92.88 289 SER B N 1
ATOM 7677 C CA . SER B 1 289 ? 5.93 -0.053 -21.203 1 92.88 289 SER B CA 1
ATOM 7678 C C . SER B 1 289 ? 6.672 -0.87 -20.141 1 92.88 289 SER B C 1
ATOM 7680 O O . SER B 1 289 ? 6.965 -0.368 -19.062 1 92.88 289 SER B O 1
ATOM 7682 N N . PHE B 1 290 ? 6.98 -2.125 -20.469 1 93.12 290 PHE B N 1
ATOM 7683 C CA . PHE B 1 290 ? 7.645 -3.02 -19.531 1 93.12 290 PHE B CA 1
ATOM 7684 C C . PHE B 1 290 ? 9.07 -2.557 -19.25 1 93.12 290 PHE B C 1
ATOM 7686 O O . PHE B 1 290 ? 9.641 -2.855 -18.203 1 93.12 290 PHE B O 1
ATOM 7693 N N . GLN B 1 291 ? 9.656 -1.73 -20.172 1 94.44 291 GLN B N 1
ATOM 7694 C CA . GLN B 1 291 ? 11.062 -1.343 -20.078 1 94.44 291 GLN B CA 1
ATOM 7695 C C . GLN B 1 291 ? 11.305 -0.423 -18.891 1 94.44 291 GLN B C 1
ATOM 7697 O O . GLN B 1 291 ? 12.43 -0.317 -18.406 1 94.44 291 GLN B O 1
ATOM 7702 N N . ALA B 1 292 ? 10.281 0.177 -18.375 1 95.06 292 ALA B N 1
ATOM 7703 C CA . ALA B 1 292 ? 10.398 1.06 -17.219 1 95.06 292 ALA B CA 1
ATOM 7704 C C . ALA B 1 292 ? 10.836 0.283 -15.977 1 95.06 292 ALA B C 1
ATOM 7706 O O . ALA B 1 292 ? 11.461 0.842 -15.07 1 95.06 292 ALA B O 1
ATOM 7707 N N . ILE B 1 293 ? 10.555 -0.987 -15.953 1 94.56 293 ILE B N 1
ATOM 7708 C CA . ILE B 1 293 ? 10.797 -1.795 -14.766 1 94.56 293 ILE B CA 1
ATOM 7709 C C . ILE B 1 293 ? 12.281 -2.158 -14.68 1 94.56 293 ILE B C 1
ATOM 7711 O O . ILE B 1 293 ? 12.953 -1.824 -13.703 1 94.56 293 ILE B O 1
ATOM 7715 N N . PRO B 1 294 ? 12.859 -2.744 -15.734 1 92.19 294 PRO B N 1
ATOM 7716 C CA . PRO B 1 294 ? 14.297 -3.025 -15.641 1 92.19 294 PRO B CA 1
ATOM 7717 C C . PRO B 1 294 ? 15.148 -1.756 -15.625 1 92.19 294 PRO B C 1
ATOM 7719 O O . PRO B 1 294 ? 16.234 -1.747 -15.062 1 92.19 294 PRO B O 1
ATOM 7722 N N . SER B 1 295 ? 14.656 -0.695 -16.172 1 95.38 295 SER B N 1
ATOM 7723 C CA . SER B 1 295 ? 15.391 0.563 -16.219 1 95.38 295 SER B CA 1
ATOM 7724 C C . SER B 1 295 ? 15.461 1.212 -14.836 1 95.38 295 SER B C 1
ATOM 7726 O O . SER B 1 295 ? 16.109 2.246 -14.664 1 95.38 295 SER B O 1
ATOM 7728 N N . ALA B 1 296 ? 14.867 0.623 -13.914 1 95.44 296 ALA B N 1
ATOM 7729 C CA . ALA B 1 296 ? 14.945 1.112 -12.547 1 95.44 296 ALA B CA 1
ATOM 7730 C C . ALA B 1 296 ? 16.375 1.077 -12.031 1 95.44 296 ALA B C 1
ATOM 7732 O O . ALA B 1 296 ? 16.703 1.7 -11.016 1 95.44 296 ALA B O 1
ATOM 7733 N N . GLU B 1 297 ? 17.266 0.4 -12.719 1 93.25 297 GLU B N 1
ATOM 7734 C CA . GLU B 1 297 ? 18.672 0.369 -12.344 1 93.25 297 GLU B CA 1
ATOM 7735 C C . GLU B 1 297 ? 19.281 1.767 -12.383 1 93.25 297 GLU B C 1
ATOM 7737 O O . GLU B 1 297 ? 20.25 2.049 -11.664 1 93.25 297 GLU B O 1
ATOM 7742 N N . PHE B 1 298 ? 18.656 2.689 -13.18 1 97.19 298 PHE B N 1
ATOM 7743 C CA . PHE B 1 298 ? 19.188 4.043 -13.297 1 97.19 298 PHE B CA 1
ATOM 7744 C C . PHE B 1 298 ? 18.938 4.832 -12.016 1 97.19 298 PHE B C 1
ATOM 7746 O O . PHE B 1 298 ? 19.562 5.863 -11.781 1 97.19 298 PHE B O 1
ATOM 7753 N N . ALA B 1 299 ? 17.984 4.371 -11.219 1 97.62 299 ALA B N 1
ATOM 7754 C CA . ALA B 1 299 ? 17.703 5.051 -9.953 1 97.62 299 ALA B CA 1
ATOM 7755 C C . ALA B 1 299 ? 18.938 5.059 -9.055 1 97.62 299 ALA B C 1
ATOM 7757 O O . ALA B 1 299 ? 19.203 6.055 -8.375 1 97.62 299 ALA B O 1
ATOM 7758 N N . VAL B 1 300 ? 19.688 3.996 -9.055 1 96.81 300 VAL B N 1
ATOM 7759 C CA . VAL B 1 300 ? 20.906 3.895 -8.258 1 96.81 300 VAL B CA 1
ATOM 7760 C C . VAL B 1 300 ? 21.938 4.898 -8.766 1 96.81 300 VAL B C 1
ATOM 7762 O O . VAL B 1 300 ? 22.656 5.516 -7.969 1 96.81 300 VAL B O 1
ATOM 7765 N N . ASP B 1 301 ? 21.984 5.082 -10.055 1 98.25 301 ASP B N 1
ATOM 7766 C CA . ASP B 1 301 ? 22.891 6.047 -10.656 1 98.25 301 ASP B CA 1
ATOM 7767 C C . ASP B 1 301 ? 22.547 7.473 -10.234 1 98.25 301 ASP B C 1
ATOM 7769 O O . ASP B 1 301 ? 23.438 8.305 -10.039 1 98.25 301 ASP B O 1
ATOM 7773 N N . VAL B 1 302 ? 21.281 7.699 -10.141 1 98.5 302 VAL B N 1
ATOM 7774 C CA . VAL B 1 302 ? 20.844 9.008 -9.68 1 98.5 302 VAL B CA 1
ATOM 7775 C C . VAL B 1 302 ? 21.344 9.258 -8.258 1 98.5 302 VAL B C 1
ATOM 7777 O O . VAL B 1 302 ? 21.812 10.352 -7.941 1 98.5 302 VAL B O 1
ATOM 7780 N N . PHE B 1 303 ? 21.312 8.273 -7.438 1 98.25 303 PHE B N 1
ATOM 7781 C CA . PHE B 1 303 ? 21.797 8.414 -6.066 1 98.25 303 PHE B CA 1
ATOM 7782 C C . PHE B 1 303 ? 23.297 8.656 -6.031 1 98.25 303 PHE B C 1
ATOM 7784 O O . PHE B 1 303 ? 23.781 9.461 -5.227 1 98.25 303 PHE B O 1
ATOM 7791 N N . PHE B 1 304 ? 24.031 7.973 -6.887 1 98.44 304 PHE B N 1
ATOM 7792 C CA . PHE B 1 304 ? 25.469 8.227 -6.977 1 98.44 304 PHE B CA 1
ATOM 7793 C C . PHE B 1 304 ? 25.75 9.664 -7.383 1 98.44 304 PHE B C 1
ATOM 7795 O O . PHE B 1 304 ? 26.609 10.32 -6.809 1 98.44 304 PHE B O 1
ATOM 7802 N N . MET B 1 305 ? 24.984 10.102 -8.359 1 98.5 305 MET B N 1
ATOM 7803 C CA . MET B 1 305 ? 25.172 11.469 -8.844 1 98.5 305 MET B CA 1
ATOM 7804 C C . MET B 1 305 ? 24.875 12.477 -7.738 1 98.5 305 MET B C 1
ATOM 7806 O O . MET B 1 305 ? 25.641 13.422 -7.531 1 98.5 305 MET B O 1
ATOM 7810 N N . LEU B 1 306 ? 23.766 12.25 -7.023 1 97.69 306 LEU B N 1
ATOM 7811 C CA . LEU B 1 306 ? 23.391 13.148 -5.945 1 97.69 306 LEU B CA 1
ATOM 7812 C C . LEU B 1 306 ? 24.422 13.148 -4.832 1 97.69 306 LEU B C 1
ATOM 7814 O O . LEU B 1 306 ? 24.75 14.195 -4.273 1 97.69 306 LEU B O 1
ATOM 7818 N N . SER B 1 307 ? 24.938 11.977 -4.523 1 97.38 307 SER B N 1
ATOM 7819 C CA . SER B 1 307 ? 26 11.875 -3.516 1 97.38 307 SER B CA 1
ATOM 7820 C C . SER B 1 307 ? 27.234 12.641 -3.932 1 97.38 307 SER B C 1
ATOM 7822 O O . SER B 1 307 ? 27.828 13.375 -3.129 1 97.38 307 SER B O 1
ATOM 7824 N N . GLY B 1 308 ? 27.625 12.477 -5.18 1 97.88 308 GLY B N 1
ATOM 7825 C CA . GLY B 1 308 ? 28.781 13.211 -5.688 1 97.88 308 GLY B CA 1
ATOM 7826 C C . GLY B 1 308 ? 28.609 14.711 -5.629 1 97.88 308 GLY B C 1
ATOM 7827 O O . GLY B 1 308 ? 29.516 15.438 -5.207 1 97.88 308 GLY B O 1
ATOM 7828 N N . PHE B 1 309 ? 27.438 15.172 -6.012 1 96.94 309 PHE B N 1
ATOM 7829 C CA . PHE B 1 309 ? 27.156 16.609 -6.012 1 96.94 309 PHE B CA 1
ATOM 7830 C C . PHE B 1 309 ? 27.188 17.156 -4.594 1 96.94 309 PHE B C 1
ATOM 7832 O O . PHE B 1 309 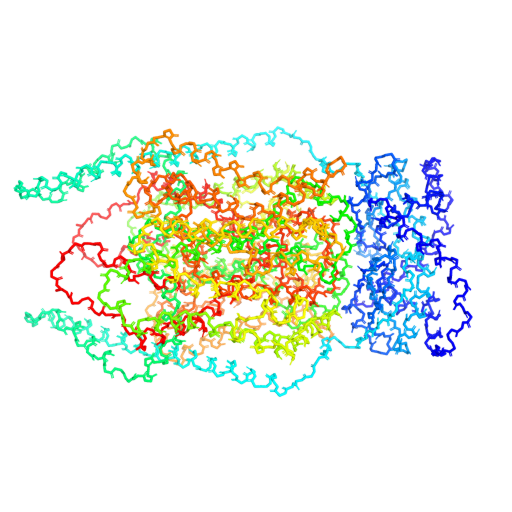? 27.828 18.172 -4.332 1 96.94 309 PHE B O 1
ATOM 7839 N N . LEU B 1 310 ? 26.547 16.469 -3.682 1 94.06 310 LEU B N 1
ATOM 7840 C CA . LEU B 1 310 ? 26.375 16.969 -2.32 1 94.06 310 LEU B CA 1
ATOM 7841 C C . LEU B 1 310 ? 27.719 16.969 -1.582 1 94.06 310 LEU B C 1
ATOM 7843 O O . LEU B 1 310 ? 28.016 17.922 -0.855 1 94.06 310 LEU B O 1
ATOM 7847 N N . VAL B 1 311 ? 28.484 15.914 -1.777 1 95 311 VAL B N 1
ATOM 7848 C CA . VAL B 1 311 ? 29.781 15.844 -1.137 1 95 311 VAL B CA 1
ATOM 7849 C C . VAL B 1 311 ? 30.688 16.953 -1.668 1 95 311 VAL B C 1
ATOM 7851 O O . VAL B 1 311 ? 31.328 17.672 -0.892 1 95 311 VAL B O 1
ATOM 7854 N N . ALA B 1 312 ? 30.672 17.125 -2.941 1 95.88 312 ALA B N 1
ATOM 7855 C CA . ALA B 1 312 ? 31.531 18.141 -3.561 1 95.88 312 ALA B CA 1
ATOM 7856 C C . ALA B 1 312 ? 31.094 19.547 -3.172 1 95.88 312 ALA B C 1
ATOM 7858 O O . ALA B 1 312 ? 31.922 20.391 -2.814 1 95.88 312 ALA B O 1
ATOM 7859 N N . HIS B 1 313 ? 29.844 19.781 -3.232 1 92.44 313 HIS B N 1
ATOM 7860 C CA . HIS B 1 313 ? 29.328 21.094 -2.879 1 92.44 313 HIS B CA 1
ATOM 7861 C C . HIS B 1 313 ? 29.641 21.438 -1.428 1 92.44 313 HIS B C 1
ATOM 7863 O O . HIS B 1 313 ? 30.078 22.547 -1.132 1 92.44 313 HIS B O 1
ATOM 7869 N N . SER B 1 314 ? 29.453 20.516 -0.551 1 89.25 314 SER B N 1
ATOM 7870 C CA . SER B 1 314 ? 29.688 20.719 0.874 1 89.25 314 SER B CA 1
ATOM 7871 C C . SER B 1 314 ? 31.172 20.906 1.165 1 89.25 314 SER B C 1
ATOM 7873 O O . SER B 1 314 ? 31.547 21.828 1.895 1 89.25 314 SER B O 1
ATOM 7875 N N . LEU B 1 315 ? 32 20.125 0.612 1 89.56 315 LEU B N 1
ATOM 7876 C CA . LEU B 1 315 ? 33.438 20.172 0.882 1 89.56 315 LEU B CA 1
ATOM 7877 C C . LEU B 1 315 ? 34.062 21.438 0.295 1 89.56 315 LEU B C 1
ATOM 7879 O O . LEU B 1 315 ? 34.969 22.031 0.899 1 89.56 315 LEU B O 1
ATOM 7883 N N . LEU B 1 316 ? 33.656 21.859 -0.81 1 89.75 316 LEU B N 1
ATOM 7884 C CA . LEU B 1 316 ? 34.156 23.062 -1.438 1 89.75 316 LEU B CA 1
ATOM 7885 C C . LEU B 1 316 ? 33.875 24.297 -0.583 1 89.75 316 LEU B C 1
ATOM 7887 O O . LEU B 1 316 ? 34.688 25.219 -0.517 1 89.75 316 LEU B O 1
ATOM 7891 N N . SER B 1 317 ? 32.75 24.25 0.029 1 84.38 317 SER B N 1
ATOM 7892 C CA . SER B 1 317 ? 32.375 25.375 0.892 1 84.38 317 SER B CA 1
ATOM 7893 C C . SER B 1 317 ? 33.219 25.406 2.152 1 84.38 317 SER B C 1
ATOM 7895 O O . SER B 1 317 ? 33.469 26.484 2.719 1 84.38 317 SER B O 1
ATOM 7897 N N . HIS B 1 318 ? 33.812 24.297 2.549 1 82.75 318 HIS B N 1
ATOM 7898 C CA . HIS B 1 318 ? 34.594 24.203 3.781 1 82.75 318 HIS B CA 1
ATOM 7899 C C . HIS B 1 318 ? 36.094 24.344 3.502 1 82.75 318 HIS B C 1
ATOM 7901 O O . HIS B 1 318 ? 36.844 24.703 4.395 1 82.75 318 HIS B O 1
ATOM 7907 N N . LEU B 1 319 ? 36.5 23.984 2.398 1 82.69 319 LEU B N 1
ATOM 7908 C CA . LEU B 1 319 ? 37.906 24.016 2.068 1 82.69 319 LEU B CA 1
ATOM 7909 C C . LEU B 1 319 ? 38.438 25.453 2.045 1 82.69 319 LEU B C 1
ATOM 7911 O O . LEU B 1 319 ? 39.625 25.672 2.174 1 82.69 319 LEU B O 1
ATOM 7915 N N . ASN B 1 320 ? 37.562 26.391 1.992 1 72.44 320 ASN B N 1
ATOM 7916 C CA . ASN B 1 320 ? 37.969 27.781 2.018 1 72.44 320 ASN B CA 1
ATOM 7917 C C . ASN B 1 320 ? 38.312 28.25 3.434 1 72.44 320 ASN B C 1
ATOM 7919 O O . ASN B 1 320 ? 38.906 29.312 3.619 1 72.44 320 ASN B O 1
ATOM 7923 N N . SER B 1 321 ? 38.031 27.344 4.332 1 69.56 321 SER B N 1
ATOM 7924 C CA . SER B 1 321 ? 38.281 27.703 5.723 1 69.56 321 SER B CA 1
ATOM 7925 C C . SER B 1 321 ? 39.656 27.219 6.184 1 69.56 321 SER B C 1
ATOM 7927 O O . SER B 1 321 ? 40.188 26.234 5.648 1 69.56 321 SER B O 1
ATOM 7929 N N . GLU B 1 322 ? 40.406 27.938 6.988 1 65.56 322 GLU B N 1
ATOM 7930 C CA . GLU B 1 322 ? 41.688 27.609 7.543 1 65.56 322 GLU B CA 1
ATOM 7931 C C . GLU B 1 322 ? 41.688 26.234 8.211 1 65.56 322 GLU B C 1
ATOM 7933 O O . GLU B 1 322 ? 42.719 25.578 8.297 1 65.56 322 GLU B O 1
ATOM 7938 N N . GLN B 1 323 ? 40.656 25.75 8.539 1 69.06 323 GLN B N 1
ATOM 7939 C CA . GLN B 1 323 ? 40.5 24.484 9.266 1 69.06 323 GLN B CA 1
ATOM 7940 C C . GLN B 1 323 ? 40.781 23.297 8.352 1 69.06 323 GLN B C 1
ATOM 7942 O O . GLN B 1 323 ? 41.125 22.203 8.828 1 69.06 323 GLN B O 1
ATOM 7947 N N . SER B 1 324 ? 40.75 23.484 7.086 1 70.5 324 SER B N 1
ATOM 7948 C CA . SER B 1 324 ? 40.875 22.375 6.137 1 70.5 324 SER B CA 1
ATOM 7949 C C . SER B 1 324 ? 42.312 21.875 6.031 1 70.5 324 SER B C 1
ATOM 7951 O O . SER B 1 324 ? 42.531 20.797 5.48 1 70.5 324 SER B O 1
ATOM 7953 N N . LYS B 1 325 ? 43.156 22.562 6.703 1 75.88 325 LYS B N 1
ATOM 7954 C CA . LYS B 1 325 ? 44.562 22.156 6.648 1 75.88 325 LYS B CA 1
ATOM 7955 C C . LYS B 1 325 ? 44.875 21.188 7.781 1 75.88 325 LYS B C 1
ATOM 7957 O O . LYS B 1 325 ? 45.906 20.5 7.723 1 75.88 325 LYS B O 1
ATOM 7962 N N . SER B 1 326 ? 43.969 21.031 8.672 1 83 326 SER B N 1
ATOM 7963 C CA . SER B 1 326 ? 44.219 20.188 9.828 1 83 326 SER B CA 1
ATOM 7964 C C . SER B 1 326 ? 43.812 18.734 9.539 1 83 326 SER B C 1
ATOM 7966 O O . SER B 1 326 ? 42.812 18.484 8.883 1 83 326 SER B O 1
ATOM 7968 N N . PRO B 1 327 ? 44.781 17.766 9.891 1 85.94 327 PRO B N 1
ATOM 7969 C CA . PRO B 1 327 ? 44.406 16.344 9.758 1 85.94 327 PRO B CA 1
ATOM 7970 C C . PRO B 1 327 ? 43.156 15.977 10.523 1 85.94 327 PRO B C 1
ATOM 7972 O O . PRO B 1 327 ? 42.469 15.023 10.148 1 85.94 327 PRO B O 1
ATOM 7975 N N . PHE B 1 328 ? 42.875 16.703 11.445 1 85.75 328 PHE B N 1
ATOM 7976 C CA . PHE B 1 328 ? 41.688 16.438 12.266 1 85.75 328 PHE B CA 1
ATOM 7977 C C . PHE B 1 328 ? 40.406 16.703 11.477 1 85.75 328 PHE B C 1
ATOM 7979 O O . PHE B 1 328 ? 39.406 16.031 11.695 1 85.75 328 PHE B O 1
ATOM 7986 N N . PHE B 1 329 ? 40.5 17.531 10.586 1 87.19 329 PHE B N 1
ATOM 7987 C CA . PHE B 1 329 ? 39.375 17.844 9.719 1 87.19 329 PHE B CA 1
ATOM 7988 C C . PHE B 1 329 ? 39 16.641 8.867 1 87.19 329 PHE B C 1
ATOM 7990 O O . PHE B 1 329 ? 37.812 16.297 8.75 1 87.19 329 PHE B O 1
ATOM 7997 N N . TRP B 1 330 ? 39.969 16.047 8.367 1 89.56 330 TRP B N 1
ATOM 7998 C CA . TRP B 1 330 ? 39.719 14.906 7.484 1 89.56 330 TRP B CA 1
ATOM 7999 C C . TRP B 1 330 ? 39.281 13.68 8.273 1 89.56 330 TRP B C 1
ATOM 8001 O O . TRP B 1 330 ? 38.469 12.883 7.789 1 89.56 330 TRP B O 1
ATOM 8011 N N . PHE B 1 331 ? 39.844 13.547 9.445 1 90.62 331 PHE B N 1
ATOM 8012 C CA . PHE B 1 331 ? 39.375 12.484 10.328 1 90.62 331 PHE B CA 1
ATOM 8013 C C . PHE B 1 331 ? 37.906 12.664 10.664 1 90.62 331 PHE B C 1
ATOM 8015 O O . PHE B 1 331 ? 37.125 11.703 10.609 1 90.62 331 PHE B O 1
ATOM 8022 N N . LYS B 1 332 ? 37.5 13.82 10.938 1 87.75 332 LYS B N 1
ATOM 8023 C CA . LYS B 1 332 ? 36.094 14.133 11.234 1 87.75 332 LYS B CA 1
ATOM 8024 C C . LYS B 1 332 ? 35.219 13.906 10.016 1 87.75 332 LYS B C 1
ATOM 8026 O O . LYS B 1 332 ? 34.062 13.477 10.141 1 87.75 332 LYS B O 1
ATOM 8031 N N . TYR B 1 333 ? 35.844 14.18 8.844 1 90.88 333 TYR B N 1
ATOM 8032 C CA . TYR B 1 333 ? 35.156 13.977 7.582 1 90.88 333 TYR B CA 1
ATOM 8033 C C . TYR B 1 333 ? 34.75 12.523 7.414 1 90.88 333 TYR B C 1
ATOM 8035 O O . TYR B 1 333 ? 33.594 12.227 7.09 1 90.88 333 TYR B O 1
ATOM 8043 N N . VAL B 1 334 ? 35.594 11.617 7.75 1 92.62 334 VAL B N 1
ATOM 8044 C CA . VAL B 1 334 ? 35.344 10.195 7.562 1 92.62 334 VAL B CA 1
ATOM 8045 C C . VAL B 1 334 ? 34.438 9.68 8.688 1 92.62 334 VAL B C 1
ATOM 8047 O O . VAL B 1 334 ? 33.5 8.914 8.438 1 92.62 334 VAL B O 1
ATOM 8050 N N . ILE B 1 335 ? 34.625 10.117 9.891 1 90.94 335 ILE B N 1
ATOM 8051 C CA . ILE B 1 335 ? 33.875 9.633 11.047 1 90.94 335 ILE B CA 1
ATOM 8052 C C . ILE B 1 335 ? 32.406 10.07 10.945 1 90.94 335 ILE B C 1
ATOM 8054 O O . ILE B 1 335 ? 31.516 9.336 11.336 1 90.94 335 ILE B O 1
ATOM 8058 N N . HIS B 1 336 ? 32.219 11.227 10.461 1 89.31 336 HIS B N 1
ATOM 8059 C CA . HIS B 1 336 ? 30.875 11.734 10.273 1 89.31 336 HIS B CA 1
ATOM 8060 C C . HIS B 1 336 ? 30.062 10.812 9.375 1 89.31 336 HIS B C 1
ATOM 8062 O O . HIS B 1 336 ? 28.922 10.477 9.695 1 89.31 336 HIS B O 1
ATOM 8068 N N . ARG B 1 337 ? 30.656 10.469 8.32 1 90.06 337 ARG B N 1
ATOM 8069 C CA . ARG B 1 337 ? 29.953 9.609 7.367 1 90.06 337 ARG B CA 1
ATOM 8070 C C . ARG B 1 337 ? 29.672 8.234 7.969 1 90.06 337 ARG B C 1
ATOM 8072 O O . ARG B 1 337 ? 28.609 7.66 7.758 1 90.06 337 ARG B O 1
ATOM 8079 N N . ILE B 1 338 ? 30.625 7.719 8.711 1 92.81 338 ILE B N 1
ATOM 8080 C CA . ILE B 1 338 ? 30.5 6.406 9.328 1 92.81 338 ILE B CA 1
ATOM 8081 C C . ILE B 1 338 ? 29.375 6.434 10.359 1 92.81 338 ILE B C 1
ATOM 8083 O O . ILE B 1 338 ? 28.531 5.527 10.391 1 92.81 338 ILE B O 1
ATOM 8087 N N . ILE B 1 339 ? 29.297 7.438 11.133 1 91.44 339 ILE B N 1
ATOM 8088 C CA . ILE B 1 339 ? 28.281 7.535 12.18 1 91.44 339 ILE B CA 1
ATOM 8089 C C . ILE B 1 339 ? 26.906 7.742 11.555 1 91.44 339 ILE B C 1
ATOM 8091 O O . ILE B 1 339 ? 25.906 7.234 12.062 1 91.44 339 ILE B O 1
ATOM 8095 N N . ARG B 1 340 ? 26.891 8.344 10.422 1 90.19 340 ARG B N 1
ATOM 8096 C CA . ARG B 1 340 ? 25.625 8.641 9.75 1 90.19 340 ARG B CA 1
ATOM 8097 C C . ARG B 1 340 ? 25.047 7.395 9.094 1 90.19 340 ARG B C 1
ATOM 8099 O O . ARG B 1 340 ? 23.828 7.188 9.102 1 90.19 340 ARG B O 1
ATOM 8106 N N . LEU B 1 341 ? 25.859 6.488 8.602 1 94.56 341 LEU B N 1
ATOM 8107 C CA . LEU B 1 341 ? 25.375 5.391 7.766 1 94.56 341 LEU B CA 1
ATOM 8108 C C . LEU B 1 341 ? 25.438 4.07 8.531 1 94.56 341 LEU B C 1
ATOM 8110 O O . LEU B 1 341 ? 24.5 3.258 8.438 1 94.56 341 LEU B O 1
ATOM 8114 N N . SER B 1 342 ? 26.422 3.838 9.344 1 96.81 342 SER B N 1
ATOM 8115 C CA . SER B 1 342 ? 26.812 2.508 9.789 1 96.81 342 SER B CA 1
ATOM 8116 C C . SER B 1 342 ? 25.859 1.976 10.852 1 96.81 342 SER B C 1
ATOM 8118 O O . SER B 1 342 ? 25.531 0.787 10.859 1 96.81 342 SER B O 1
ATOM 8120 N N . PRO B 1 343 ? 25.422 2.816 11.797 1 96.31 343 PRO B N 1
ATOM 8121 C CA . PRO B 1 343 ? 24.594 2.24 12.867 1 96.31 343 PRO B CA 1
ATOM 8122 C C . PRO B 1 343 ? 23.359 1.518 12.336 1 96.31 343 PRO B C 1
ATOM 8124 O O . PRO B 1 343 ? 23.109 0.368 12.703 1 96.31 343 PRO B O 1
ATOM 8127 N N . LEU B 1 344 ? 22.609 2.104 11.5 1 97.69 344 LEU B N 1
ATOM 8128 C CA . LEU B 1 344 ? 21.406 1.473 10.945 1 97.69 344 LEU B CA 1
ATOM 8129 C C . LEU B 1 344 ? 21.781 0.295 10.047 1 97.69 344 LEU B C 1
ATOM 8131 O O . LEU B 1 344 ? 21.156 -0.76 10.109 1 97.69 344 LEU B O 1
ATOM 8135 N N . TYR B 1 345 ? 22.859 0.484 9.25 1 98.12 345 TYR B N 1
ATOM 8136 C CA . TYR B 1 345 ? 23.344 -0.548 8.344 1 98.12 345 TYR B CA 1
ATOM 8137 C C . TYR B 1 345 ? 23.75 -1.805 9.109 1 98.12 345 TYR B C 1
ATOM 8139 O O . TYR B 1 345 ? 23.281 -2.904 8.789 1 98.12 345 TYR B O 1
ATOM 8147 N N . TYR B 1 346 ? 24.484 -1.599 10.164 1 97.94 346 TYR B N 1
ATOM 8148 C CA . TYR B 1 346 ? 24.969 -2.723 10.961 1 97.94 346 TYR B CA 1
ATOM 8149 C C . TYR B 1 346 ? 23.812 -3.398 11.695 1 97.94 346 TYR B C 1
ATOM 8151 O O . TYR B 1 346 ? 23.734 -4.629 11.742 1 97.94 346 TYR B O 1
ATOM 8159 N N . PHE B 1 347 ? 22.953 -2.652 12.297 1 97.44 347 PHE B N 1
ATOM 8160 C CA . PHE B 1 347 ? 21.797 -3.189 13.008 1 97.44 347 PHE B CA 1
ATOM 8161 C C . PHE B 1 347 ? 20.984 -4.102 12.102 1 97.44 347 PHE B C 1
ATOM 8163 O O . PHE B 1 347 ? 20.641 -5.219 12.484 1 97.44 347 PHE B O 1
ATOM 8170 N N . LEU B 1 348 ? 20.734 -3.703 10.812 1 98.25 348 LEU B N 1
ATOM 8171 C CA . LEU B 1 348 ? 19.844 -4.426 9.914 1 98.25 348 LEU B CA 1
ATOM 8172 C C . LEU B 1 348 ? 20.531 -5.66 9.336 1 98.25 348 LEU B C 1
ATOM 8174 O O . LEU B 1 348 ? 19.875 -6.664 9.055 1 98.25 348 LEU B O 1
ATOM 8178 N N . ILE B 1 349 ? 21.891 -5.602 9.156 1 97.75 349 ILE B N 1
ATOM 8179 C CA . ILE B 1 349 ? 22.609 -6.777 8.703 1 97.75 349 ILE B CA 1
ATOM 8180 C C . ILE B 1 349 ? 22.406 -7.93 9.68 1 97.75 349 ILE B C 1
ATOM 8182 O O . ILE B 1 349 ? 22.062 -9.039 9.281 1 97.75 349 ILE B O 1
ATOM 8186 N N . PHE B 1 350 ? 22.484 -7.633 10.922 1 97.5 350 PHE B N 1
ATOM 8187 C CA . PHE B 1 350 ? 22.406 -8.688 11.93 1 97.5 350 PHE B CA 1
ATOM 8188 C C . PHE B 1 350 ? 20.969 -9.109 12.156 1 97.5 350 PHE B C 1
ATOM 8190 O O . PHE B 1 350 ? 20.688 -10.281 12.43 1 97.5 350 PHE B O 1
ATOM 8197 N N . VAL B 1 351 ? 20.047 -8.188 12.102 1 96.81 351 VAL B N 1
ATOM 8198 C CA . VAL B 1 351 ? 18.641 -8.547 12.227 1 96.81 351 VAL B CA 1
ATOM 8199 C C . VAL B 1 351 ? 18.219 -9.453 11.07 1 96.81 351 VAL B C 1
ATOM 8201 O O . VAL B 1 351 ? 17.578 -10.477 11.273 1 96.81 351 VAL B O 1
ATOM 8204 N N . ASP B 1 352 ? 18.656 -9.062 9.852 1 96.5 352 ASP B N 1
ATOM 8205 C CA . ASP B 1 352 ? 18.312 -9.828 8.656 1 96.5 352 ASP B CA 1
ATOM 8206 C C . ASP B 1 352 ? 18.953 -11.211 8.703 1 96.5 352 ASP B C 1
ATOM 8208 O O . ASP B 1 352 ? 18.312 -12.203 8.328 1 96.5 352 ASP B O 1
ATOM 8212 N N . TRP B 1 353 ? 20.156 -11.305 9.211 1 95.06 353 TRP B N 1
ATOM 8213 C CA . TRP B 1 353 ? 20.938 -12.531 9.211 1 95.06 353 TRP B CA 1
ATOM 8214 C C . TRP B 1 353 ? 20.516 -13.453 10.344 1 95.06 353 TRP B C 1
ATOM 8216 O O . TRP B 1 353 ? 20.266 -14.641 10.133 1 95.06 353 TRP B O 1
ATOM 8226 N N . GLN B 1 354 ? 20.297 -12.93 11.531 1 94.62 354 GLN B N 1
ATOM 8227 C CA . GLN B 1 354 ? 20.172 -13.781 12.711 1 94.62 354 GLN B CA 1
ATOM 8228 C C . GLN B 1 354 ? 18.719 -13.891 13.156 1 94.62 354 GLN B C 1
ATOM 8230 O O . GLN B 1 354 ? 18.312 -14.914 13.719 1 94.62 354 GLN B O 1
ATOM 8235 N N . LEU B 1 355 ? 17.922 -12.969 12.914 1 93.75 355 LEU B N 1
ATOM 8236 C CA . LEU B 1 355 ? 16.594 -12.945 13.531 1 93.75 355 LEU B CA 1
ATOM 8237 C C . LEU B 1 355 ? 15.508 -13.25 12.5 1 93.75 355 LEU B C 1
ATOM 8239 O O . LEU B 1 355 ? 14.594 -14.031 12.766 1 93.75 355 LEU B O 1
ATOM 8243 N N . MET B 1 356 ? 15.57 -12.695 11.312 1 93.12 356 MET B N 1
ATOM 8244 C CA . MET B 1 356 ? 14.492 -12.766 10.328 1 93.12 356 MET B CA 1
ATOM 8245 C C . MET B 1 356 ? 14.195 -14.211 9.953 1 93.12 356 MET B C 1
ATOM 8247 O O . MET B 1 356 ? 13.031 -14.578 9.766 1 93.12 356 MET B O 1
ATOM 8251 N N . PRO B 1 357 ? 15.234 -15.062 9.836 1 91.62 357 PRO B N 1
ATOM 8252 C CA . PRO B 1 357 ? 14.945 -16.438 9.438 1 91.62 357 PRO B CA 1
ATOM 8253 C C . PRO B 1 357 ? 14.047 -17.172 10.445 1 91.62 357 PRO B C 1
ATOM 8255 O O . PRO B 1 357 ? 13.484 -18.219 10.125 1 91.62 357 PRO B O 1
ATOM 8258 N N . LEU B 1 358 ? 13.844 -16.609 11.641 1 89.19 358 LEU B N 1
ATOM 8259 C CA . LEU B 1 358 ? 13.078 -17.281 12.688 1 89.19 358 LEU B CA 1
ATOM 8260 C C . LEU B 1 358 ? 11.602 -16.922 12.586 1 89.19 358 LEU B C 1
ATOM 8262 O O . LEU B 1 358 ? 10.75 -17.562 13.211 1 89.19 358 LEU B O 1
ATOM 8266 N N . PHE B 1 359 ? 11.227 -15.93 11.797 1 84.81 359 PHE B N 1
ATOM 8267 C CA . PHE B 1 359 ? 9.859 -15.406 11.859 1 84.81 359 PHE B CA 1
ATOM 8268 C C . PHE B 1 359 ? 9.133 -15.641 10.539 1 84.81 359 PHE B C 1
ATOM 8270 O O . PHE B 1 359 ? 7.984 -15.227 10.383 1 84.81 359 PHE B O 1
ATOM 8277 N N . GLY B 1 360 ? 9.562 -16.328 9.664 1 83.94 360 GLY B N 1
ATOM 8278 C CA . GLY B 1 360 ? 8.891 -16.547 8.391 1 83.94 360 GLY B CA 1
ATOM 8279 C C . GLY B 1 360 ? 7.938 -17.734 8.414 1 83.94 360 GLY B C 1
ATOM 8280 O O . GLY B 1 360 ? 8.023 -18.578 9.297 1 83.94 360 GLY B O 1
ATOM 8281 N N . THR B 1 361 ? 7.016 -17.469 7.531 1 83.38 361 THR B N 1
ATOM 8282 C CA . THR B 1 361 ? 6.027 -18.516 7.34 1 83.38 361 THR B CA 1
ATOM 8283 C C . THR B 1 361 ? 5.984 -18.969 5.883 1 83.38 361 THR B C 1
ATOM 8285 O O . THR B 1 361 ? 6.695 -18.422 5.039 1 83.38 361 THR B O 1
ATOM 8288 N N . GLY B 1 362 ? 5.43 -20.062 5.551 1 88.12 362 GLY B N 1
ATOM 8289 C CA . GLY B 1 362 ? 5.266 -20.547 4.188 1 88.12 362 GLY B CA 1
ATOM 8290 C C . GLY B 1 362 ? 6.16 -21.719 3.859 1 88.12 362 GLY B C 1
ATOM 8291 O O . GLY B 1 362 ? 7.145 -21.984 4.559 1 88.12 362 GLY B O 1
ATOM 8292 N N . PRO B 1 363 ? 5.887 -22.297 2.824 1 90.38 363 PRO B N 1
ATOM 8293 C CA . PRO B 1 363 ? 6.602 -23.531 2.488 1 90.38 363 PRO B CA 1
ATOM 8294 C C . PRO B 1 363 ? 8 -23.266 1.941 1 90.38 363 PRO B C 1
ATOM 8296 O O . PRO B 1 363 ? 8.883 -24.125 2.059 1 90.38 363 PRO B O 1
ATOM 8299 N N . LEU B 1 364 ? 8.266 -22.109 1.362 1 91 364 LEU B N 1
ATOM 8300 C CA . LEU B 1 364 ? 9.555 -21.828 0.74 1 91 364 LEU B CA 1
ATOM 8301 C C . LEU B 1 364 ? 10.438 -21 1.659 1 91 364 LEU B C 1
ATOM 8303 O O . LEU B 1 364 ? 11.508 -20.547 1.254 1 91 364 LEU B O 1
ATOM 8307 N N . TRP B 1 365 ? 10.086 -20.812 2.887 1 90.56 365 TRP B N 1
ATOM 8308 C CA . TRP B 1 365 ? 10.805 -19.953 3.824 1 90.56 365 TRP B CA 1
ATOM 8309 C C . TRP B 1 365 ? 12.219 -20.484 4.062 1 90.56 365 TRP B C 1
ATOM 8311 O O . TRP B 1 365 ? 13.133 -19.703 4.375 1 90.56 365 TRP B O 1
ATOM 8321 N N . PHE B 1 366 ? 12.414 -21.766 3.869 1 86.06 366 PHE B N 1
ATOM 8322 C CA . PHE B 1 366 ? 13.734 -22.359 4.066 1 86.06 366 PHE B CA 1
ATOM 8323 C C . PHE B 1 366 ? 14.75 -21.734 3.121 1 86.06 366 PHE B C 1
ATOM 8325 O O . PHE B 1 366 ? 15.938 -21.656 3.445 1 86.06 366 PHE B O 1
ATOM 8332 N N . GLN B 1 367 ? 14.289 -21.312 1.997 1 87.44 367 GLN B N 1
ATOM 8333 C CA . GLN B 1 367 ? 15.188 -20.688 1.029 1 87.44 367 GLN B CA 1
ATOM 8334 C C . GLN B 1 367 ? 15.688 -19.344 1.531 1 87.44 367 GLN B C 1
ATOM 8336 O O . GLN B 1 367 ? 16.812 -18.938 1.209 1 87.44 367 GLN B O 1
ATOM 8341 N N . TYR B 1 368 ? 14.844 -18.641 2.264 1 88.12 368 TYR B N 1
ATOM 8342 C CA . TYR B 1 368 ? 15.273 -17.406 2.889 1 88.12 368 TYR B CA 1
ATOM 8343 C C . TYR B 1 368 ? 16.469 -17.625 3.807 1 88.12 368 TYR B C 1
ATOM 8345 O O . TYR B 1 368 ? 17.453 -16.891 3.764 1 88.12 368 TYR B O 1
ATOM 8353 N N . ALA B 1 369 ? 16.406 -18.656 4.574 1 83.06 369 ALA B N 1
ATOM 8354 C CA . ALA B 1 369 ? 17.469 -19 5.512 1 83.06 369 ALA B CA 1
ATOM 8355 C C . ALA B 1 369 ? 18.734 -19.406 4.773 1 83.06 369 ALA B C 1
ATOM 8357 O O . ALA B 1 369 ? 19.844 -19.062 5.191 1 83.06 369 ALA B O 1
ATOM 8358 N N . GLU B 1 370 ? 18.516 -20.062 3.705 1 82.62 370 GLU B N 1
ATOM 8359 C CA . GLU B 1 370 ? 19.672 -20.516 2.924 1 82.62 370 GLU B CA 1
ATOM 8360 C C . GLU B 1 370 ? 20.406 -19.344 2.301 1 82.62 370 GLU B C 1
ATOM 8362 O O . GLU B 1 370 ? 21.641 -19.359 2.209 1 82.62 370 GLU B O 1
ATOM 8367 N N . GLN B 1 371 ? 19.703 -18.375 1.925 1 83.12 371 GLN B N 1
ATOM 8368 C CA . GLN B 1 371 ? 20.312 -17.188 1.335 1 83.12 371 GLN B CA 1
ATOM 8369 C C . GLN B 1 371 ? 21.203 -16.453 2.348 1 83.12 371 GLN B C 1
ATOM 8371 O O . GLN B 1 371 ? 22.156 -15.773 1.973 1 83.12 371 GLN B O 1
ATOM 8376 N N . LYS B 1 372 ? 20.906 -16.641 3.617 1 85.31 372 LYS B N 1
ATOM 8377 C CA . LYS B 1 372 ? 21.625 -15.914 4.66 1 85.31 372 LYS B CA 1
ATOM 8378 C C . LYS B 1 372 ? 22.891 -16.656 5.082 1 85.31 372 LYS B C 1
ATOM 8380 O O . LYS B 1 372 ? 23.688 -16.141 5.859 1 85.31 372 LYS B O 1
ATOM 8385 N N . ASN B 1 373 ? 23.172 -17.797 4.484 1 86.94 373 ASN B N 1
ATOM 8386 C CA . ASN B 1 373 ? 24.391 -18.547 4.777 1 86.94 373 ASN B CA 1
ATOM 8387 C C . ASN B 1 373 ? 25.641 -17.781 4.352 1 86.94 373 ASN B C 1
ATOM 8389 O O . ASN B 1 373 ? 26.719 -17.953 4.938 1 86.94 373 ASN B O 1
ATOM 8393 N N . ALA B 1 374 ? 25.5 -16.938 3.393 1 90.62 374 ALA B N 1
ATOM 8394 C CA . ALA B 1 374 ? 26.609 -16.109 2.939 1 90.62 374 ALA B CA 1
ATOM 8395 C C . ALA B 1 374 ? 27.125 -15.219 4.066 1 90.62 374 ALA B C 1
ATOM 8397 O O . ALA B 1 374 ? 28.312 -14.914 4.133 1 90.62 374 ALA B O 1
ATOM 8398 N N . CYS B 1 375 ? 26.25 -14.836 4.941 1 94.56 375 CYS B N 1
ATOM 8399 C CA . CYS B 1 375 ? 26.625 -13.922 6.02 1 94.56 375 CYS B CA 1
ATOM 8400 C C . CYS B 1 375 ? 27.438 -14.641 7.086 1 94.56 375 CYS B C 1
ATOM 8402 O O . CYS B 1 375 ? 28.156 -14 7.859 1 94.56 375 CYS B O 1
ATOM 8404 N N . GLN B 1 376 ? 27.391 -15.953 7.145 1 91.75 376 GLN B N 1
ATOM 8405 C CA . GLN B 1 376 ? 28.203 -16.719 8.094 1 91.75 376 GLN B CA 1
ATOM 8406 C C . GLN B 1 376 ? 29.688 -16.547 7.812 1 91.75 376 GLN B C 1
ATOM 8408 O O . GLN B 1 376 ? 30.5 -16.453 8.742 1 91.75 376 GLN B O 1
ATOM 8413 N N . GLU B 1 377 ? 29.969 -16.406 6.582 1 93.12 377 GLU B N 1
ATOM 8414 C CA . GLU B 1 377 ? 31.375 -16.344 6.191 1 93.12 377 GLU B CA 1
ATOM 8415 C C . GLU B 1 377 ? 31.812 -14.906 5.945 1 93.12 377 GLU B C 1
ATOM 8417 O O . GLU B 1 377 ? 32.969 -14.562 6.195 1 93.12 377 GLU B O 1
ATOM 8422 N N . TYR B 1 378 ? 30.891 -14 5.508 1 96 378 TYR B N 1
ATOM 8423 C CA . TYR B 1 378 ? 31.391 -12.766 4.918 1 96 378 TYR B CA 1
ATOM 8424 C C . TYR B 1 378 ? 30.766 -11.547 5.586 1 96 378 TYR B C 1
ATOM 8426 O O . TYR B 1 378 ? 30.875 -10.43 5.082 1 96 378 TYR B O 1
ATOM 8434 N N . TRP B 1 379 ? 30.125 -11.664 6.738 1 95.44 379 TRP B N 1
ATOM 8435 C CA . TRP B 1 379 ? 29.453 -10.539 7.395 1 95.44 379 TRP B CA 1
ATOM 8436 C C . TRP B 1 379 ? 30.438 -9.414 7.672 1 95.44 379 TRP B C 1
ATOM 8438 O O . TRP B 1 379 ? 30.078 -8.234 7.633 1 95.44 379 TRP B O 1
ATOM 8448 N N . TRP B 1 380 ? 31.734 -9.695 7.91 1 96.5 380 TRP B N 1
ATOM 8449 C CA . TRP B 1 380 ? 32.75 -8.727 8.312 1 96.5 380 TRP B CA 1
ATOM 8450 C C . TRP B 1 380 ? 33.094 -7.797 7.152 1 96.5 380 TRP B C 1
ATOM 8452 O O . TRP B 1 380 ? 33.531 -6.664 7.367 1 96.5 380 TRP B O 1
ATOM 8462 N N . THR B 1 381 ? 32.938 -8.234 5.898 1 97.5 381 THR B N 1
ATOM 8463 C CA . THR B 1 381 ? 33.219 -7.395 4.742 1 97.5 381 THR B CA 1
ATOM 8464 C C . THR B 1 381 ? 32.25 -6.215 4.668 1 97.5 381 THR B C 1
ATOM 8466 O O . THR B 1 381 ? 32.625 -5.137 4.195 1 97.5 381 THR B O 1
ATOM 8469 N N . ASN B 1 382 ? 31 -6.438 5.105 1 97.62 382 ASN B N 1
ATOM 8470 C CA . ASN B 1 382 ? 30.016 -5.363 5.125 1 97.62 382 ASN B CA 1
ATOM 8471 C C . ASN B 1 382 ? 30.375 -4.289 6.145 1 97.62 382 ASN B C 1
ATOM 8473 O O . ASN B 1 382 ? 30.172 -3.098 5.895 1 97.62 382 ASN B O 1
ATOM 8477 N N . LEU B 1 383 ? 30.953 -4.648 7.258 1 97.12 383 LEU B N 1
ATOM 8478 C CA . LEU B 1 383 ? 31.344 -3.699 8.297 1 97.12 383 LEU B CA 1
ATOM 8479 C C . LEU B 1 383 ? 32.469 -2.783 7.812 1 97.12 383 LEU B C 1
ATOM 8481 O O . LEU B 1 383 ? 32.562 -1.636 8.258 1 97.12 383 LEU B O 1
ATOM 8485 N N . LEU B 1 384 ? 33.219 -3.299 6.836 1 96.94 384 LEU B N 1
ATOM 8486 C CA . LEU B 1 384 ? 34.344 -2.549 6.328 1 96.94 384 LEU B CA 1
ATOM 8487 C C . LEU B 1 384 ? 34 -1.873 5.004 1 96.94 384 LEU B C 1
ATOM 8489 O O . LEU B 1 384 ? 34.844 -1.188 4.418 1 96.94 384 LEU B O 1
ATOM 8493 N N . TYR B 1 385 ? 32.875 -2.039 4.504 1 97.25 385 TYR B N 1
ATOM 8494 C CA . TYR B 1 385 ? 32.406 -1.469 3.244 1 97.25 385 TYR B CA 1
ATOM 8495 C C . TYR B 1 385 ? 33.25 -1.961 2.078 1 97.25 385 TYR B C 1
ATOM 8497 O O . TYR B 1 385 ? 33.656 -1.175 1.215 1 97.25 385 TYR B O 1
ATOM 8505 N N . ILE B 1 386 ? 33.594 -3.326 2.072 1 97.19 386 ILE B N 1
ATOM 8506 C CA . ILE B 1 386 ? 34.344 -3.91 0.968 1 97.19 386 ILE B CA 1
ATOM 8507 C C . ILE B 1 386 ? 33.625 -5.152 0.448 1 97.19 386 ILE B C 1
ATOM 8509 O O . ILE B 1 386 ? 34.25 -6.031 -0.154 1 97.19 386 ILE B O 1
ATOM 8513 N N . ASN B 1 387 ? 32.344 -5.281 0.799 1 95.62 387 ASN B N 1
ATOM 8514 C CA . ASN B 1 387 ? 31.562 -6.449 0.414 1 95.62 387 ASN B CA 1
ATOM 8515 C C . ASN B 1 387 ? 31.422 -6.551 -1.101 1 95.62 387 ASN B C 1
ATOM 8517 O O . ASN B 1 387 ? 31.141 -7.625 -1.632 1 95.62 387 ASN B O 1
ATOM 8521 N N . ASN B 1 388 ? 31.594 -5.391 -1.879 1 94.5 388 ASN B N 1
ATOM 8522 C CA . ASN B 1 388 ? 31.516 -5.422 -3.336 1 94.5 388 ASN B CA 1
ATOM 8523 C C . ASN B 1 388 ? 32.812 -5.926 -3.955 1 94.5 388 ASN B C 1
ATOM 8525 O O . ASN B 1 388 ? 32.875 -6.227 -5.148 1 94.5 388 ASN B O 1
ATOM 8529 N N . LEU B 1 389 ? 33.875 -6.008 -3.121 1 94.81 389 LEU B N 1
ATOM 8530 C CA . LEU B 1 389 ? 35.156 -6.453 -3.59 1 94.81 389 LEU B CA 1
ATOM 8531 C C . LEU B 1 389 ? 35.438 -7.879 -3.137 1 94.81 389 LEU B C 1
ATOM 8533 O O . LEU B 1 389 ? 36.094 -8.648 -3.861 1 94.81 389 LEU B O 1
ATOM 8537 N N . HIS B 1 390 ? 34.938 -8.156 -1.94 1 92.88 390 HIS B N 1
ATOM 8538 C CA . HIS B 1 390 ? 35.125 -9.477 -1.361 1 92.88 390 HIS B CA 1
ATOM 8539 C C . HIS B 1 390 ? 33.844 -9.938 -0.637 1 92.88 390 HIS B C 1
ATOM 8541 O O . HIS B 1 390 ? 33.375 -9.273 0.286 1 92.88 390 HIS B O 1
ATOM 8547 N N . PRO B 1 391 ? 33.312 -11.203 -1.009 1 91.12 391 PRO B N 1
ATOM 8548 C CA . PRO B 1 391 ? 33.719 -12.156 -2.047 1 91.12 391 PRO B CA 1
ATOM 8549 C C . PRO B 1 391 ? 33.531 -11.594 -3.459 1 91.12 391 PRO B C 1
ATOM 8551 O O . PRO B 1 391 ? 32.875 -10.578 -3.646 1 91.12 391 PRO B O 1
ATOM 8554 N N . SER B 1 392 ? 34.125 -12.281 -4.379 1 83.06 392 SER B N 1
ATOM 8555 C CA . SER B 1 392 ? 34.188 -11.766 -5.742 1 83.06 392 SER B CA 1
ATOM 8556 C C . SER B 1 392 ? 32.875 -11.914 -6.473 1 83.06 392 SER B C 1
ATOM 8558 O O . SER B 1 392 ? 32.625 -11.258 -7.492 1 83.06 392 SER B O 1
ATOM 8560 N N . ILE B 1 393 ? 32.031 -12.797 -5.93 1 84.81 393 ILE B N 1
ATOM 8561 C CA . ILE B 1 393 ? 30.766 -13.047 -6.59 1 84.81 393 ILE B CA 1
ATOM 8562 C C . ILE B 1 393 ? 29.625 -12.484 -5.742 1 84.81 393 ILE B C 1
ATOM 8564 O O . ILE B 1 393 ? 29.562 -12.734 -4.535 1 84.81 393 ILE B O 1
ATOM 8568 N N . MET B 1 394 ? 28.719 -11.781 -6.359 1 83.94 394 MET B N 1
ATOM 8569 C CA . MET B 1 394 ? 27.641 -11.094 -5.664 1 83.94 394 MET B CA 1
ATOM 8570 C C . MET B 1 394 ? 26.766 -12.078 -4.91 1 83.94 394 MET B C 1
ATOM 8572 O O . MET B 1 394 ? 26.281 -11.781 -3.812 1 83.94 394 MET B O 1
ATOM 8576 N N . SER B 1 395 ? 26.547 -13.289 -5.445 1 81.12 395 SER B N 1
ATOM 8577 C CA . SER B 1 395 ? 25.656 -14.273 -4.855 1 81.12 395 SER B CA 1
ATOM 8578 C C . SER B 1 395 ? 26.188 -14.781 -3.516 1 81.12 395 SER B C 1
ATOM 8580 O O . SER B 1 395 ? 25.438 -15.359 -2.725 1 81.12 395 SER B O 1
ATOM 8582 N N . LYS B 1 396 ? 27.438 -14.461 -3.223 1 87.88 396 LYS B N 1
ATOM 8583 C CA . LYS B 1 396 ? 28.047 -14.938 -1.987 1 87.88 396 LYS B CA 1
ATOM 8584 C C . LYS B 1 396 ? 28.203 -13.805 -0.974 1 87.88 396 LYS B C 1
ATOM 8586 O O . LYS B 1 396 ? 28.734 -14.008 0.115 1 87.88 396 LYS B O 1
ATOM 8591 N N . GLU B 1 397 ? 27.734 -12.734 -1.374 1 92.56 397 GLU B N 1
ATOM 8592 C CA . GLU B 1 397 ? 27.859 -11.578 -0.487 1 92.56 397 GLU B CA 1
ATOM 8593 C C . GLU B 1 397 ? 26.781 -11.602 0.603 1 92.56 397 GLU B C 1
ATOM 8595 O O . GLU B 1 397 ? 25.688 -12.117 0.39 1 92.56 397 GLU B O 1
ATOM 8600 N N . CYS B 1 398 ? 27.188 -11.109 1.767 1 95.31 398 CYS B N 1
ATOM 8601 C CA . CYS B 1 398 ? 26.219 -10.859 2.826 1 95.31 398 CYS B CA 1
ATOM 8602 C C . CYS B 1 398 ? 25.484 -9.555 2.586 1 95.31 398 CYS B C 1
ATOM 8604 O O . CYS B 1 398 ? 26.094 -8.523 2.299 1 95.31 398 CYS B O 1
ATOM 8606 N N . PHE B 1 399 ? 24.109 -9.625 2.762 1 95.25 399 PHE B N 1
ATOM 8607 C CA . PHE B 1 399 ? 23.359 -8.398 2.531 1 95.25 399 PHE B CA 1
ATOM 8608 C C . PHE B 1 399 ? 23.703 -7.793 1.18 1 95.25 399 PHE B C 1
ATOM 8610 O O . PHE B 1 399 ? 24.141 -6.641 1.104 1 95.25 399 PHE B O 1
ATOM 8617 N N . SER B 1 400 ? 23.516 -8.5 0.14 1 91.81 400 SER B N 1
ATOM 8618 C CA . SER B 1 400 ? 24.062 -8.328 -1.196 1 91.81 400 SER B CA 1
ATOM 8619 C C . SER B 1 400 ? 23.672 -6.98 -1.793 1 91.81 400 SER B C 1
ATOM 8621 O O . SER B 1 400 ? 24.406 -6.414 -2.607 1 91.81 400 SER B O 1
ATOM 8623 N N . TRP B 1 401 ? 22.5 -6.367 -1.438 1 92.94 401 TRP B N 1
ATOM 8624 C CA . TRP B 1 401 ? 22.094 -5.102 -2.037 1 92.94 401 TRP B CA 1
ATOM 8625 C C . TRP B 1 401 ? 22.875 -3.938 -1.445 1 92.94 401 TRP B C 1
ATOM 8627 O O . TRP B 1 401 ? 22.812 -2.812 -1.946 1 92.94 401 TRP B O 1
ATOM 8637 N N . ALA B 1 402 ? 23.734 -4.242 -0.459 1 96.25 402 ALA B N 1
ATOM 8638 C CA . ALA B 1 402 ? 24.531 -3.195 0.174 1 96.25 402 ALA B CA 1
ATOM 8639 C C . ALA B 1 402 ? 25.797 -2.912 -0.623 1 96.25 402 ALA B C 1
ATOM 8641 O O . ALA B 1 402 ? 26.656 -2.148 -0.18 1 96.25 402 ALA B O 1
ATOM 8642 N N . TRP B 1 403 ? 25.969 -3.508 -1.802 1 95.56 403 TRP B N 1
ATOM 8643 C CA . TRP B 1 403 ? 27.094 -3.162 -2.666 1 95.56 403 TRP B CA 1
ATOM 8644 C C . TRP B 1 403 ? 27.109 -1.666 -2.963 1 95.56 403 TRP B C 1
ATOM 8646 O O . TRP B 1 403 ? 28.172 -1.069 -3.117 1 95.56 403 TRP B O 1
ATOM 8656 N N . TYR B 1 404 ? 25.969 -1.08 -3.1 1 96.44 404 TYR B N 1
ATOM 8657 C CA . TYR B 1 404 ? 25.844 0.352 -3.352 1 96.44 404 TYR B CA 1
ATOM 8658 C C . TYR B 1 404 ? 26.531 1.157 -2.254 1 96.44 404 TYR B C 1
ATOM 8660 O O . TYR B 1 404 ? 27.234 2.133 -2.535 1 96.44 404 TYR B O 1
ATOM 8668 N N . LEU B 1 405 ? 26.297 0.775 -0.993 1 96.75 405 LEU B N 1
ATOM 8669 C CA . LEU B 1 405 ? 26.891 1.489 0.137 1 96.75 405 LEU B CA 1
ATOM 8670 C C . LEU B 1 405 ? 28.406 1.376 0.124 1 96.75 405 LEU B C 1
ATOM 8672 O O . LEU B 1 405 ? 29.109 2.322 0.489 1 96.75 405 LEU B O 1
ATOM 8676 N N . ALA B 1 406 ? 28.875 0.194 -0.231 1 97.25 406 ALA B N 1
ATOM 8677 C CA . ALA B 1 406 ? 30.312 0.008 -0.345 1 97.25 406 ALA B CA 1
ATOM 8678 C C . ALA B 1 406 ? 30.906 0.944 -1.396 1 97.25 406 ALA B C 1
ATOM 8680 O O . ALA B 1 406 ? 31.891 1.632 -1.135 1 97.25 406 ALA B O 1
ATOM 8681 N N . ASN B 1 407 ? 30.297 1.012 -2.529 1 97.38 407 ASN B N 1
ATOM 8682 C CA . ASN B 1 407 ? 30.719 1.927 -3.58 1 97.38 407 ASN B CA 1
ATOM 8683 C C . ASN B 1 407 ? 30.656 3.381 -3.123 1 97.38 407 ASN B C 1
ATOM 8685 O O . ASN B 1 407 ? 31.578 4.152 -3.34 1 97.38 407 ASN B O 1
ATOM 8689 N N . ASP B 1 408 ? 29.547 3.73 -2.533 1 97 408 ASP B N 1
ATOM 8690 C CA . ASP B 1 408 ? 29.344 5.105 -2.094 1 97 408 ASP B CA 1
ATOM 8691 C C . ASP B 1 408 ? 30.422 5.531 -1.1 1 97 408 ASP B C 1
ATOM 8693 O O . ASP B 1 408 ? 30.938 6.648 -1.171 1 97 408 ASP B O 1
ATOM 8697 N N . MET B 1 409 ? 30.719 4.641 -0.167 1 97 409 MET B N 1
ATOM 8698 C CA . MET B 1 409 ? 31.781 4.922 0.808 1 97 409 MET B CA 1
ATOM 8699 C C . MET B 1 409 ? 33.125 5.047 0.124 1 97 409 MET B C 1
ATOM 8701 O O . MET B 1 409 ? 33.906 5.938 0.453 1 97 409 MET B O 1
ATOM 8705 N N . GLN B 1 410 ? 33.438 4.195 -0.765 1 97.19 410 GLN B N 1
ATOM 8706 C CA . GLN B 1 410 ? 34.688 4.238 -1.499 1 97.19 410 GLN B CA 1
ATOM 8707 C C . GLN B 1 410 ? 34.812 5.52 -2.316 1 97.19 410 GLN B C 1
ATOM 8709 O O . GLN B 1 410 ? 35.844 6.164 -2.326 1 97.19 410 GLN B O 1
ATOM 8714 N N . PHE B 1 411 ? 33.75 5.906 -3.02 1 97.88 411 PHE B N 1
ATOM 8715 C CA . PHE B 1 411 ? 33.719 7.152 -3.777 1 97.88 411 PHE B CA 1
ATOM 8716 C C . PHE B 1 411 ? 33.875 8.352 -2.85 1 97.88 411 PHE B C 1
ATOM 8718 O O . PHE B 1 411 ? 34.562 9.328 -3.186 1 97.88 411 PHE B O 1
ATOM 8725 N N . TYR B 1 412 ? 33.219 8.258 -1.688 1 96.75 412 TYR B N 1
ATOM 8726 C CA . TYR B 1 412 ? 33.312 9.305 -0.678 1 96.75 412 TYR B CA 1
ATOM 8727 C C . TYR B 1 412 ? 34.75 9.523 -0.224 1 96.75 412 TYR B C 1
ATOM 8729 O O . TYR B 1 412 ? 35.156 10.656 0.03 1 96.75 412 TYR B O 1
ATOM 8737 N N . LEU B 1 413 ? 35.5 8.484 -0.19 1 95.5 413 LEU B N 1
ATOM 8738 C CA . LEU B 1 413 ? 36.906 8.547 0.251 1 95.5 413 LEU B CA 1
ATOM 8739 C C . LEU B 1 413 ? 37.781 9.094 -0.855 1 95.5 413 LEU B C 1
ATOM 8741 O O . LEU B 1 413 ? 38.812 9.703 -0.577 1 95.5 413 LEU B O 1
ATOM 8745 N N . ILE B 1 414 ? 37.375 9.016 -2.061 1 94.75 414 ILE B N 1
ATOM 8746 C CA . ILE B 1 414 ? 38.125 9.469 -3.207 1 94.75 414 ILE B CA 1
ATOM 8747 C C . ILE B 1 414 ? 37.844 10.938 -3.486 1 94.75 414 ILE B C 1
ATOM 8749 O O . ILE B 1 414 ? 38.688 11.664 -4 1 94.75 414 ILE B O 1
ATOM 8753 N N . ALA B 1 415 ? 36.719 11.406 -3.139 1 96 415 ALA B N 1
ATOM 8754 C CA . ALA B 1 415 ? 36.219 12.727 -3.484 1 96 415 ALA B CA 1
ATOM 8755 C C . ALA B 1 415 ? 37.156 13.828 -3.004 1 96 415 ALA B C 1
ATOM 8757 O O . ALA B 1 415 ? 37.438 14.781 -3.736 1 96 415 ALA B O 1
ATOM 8758 N N . PRO B 1 416 ? 37.781 13.711 -1.759 1 94 416 PRO B N 1
ATOM 8759 C CA . PRO B 1 416 ? 38.688 14.766 -1.287 1 94 416 PRO B CA 1
ATOM 8760 C C . PRO B 1 416 ? 39.875 14.984 -2.219 1 94 416 PRO B C 1
ATOM 8762 O O . PRO B 1 416 ? 40.344 16.125 -2.398 1 94 416 PRO B O 1
ATOM 8765 N N . PHE B 1 417 ? 40.344 13.977 -2.852 1 94 417 PHE B N 1
ATOM 8766 C CA . PHE B 1 417 ? 41.469 14.102 -3.748 1 94 417 PHE B CA 1
ATOM 8767 C C . PHE B 1 417 ? 41.094 14.883 -5.004 1 94 417 PHE B C 1
ATOM 8769 O O . PHE B 1 417 ? 41.875 15.703 -5.488 1 94 417 PHE B O 1
ATOM 8776 N N . VAL B 1 418 ? 39.938 14.672 -5.512 1 96.62 418 VAL B N 1
ATOM 8777 C CA . VAL B 1 418 ? 39.469 15.383 -6.691 1 96.62 418 VAL B CA 1
ATOM 8778 C C . VAL B 1 418 ? 39.25 16.859 -6.355 1 96.62 418 VAL B C 1
ATOM 8780 O O . VAL B 1 418 ? 39.594 17.734 -7.141 1 96.62 418 VAL B O 1
ATOM 8783 N N . LEU B 1 419 ? 38.719 17.125 -5.207 1 94.75 419 LEU B N 1
ATOM 8784 C CA . LEU B 1 419 ? 38.344 18.484 -4.816 1 94.75 419 LEU B CA 1
ATOM 8785 C C . LEU B 1 419 ? 39.562 19.312 -4.457 1 94.75 419 LEU B C 1
ATOM 8787 O O . LEU B 1 419 ? 39.625 20.5 -4.727 1 94.75 419 LEU B O 1
ATOM 8791 N N . LEU B 1 420 ? 40.594 18.625 -3.842 1 93 420 LEU B N 1
ATOM 8792 C CA . LEU B 1 420 ? 41.844 19.312 -3.553 1 93 420 LEU B CA 1
ATOM 8793 C C . LEU B 1 420 ? 42.562 19.688 -4.844 1 93 420 LEU B C 1
ATOM 8795 O O . LEU B 1 420 ? 43.156 20.766 -4.93 1 93 420 LEU B O 1
ATOM 8799 N N . ALA B 1 421 ? 42.438 18.812 -5.777 1 95.25 421 ALA B N 1
ATOM 8800 C CA . ALA B 1 421 ? 43.031 19.125 -7.082 1 95.25 421 ALA B CA 1
ATOM 8801 C C . ALA B 1 421 ? 42.312 20.297 -7.73 1 95.25 421 ALA B C 1
ATOM 8803 O O . ALA B 1 421 ? 42.938 21.156 -8.352 1 95.25 421 ALA B O 1
ATOM 8804 N N . PHE B 1 422 ? 41.031 20.359 -7.641 1 95.06 422 PHE B N 1
ATOM 8805 C CA . PHE B 1 422 ? 40.25 21.438 -8.188 1 95.06 422 PHE B CA 1
ATOM 8806 C C . PHE B 1 422 ? 40.594 22.766 -7.512 1 95.06 422 PHE B C 1
ATOM 8808 O O . PHE B 1 422 ? 40.625 23.812 -8.164 1 95.06 422 PHE B O 1
ATOM 8815 N N . ARG B 1 423 ? 40.812 22.688 -6.227 1 90.62 423 ARG B N 1
ATOM 8816 C CA . ARG B 1 423 ? 41.188 23.875 -5.469 1 90.62 423 ARG B CA 1
ATOM 8817 C C . ARG B 1 423 ? 42.562 24.391 -5.887 1 90.62 423 ARG B C 1
ATOM 8819 O O . ARG B 1 423 ? 42.781 25.609 -5.91 1 90.62 423 ARG B O 1
ATOM 8826 N N . PHE B 1 424 ? 43.438 23.453 -6.129 1 92.31 424 PHE B N 1
ATOM 8827 C CA . PHE B 1 424 ? 44.75 23.828 -6.566 1 92.31 424 PHE B CA 1
ATOM 8828 C C . PHE B 1 424 ? 44.719 24.5 -7.938 1 92.31 424 PHE B C 1
ATOM 8830 O O . PHE B 1 424 ? 45.25 25.594 -8.117 1 92.31 424 PHE B O 1
ATOM 8837 N N . ARG B 1 425 ? 44.219 23.781 -8.852 1 94.81 425 ARG B N 1
ATOM 8838 C CA . ARG B 1 425 ? 43.906 24.297 -10.18 1 94.81 425 ARG B CA 1
ATOM 8839 C C . ARG B 1 425 ? 42.625 23.703 -10.734 1 94.81 425 ARG B C 1
ATOM 8841 O O . ARG B 1 425 ? 42.5 22.469 -10.859 1 94.81 425 ARG B O 1
ATOM 8848 N N . LYS B 1 426 ? 41.719 24.547 -11.07 1 94.69 426 LYS B N 1
ATOM 8849 C CA . LYS B 1 426 ? 40.406 24.094 -11.539 1 94.69 426 LYS B CA 1
ATOM 8850 C C . LYS B 1 426 ? 40.562 23.062 -12.656 1 94.69 426 LYS B C 1
ATOM 8852 O O . LYS B 1 426 ? 39.844 22.062 -12.695 1 94.69 426 LYS B O 1
ATOM 8857 N N . ALA B 1 427 ? 41.531 23.266 -13.516 1 96.31 427 ALA B N 1
ATOM 8858 C CA . ALA B 1 427 ? 41.719 22.375 -14.664 1 96.31 427 ALA B CA 1
ATOM 8859 C C . ALA B 1 427 ? 42.094 20.969 -14.219 1 96.31 427 ALA B C 1
ATOM 8861 O O . ALA B 1 427 ? 41.719 19.984 -14.875 1 96.31 427 ALA B O 1
ATOM 8862 N N . PHE B 1 428 ? 42.75 20.875 -13.117 1 96.56 428 PHE B N 1
ATOM 8863 C CA . PHE B 1 428 ? 43.156 19.562 -12.617 1 96.56 428 PHE B CA 1
ATOM 8864 C C . PHE B 1 428 ? 41.938 18.797 -12.094 1 96.56 428 PHE B C 1
ATOM 8866 O O . PHE B 1 428 ? 41.875 17.578 -12.227 1 96.56 428 PHE B O 1
ATOM 8873 N N . GLY B 1 429 ? 41.031 19.531 -11.469 1 96.31 429 GLY B N 1
ATOM 8874 C CA . GLY B 1 429 ? 39.812 18.891 -11.039 1 96.31 429 GLY B CA 1
ATOM 8875 C C . GLY B 1 429 ? 39 18.312 -12.188 1 96.31 429 GLY B C 1
ATOM 8876 O O . GLY B 1 429 ? 38.594 17.141 -12.141 1 96.31 429 GLY B O 1
ATOM 8877 N N . TYR B 1 430 ? 38.844 19.078 -13.219 1 97.19 430 TYR B N 1
ATOM 8878 C CA . TYR B 1 430 ? 38.125 18.625 -14.398 1 97.19 430 TYR B CA 1
ATOM 8879 C C . TYR B 1 430 ? 38.844 17.469 -15.078 1 97.19 430 TYR B C 1
ATOM 8881 O O . TYR B 1 430 ? 38.219 16.547 -15.609 1 97.19 430 TYR B O 1
ATOM 8889 N N . LEU B 1 431 ? 40.125 17.516 -15.07 1 97.5 431 LEU B N 1
ATOM 8890 C CA . LEU B 1 431 ? 40.938 16.453 -15.68 1 97.5 431 LEU B CA 1
ATOM 8891 C C . LEU B 1 431 ? 40.75 15.133 -14.953 1 97.5 431 LEU B C 1
ATOM 8893 O O . LEU B 1 431 ? 40.594 14.086 -15.594 1 97.5 431 LEU B O 1
ATOM 8897 N N . ILE B 1 432 ? 40.781 15.164 -13.664 1 97.62 432 ILE B N 1
ATOM 8898 C CA . ILE B 1 432 ? 40.594 13.938 -12.898 1 97.62 432 ILE B CA 1
ATOM 8899 C C . ILE B 1 432 ? 39.188 13.367 -13.172 1 97.62 432 ILE B C 1
ATOM 8901 O O . ILE B 1 432 ? 39.031 12.156 -13.32 1 97.62 432 ILE B O 1
ATOM 8905 N N . VAL B 1 433 ? 38.156 14.211 -13.203 1 97.94 433 VAL B N 1
ATOM 8906 C CA . VAL B 1 433 ? 36.812 13.773 -13.516 1 97.94 433 VAL B CA 1
ATOM 8907 C C . VAL B 1 433 ? 36.781 13.109 -14.891 1 97.94 433 VAL B C 1
ATOM 8909 O O . VAL B 1 433 ? 36.156 12.055 -15.062 1 97.94 433 VAL B O 1
ATOM 8912 N N . ALA B 1 434 ? 37.438 13.711 -15.852 1 97.81 434 ALA B N 1
ATOM 8913 C CA . ALA B 1 434 ? 37.5 13.164 -17.203 1 97.81 434 ALA B CA 1
ATOM 8914 C C . ALA B 1 434 ? 38.188 11.797 -17.219 1 97.81 434 ALA B C 1
ATOM 8916 O O . ALA B 1 434 ? 37.75 10.898 -17.938 1 97.81 434 ALA B O 1
ATOM 8917 N N . VAL B 1 435 ? 39.188 11.672 -16.438 1 97.19 435 VAL B N 1
ATOM 8918 C CA . VAL B 1 435 ? 39.938 10.414 -16.359 1 97.19 435 VAL B CA 1
ATOM 8919 C C . VAL B 1 435 ? 39.031 9.344 -15.719 1 97.19 435 VAL B C 1
ATOM 8921 O O . VAL B 1 435 ? 39 8.195 -16.172 1 97.19 435 VAL B O 1
ATOM 8924 N N . LEU B 1 436 ? 38.375 9.703 -14.656 1 97.38 436 LEU B N 1
ATOM 8925 C CA . LEU B 1 436 ? 37.469 8.766 -14.008 1 97.38 436 LEU B CA 1
ATOM 8926 C C . LEU B 1 436 ? 36.375 8.305 -14.984 1 97.38 436 LEU B C 1
ATOM 8928 O O . LEU B 1 436 ? 36.031 7.121 -15.023 1 97.38 436 LEU B O 1
ATOM 8932 N N . LEU B 1 437 ? 35.812 9.211 -15.773 1 98.06 437 LEU B N 1
ATOM 8933 C CA . LEU B 1 437 ? 34.812 8.875 -16.766 1 98.06 437 LEU B CA 1
ATOM 8934 C C . LEU B 1 437 ? 35.375 7.977 -17.859 1 98.06 437 LEU B C 1
ATOM 8936 O O . LEU B 1 437 ? 34.719 7.012 -18.266 1 98.06 437 LEU B O 1
ATOM 8940 N N . ALA B 1 438 ? 36.562 8.312 -18.281 1 97.44 438 ALA B N 1
ATOM 8941 C CA . ALA B 1 438 ? 37.219 7.504 -19.312 1 97.44 438 ALA B CA 1
ATOM 8942 C C . ALA B 1 438 ? 37.438 6.078 -18.828 1 97.44 438 ALA B C 1
ATOM 8944 O O . ALA B 1 438 ? 37.25 5.117 -19.562 1 97.44 438 ALA B O 1
ATOM 8945 N N . ILE B 1 439 ? 37.906 5.957 -17.609 1 96.06 439 ILE B N 1
ATOM 8946 C CA . ILE B 1 439 ? 38.094 4.637 -17.031 1 96.06 439 ILE B CA 1
ATOM 8947 C C . ILE B 1 439 ? 36.781 3.881 -16.953 1 96.06 439 ILE B C 1
ATOM 8949 O O . ILE B 1 439 ? 36.719 2.701 -17.312 1 96.06 439 ILE B O 1
ATOM 8953 N N . CYS B 1 440 ? 35.75 4.5 -16.516 1 96.75 440 CYS B N 1
ATOM 8954 C CA . CYS B 1 440 ? 34.438 3.896 -16.391 1 96.75 440 CYS B CA 1
ATOM 8955 C C . CYS B 1 440 ? 33.938 3.414 -17.734 1 96.75 440 CYS B C 1
ATOM 8957 O O . CYS B 1 440 ? 33.531 2.256 -17.875 1 96.75 440 CYS B O 1
ATOM 8959 N N . PHE B 1 441 ? 34 4.273 -18.812 1 97.5 441 PHE B N 1
ATOM 8960 C CA . PHE B 1 441 ? 33.5 3.947 -20.141 1 97.5 441 PHE B CA 1
ATOM 8961 C C . PHE B 1 441 ? 34.312 2.814 -20.766 1 97.5 441 PHE B C 1
ATOM 8963 O O . PHE B 1 441 ? 33.75 1.84 -21.25 1 97.5 441 PHE B O 1
ATOM 8970 N N . THR B 1 442 ? 35.625 2.922 -20.656 1 96.88 442 THR B N 1
ATOM 8971 C CA . THR B 1 442 ? 36.5 1.966 -21.344 1 96.88 442 THR B CA 1
ATOM 8972 C C . THR B 1 442 ? 36.406 0.599 -20.672 1 96.88 442 THR B C 1
ATOM 8974 O O . THR B 1 442 ? 36.406 -0.432 -21.344 1 96.88 442 THR B O 1
ATOM 8977 N N . THR B 1 443 ? 36.37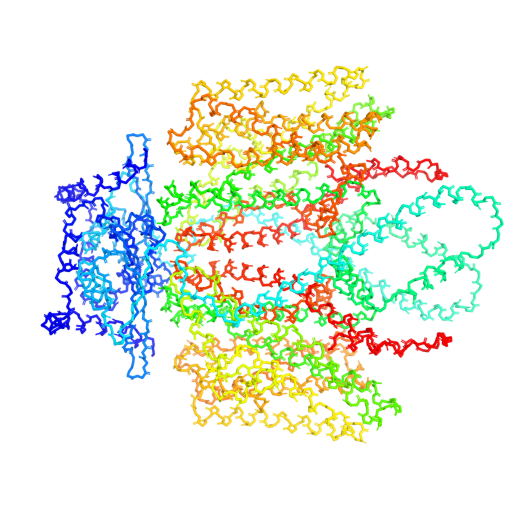5 0.569 -19.359 1 96.31 443 THR B N 1
ATOM 8978 C CA . THR B 1 443 ? 36.312 -0.7 -18.641 1 96.31 443 THR B CA 1
ATOM 8979 C C . THR B 1 443 ? 34.969 -1.41 -18.938 1 96.31 443 THR B C 1
ATOM 8981 O O . THR B 1 443 ? 34.969 -2.619 -19.172 1 96.31 443 THR B O 1
ATOM 8984 N N . ASN B 1 444 ? 33.875 -0.704 -18.953 1 96 444 ASN B N 1
ATOM 8985 C CA . ASN B 1 444 ? 32.562 -1.291 -19.234 1 96 444 ASN B CA 1
ATOM 8986 C C . ASN B 1 444 ? 32.5 -1.854 -20.656 1 96 444 ASN B C 1
ATOM 8988 O O . ASN B 1 444 ? 32 -2.961 -20.875 1 96 444 ASN B O 1
ATOM 8992 N N . ILE B 1 445 ? 33 -1.038 -21.609 1 96.44 445 ILE B N 1
ATOM 8993 C CA . ILE B 1 445 ? 33 -1.469 -23 1 96.44 445 ILE B CA 1
ATOM 8994 C C . ILE B 1 445 ? 33.906 -2.689 -23.172 1 96.44 445 ILE B C 1
ATOM 8996 O O . ILE B 1 445 ? 33.5 -3.678 -23.797 1 96.44 445 ILE B O 1
ATOM 9000 N N . TRP B 1 446 ? 35.031 -2.633 -22.562 1 95.69 446 TRP B N 1
ATOM 9001 C CA . TRP B 1 446 ? 36 -3.723 -22.688 1 95.69 446 TRP B CA 1
ATOM 9002 C C . TRP B 1 446 ? 35.438 -5.008 -22.062 1 95.69 446 TRP B C 1
ATOM 9004 O O . TRP B 1 446 ? 35.531 -6.074 -22.672 1 95.69 446 TRP B O 1
ATOM 9014 N N . LEU B 1 447 ? 34.938 -4.992 -20.891 1 93.81 447 LEU B N 1
ATOM 9015 C CA . LEU B 1 447 ? 34.375 -6.16 -20.203 1 93.81 447 LEU B CA 1
ATOM 9016 C C . LEU B 1 447 ? 33.25 -6.762 -21 1 93.81 447 LEU B C 1
ATOM 9018 O O . LEU B 1 447 ? 33.156 -7.98 -21.141 1 93.81 447 LEU B O 1
ATOM 9022 N N . THR B 1 448 ? 32.375 -5.898 -21.516 1 93.12 448 THR B N 1
ATOM 9023 C CA . THR B 1 448 ? 31.203 -6.367 -22.266 1 93.12 448 THR B CA 1
ATOM 9024 C C . THR B 1 448 ? 31.641 -7.055 -23.562 1 93.12 448 THR B C 1
ATOM 9026 O O . THR B 1 448 ? 31.125 -8.117 -23.906 1 93.12 448 THR B O 1
ATOM 9029 N N . MET B 1 449 ? 32.656 -6.465 -24.25 1 93.75 449 MET B N 1
ATOM 9030 C CA . MET B 1 449 ? 33.125 -7.023 -25.5 1 93.75 449 MET B CA 1
ATOM 9031 C C . MET B 1 449 ? 33.906 -8.32 -25.266 1 93.75 449 MET B C 1
ATOM 9033 O O . MET B 1 449 ? 33.75 -9.289 -26 1 93.75 449 MET B O 1
ATOM 9037 N N . LYS B 1 450 ? 34.656 -8.359 -24.266 1 92.19 450 LYS B N 1
ATOM 9038 C CA . LYS B 1 450 ? 35.5 -9.516 -23.984 1 92.19 450 LYS B CA 1
ATOM 9039 C C . LYS B 1 450 ? 34.656 -10.711 -23.531 1 92.19 450 LYS B C 1
ATOM 9041 O O . LYS B 1 450 ? 34.906 -11.844 -23.953 1 92.19 450 LYS B O 1
ATOM 9046 N N . PHE B 1 451 ? 33.688 -10.516 -22.719 1 88.56 451 PHE B N 1
ATOM 9047 C CA . PHE B 1 451 ? 32.969 -11.625 -22.109 1 88.56 451 PHE B CA 1
ATOM 9048 C C . PHE B 1 451 ? 31.547 -11.734 -22.688 1 88.56 451 PHE B C 1
ATOM 9050 O O . PHE B 1 451 ? 30.719 -12.5 -22.188 1 88.56 451 PHE B O 1
ATOM 9057 N N . ASN B 1 452 ? 31.188 -10.961 -23.688 1 87.38 452 ASN B N 1
ATOM 9058 C CA . ASN B 1 452 ? 29.891 -10.992 -24.328 1 87.38 452 ASN B CA 1
ATOM 9059 C C . ASN B 1 452 ? 28.75 -10.883 -23.312 1 87.38 452 ASN B C 1
ATOM 9061 O O . ASN B 1 452 ? 27.844 -11.711 -23.312 1 87.38 452 ASN B O 1
ATOM 9065 N N . ILE B 1 453 ? 28.891 -9.914 -22.484 1 85.69 453 ILE B N 1
ATOM 9066 C CA . ILE B 1 453 ? 27.922 -9.727 -21.406 1 85.69 453 ILE B CA 1
ATOM 9067 C C . ILE B 1 453 ? 26.672 -9.062 -21.953 1 85.69 453 ILE B C 1
ATOM 9069 O O . ILE B 1 453 ? 26.734 -7.961 -22.5 1 85.69 453 ILE B O 1
ATOM 9073 N N . PRO B 1 454 ? 25.516 -9.812 -21.797 1 81.81 454 PRO B N 1
ATOM 9074 C CA . PRO B 1 454 ? 24.266 -9.172 -22.203 1 81.81 454 PRO B CA 1
ATOM 9075 C C . PRO B 1 454 ? 23.812 -8.07 -21.25 1 81.81 454 PRO B C 1
ATOM 9077 O O . PRO B 1 454 ? 24.391 -7.91 -20.172 1 81.81 454 PRO B O 1
ATOM 9080 N N . THR B 1 455 ? 22.797 -7.328 -21.672 1 77.56 455 THR B N 1
ATOM 9081 C CA . THR B 1 455 ? 22.266 -6.262 -20.844 1 77.56 455 THR B CA 1
ATOM 9082 C C . THR B 1 455 ? 21.328 -6.828 -19.781 1 77.56 455 THR B C 1
ATOM 9084 O O . THR B 1 455 ? 20.859 -7.957 -19.891 1 77.56 455 THR B O 1
ATOM 9087 N N . PHE B 1 456 ? 21.172 -6.137 -18.688 1 65.12 456 PHE B N 1
ATOM 9088 C CA . PHE B 1 456 ? 20.422 -6.547 -17.516 1 65.12 456 PHE B CA 1
ATOM 9089 C C . PHE B 1 456 ? 19.016 -6.988 -17.891 1 65.12 456 PHE B C 1
ATOM 9091 O O . PHE B 1 456 ? 18.484 -7.965 -17.359 1 65.12 456 PHE B O 1
ATOM 9098 N N . PHE B 1 457 ? 18.453 -6.445 -18.891 1 59.28 457 PHE B N 1
ATOM 9099 C CA . PHE B 1 457 ? 17.047 -6.609 -19.203 1 59.28 457 PHE B CA 1
ATOM 9100 C C . PHE B 1 457 ? 16.781 -7.996 -19.797 1 59.28 457 PHE B C 1
ATOM 9102 O O . PHE B 1 457 ? 15.641 -8.461 -19.812 1 59.28 457 PHE B O 1
ATOM 9109 N N . GLN B 1 458 ? 17.781 -8.555 -20.172 1 53.31 458 GLN B N 1
ATOM 9110 C CA . GLN B 1 458 ? 17.578 -9.812 -20.891 1 53.31 458 GLN B CA 1
ATOM 9111 C C . GLN B 1 458 ? 17.359 -10.969 -19.922 1 53.31 458 GLN B C 1
ATOM 9113 O O . GLN B 1 458 ? 16.875 -12.031 -20.328 1 53.31 458 GLN B O 1
ATOM 9118 N N . PHE B 1 459 ? 17.062 -10.688 -18.734 1 53.34 459 PHE B N 1
ATOM 9119 C CA . PHE B 1 459 ? 16.812 -11.68 -17.703 1 53.34 459 PHE B CA 1
ATOM 9120 C C . PHE B 1 459 ? 17.531 -12.992 -18.016 1 53.34 459 PHE B C 1
ATOM 9122 O O . PHE B 1 459 ? 17 -14.07 -17.734 1 53.34 459 PHE B O 1
ATOM 9129 N N . ALA B 1 460 ? 18.484 -12.977 -19.047 1 46.56 460 ALA B N 1
ATOM 9130 C CA . ALA B 1 460 ? 19.156 -14.188 -19.516 1 46.56 460 ALA B CA 1
ATOM 9131 C C . ALA B 1 460 ? 20 -14.812 -18.406 1 46.56 460 ALA B C 1
ATOM 9133 O O . ALA B 1 460 ? 20.547 -14.102 -17.562 1 46.56 460 ALA B O 1
ATOM 9134 N N . VAL B 1 461 ? 19.688 -16.141 -18.188 1 44.69 461 VAL B N 1
ATOM 9135 C CA . VAL B 1 461 ? 20.484 -17.016 -17.344 1 44.69 461 VAL B CA 1
ATOM 9136 C C . VAL B 1 461 ? 21.922 -17.047 -17.844 1 44.69 461 VAL B C 1
ATOM 9138 O O . VAL B 1 461 ? 22.156 -17.156 -19.047 1 44.69 461 VAL B O 1
ATOM 9141 N N . PRO B 1 462 ? 23.219 -16.828 -17.062 1 49.12 462 PRO B N 1
ATOM 9142 C CA . PRO B 1 462 ? 23.844 -16.469 -15.781 1 49.12 462 PRO B CA 1
ATOM 9143 C C . PRO B 1 462 ? 23.938 -14.961 -15.57 1 49.12 462 PRO B C 1
ATOM 9145 O O . PRO B 1 462 ? 24.719 -14.281 -16.25 1 49.12 462 PRO B O 1
ATOM 9148 N N . THR B 1 463 ? 22.953 -14.234 -15.094 1 52.91 463 THR B N 1
ATOM 9149 C CA . THR B 1 463 ? 22.859 -12.859 -14.617 1 52.91 463 THR B CA 1
ATOM 9150 C C . THR B 1 463 ? 24.031 -12.5 -13.734 1 52.91 463 THR B C 1
ATOM 9152 O O . THR B 1 463 ? 24.266 -11.328 -13.43 1 52.91 463 THR B O 1
ATOM 9155 N N . THR B 1 464 ? 24.922 -13.547 -13.57 1 60.16 464 THR B N 1
ATOM 9156 C CA . THR B 1 464 ? 25.922 -13.383 -12.523 1 60.16 464 THR B CA 1
ATOM 9157 C C . THR B 1 464 ? 27.094 -12.539 -13.008 1 60.16 464 THR B C 1
ATOM 9159 O O . THR B 1 464 ? 27.625 -11.719 -12.266 1 60.16 464 THR B O 1
ATOM 9162 N N . THR B 1 465 ? 27.281 -12.57 -14.352 1 73 465 THR B N 1
ATOM 9163 C CA . THR B 1 465 ? 28.469 -11.852 -14.789 1 73 465 THR B CA 1
ATOM 9164 C C . THR B 1 465 ? 28.188 -10.359 -14.898 1 73 465 THR B C 1
ATOM 9166 O O . THR B 1 465 ? 29 -9.539 -14.469 1 73 465 THR B O 1
ATOM 9169 N N . PHE B 1 466 ? 27.031 -10.016 -15.367 1 80.88 466 PHE B N 1
ATOM 9170 C CA . PHE B 1 466 ? 26.703 -8.602 -15.469 1 80.88 466 PHE B CA 1
ATOM 9171 C C . PHE B 1 466 ? 26.609 -7.957 -14.094 1 80.88 466 PHE B C 1
ATOM 9173 O O . PHE B 1 466 ? 27.188 -6.895 -13.859 1 80.88 466 PHE B O 1
ATOM 9180 N N . THR B 1 467 ? 25.984 -8.656 -13.211 1 82.31 467 THR B N 1
ATOM 9181 C CA . THR B 1 467 ? 25.734 -8.078 -11.898 1 82.31 467 THR B CA 1
ATOM 9182 C C . THR B 1 467 ? 27.031 -7.977 -11.094 1 82.31 467 THR B C 1
ATOM 9184 O O . THR B 1 467 ? 27.25 -6.992 -10.383 1 82.31 467 THR B O 1
ATOM 9187 N N . THR B 1 468 ? 27.859 -8.906 -11.328 1 83.56 468 THR B N 1
ATOM 9188 C CA . THR B 1 468 ? 29.094 -8.961 -10.547 1 83.56 468 THR B CA 1
ATOM 9189 C C . THR B 1 468 ? 30.156 -8.07 -11.164 1 83.56 468 THR B C 1
ATOM 9191 O O . THR B 1 468 ? 30.844 -7.32 -10.453 1 83.56 468 THR B O 1
ATOM 9194 N N . ASP B 1 469 ? 30.25 -8.031 -12.477 1 85.75 469 ASP B N 1
ATOM 9195 C CA . ASP B 1 469 ? 31.422 -7.426 -13.086 1 85.75 469 ASP B CA 1
ATOM 9196 C C . ASP B 1 469 ? 31.109 -6.027 -13.617 1 85.75 469 ASP B C 1
ATOM 9198 O O . ASP B 1 469 ? 32.031 -5.207 -13.781 1 85.75 469 ASP B O 1
ATOM 9202 N N . ILE B 1 470 ? 29.906 -5.754 -13.852 1 86.88 470 ILE B N 1
ATOM 9203 C CA . ILE B 1 470 ? 29.562 -4.461 -14.438 1 86.88 470 ILE B CA 1
ATOM 9204 C C . ILE B 1 470 ? 28.75 -3.639 -13.438 1 86.88 470 ILE B C 1
ATOM 9206 O O . ILE B 1 470 ? 29.109 -2.506 -13.117 1 86.88 470 ILE B O 1
ATOM 9210 N N . TYR B 1 471 ? 27.828 -4.254 -12.836 1 89 471 TYR B N 1
ATOM 9211 C CA . TYR B 1 471 ? 26.828 -3.512 -12.086 1 89 471 TYR B CA 1
ATOM 9212 C C . TYR B 1 471 ? 27.328 -3.203 -10.68 1 89 471 TYR B C 1
ATOM 9214 O O . TYR B 1 471 ? 26.859 -2.25 -10.047 1 89 471 TYR B O 1
ATOM 9222 N N . GLN B 1 472 ? 28.359 -3.842 -10.211 1 91.38 472 GLN B N 1
ATOM 9223 C CA . GLN B 1 472 ? 28.656 -3.75 -8.789 1 91.38 472 GLN B CA 1
ATOM 9224 C C . GLN B 1 472 ? 30.016 -3.088 -8.555 1 91.38 472 GLN B C 1
ATOM 9226 O O . GLN B 1 472 ? 30.219 -2.436 -7.535 1 91.38 472 GLN B O 1
ATOM 9231 N N . LYS B 1 473 ? 30.938 -3.197 -9.398 1 94.06 473 LYS B N 1
ATOM 9232 C CA . LYS B 1 473 ? 32.312 -2.824 -9.109 1 94.06 473 LYS B CA 1
ATOM 9233 C C . LYS B 1 473 ? 32.5 -1.312 -9.18 1 94.06 473 LYS B C 1
ATOM 9235 O O . LYS B 1 473 ? 31.875 -0.641 -10 1 94.06 473 LYS B O 1
ATOM 9240 N N . PRO B 1 474 ? 33.312 -0.767 -8.336 1 95.62 474 PRO B N 1
ATOM 9241 C CA . PRO B 1 474 ? 33.469 0.686 -8.242 1 95.62 474 PRO B CA 1
ATOM 9242 C C . PRO B 1 474 ? 34.031 1.31 -9.523 1 95.62 474 PRO B C 1
ATOM 9244 O O . PRO B 1 474 ? 33.656 2.436 -9.875 1 95.62 474 PRO B O 1
ATOM 9247 N N . TRP B 1 475 ? 34.938 0.58 -10.281 1 94.94 475 TRP B N 1
ATOM 9248 C CA . TRP B 1 475 ? 35.562 1.161 -11.477 1 94.94 475 TRP B CA 1
ATOM 9249 C C . TRP B 1 475 ? 34.562 1.179 -12.641 1 94.94 475 TRP B C 1
ATOM 9251 O O . TRP B 1 475 ? 34.75 1.908 -13.617 1 94.94 475 TRP B O 1
ATOM 9261 N N . THR B 1 476 ? 33.438 0.468 -12.539 1 95.06 476 THR B N 1
ATOM 9262 C CA . THR B 1 476 ? 32.438 0.479 -13.586 1 95.06 476 THR B CA 1
ATOM 9263 C C . THR B 1 476 ? 31.281 1.396 -13.203 1 95.06 476 THR B C 1
ATOM 9265 O O . THR B 1 476 ? 30.453 1.751 -14.055 1 95.06 476 THR B O 1
ATOM 9268 N N . ARG B 1 477 ? 31.188 1.806 -11.922 1 96.12 477 ARG B N 1
ATOM 9269 C CA . ARG B 1 477 ? 30 2.512 -11.477 1 96.12 477 ARG B CA 1
ATOM 9270 C C . ARG B 1 477 ? 30.328 3.924 -11.008 1 96.12 477 ARG B C 1
ATOM 9272 O O . ARG B 1 477 ? 29.438 4.676 -10.602 1 96.12 477 ARG B O 1
ATOM 9279 N N . ILE B 1 478 ? 31.562 4.395 -11.062 1 97.69 478 ILE B N 1
ATOM 9280 C CA . ILE B 1 478 ? 31.984 5.684 -10.523 1 97.69 478 ILE B CA 1
ATOM 9281 C C . ILE B 1 478 ? 31.516 6.805 -11.445 1 97.69 478 ILE B C 1
ATOM 9283 O O . ILE B 1 478 ? 31.516 7.977 -11.062 1 97.69 478 ILE B O 1
ATOM 9287 N N . GLY B 1 479 ? 31.062 6.5 -12.711 1 97.75 479 GLY B N 1
ATOM 9288 C CA . GLY B 1 479 ? 30.656 7.48 -13.703 1 97.75 479 GLY B CA 1
ATOM 9289 C C . GLY B 1 479 ? 29.625 8.461 -13.172 1 97.75 479 GLY B C 1
ATOM 9290 O O . GLY B 1 479 ? 29.875 9.672 -13.117 1 97.75 479 GLY B O 1
ATOM 9291 N N . PRO B 1 480 ? 28.484 7.965 -12.703 1 98.5 480 PRO B N 1
ATOM 9292 C CA . PRO B 1 480 ? 27.453 8.859 -12.172 1 98.5 480 PRO B CA 1
ATOM 9293 C C . PRO B 1 480 ? 27.953 9.734 -11.031 1 98.5 480 PRO B C 1
ATOM 9295 O O . PRO B 1 480 ? 27.594 10.914 -10.945 1 98.5 480 PRO B O 1
ATOM 9298 N N . TYR B 1 481 ? 28.766 9.227 -10.141 1 98.56 481 TYR B N 1
ATOM 9299 C CA . TYR B 1 481 ? 29.344 9.992 -9.039 1 98.56 481 TYR B CA 1
ATOM 9300 C C . TYR B 1 481 ? 30.203 11.133 -9.57 1 98.56 481 TYR B C 1
ATOM 9302 O O . TYR B 1 481 ? 30.141 12.25 -9.062 1 98.56 481 TYR B O 1
ATOM 9310 N N . ALA B 1 482 ? 31 10.812 -10.609 1 98.5 482 ALA B N 1
ATOM 9311 C CA . ALA B 1 482 ? 31.859 11.82 -11.234 1 98.5 482 ALA B CA 1
ATOM 9312 C C . ALA B 1 482 ? 31.016 12.93 -11.875 1 98.5 482 ALA B C 1
ATOM 9314 O O . ALA B 1 482 ? 31.391 14.102 -11.844 1 98.5 482 ALA B O 1
ATOM 9315 N N . VAL B 1 483 ? 29.922 12.57 -12.453 1 98.44 483 VAL B N 1
ATOM 9316 C CA . VAL B 1 483 ? 29 13.555 -13.016 1 98.44 483 VAL B CA 1
ATOM 9317 C C . VAL B 1 483 ? 28.5 14.477 -11.914 1 98.44 483 VAL B C 1
ATOM 9319 O O . VAL B 1 483 ? 28.406 15.695 -12.109 1 98.44 483 VAL B O 1
ATOM 9322 N N . GLY B 1 484 ? 28.188 13.93 -10.75 1 98.56 484 GLY B N 1
ATOM 9323 C CA . GLY B 1 484 ? 27.766 14.734 -9.609 1 98.56 484 GLY B CA 1
ATOM 9324 C C . GLY B 1 484 ? 28.812 15.742 -9.18 1 98.56 484 GLY B C 1
ATOM 9325 O O . GLY B 1 484 ? 28.484 16.906 -8.93 1 98.56 484 GLY B O 1
ATOM 9326 N N . ILE B 1 485 ? 30.047 15.32 -9.141 1 98.25 485 ILE B N 1
ATOM 9327 C CA . ILE B 1 485 ? 31.156 16.203 -8.781 1 98.25 485 ILE B CA 1
ATOM 9328 C C . ILE B 1 485 ? 31.281 17.312 -9.828 1 98.25 485 ILE B C 1
ATOM 9330 O O . ILE B 1 485 ? 31.438 18.484 -9.477 1 98.25 485 ILE B O 1
ATOM 9334 N N . ALA B 1 486 ? 31.156 16.938 -11.07 1 97.75 486 ALA B N 1
ATOM 9335 C CA . ALA B 1 486 ? 31.25 17.906 -12.156 1 97.75 486 ALA B CA 1
ATOM 9336 C C . ALA B 1 486 ? 30.156 18.969 -12.039 1 97.75 486 ALA B C 1
ATOM 9338 O O . ALA B 1 486 ? 30.391 20.141 -12.328 1 97.75 486 ALA B O 1
ATOM 9339 N N . VAL B 1 487 ? 28.984 18.562 -11.672 1 97.31 487 VAL B N 1
ATOM 9340 C CA . VAL B 1 487 ? 27.875 19.484 -11.5 1 97.31 487 VAL B CA 1
ATOM 9341 C C . VAL B 1 487 ? 28.219 20.5 -10.406 1 97.31 487 VAL B C 1
ATOM 9343 O O . VAL B 1 487 ? 27.922 21.688 -10.539 1 97.31 487 VAL B O 1
ATOM 9346 N N . ALA B 1 488 ? 28.828 20.016 -9.352 1 96.88 488 ALA B N 1
ATOM 9347 C CA . ALA B 1 488 ? 29.234 20.906 -8.273 1 96.88 488 ALA B CA 1
ATOM 9348 C C . ALA B 1 488 ? 30.266 21.922 -8.766 1 96.88 488 ALA B C 1
ATOM 9350 O O . ALA B 1 488 ? 30.203 23.094 -8.398 1 96.88 488 ALA B O 1
ATOM 9351 N N . PHE B 1 489 ? 31.219 21.484 -9.617 1 96.12 489 PHE B N 1
ATOM 9352 C CA . PHE B 1 489 ? 32.219 22.391 -10.203 1 96.12 489 PHE B CA 1
ATOM 9353 C C . PHE B 1 489 ? 31.531 23.469 -11.047 1 96.12 489 PHE B C 1
ATOM 9355 O O . PHE B 1 489 ? 31.828 24.656 -10.891 1 96.12 489 PHE B O 1
ATOM 9362 N N . LEU B 1 490 ? 30.625 23.016 -11.812 1 95.06 490 LEU B N 1
ATOM 9363 C CA . LEU B 1 490 ? 29.953 23.938 -12.719 1 95.06 490 LEU B CA 1
ATOM 9364 C C . LEU B 1 490 ? 29.125 24.953 -11.945 1 95.06 490 LEU B C 1
ATOM 9366 O O . LEU B 1 490 ? 29 26.109 -12.359 1 95.06 490 LEU B O 1
ATOM 9370 N N . TYR B 1 491 ? 28.578 24.547 -10.883 1 92.62 491 TYR B N 1
ATOM 9371 C CA . TYR B 1 491 ? 27.719 25.406 -10.055 1 92.62 491 TYR B CA 1
ATOM 9372 C C . TYR B 1 491 ? 28.531 26.531 -9.422 1 92.62 491 TYR B C 1
ATOM 9374 O O . TYR B 1 491 ? 27.984 27.578 -9.102 1 92.62 491 TYR B O 1
ATOM 9382 N N . THR B 1 492 ? 29.844 26.375 -9.305 1 90 492 THR B N 1
ATOM 9383 C CA . THR B 1 492 ? 30.703 27.391 -8.703 1 90 492 THR B CA 1
ATOM 9384 C C . THR B 1 492 ? 30.984 28.516 -9.695 1 90 492 THR B C 1
ATOM 9386 O O . THR B 1 492 ? 31.391 29.609 -9.305 1 90 492 THR B O 1
ATOM 9389 N N . HIS B 1 493 ? 30.766 28.156 -10.945 1 91.75 493 HIS B N 1
ATOM 9390 C CA . HIS B 1 493 ? 31.047 29.141 -11.969 1 91.75 493 HIS B CA 1
ATOM 9391 C C . HIS B 1 493 ? 29.844 30.062 -12.188 1 91.75 493 HIS B C 1
ATOM 9393 O O . HIS B 1 493 ? 28.719 29.594 -12.383 1 91.75 493 HIS B O 1
ATOM 9399 N N . GLU B 1 494 ? 30.078 31.297 -12.289 1 91 494 GLU B N 1
ATOM 9400 C CA . GLU B 1 494 ? 29.016 32.281 -12.539 1 91 494 GLU B CA 1
ATOM 9401 C C . GLU B 1 494 ? 28.484 32.156 -13.969 1 91 494 GLU B C 1
ATOM 9403 O O . GLU B 1 494 ? 27.328 32.5 -14.234 1 91 494 GLU B O 1
ATOM 9408 N N . THR B 1 495 ? 29.312 31.766 -14.789 1 92.94 495 THR B N 1
ATOM 9409 C CA . THR B 1 495 ? 28.953 31.625 -16.203 1 92.94 495 THR B CA 1
ATOM 9410 C C . THR B 1 495 ? 27.844 30.609 -16.375 1 92.94 495 THR B C 1
ATOM 9412 O O . THR B 1 495 ? 27.031 30.719 -17.312 1 92.94 495 THR B O 1
ATOM 9415 N N . THR B 1 496 ? 27.812 29.641 -15.516 1 93.75 496 THR B N 1
ATOM 9416 C CA . THR B 1 496 ? 26.781 28.609 -15.625 1 93.75 496 THR B CA 1
ATOM 9417 C C . THR B 1 496 ? 25.406 29.219 -15.422 1 93.75 496 THR B C 1
ATOM 9419 O O . THR B 1 496 ? 24.469 28.906 -16.172 1 93.75 496 THR B O 1
ATOM 9422 N N . LYS B 1 497 ? 25.266 30.047 -14.516 1 93.56 497 LYS B N 1
ATOM 9423 C CA . LYS B 1 497 ? 24 30.734 -14.281 1 93.56 497 LYS B CA 1
ATOM 9424 C C . LYS B 1 497 ? 23.594 31.578 -15.484 1 93.56 497 LYS B C 1
ATOM 9426 O O . LYS B 1 497 ? 22.438 31.547 -15.914 1 93.56 497 LYS B O 1
ATOM 9431 N N . LYS B 1 498 ? 24.594 32.344 -16.031 1 95.19 498 LYS B N 1
ATOM 9432 C CA . LYS B 1 498 ? 24.359 33.219 -17.172 1 95.19 498 LYS B CA 1
ATOM 9433 C C . LYS B 1 498 ? 23.859 32.438 -18.375 1 95.19 498 LYS B C 1
ATOM 9435 O O . LYS B 1 498 ? 22.969 32.906 -19.094 1 95.19 498 LYS B O 1
ATOM 9440 N N . VAL B 1 499 ? 24.391 31.328 -18.516 1 95 499 VAL B N 1
ATOM 9441 C CA . VAL B 1 499 ? 24.016 30.484 -19.656 1 95 499 VAL B CA 1
ATOM 9442 C C . VAL B 1 499 ? 22.594 29.953 -19.469 1 95 499 VAL B C 1
ATOM 9444 O O . VAL B 1 499 ? 21.797 29.969 -20.391 1 95 499 VAL B O 1
ATOM 9447 N N . TYR B 1 500 ? 22.188 29.531 -18.328 1 94.81 500 TYR B N 1
ATOM 9448 C CA . TYR B 1 500 ? 20.875 28.969 -18.047 1 94.81 500 TYR B CA 1
ATOM 9449 C C . TYR B 1 500 ? 19.812 30.062 -18.016 1 94.81 500 TYR B C 1
ATOM 9451 O O . TYR B 1 500 ? 18.609 29.781 -18.109 1 94.81 500 TYR B O 1
ATOM 9459 N N . ASP B 1 501 ? 20.266 31.312 -17.859 1 94.06 501 ASP B N 1
ATOM 9460 C CA . ASP B 1 501 ? 19.328 32.438 -17.891 1 94.06 501 ASP B CA 1
ATOM 9461 C C . ASP B 1 501 ? 18.812 32.688 -19.297 1 94.06 501 ASP B C 1
ATOM 9463 O O . ASP B 1 501 ? 17.781 33.312 -19.484 1 94.06 501 ASP B O 1
ATOM 9467 N N . LYS B 1 502 ? 19.594 32.188 -20.25 1 95.69 502 LYS B N 1
ATOM 9468 C CA . LYS B 1 502 ? 19.156 32.281 -21.641 1 95.69 502 LYS B CA 1
ATOM 9469 C C . LYS B 1 502 ? 18.094 31.234 -21.953 1 95.69 502 LYS B C 1
ATOM 9471 O O . LYS B 1 502 ? 18.312 30.047 -21.75 1 95.69 502 LYS B O 1
ATOM 9476 N N . LEU B 1 503 ? 17.016 31.656 -22.547 1 93.38 503 LEU B N 1
ATOM 9477 C CA . LEU B 1 503 ? 15.859 30.797 -22.781 1 93.38 503 LEU B CA 1
ATOM 9478 C C . LEU B 1 503 ? 16.219 29.672 -23.75 1 93.38 503 LEU B C 1
ATOM 9480 O O . LEU B 1 503 ? 15.805 28.531 -23.562 1 93.38 503 LEU B O 1
ATOM 9484 N N . TRP B 1 504 ? 16.891 30.047 -24.797 1 94.44 504 TRP B N 1
ATOM 9485 C CA . TRP B 1 504 ? 17.188 29.047 -25.828 1 94.44 504 TRP B CA 1
ATOM 9486 C C . TRP B 1 504 ? 18.047 27.922 -25.25 1 94.44 504 TRP B C 1
ATOM 9488 O O . TRP B 1 504 ? 17.875 26.75 -25.609 1 94.44 504 TRP B O 1
ATOM 9498 N N . PHE B 1 505 ? 18.922 28.219 -24.375 1 95.38 505 PHE B N 1
ATOM 9499 C CA . PHE B 1 505 ? 19.766 27.203 -23.766 1 95.38 505 PHE B CA 1
ATOM 9500 C C . PHE B 1 505 ? 18.938 26.312 -22.828 1 95.38 505 PHE B C 1
ATOM 9502 O O . PHE B 1 505 ? 19.109 25.094 -22.812 1 95.38 505 PHE B O 1
ATOM 9509 N N . ARG B 1 506 ? 18.078 26.906 -22.125 1 94.5 506 ARG B N 1
ATOM 9510 C CA . ARG B 1 506 ? 17.25 26.141 -21.203 1 94.5 506 ARG B CA 1
ATOM 9511 C C . ARG B 1 506 ? 16.391 25.125 -21.938 1 94.5 506 ARG B C 1
ATOM 9513 O O . ARG B 1 506 ? 16.281 23.969 -21.531 1 94.5 506 ARG B O 1
ATOM 9520 N N . LEU B 1 507 ? 15.781 25.578 -22.969 1 94.88 507 LEU B N 1
ATOM 9521 C CA . LEU B 1 507 ? 14.922 24.688 -23.75 1 94.88 507 LEU B CA 1
ATOM 9522 C C . LEU B 1 507 ? 15.719 23.531 -24.344 1 94.88 507 LEU B C 1
ATOM 9524 O O . LEU B 1 507 ? 15.242 22.391 -24.375 1 94.88 507 LEU B O 1
ATOM 9528 N N . THR B 1 508 ? 16.875 23.922 -24.812 1 96 508 THR B N 1
ATOM 9529 C CA . THR B 1 508 ? 17.75 22.875 -25.328 1 96 508 THR B CA 1
ATOM 9530 C C . THR B 1 508 ? 18.156 21.906 -24.219 1 96 508 THR B C 1
ATOM 9532 O O . THR B 1 508 ? 18.156 20.688 -24.422 1 96 508 THR B O 1
ATOM 9535 N N . ALA B 1 509 ? 18.484 22.422 -23.078 1 96 509 ALA B N 1
ATOM 9536 C CA . ALA B 1 509 ? 18.875 21.594 -21.938 1 96 509 ALA B CA 1
ATOM 9537 C C . ALA B 1 509 ? 17.719 20.672 -21.516 1 96 509 ALA B C 1
ATOM 9539 O O . ALA B 1 509 ? 17.922 19.5 -21.25 1 96 509 ALA B O 1
ATOM 9540 N N . TYR B 1 510 ? 16.516 21.234 -21.547 1 95.88 510 TYR B N 1
ATOM 9541 C CA . TYR B 1 510 ? 15.344 20.438 -21.188 1 95.88 510 TYR B CA 1
ATOM 9542 C C . TYR B 1 510 ? 15.109 19.328 -22.203 1 95.88 510 TYR B C 1
ATOM 9544 O O . TYR B 1 510 ? 14.844 18.188 -21.828 1 95.88 510 TYR B O 1
ATOM 9552 N N . SER B 1 511 ? 15.164 19.656 -23.438 1 96.94 511 SER B N 1
ATOM 9553 C CA . SER B 1 511 ? 14.938 18.688 -24.5 1 96.94 511 SER B CA 1
ATOM 9554 C C . SER B 1 511 ? 15.984 17.578 -24.453 1 96.94 511 SER B C 1
ATOM 9556 O O . SER B 1 511 ? 15.664 16.406 -24.641 1 96.94 511 SER B O 1
ATOM 9558 N N . LEU B 1 512 ? 17.203 17.953 -24.203 1 97.19 512 LEU B N 1
ATOM 9559 C CA . LEU B 1 512 ? 18.281 16.969 -24.109 1 97.19 512 LEU B CA 1
ATOM 9560 C C . LEU B 1 512 ? 18.094 16.094 -22.859 1 97.19 512 LEU B C 1
ATOM 9562 O O . LEU B 1 512 ? 18.359 14.891 -22.906 1 97.19 512 LEU B O 1
ATOM 9566 N N . ALA B 1 513 ? 17.781 16.734 -21.781 1 97.56 513 ALA B N 1
ATOM 9567 C CA . ALA B 1 513 ? 17.547 15.984 -20.547 1 97.56 513 ALA B CA 1
ATOM 9568 C C . ALA B 1 513 ? 16.469 14.93 -20.75 1 97.56 513 ALA B C 1
ATOM 9570 O O . ALA B 1 513 ? 16.672 13.758 -20.422 1 97.56 513 ALA B O 1
ATOM 9571 N N . PHE B 1 514 ? 15.336 15.352 -21.312 1 96.75 514 PHE B N 1
ATOM 9572 C CA . PHE B 1 514 ? 14.234 14.438 -21.578 1 96.75 514 PHE B CA 1
ATOM 9573 C C . PHE B 1 514 ? 14.617 13.398 -22.625 1 96.75 514 PHE B C 1
ATOM 9575 O O . PHE B 1 514 ? 14.336 12.203 -22.453 1 96.75 514 PHE B O 1
ATOM 9582 N N . GLY B 1 515 ? 15.18 13.844 -23.672 1 97.75 515 GLY B N 1
ATOM 9583 C CA . GLY B 1 515 ? 15.562 12.961 -24.75 1 97.75 515 GLY B CA 1
ATOM 9584 C C . GLY B 1 515 ? 16.547 11.875 -24.312 1 97.75 515 GLY B C 1
ATOM 9585 O O . GLY B 1 515 ? 16.344 10.703 -24.625 1 97.75 515 GLY B O 1
ATOM 9586 N N . ILE B 1 516 ? 17.547 12.219 -23.578 1 98.06 516 ILE B N 1
ATOM 9587 C CA . ILE B 1 516 ? 18.594 11.281 -23.156 1 98.06 516 ILE B CA 1
ATOM 9588 C C . ILE B 1 516 ? 18.016 10.289 -22.156 1 98.06 516 ILE B C 1
ATOM 9590 O O . ILE B 1 516 ? 18.203 9.078 -22.297 1 98.06 516 ILE B O 1
ATOM 9594 N N . THR B 1 517 ? 17.328 10.75 -21.141 1 97.88 517 THR B N 1
ATOM 9595 C CA . THR B 1 517 ? 16.766 9.859 -20.141 1 97.88 517 THR B CA 1
ATOM 9596 C C . THR B 1 517 ? 15.711 8.945 -20.75 1 97.88 517 THR B C 1
ATOM 9598 O O . THR B 1 517 ? 15.648 7.754 -20.406 1 97.88 517 THR B O 1
ATOM 9601 N N . PHE B 1 518 ? 14.867 9.508 -21.625 1 97.88 518 PHE B N 1
ATOM 9602 C CA . PHE B 1 518 ? 13.867 8.703 -22.312 1 97.88 518 PHE B CA 1
ATOM 9603 C C . PHE B 1 518 ? 14.523 7.66 -23.203 1 97.88 518 PHE B C 1
ATOM 9605 O O . PHE B 1 518 ? 14.109 6.496 -23.219 1 97.88 518 PHE B O 1
ATOM 9612 N N . PHE B 1 519 ? 15.516 8.078 -23.906 1 97.56 519 PHE B N 1
ATOM 9613 C CA . PHE B 1 519 ? 16.203 7.199 -24.828 1 97.56 519 PHE B CA 1
ATOM 9614 C C . PHE B 1 519 ? 16.812 5.996 -24.109 1 97.56 519 PHE B C 1
ATOM 9616 O O . PHE B 1 519 ? 16.547 4.852 -24.469 1 97.56 519 PHE B O 1
ATOM 9623 N N . PHE B 1 520 ? 17.531 6.172 -23.094 1 96.88 520 PHE B N 1
ATOM 9624 C CA . PHE B 1 520 ? 18.234 5.078 -22.422 1 96.88 520 PHE B CA 1
ATOM 9625 C C . PHE B 1 520 ? 17.25 4.223 -21.625 1 96.88 520 PHE B C 1
ATOM 9627 O O . PHE B 1 520 ? 17.484 3.023 -21.438 1 96.88 520 PHE B O 1
ATOM 9634 N N . THR B 1 521 ? 16.109 4.781 -21.188 1 96.69 521 THR B N 1
ATOM 9635 C CA . THR B 1 521 ? 15.109 4.016 -20.469 1 96.69 521 THR B CA 1
ATOM 9636 C C . THR B 1 521 ? 14.375 3.057 -21.406 1 96.69 521 THR B C 1
ATOM 9638 O O . THR B 1 521 ? 14.078 1.922 -21.016 1 96.69 521 THR B O 1
ATOM 9641 N N . TYR B 1 522 ? 14.164 3.482 -22.688 1 96.31 522 TYR B N 1
ATOM 9642 C CA . TYR B 1 522 ? 13.211 2.717 -23.484 1 96.31 522 TYR B CA 1
ATOM 9643 C C . TYR B 1 522 ? 13.883 2.109 -24.703 1 96.31 522 TYR B C 1
ATOM 9645 O O . TYR B 1 522 ? 13.289 1.289 -25.406 1 96.31 522 TYR B O 1
ATOM 9653 N N . ILE B 1 523 ? 15.133 2.447 -24.969 1 95.12 523 ILE B N 1
ATOM 9654 C CA . ILE B 1 523 ? 15.812 1.919 -26.156 1 95.12 523 ILE B CA 1
ATOM 9655 C C . ILE B 1 523 ? 15.938 0.401 -26.031 1 95.12 523 ILE B C 1
ATOM 9657 O O . ILE B 1 523 ? 16 -0.3 -27.047 1 95.12 523 ILE B O 1
ATOM 9661 N N . PRO B 1 524 ? 16 -0.176 -24.922 1 93.12 524 PRO B N 1
ATOM 9662 C CA . PRO B 1 524 ? 16.062 -1.637 -24.828 1 93.12 524 PRO B CA 1
ATOM 9663 C C . PRO B 1 524 ? 14.875 -2.328 -25.484 1 93.12 524 PRO B C 1
ATOM 9665 O O . PRO B 1 524 ? 14.945 -3.52 -25.797 1 93.12 524 PRO B O 1
ATOM 9668 N N . TYR B 1 525 ? 13.773 -1.62 -25.625 1 92.44 525 TYR B N 1
ATOM 9669 C CA . TYR B 1 525 ? 12.625 -2.15 -26.344 1 92.44 525 TYR B CA 1
ATOM 9670 C C . TYR B 1 525 ? 13.039 -2.691 -27.719 1 92.44 525 TYR B C 1
ATOM 9672 O O . TYR B 1 525 ? 12.523 -3.717 -28.156 1 92.44 525 TYR B O 1
ATOM 9680 N N . THR B 1 526 ? 14.055 -2.104 -28.312 1 92.12 526 THR B N 1
ATOM 9681 C CA . THR B 1 526 ? 14.492 -2.467 -29.656 1 92.12 526 THR B CA 1
ATOM 9682 C C . THR B 1 526 ? 15.297 -3.764 -29.641 1 92.12 526 THR B C 1
ATOM 9684 O O . THR B 1 526 ? 15.477 -4.406 -30.672 1 92.12 526 THR B O 1
ATOM 9687 N N . SER B 1 527 ? 15.789 -4.129 -28.5 1 90.06 527 SER B N 1
ATOM 9688 C CA . SER B 1 527 ? 16.547 -5.367 -28.406 1 90.06 527 SER B CA 1
ATOM 9689 C C . SER B 1 527 ? 15.648 -6.586 -28.547 1 90.06 527 SER B C 1
ATOM 9691 O O . SER B 1 527 ? 16.125 -7.688 -28.844 1 90.06 527 SER B O 1
ATOM 9693 N N . PHE B 1 528 ? 14.383 -6.391 -28.344 1 86.31 528 PHE B N 1
ATOM 9694 C CA . PHE B 1 528 ? 13.438 -7.5 -28.422 1 86.31 528 PHE B CA 1
ATOM 9695 C C . PHE B 1 528 ? 12.742 -7.539 -29.766 1 86.31 528 PHE B C 1
ATOM 9697 O O . PHE B 1 528 ? 11.883 -8.391 -30.016 1 86.31 528 PHE B O 1
ATOM 9704 N N . GLN B 1 529 ? 13.148 -6.586 -30.578 1 84.31 529 GLN B N 1
ATOM 9705 C CA . GLN B 1 529 ? 12.562 -6.535 -31.906 1 84.31 529 GLN B CA 1
ATOM 9706 C C . GLN B 1 529 ? 13.523 -7.09 -32.969 1 84.31 529 GLN B C 1
ATOM 9708 O O . GLN B 1 529 ? 14.742 -6.988 -32.812 1 84.31 529 GLN B O 1
ATOM 9713 N N . GLY B 1 530 ? 12.992 -7.77 -33.906 1 81 530 GLY B N 1
ATOM 9714 C CA . GLY B 1 530 ? 13.781 -8.242 -35.031 1 81 530 GLY B CA 1
ATOM 9715 C C . GLY B 1 530 ? 14.898 -9.18 -34.625 1 81 530 GLY B C 1
ATOM 9716 O O . GLY B 1 530 ? 14.672 -10.156 -33.875 1 81 530 GLY B O 1
ATOM 9717 N N . SER B 1 531 ? 16.188 -8.891 -35.031 1 82.88 531 SER B N 1
ATOM 9718 C CA . SER B 1 531 ? 17.328 -9.766 -34.781 1 82.88 531 SER B CA 1
ATOM 9719 C C . SER B 1 531 ? 17.953 -9.484 -33.438 1 82.88 531 SER B C 1
ATOM 9721 O O . SER B 1 531 ? 18.875 -10.195 -33 1 82.88 531 SER B O 1
ATOM 9723 N N . GLY B 1 532 ? 17.406 -8.594 -32.719 1 85.81 532 GLY B N 1
ATOM 9724 C CA . GLY B 1 532 ? 17.953 -8.281 -31.406 1 85.81 532 GLY B CA 1
ATOM 9725 C C . GLY B 1 532 ? 19.219 -7.43 -31.469 1 85.81 532 GLY B C 1
ATOM 9726 O O . GLY B 1 532 ? 19.562 -6.906 -32.531 1 85.81 532 GLY B O 1
ATOM 9727 N N . TRP B 1 533 ? 19.906 -7.195 -30.391 1 89.5 533 TRP B N 1
ATOM 9728 C CA . TRP B 1 533 ? 21.094 -6.348 -30.281 1 89.5 533 TRP B CA 1
ATOM 9729 C C . TRP B 1 533 ? 22.359 -7.148 -30.547 1 89.5 533 TRP B C 1
ATOM 9731 O O . TRP B 1 533 ? 22.453 -8.312 -30.156 1 89.5 533 TRP B O 1
ATOM 9741 N N . THR B 1 534 ? 23.312 -6.512 -31.188 1 91.5 534 THR B N 1
ATOM 9742 C CA . THR B 1 534 ? 24.625 -7.109 -31.406 1 91.5 534 THR B CA 1
ATOM 9743 C C . THR B 1 534 ? 25.516 -6.91 -30.172 1 91.5 534 THR B C 1
ATOM 9745 O O . THR B 1 534 ? 25.125 -6.227 -29.234 1 91.5 534 THR B O 1
ATOM 9748 N N . LYS B 1 535 ? 26.672 -7.512 -30.266 1 90.69 535 LYS B N 1
ATOM 9749 C CA . LYS B 1 535 ? 27.672 -7.359 -29.203 1 90.69 535 LYS B CA 1
ATOM 9750 C C . LYS B 1 535 ? 28.078 -5.898 -29.031 1 90.69 535 LYS B C 1
ATOM 9752 O O . LYS B 1 535 ? 28.281 -5.43 -27.922 1 90.69 535 LYS B O 1
ATOM 9757 N N . VAL B 1 536 ? 28.203 -5.262 -30.078 1 94.44 536 VAL B N 1
ATOM 9758 C CA . VAL B 1 536 ? 28.609 -3.859 -30.078 1 94.44 536 VAL B CA 1
ATOM 9759 C C . VAL B 1 536 ? 27.5 -3.006 -29.453 1 94.44 536 VAL B C 1
ATOM 9761 O O . VAL B 1 536 ? 27.781 -2.084 -28.688 1 94.44 536 VAL B O 1
ATOM 9764 N N . ASP B 1 537 ? 26.25 -3.326 -29.797 1 93.69 537 ASP B N 1
ATOM 9765 C CA . ASP B 1 537 ? 25.125 -2.6 -29.219 1 93.69 537 ASP B CA 1
ATOM 9766 C C . ASP B 1 537 ? 25.078 -2.768 -27.703 1 93.69 537 ASP B C 1
ATOM 9768 O O . ASP B 1 537 ? 24.875 -1.797 -26.969 1 93.69 537 ASP B O 1
ATOM 9772 N N . ASN B 1 538 ? 25.297 -4.004 -27.281 1 92.56 538 ASN B N 1
ATOM 9773 C CA . ASN B 1 538 ? 25.344 -4.277 -25.859 1 92.56 538 ASN B CA 1
ATOM 9774 C C . ASN B 1 538 ? 26.469 -3.512 -25.172 1 92.56 538 ASN B C 1
ATOM 9776 O O . ASN B 1 538 ? 26.297 -2.977 -24.078 1 92.56 538 ASN B O 1
ATOM 9780 N N . ALA B 1 539 ? 27.625 -3.471 -25.828 1 94.62 539 ALA B N 1
ATOM 9781 C CA . ALA B 1 539 ? 28.797 -2.799 -25.281 1 94.62 539 ALA B CA 1
ATOM 9782 C C . ALA B 1 539 ? 28.562 -1.296 -25.156 1 94.62 539 ALA B C 1
ATOM 9784 O O . ALA B 1 539 ? 28.953 -0.677 -24.156 1 94.62 539 ALA B O 1
ATOM 9785 N N . LEU B 1 540 ? 27.922 -0.722 -26.078 1 95.75 540 LEU B N 1
ATOM 9786 C CA . LEU B 1 540 ? 27.641 0.708 -26.062 1 95.75 540 LEU B CA 1
ATOM 9787 C C . LEU B 1 540 ? 26.625 1.039 -24.969 1 95.75 540 LEU B C 1
ATOM 9789 O O . LEU B 1 540 ? 26.781 2.029 -24.25 1 95.75 540 LEU B O 1
ATOM 9793 N N . TYR B 1 541 ? 25.625 0.2 -24.922 1 95 541 TYR B N 1
ATOM 9794 C CA . TYR B 1 541 ? 24.609 0.446 -23.891 1 95 541 TYR B CA 1
ATOM 9795 C C . TYR B 1 541 ? 25.188 0.275 -22.5 1 95 541 TYR B C 1
ATOM 9797 O O . TYR B 1 541 ? 25.016 1.143 -21.641 1 95 541 TYR B O 1
ATOM 9805 N N . ASN B 1 542 ? 25.906 -0.802 -22.234 1 93.31 542 ASN B N 1
ATOM 9806 C CA . ASN B 1 542 ? 26.516 -1.05 -20.938 1 93.31 542 ASN B CA 1
ATOM 9807 C C . ASN B 1 542 ? 27.578 -0.013 -20.594 1 93.31 542 ASN B C 1
ATOM 9809 O O . ASN B 1 542 ? 27.812 0.301 -19.422 1 93.31 542 ASN B O 1
ATOM 9813 N N . GLY B 1 543 ? 28.188 0.511 -21.609 1 95.31 543 GLY B N 1
ATOM 9814 C CA . GLY B 1 543 ? 29.297 1.443 -21.422 1 95.31 543 GLY B CA 1
ATOM 9815 C C . GLY B 1 543 ? 28.828 2.855 -21.109 1 95.31 543 GLY B C 1
ATOM 9816 O O . GLY B 1 543 ? 29.422 3.541 -20.281 1 95.31 543 GLY B O 1
ATOM 9817 N N . PHE B 1 544 ? 27.688 3.244 -21.703 1 96.44 544 PHE B N 1
ATOM 9818 C CA . PHE B 1 544 ? 27.375 4.668 -21.641 1 96.44 544 PHE B CA 1
ATOM 9819 C C . PHE B 1 544 ? 26.078 4.906 -20.891 1 96.44 544 PHE B C 1
ATOM 9821 O O . PHE B 1 544 ? 25.844 6.004 -20.375 1 96.44 544 PHE B O 1
ATOM 9828 N N . ALA B 1 545 ? 25.188 3.99 -20.797 1 96.25 545 ALA B N 1
ATOM 9829 C CA . ALA B 1 545 ? 23.812 4.207 -20.375 1 96.25 545 ALA B CA 1
ATOM 9830 C C . ALA B 1 545 ? 23.766 4.762 -18.953 1 96.25 545 ALA B C 1
ATOM 9832 O O . ALA B 1 545 ? 23.109 5.773 -18.688 1 96.25 545 ALA B O 1
ATOM 9833 N N . HIS B 1 546 ? 24.5 4.125 -18.016 1 96.62 546 HIS B N 1
ATOM 9834 C CA . HIS B 1 546 ? 24.438 4.512 -16.609 1 96.62 546 HIS B CA 1
ATOM 9835 C C . HIS B 1 546 ? 24.922 5.949 -16.422 1 96.62 546 HIS B C 1
ATOM 9837 O O . HIS B 1 546 ? 24.266 6.734 -15.734 1 96.62 546 HIS B O 1
ATOM 9843 N N . THR B 1 547 ? 26 6.336 -17.047 1 98.12 547 THR B N 1
ATOM 9844 C CA . THR B 1 547 ? 26.594 7.66 -16.891 1 98.12 547 THR B CA 1
ATOM 9845 C C . THR B 1 547 ? 25.781 8.703 -17.656 1 98.12 547 THR B C 1
ATOM 9847 O O . THR B 1 547 ? 25.484 9.781 -17.141 1 98.12 547 THR B O 1
ATOM 9850 N N . MET B 1 548 ? 25.422 8.359 -18.859 1 98 548 MET B N 1
ATOM 9851 C CA . MET B 1 548 ? 24.734 9.328 -19.719 1 98 548 MET B CA 1
ATOM 9852 C C . MET B 1 548 ? 23.344 9.641 -19.188 1 98 548 MET B C 1
ATOM 9854 O O . MET B 1 548 ? 22.859 10.766 -19.328 1 98 548 MET B O 1
ATOM 9858 N N . PHE B 1 549 ? 22.656 8.656 -18.656 1 98.31 549 PHE B N 1
ATOM 9859 C CA . PHE B 1 549 ? 21.359 8.914 -18.031 1 98.31 549 PHE B CA 1
ATOM 9860 C C . PHE B 1 549 ? 21.484 10.016 -16.984 1 98.31 549 PHE B C 1
ATOM 9862 O O . PHE B 1 549 ? 20.641 10.922 -16.953 1 98.31 549 PHE B O 1
ATOM 9869 N N . THR B 1 550 ? 22.531 9.953 -16.141 1 98.5 550 THR B N 1
ATOM 9870 C CA . THR B 1 550 ? 22.703 10.945 -15.086 1 98.5 550 THR B CA 1
ATOM 9871 C C . THR B 1 550 ? 23.109 12.297 -15.672 1 98.5 550 THR B C 1
ATOM 9873 O O . THR B 1 550 ? 22.766 13.344 -15.125 1 98.5 550 THR B O 1
ATOM 9876 N N . VAL B 1 551 ? 23.812 12.305 -16.812 1 98.25 551 VAL B N 1
ATOM 9877 C CA . VAL B 1 551 ? 24.141 13.555 -17.484 1 98.25 551 VAL B CA 1
ATOM 9878 C C . VAL B 1 551 ? 22.859 14.258 -17.922 1 98.25 551 VAL B C 1
ATOM 9880 O O . VAL B 1 551 ? 22.719 15.469 -17.734 1 98.25 551 VAL B O 1
ATOM 9883 N N . GLY B 1 552 ? 21.953 13.461 -18.5 1 98.06 552 GLY B N 1
ATOM 9884 C CA . GLY B 1 552 ? 20.656 14.023 -18.859 1 98.06 552 GLY B CA 1
ATOM 9885 C C . GLY B 1 552 ? 19.906 14.625 -17.688 1 98.06 552 GLY B C 1
ATOM 9886 O O . GLY B 1 552 ? 19.469 15.766 -17.766 1 98.06 552 GLY B O 1
ATOM 9887 N N . LEU B 1 553 ? 19.844 13.914 -16.625 1 97.56 553 LEU B N 1
ATOM 9888 C CA . LEU B 1 553 ? 19.125 14.391 -15.445 1 97.56 553 LEU B CA 1
ATOM 9889 C C . LEU B 1 553 ? 19.828 15.609 -14.836 1 97.56 553 LEU B C 1
ATOM 9891 O O . LEU B 1 553 ? 19.172 16.516 -14.328 1 97.56 553 LEU B O 1
ATOM 9895 N N . ALA B 1 554 ? 21.156 15.633 -14.883 1 97.94 554 ALA B N 1
ATOM 9896 C CA . ALA B 1 554 ? 21.953 16.734 -14.336 1 97.94 554 ALA B CA 1
ATOM 9897 C C . ALA B 1 554 ? 21.641 18.047 -15.055 1 97.94 554 ALA B C 1
ATOM 9899 O O . ALA B 1 554 ? 21.625 19.109 -14.438 1 97.94 554 ALA B O 1
ATOM 9900 N N . LEU B 1 555 ? 21.391 17.953 -16.359 1 96.88 555 LEU B N 1
ATOM 9901 C CA . LEU B 1 555 ? 21.062 19.141 -17.125 1 96.88 555 LEU B CA 1
ATOM 9902 C C . LEU B 1 555 ? 19.797 19.812 -16.594 1 96.88 555 LEU B C 1
ATOM 9904 O O . LEU B 1 555 ? 19.734 21.031 -16.5 1 96.88 555 LEU B O 1
ATOM 9908 N N . PHE B 1 556 ? 18.875 19.016 -16.219 1 94.94 556 PHE B N 1
ATOM 9909 C CA . PHE B 1 556 ? 17.641 19.531 -15.641 1 94.94 556 PHE B CA 1
ATOM 9910 C C . PHE B 1 556 ? 17.859 19.984 -14.203 1 94.94 556 PHE B C 1
ATOM 9912 O O . PHE B 1 556 ? 17.375 21.031 -13.789 1 94.94 556 PHE B O 1
ATOM 9919 N N . MET B 1 557 ? 18.562 19.219 -13.492 1 94.75 557 MET B N 1
ATOM 9920 C CA . MET B 1 557 ? 18.828 19.469 -12.086 1 94.75 557 MET B CA 1
ATOM 9921 C C . MET B 1 557 ? 19.484 20.828 -11.891 1 94.75 557 MET B C 1
ATOM 9923 O O . MET B 1 557 ? 19.094 21.609 -11.016 1 94.75 557 MET B O 1
ATOM 9927 N N . VAL B 1 558 ? 20.438 21.188 -12.719 1 94.75 558 VAL B N 1
ATOM 9928 C CA . VAL B 1 558 ? 21.156 22.453 -12.609 1 94.75 558 VAL B CA 1
ATOM 9929 C C . VAL B 1 558 ? 20.203 23.625 -12.883 1 94.75 558 VAL B C 1
ATOM 9931 O O . VAL B 1 558 ? 20.281 24.656 -12.227 1 94.75 558 VAL B O 1
ATOM 9934 N N . ALA B 1 559 ? 19.344 23.422 -13.812 1 93.69 559 ALA B N 1
ATOM 9935 C CA . ALA B 1 559 ? 18.359 24.469 -14.125 1 93.69 559 ALA B CA 1
ATOM 9936 C C . ALA B 1 559 ? 17.5 24.797 -12.906 1 93.69 559 ALA B C 1
ATOM 9938 O O . ALA B 1 559 ? 17.141 25.953 -12.672 1 93.69 559 ALA B O 1
ATOM 9939 N N . THR B 1 560 ? 17.188 23.844 -12.117 1 92.44 560 THR B N 1
ATOM 9940 C CA . THR B 1 560 ? 16.328 24.031 -10.961 1 92.44 560 THR B CA 1
ATOM 9941 C C . THR B 1 560 ? 17.062 24.828 -9.875 1 92.44 560 THR B C 1
ATOM 9943 O O . THR B 1 560 ? 16.422 25.516 -9.07 1 92.44 560 THR B O 1
ATOM 9946 N N . PHE B 1 561 ? 18.406 24.734 -9.867 1 91.44 561 PHE B N 1
ATOM 9947 C CA . PHE B 1 561 ? 19.188 25.453 -8.867 1 91.44 561 PHE B CA 1
ATOM 9948 C C . PHE B 1 561 ? 19.047 26.969 -9.039 1 91.44 561 PHE B C 1
ATOM 9950 O O . PHE B 1 561 ? 19.203 27.719 -8.086 1 91.44 561 PHE B O 1
ATOM 9957 N N . TYR B 1 562 ? 18.75 27.344 -10.258 1 90.81 562 TYR B N 1
ATOM 9958 C CA . TYR B 1 562 ? 18.688 28.766 -10.57 1 90.81 562 TYR B CA 1
ATOM 9959 C C . TYR B 1 562 ? 17.25 29.25 -10.688 1 90.81 562 TYR B C 1
ATOM 9961 O O . TYR B 1 562 ? 16.984 30.312 -11.234 1 90.81 562 TYR B O 1
ATOM 9969 N N . GLY B 1 563 ? 16.266 28.375 -10.281 1 86.75 563 GLY B N 1
ATOM 9970 C CA . GLY B 1 563 ? 14.859 28.766 -10.234 1 86.75 563 GLY B CA 1
ATOM 9971 C C . GLY B 1 563 ? 14.141 28.547 -11.555 1 86.75 563 GLY B C 1
ATOM 9972 O O . GLY B 1 563 ? 13.016 29.016 -11.742 1 86.75 563 GLY B O 1
ATOM 9973 N N . HIS B 1 564 ? 14.75 27.891 -12.516 1 89.62 564 HIS B N 1
ATOM 9974 C CA . HIS B 1 564 ? 14.172 27.703 -13.844 1 89.62 564 HIS B CA 1
ATOM 9975 C C . HIS B 1 564 ? 13.602 26.297 -14 1 89.62 564 HIS B C 1
ATOM 9977 O O . HIS B 1 564 ? 13.633 25.719 -15.094 1 89.62 564 HIS B O 1
ATOM 9983 N N . GLY B 1 565 ? 13.062 25.656 -13.047 1 87.25 565 GLY B N 1
ATOM 9984 C CA . GLY B 1 565 ? 12.602 24.281 -13.133 1 87.25 565 GLY B CA 1
ATOM 9985 C C . GLY B 1 565 ? 11.148 24.156 -13.539 1 87.25 565 GLY B C 1
ATOM 9986 O O . GLY B 1 565 ? 10.672 23.062 -13.828 1 87.25 565 GLY B O 1
ATOM 9987 N N . GLY B 1 566 ? 10.398 25.219 -13.625 1 82.31 566 GLY B N 1
ATOM 9988 C CA . GLY B 1 566 ? 9.023 25.219 -14.094 1 82.31 566 GLY B CA 1
ATOM 9989 C C . GLY B 1 566 ? 8.102 24.375 -13.234 1 82.31 566 GLY B C 1
ATOM 9990 O O . GLY B 1 566 ? 8.234 24.344 -12.016 1 82.31 566 GLY B O 1
ATOM 9991 N N . LEU B 1 567 ? 7.148 23.672 -13.93 1 82.88 567 LEU B N 1
ATOM 9992 C CA . LEU B 1 567 ? 6.125 22.875 -13.273 1 82.88 567 LEU B CA 1
ATOM 9993 C C . LEU B 1 567 ? 6.727 21.609 -12.664 1 82.88 567 LEU B C 1
ATOM 9995 O O . LEU B 1 567 ? 6.289 21.156 -11.609 1 82.88 567 LEU B O 1
ATOM 9999 N N . MET B 1 568 ? 7.641 21.125 -13.344 1 89.12 568 MET B N 1
ATOM 10000 C CA . MET B 1 568 ? 8.281 19.922 -12.852 1 89.12 568 MET B CA 1
ATOM 10001 C C . MET B 1 568 ? 9.008 20.188 -11.539 1 89.12 568 MET B C 1
ATOM 10003 O O . MET B 1 568 ? 8.945 19.375 -10.609 1 89.12 568 MET B O 1
ATOM 10007 N N . SER B 1 569 ? 9.68 21.266 -11.5 1 90.56 569 SER B N 1
ATOM 10008 C CA . SER B 1 569 ? 10.359 21.641 -10.266 1 90.56 569 SER B CA 1
ATOM 10009 C C . SER B 1 569 ? 9.367 21.875 -9.141 1 90.56 569 SER B C 1
ATOM 10011 O O . SER B 1 569 ? 9.609 21.484 -7.996 1 90.56 569 SER B O 1
ATOM 10013 N N . ALA B 1 570 ? 8.297 22.562 -9.508 1 85.69 570 ALA B N 1
ATOM 10014 C CA . ALA B 1 570 ? 7.254 22.812 -8.508 1 85.69 570 ALA B CA 1
ATOM 10015 C C . ALA B 1 570 ? 6.711 21.5 -7.957 1 85.69 570 ALA B C 1
ATOM 10017 O O . ALA B 1 570 ? 6.465 21.375 -6.754 1 85.69 570 ALA B O 1
ATOM 10018 N N . PHE B 1 571 ? 6.535 20.547 -8.789 1 89.31 571 PHE B N 1
ATOM 10019 C CA . PHE B 1 571 ? 6.062 19.219 -8.391 1 89.31 571 PHE B CA 1
ATOM 10020 C C . PHE B 1 571 ? 7.078 18.531 -7.48 1 89.31 571 PHE B C 1
ATOM 10022 O O . PHE B 1 571 ? 6.711 17.969 -6.453 1 89.31 571 PHE B O 1
ATOM 10029 N N . LEU B 1 572 ? 8.312 18.594 -7.816 1 93.69 572 LEU B N 1
ATOM 10030 C CA . LEU B 1 572 ? 9.375 17.906 -7.09 1 93.69 572 LEU B CA 1
ATOM 10031 C C . LEU B 1 572 ? 9.617 18.562 -5.734 1 93.69 572 LEU B C 1
ATOM 10033 O O . LEU B 1 572 ? 10.25 17.969 -4.859 1 93.69 572 LEU B O 1
ATOM 10037 N N . ARG B 1 573 ? 9.094 19.734 -5.547 1 90.31 573 ARG B N 1
ATOM 10038 C CA . ARG B 1 573 ? 9.305 20.484 -4.309 1 90.31 573 ARG B CA 1
ATOM 10039 C C . ARG B 1 573 ? 8.102 20.344 -3.379 1 90.31 573 ARG B C 1
ATOM 10041 O O . ARG B 1 573 ? 8.023 21.016 -2.352 1 90.31 573 ARG B O 1
ATOM 10048 N N . LEU B 1 574 ? 7.219 19.516 -3.777 1 87.62 574 LEU B N 1
ATOM 10049 C CA . LEU B 1 574 ? 6.047 19.312 -2.932 1 87.62 574 LEU B CA 1
ATOM 10050 C C . LEU B 1 574 ? 6.461 18.875 -1.53 1 87.62 574 LEU B C 1
ATOM 10052 O O . LEU B 1 574 ? 7.422 18.109 -1.368 1 87.62 574 LEU B O 1
ATOM 10056 N N . LYS B 1 575 ? 5.695 19.297 -0.606 1 84.94 575 LYS B N 1
ATOM 10057 C CA . LYS B 1 575 ? 6.008 19.078 0.804 1 84.94 575 LYS B CA 1
ATOM 10058 C C . LYS B 1 575 ? 6.09 17.594 1.134 1 84.94 575 LYS B C 1
ATOM 10060 O O . LYS B 1 575 ? 6.887 17.188 1.979 1 84.94 575 LYS B O 1
ATOM 10065 N N . ILE B 1 576 ? 5.355 16.781 0.55 1 88.25 576 ILE B N 1
ATOM 10066 C CA . ILE B 1 576 ? 5.328 15.359 0.835 1 88.25 576 ILE B CA 1
ATOM 10067 C C . ILE B 1 576 ? 6.695 14.742 0.549 1 88.25 576 ILE B C 1
ATOM 10069 O O . ILE B 1 576 ? 7.121 13.812 1.236 1 88.25 576 ILE B O 1
ATOM 10073 N N . PHE B 1 577 ? 7.359 15.289 -0.424 1 92.81 577 PHE B N 1
ATOM 10074 C CA . PHE B 1 577 ? 8.656 14.734 -0.799 1 92.81 577 PHE B CA 1
ATOM 10075 C C . PHE B 1 577 ? 9.711 15.086 0.235 1 92.81 577 PHE B C 1
ATOM 10077 O O . PHE B 1 577 ? 10.719 14.391 0.365 1 92.81 577 PHE B O 1
ATOM 10084 N N . ASN B 1 578 ? 9.477 16.203 0.989 1 89.81 578 ASN B N 1
ATOM 10085 C CA . ASN B 1 578 ? 10.398 16.562 2.061 1 89.81 578 ASN B CA 1
ATOM 10086 C C . ASN B 1 578 ? 10.391 15.516 3.176 1 89.81 578 ASN B C 1
ATOM 10088 O O . ASN B 1 578 ? 11.43 15.227 3.771 1 89.81 578 ASN B O 1
ATOM 10092 N N . TYR B 1 579 ? 9.273 14.945 3.383 1 90.06 579 TYR B N 1
ATOM 10093 C CA . TYR B 1 579 ? 9.148 13.938 4.426 1 90.06 579 TYR B CA 1
ATOM 10094 C C . TYR B 1 579 ? 9.656 12.586 3.932 1 90.06 579 TYR B C 1
ATOM 10096 O O . TYR B 1 579 ? 10.469 11.938 4.602 1 90.06 579 TYR B O 1
ATOM 10104 N N . LEU B 1 580 ? 9.289 12.211 2.744 1 94.5 580 LEU B N 1
ATOM 10105 C CA . LEU B 1 580 ? 9.609 10.883 2.229 1 94.5 580 LEU B CA 1
ATOM 10106 C C . LEU B 1 580 ? 11.102 10.773 1.906 1 94.5 580 LEU B C 1
ATOM 10108 O O . LEU B 1 580 ? 11.672 9.688 1.979 1 94.5 580 LEU B O 1
ATOM 10112 N N . SER B 1 581 ? 11.672 11.906 1.555 1 95 581 SER B N 1
ATOM 10113 C CA . SER B 1 581 ? 13.086 11.891 1.201 1 95 581 SER B CA 1
ATOM 10114 C C . SER B 1 581 ? 13.953 11.523 2.4 1 95 581 SER B C 1
ATOM 10116 O O . SER B 1 581 ? 15.031 10.938 2.242 1 95 581 SER B O 1
ATOM 10118 N N . LYS B 1 582 ? 13.445 11.797 3.605 1 94.44 582 LYS B N 1
ATOM 10119 C CA . LYS B 1 582 ? 14.172 11.477 4.828 1 94.44 582 LYS B CA 1
ATOM 10120 C C . LYS B 1 582 ? 14.195 9.969 5.074 1 94.44 582 LYS B C 1
ATOM 10122 O O . LYS B 1 582 ? 15 9.477 5.867 1 94.44 582 LYS B O 1
ATOM 10127 N N . LEU B 1 583 ? 13.383 9.25 4.352 1 97.12 583 LEU B N 1
ATOM 10128 C CA . LEU B 1 583 ? 13.25 7.82 4.59 1 97.12 583 LEU B CA 1
ATOM 10129 C C . LEU B 1 583 ? 13.961 7.02 3.504 1 97.12 583 LEU B C 1
ATOM 10131 O O . LEU B 1 583 ? 13.961 5.789 3.533 1 97.12 583 LEU B O 1
ATOM 10135 N N . THR B 1 584 ? 14.602 7.684 2.562 1 97.25 584 THR B N 1
ATOM 10136 C CA . THR B 1 584 ? 15.156 7 1.399 1 97.25 584 THR B CA 1
ATOM 10137 C C . THR B 1 584 ? 16.25 6.023 1.814 1 97.25 584 THR B C 1
ATOM 10139 O O . THR B 1 584 ? 16.312 4.895 1.32 1 97.25 584 THR B O 1
ATOM 10142 N N . TYR B 1 585 ? 17.141 6.402 2.795 1 97.12 585 TYR B N 1
ATOM 10143 C CA . TYR B 1 585 ? 18.234 5.539 3.234 1 97.12 585 TYR B CA 1
ATOM 10144 C C . TYR B 1 585 ? 17.703 4.32 3.979 1 97.12 585 TYR B C 1
ATOM 10146 O O . TYR B 1 585 ? 18.047 3.186 3.658 1 97.12 585 TYR B O 1
ATOM 10154 N N . ALA B 1 586 ? 16.797 4.578 4.91 1 98.25 586 ALA B N 1
ATOM 10155 C CA . ALA B 1 586 ? 16.203 3.479 5.656 1 98.25 586 ALA B CA 1
ATOM 10156 C C . ALA B 1 586 ? 15.414 2.551 4.73 1 98.25 586 ALA B C 1
ATOM 10158 O O . ALA B 1 586 ? 15.469 1.327 4.879 1 98.25 586 ALA B O 1
ATOM 10159 N N . THR B 1 587 ? 14.672 3.125 3.793 1 98.44 587 THR B N 1
ATOM 10160 C CA . THR B 1 587 ? 13.898 2.324 2.848 1 98.44 587 THR B CA 1
ATOM 10161 C C . THR B 1 587 ? 14.828 1.479 1.978 1 98.44 587 THR B C 1
ATOM 10163 O O . THR B 1 587 ? 14.539 0.314 1.7 1 98.44 587 THR B O 1
ATOM 10166 N N . TYR B 1 588 ? 15.93 2.088 1.543 1 97.56 588 TYR B N 1
ATOM 10167 C CA . TYR B 1 588 ? 16.906 1.358 0.748 1 97.56 588 TYR B CA 1
ATOM 10168 C C . TYR B 1 588 ? 17.406 0.123 1.49 1 97.56 588 TYR B C 1
ATOM 10170 O O . TYR B 1 588 ? 17.484 -0.965 0.915 1 97.56 588 TYR B O 1
ATOM 10178 N N . LEU B 1 589 ? 17.641 0.252 2.729 1 98.19 589 LEU B N 1
ATOM 10179 C CA . LEU B 1 589 ? 18.203 -0.843 3.504 1 98.19 589 LEU B CA 1
ATOM 10180 C C . LEU B 1 589 ? 17.156 -1.893 3.828 1 98.19 589 LEU B C 1
ATOM 10182 O O . LEU B 1 589 ? 17.422 -3.092 3.795 1 98.19 589 LEU B O 1
ATOM 10186 N N . VAL B 1 590 ? 15.945 -1.488 4.023 1 97.88 590 VAL B N 1
ATOM 10187 C CA . VAL B 1 590 ? 14.945 -2.396 4.574 1 97.88 590 VAL B CA 1
ATOM 10188 C C . VAL B 1 590 ? 14.172 -3.062 3.441 1 97.88 590 VAL B C 1
ATOM 10190 O O . VAL B 1 590 ? 13.641 -4.164 3.605 1 97.88 590 VAL B O 1
ATOM 10193 N N . HIS B 1 591 ? 14.07 -2.49 2.264 1 98.06 591 HIS B N 1
ATOM 10194 C CA . HIS B 1 591 ? 13.094 -2.914 1.269 1 98.06 591 HIS B CA 1
ATOM 10195 C C . HIS B 1 591 ? 13.352 -4.348 0.815 1 98.06 591 HIS B C 1
ATOM 10197 O O . HIS B 1 591 ? 12.414 -5.133 0.655 1 98.06 591 HIS B O 1
ATOM 10203 N N . PRO B 1 592 ? 14.617 -4.785 0.654 1 96.69 592 PRO B N 1
ATOM 10204 C CA . PRO B 1 592 ? 14.781 -6.188 0.271 1 96.69 592 PRO B CA 1
ATOM 10205 C C . PRO B 1 592 ? 14.359 -7.156 1.375 1 96.69 592 PRO B C 1
ATOM 10207 O O . PRO B 1 592 ? 13.859 -8.242 1.088 1 96.69 592 PRO B O 1
ATOM 10210 N N . ILE B 1 593 ? 14.578 -6.758 2.643 1 97 593 ILE B N 1
ATOM 10211 C CA . ILE B 1 593 ? 14.133 -7.586 3.76 1 97 593 ILE B CA 1
ATOM 10212 C C . ILE B 1 593 ? 12.617 -7.762 3.703 1 97 593 ILE B C 1
ATOM 10214 O O . ILE B 1 593 ? 12.109 -8.883 3.842 1 97 593 ILE B O 1
ATOM 10218 N N . VAL B 1 594 ? 11.93 -6.688 3.396 1 97.25 594 VAL B N 1
ATOM 10219 C CA . VAL B 1 594 ? 10.477 -6.695 3.322 1 97.25 594 VAL B CA 1
ATOM 10220 C C . VAL B 1 594 ? 10.023 -7.547 2.137 1 97.25 594 VAL B C 1
ATOM 10222 O O . VAL B 1 594 ? 9.148 -8.406 2.277 1 97.25 594 VAL B O 1
ATOM 10225 N N . LEU B 1 595 ? 10.641 -7.348 1.002 1 96.94 595 LEU B N 1
ATOM 10226 C CA . LEU B 1 595 ? 10.242 -8.047 -0.217 1 96.94 595 LEU B CA 1
ATOM 10227 C C . LEU B 1 595 ? 10.5 -9.539 -0.093 1 96.94 595 LEU B C 1
ATOM 10229 O O . LEU B 1 595 ? 9.609 -10.352 -0.353 1 96.94 595 LEU B O 1
ATOM 10233 N N . TYR B 1 596 ? 11.664 -9.922 0.375 1 95.12 596 TYR B N 1
ATOM 10234 C CA . TYR B 1 596 ? 12 -11.336 0.501 1 95.12 596 TYR B CA 1
ATOM 10235 C C . TYR B 1 596 ? 11.133 -12.008 1.559 1 95.12 596 TYR B C 1
ATOM 10237 O O . TYR B 1 596 ? 10.773 -13.18 1.42 1 95.12 596 TYR B O 1
ATOM 10245 N N . THR B 1 597 ? 10.828 -11.273 2.627 1 94.31 597 THR B N 1
ATOM 10246 C CA . THR B 1 597 ? 9.938 -11.828 3.641 1 94.31 597 THR B CA 1
ATOM 10247 C C . THR B 1 597 ? 8.578 -12.164 3.041 1 94.31 597 THR B C 1
ATOM 10249 O O . THR B 1 597 ? 8.016 -13.227 3.316 1 94.31 597 THR B O 1
ATOM 10252 N N . TYR B 1 598 ? 8.078 -11.344 2.215 1 95.88 598 TYR B N 1
ATOM 10253 C CA . TYR B 1 598 ? 6.793 -11.617 1.572 1 95.88 598 TYR B CA 1
ATOM 10254 C C . TYR B 1 598 ? 6.918 -12.773 0.584 1 95.88 598 TYR B C 1
ATOM 10256 O O . TYR B 1 598 ? 6.121 -13.711 0.612 1 95.88 598 TYR B O 1
ATOM 10264 N N . TYR B 1 599 ? 7.91 -12.711 -0.271 1 95 599 TYR B N 1
ATOM 10265 C CA . TYR B 1 599 ? 8.023 -13.664 -1.373 1 95 599 TYR B CA 1
ATOM 10266 C C . TYR B 1 599 ? 8.25 -15.078 -0.853 1 95 599 TYR B C 1
ATOM 10268 O O . TYR B 1 599 ? 7.66 -16.031 -1.363 1 95 599 TYR B O 1
ATOM 10276 N N . TYR B 1 600 ? 9.031 -15.203 0.183 1 93.38 600 TYR B N 1
ATOM 10277 C CA . TYR B 1 600 ? 9.336 -16.531 0.68 1 93.38 600 TYR B CA 1
ATOM 10278 C C . TYR B 1 600 ? 8.289 -17 1.688 1 93.38 600 TYR B C 1
ATOM 10280 O O . TYR B 1 600 ? 8.227 -18.188 2.031 1 93.38 600 TYR B O 1
ATOM 10288 N N . SER B 1 601 ? 7.473 -16.094 2.174 1 92.75 601 SER B N 1
ATOM 10289 C CA . SER B 1 601 ? 6.43 -16.453 3.125 1 92.75 601 SER B CA 1
ATOM 10290 C C . SER B 1 601 ? 5.117 -16.766 2.414 1 92.75 601 SER B C 1
ATOM 10292 O O . SER B 1 601 ? 4.168 -17.25 3.033 1 92.75 601 SER B O 1
ATOM 10294 N N . ARG B 1 602 ? 5.035 -16.562 1.168 1 93.69 602 ARG B N 1
ATOM 10295 C CA . ARG B 1 602 ? 3.812 -16.812 0.414 1 93.69 602 ARG B CA 1
ATOM 10296 C C . ARG B 1 602 ? 3.494 -18.312 0.371 1 93.69 602 ARG B C 1
ATOM 10298 O O . ARG B 1 602 ? 4.391 -19.141 0.514 1 93.69 602 ARG B O 1
ATOM 10305 N N . THR B 1 603 ? 2.227 -18.547 0.138 1 93.88 603 THR B N 1
ATOM 10306 C CA . THR B 1 603 ? 1.784 -19.938 0.056 1 93.88 603 THR B CA 1
ATOM 10307 C C . THR B 1 603 ? 1.506 -20.328 -1.392 1 93.88 603 THR B C 1
ATOM 10309 O O . THR B 1 603 ? 1.21 -21.5 -1.679 1 93.88 603 THR B O 1
ATOM 10312 N N . THR B 1 604 ? 1.556 -19.359 -2.295 1 93.25 604 THR B N 1
ATOM 10313 C CA . THR B 1 604 ? 1.442 -19.594 -3.73 1 93.25 604 THR B CA 1
ATOM 10314 C C . THR B 1 604 ? 2.543 -18.859 -4.488 1 93.25 604 THR B C 1
ATOM 10316 O O . THR B 1 604 ? 3.146 -17.922 -3.963 1 93.25 604 THR B O 1
ATOM 10319 N N . PHE B 1 605 ? 2.801 -19.359 -5.648 1 92.62 605 PHE B N 1
ATOM 10320 C CA . PHE B 1 605 ? 3.734 -18.625 -6.496 1 92.62 605 PHE B CA 1
ATOM 10321 C C . PHE B 1 605 ? 3.111 -17.312 -6.988 1 92.62 605 PHE B C 1
ATOM 10323 O O . PHE B 1 605 ? 1.886 -17.203 -7.082 1 92.62 605 PHE B O 1
ATOM 10330 N N . LEU B 1 606 ? 3.938 -16.391 -7.266 1 93.25 606 LEU B N 1
ATOM 10331 C CA . LEU B 1 606 ? 3.465 -15.141 -7.836 1 93.25 606 LEU B CA 1
ATOM 10332 C C . LEU B 1 606 ? 3.021 -15.336 -9.281 1 93.25 606 LEU B C 1
ATOM 10334 O O . LEU B 1 606 ? 3.514 -16.234 -9.969 1 93.25 606 LEU B O 1
ATOM 10338 N N . HIS B 1 607 ? 2.047 -14.609 -9.664 1 92.81 607 HIS B N 1
ATOM 10339 C CA . HIS B 1 607 ? 1.555 -14.531 -11.031 1 92.81 607 HIS B CA 1
ATOM 10340 C C . HIS B 1 607 ? 1.697 -13.117 -11.586 1 92.81 607 HIS B C 1
ATOM 10342 O O . HIS B 1 607 ? 1.235 -12.156 -10.969 1 92.81 607 HIS B O 1
ATOM 10348 N N . TYR B 1 608 ? 2.33 -13.047 -12.781 1 92.69 608 TYR B N 1
ATOM 10349 C CA . TYR B 1 608 ? 2.555 -11.711 -13.312 1 92.69 608 TYR B CA 1
ATOM 10350 C C . TYR B 1 608 ? 1.42 -11.297 -14.242 1 92.69 608 TYR B C 1
ATOM 10352 O O . TYR B 1 608 ? 1.049 -12.047 -15.148 1 92.69 608 TYR B O 1
ATOM 10360 N N . SER B 1 609 ? 0.852 -10.297 -14.055 1 93.12 609 SER B N 1
ATOM 10361 C CA . SER B 1 609 ? -0.017 -9.461 -14.875 1 93.12 609 SER B CA 1
ATOM 10362 C C . SER B 1 609 ? 0.097 -7.996 -14.484 1 93.12 609 SER B C 1
ATOM 10364 O O . SER B 1 609 ? 0.453 -7.672 -13.352 1 93.12 609 SER B O 1
ATOM 10366 N N . PRO B 1 610 ? -0.046 -7.109 -15.414 1 91.44 610 PRO B N 1
ATOM 10367 C CA . PRO B 1 610 ? 0.145 -5.699 -15.078 1 91.44 610 PRO B CA 1
ATOM 10368 C C . PRO B 1 610 ? -0.67 -5.266 -13.867 1 91.44 610 PRO B C 1
ATOM 10370 O O . PRO B 1 610 ? -0.17 -4.527 -13.016 1 91.44 610 PRO B O 1
ATOM 10373 N N . ILE B 1 611 ? -1.894 -5.734 -13.734 1 93.06 611 ILE B N 1
ATOM 10374 C CA . ILE B 1 611 ? -2.756 -5.297 -12.641 1 93.06 611 ILE B CA 1
ATOM 10375 C C . ILE B 1 611 ? -2.303 -5.941 -11.336 1 93.06 611 ILE B C 1
ATOM 10377 O O . ILE B 1 611 ? -2.242 -5.281 -10.297 1 93.06 611 ILE B O 1
ATOM 10381 N N . GLU B 1 612 ? -2.035 -7.262 -11.344 1 95 612 GLU B N 1
ATOM 10382 C CA . GLU B 1 612 ? -1.559 -7.945 -10.148 1 95 612 GLU B CA 1
ATOM 10383 C C . GLU B 1 612 ? -0.214 -7.387 -9.688 1 95 612 GLU B C 1
ATOM 10385 O O . GLU B 1 612 ? 0.017 -7.215 -8.492 1 95 612 GLU B O 1
ATOM 10390 N N . PHE B 1 613 ? 0.629 -7.102 -10.672 1 95.81 613 PHE B N 1
ATOM 10391 C CA . PHE B 1 613 ? 1.935 -6.531 -10.352 1 95.81 613 PHE B CA 1
ATOM 10392 C C . PHE B 1 613 ? 1.785 -5.148 -9.727 1 95.81 613 PHE B C 1
ATOM 10394 O O . PHE B 1 613 ? 2.521 -4.797 -8.805 1 95.81 613 PHE B O 1
ATOM 10401 N N . SER B 1 614 ? 0.889 -4.344 -10.234 1 96.75 614 SER B N 1
ATOM 10402 C CA . SER B 1 614 ? 0.677 -3.002 -9.695 1 96.75 614 SER B CA 1
ATOM 10403 C C . SER B 1 614 ? 0.269 -3.051 -8.227 1 96.75 614 SER B C 1
ATOM 10405 O O . SER B 1 614 ? 0.728 -2.238 -7.422 1 96.75 614 SER B O 1
ATOM 10407 N N . TRP B 1 615 ? -0.605 -3.955 -7.852 1 97 615 TRP B N 1
ATOM 10408 C CA . TRP B 1 615 ? -1.037 -4.082 -6.461 1 97 615 TRP B CA 1
ATOM 10409 C C . TRP B 1 615 ? 0.095 -4.605 -5.586 1 97 615 TRP B C 1
ATOM 10411 O O . TRP B 1 615 ? 0.238 -4.191 -4.434 1 97 615 TRP B O 1
ATOM 10421 N N . LEU B 1 616 ? 0.876 -5.621 -6.125 1 97.06 616 LEU B N 1
ATOM 10422 C CA . LEU B 1 616 ? 2.057 -6.105 -5.414 1 97.06 616 LEU B CA 1
ATOM 10423 C C . LEU B 1 616 ? 3.027 -4.961 -5.137 1 97.06 616 LEU B C 1
ATOM 10425 O O . LEU B 1 616 ? 3.514 -4.816 -4.016 1 97.06 616 LEU B O 1
ATOM 10429 N N . PHE B 1 617 ? 3.234 -4.168 -6.191 1 97.69 617 PHE B N 1
ATOM 10430 C CA . PHE B 1 617 ? 4.113 -3.008 -6.098 1 97.69 617 PHE B CA 1
ATOM 10431 C C . PHE B 1 617 ? 3.611 -2.029 -5.047 1 97.69 617 PHE B C 1
ATOM 10433 O O . PHE B 1 617 ? 4.391 -1.529 -4.23 1 97.69 617 PHE B O 1
ATOM 10440 N N . ALA B 1 618 ? 2.328 -1.812 -5.008 1 98.06 618 ALA B N 1
ATOM 10441 C CA . ALA B 1 618 ? 1.722 -0.91 -4.031 1 98.06 618 ALA B CA 1
ATOM 10442 C C . ALA B 1 618 ? 1.905 -1.437 -2.609 1 98.06 618 ALA B C 1
ATOM 10444 O O . ALA B 1 618 ? 2.223 -0.673 -1.694 1 98.06 618 ALA B O 1
ATOM 10445 N N . GLY B 1 619 ? 1.687 -2.713 -2.393 1 97.94 619 GLY B N 1
ATOM 10446 C CA . GLY B 1 619 ? 1.928 -3.314 -1.092 1 97.94 619 GLY B CA 1
ATOM 10447 C C . GLY B 1 619 ? 3.371 -3.199 -0.639 1 97.94 619 GLY B C 1
ATOM 10448 O O . GLY B 1 619 ? 3.639 -2.898 0.526 1 97.94 619 GLY B O 1
ATOM 10449 N N . ASN B 1 620 ? 4.293 -3.398 -1.619 1 98.44 620 ASN B N 1
ATOM 10450 C CA . ASN B 1 620 ? 5.715 -3.283 -1.316 1 98.44 620 ASN B CA 1
ATOM 10451 C C . ASN B 1 620 ? 6.086 -1.867 -0.885 1 98.44 620 ASN B C 1
ATOM 10453 O O . ASN B 1 620 ? 6.855 -1.683 0.061 1 98.44 620 ASN B O 1
ATOM 10457 N N . ILE B 1 621 ? 5.527 -0.9 -1.581 1 98.19 621 ILE B N 1
ATOM 10458 C CA . ILE B 1 621 ? 5.809 0.497 -1.267 1 98.19 621 ILE B CA 1
ATOM 10459 C C . ILE B 1 621 ? 5.324 0.814 0.147 1 98.19 621 ILE B C 1
ATOM 10461 O O . ILE B 1 621 ? 6.07 1.37 0.956 1 98.19 621 ILE B O 1
ATOM 10465 N N . LEU B 1 622 ?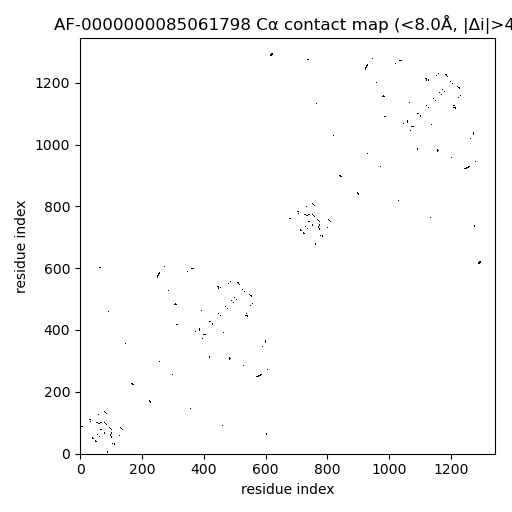 4.105 0.424 0.467 1 97.62 622 LEU B N 1
ATOM 10466 C CA . LEU B 1 622 ? 3.516 0.77 1.755 1 97.62 622 LEU B CA 1
ATOM 10467 C C . LEU B 1 622 ? 4.285 0.114 2.898 1 97.62 622 LEU B C 1
ATOM 10469 O O . LEU B 1 622 ? 4.633 0.776 3.877 1 97.62 622 LEU B O 1
ATOM 10473 N N . PHE B 1 623 ? 4.602 -1.176 2.773 1 98.06 623 PHE B N 1
ATOM 10474 C CA . PHE B 1 623 ? 5.293 -1.879 3.848 1 98.06 623 PHE B CA 1
ATOM 10475 C C . PHE B 1 623 ? 6.734 -1.399 3.971 1 98.06 623 PHE B C 1
ATOM 10477 O O . PHE B 1 623 ? 7.242 -1.216 5.082 1 98.06 623 PHE B O 1
ATOM 10484 N N . ALA B 1 624 ? 7.379 -1.156 2.818 1 98.38 624 ALA B N 1
ATOM 10485 C CA . ALA B 1 624 ? 8.773 -0.72 2.855 1 98.38 624 ALA B CA 1
ATOM 10486 C C . ALA B 1 624 ? 8.898 0.655 3.504 1 98.38 624 ALA B C 1
ATOM 10488 O O . ALA B 1 624 ? 9.711 0.846 4.414 1 98.38 624 ALA B O 1
ATOM 10489 N N . PHE B 1 625 ? 8.078 1.601 3.119 1 97.88 625 PHE B N 1
ATOM 10490 C CA . PHE B 1 625 ? 8.156 2.953 3.662 1 97.88 625 PHE B CA 1
ATOM 10491 C C . PHE B 1 625 ? 7.68 2.98 5.113 1 97.88 625 PHE B C 1
ATOM 10493 O O . PHE B 1 625 ? 8.211 3.736 5.93 1 97.88 625 PHE B O 1
ATOM 10500 N N . SER B 1 626 ? 6.672 2.176 5.484 1 96.94 626 SER B N 1
ATOM 10501 C CA . SER B 1 626 ? 6.168 2.16 6.852 1 96.94 626 SER B CA 1
ATOM 10502 C C . SER B 1 626 ? 7.215 1.611 7.816 1 96.94 626 SER B C 1
ATOM 10504 O O . SER B 1 626 ? 7.449 2.188 8.883 1 96.94 626 SER B O 1
ATOM 10506 N N . ILE B 1 627 ? 7.836 0.538 7.422 1 97.75 627 ILE B N 1
ATOM 10507 C CA . ILE B 1 627 ? 8.859 -0.055 8.273 1 97.75 627 ILE B CA 1
ATOM 10508 C C . ILE B 1 627 ? 10.07 0.869 8.344 1 97.75 627 ILE B C 1
ATOM 10510 O O . ILE B 1 627 ? 10.68 1.032 9.406 1 97.75 627 ILE B O 1
ATOM 10514 N N . ALA B 1 628 ? 10.391 1.465 7.199 1 98.38 628 ALA B N 1
ATOM 10515 C CA . ALA B 1 628 ? 11.484 2.434 7.172 1 98.38 628 ALA B CA 1
ATOM 10516 C C . ALA B 1 628 ? 11.203 3.6 8.117 1 98.38 628 ALA B C 1
ATOM 10518 O O . ALA B 1 628 ? 12.117 4.098 8.781 1 98.38 628 ALA B O 1
ATOM 10519 N N . PHE B 1 629 ? 9.984 4.031 8.195 1 96.5 629 PHE B N 1
ATOM 10520 C CA . PHE B 1 629 ? 9.578 5.125 9.07 1 96.5 629 PHE B CA 1
ATOM 10521 C C . PHE B 1 629 ? 9.812 4.758 10.531 1 96.5 629 PHE B C 1
ATOM 10523 O O . PHE B 1 629 ? 10.367 5.551 11.297 1 96.5 629 PHE B O 1
ATOM 10530 N N . ILE B 1 630 ? 9.469 3.568 10.906 1 96 630 ILE B N 1
ATOM 10531 C CA . ILE B 1 630 ? 9.617 3.102 12.281 1 96 630 ILE B CA 1
ATOM 10532 C C . ILE B 1 630 ? 11.094 2.99 12.625 1 96 630 ILE B C 1
ATOM 10534 O O . ILE B 1 630 ? 11.531 3.469 13.672 1 96 630 ILE B O 1
ATOM 10538 N N . ILE B 1 631 ? 11.859 2.428 11.742 1 97.06 631 ILE B N 1
ATOM 10539 C CA . ILE B 1 631 ? 13.273 2.209 12 1 97.06 631 ILE B CA 1
ATOM 10540 C C . ILE B 1 631 ? 14.016 3.543 11.977 1 97.06 631 ILE B C 1
ATOM 10542 O O . ILE B 1 631 ? 14.969 3.742 12.734 1 97.06 631 ILE B O 1
ATOM 10546 N N . HIS B 1 632 ? 13.555 4.426 11.125 1 97.06 632 HIS B N 1
ATOM 10547 C CA . HIS B 1 632 ? 14.148 5.762 11.086 1 97.06 632 HIS B CA 1
ATOM 10548 C C . HIS B 1 632 ? 13.984 6.477 12.422 1 97.06 632 HIS B C 1
ATOM 10550 O O . HIS B 1 632 ? 14.945 7.066 12.93 1 97.06 632 HIS B O 1
ATOM 10556 N N . LEU B 1 633 ? 12.859 6.375 13.062 1 95.88 633 LEU B N 1
ATOM 10557 C CA . LEU B 1 633 ? 12.562 7.078 14.305 1 95.88 633 LEU B CA 1
ATOM 10558 C C . LEU B 1 633 ? 13.242 6.395 15.492 1 95.88 633 LEU B C 1
ATOM 10560 O O . LEU B 1 633 ? 13.594 7.051 16.469 1 95.88 633 LEU B O 1
ATOM 10564 N N . THR B 1 634 ? 13.453 5.098 15.406 1 96.5 634 THR B N 1
ATOM 10565 C CA . THR B 1 634 ? 13.867 4.348 16.594 1 96.5 634 THR B CA 1
ATOM 10566 C C . THR B 1 634 ? 15.375 4.105 16.578 1 96.5 634 THR B C 1
ATOM 10568 O O . THR B 1 634 ? 15.992 3.947 17.641 1 96.5 634 THR B O 1
ATOM 10571 N N . ILE B 1 635 ? 15.984 4.012 15.367 1 97 635 ILE B N 1
ATOM 10572 C CA . ILE B 1 635 ? 17.391 3.65 15.305 1 97 635 ILE B CA 1
ATOM 10573 C C . ILE B 1 635 ? 18.172 4.746 14.586 1 97 635 ILE B C 1
ATOM 10575 O O . ILE B 1 635 ? 19.109 5.328 15.156 1 97 635 ILE B O 1
ATOM 10579 N N . GLU B 1 636 ? 17.766 5.141 13.438 1 96.06 636 GLU B N 1
ATOM 10580 C CA . GLU B 1 636 ? 18.547 6.055 12.609 1 96.06 636 GLU B CA 1
ATOM 10581 C C . GLU B 1 636 ? 18.641 7.438 13.242 1 96.06 636 GLU B C 1
ATOM 10583 O O . GLU B 1 636 ? 19.734 7.965 13.445 1 96.06 636 GLU B O 1
ATOM 10588 N N . LYS B 1 637 ? 17.531 8.016 13.539 1 94.38 637 LYS B N 1
ATOM 10589 C CA . LYS B 1 637 ? 17.469 9.391 14.031 1 94.38 637 LYS B CA 1
ATOM 10590 C C . LYS B 1 637 ? 18.188 9.523 15.375 1 94.38 637 LYS B C 1
ATOM 10592 O O . LYS B 1 637 ? 18.891 10.508 15.617 1 94.38 637 LYS B O 1
ATOM 10597 N N . PRO B 1 638 ? 18.016 8.594 16.328 1 95.19 638 PRO B N 1
ATOM 10598 C CA . PRO B 1 638 ? 18.734 8.711 17.609 1 95.19 638 PRO B CA 1
ATOM 10599 C C . PRO B 1 638 ? 20.234 8.836 17.422 1 95.19 638 PRO B C 1
ATOM 10601 O O . PRO B 1 638 ? 20.875 9.641 18.094 1 95.19 638 PRO B O 1
ATOM 10604 N N . PHE B 1 639 ? 20.812 8.102 16.547 1 93.62 639 PHE B N 1
ATOM 10605 C CA . PHE B 1 639 ? 22.25 8.148 16.344 1 93.62 639 PHE B CA 1
ATOM 10606 C C . PHE B 1 639 ? 22.672 9.461 15.695 1 93.62 639 PHE B C 1
ATOM 10608 O O . PHE B 1 639 ? 23.766 9.961 15.938 1 93.62 639 PHE B O 1
ATOM 10615 N N . ILE B 1 640 ? 21.797 9.984 14.875 1 90.38 640 ILE B N 1
ATOM 10616 C CA . ILE B 1 640 ? 22.047 11.305 14.312 1 90.38 640 ILE B CA 1
ATOM 10617 C C . ILE B 1 640 ? 22.047 12.344 15.43 1 90.38 640 ILE B C 1
ATOM 10619 O O . ILE B 1 640 ? 22.906 13.227 15.453 1 90.38 640 ILE B O 1
ATOM 10623 N N . GLN B 1 641 ? 21.156 12.195 16.359 1 90.81 641 GLN B N 1
ATOM 10624 C CA . GLN B 1 641 ? 21.062 13.125 17.484 1 90.81 641 GLN B CA 1
ATOM 10625 C C . GLN B 1 641 ? 22.266 12.969 18.422 1 90.81 641 GLN B C 1
ATOM 10627 O O . GLN B 1 641 ? 22.781 13.961 18.938 1 90.81 641 GLN B O 1
ATOM 10632 N N . ILE B 1 642 ? 22.672 11.805 18.594 1 90.75 642 ILE B N 1
ATOM 10633 C CA . ILE B 1 642 ? 23.828 11.539 19.453 1 90.75 642 ILE B CA 1
ATOM 10634 C C . ILE B 1 642 ? 25.078 12.148 18.828 1 90.75 642 ILE B C 1
ATOM 10636 O O . ILE B 1 642 ? 25.922 12.695 19.531 1 90.75 642 ILE B O 1
ATOM 10640 N N . GLU B 1 643 ? 25.188 12.039 17.531 1 88.56 643 GLU B N 1
ATOM 10641 C CA . GLU B 1 643 ? 26.312 12.648 16.844 1 88.56 643 GLU B CA 1
ATOM 10642 C C . GLU B 1 643 ? 26.359 14.156 17.062 1 88.56 643 GLU B C 1
ATOM 10644 O O . GLU B 1 643 ? 27.422 14.734 17.25 1 88.56 643 GLU B O 1
ATOM 10649 N N . ARG B 1 644 ? 25.203 14.727 17.031 1 86.69 644 ARG B N 1
ATOM 10650 C CA . ARG B 1 644 ? 25.109 16.172 17.234 1 86.69 644 ARG B CA 1
ATOM 10651 C C . ARG B 1 644 ? 25.5 16.547 18.656 1 86.69 644 ARG B C 1
ATOM 10653 O O . ARG B 1 644 ? 26 17.656 18.891 1 86.69 644 ARG B O 1
ATOM 10660 N N . LEU B 1 645 ? 25.25 15.656 19.562 1 85.62 645 LEU B N 1
ATOM 10661 C CA . LEU B 1 645 ? 25.625 15.883 20.953 1 85.62 645 LEU B CA 1
ATOM 10662 C C . LEU B 1 645 ? 27.141 15.781 21.141 1 85.62 645 LEU B C 1
ATOM 10664 O O . LEU B 1 645 ? 27.719 16.531 21.922 1 85.62 645 LEU B O 1
ATOM 10668 N N . ILE B 1 646 ? 27.734 14.891 20.406 1 82.75 646 ILE B N 1
ATOM 10669 C CA . ILE B 1 646 ? 29.156 14.664 20.531 1 82.75 646 ILE B CA 1
ATOM 10670 C C . ILE B 1 646 ? 29.922 15.75 19.766 1 82.75 646 ILE B C 1
ATOM 10672 O O . ILE B 1 646 ? 30.938 16.25 20.234 1 82.75 646 ILE B O 1
ATOM 10676 N N . PHE B 1 647 ? 29.422 16.094 18.578 1 81.38 647 PHE B N 1
ATOM 10677 C CA . PHE B 1 647 ? 30.016 17.125 17.734 1 81.38 647 PHE B CA 1
ATOM 10678 C C . PHE B 1 647 ? 29.047 18.297 17.531 1 81.38 647 PHE B C 1
ATOM 10680 O O . PHE B 1 647 ? 28.438 18.391 16.469 1 81.38 647 PHE B O 1
ATOM 10687 N N . PRO B 1 648 ? 28.922 19.188 18.547 1 73 648 PRO B N 1
ATOM 10688 C CA . PRO B 1 648 ? 27.969 20.281 18.406 1 73 648 PRO B CA 1
ATOM 10689 C C . PRO B 1 648 ? 28.328 21.25 17.297 1 73 648 PRO B C 1
ATOM 10691 O O . PRO B 1 648 ? 29.516 21.516 17.062 1 73 648 PRO B O 1
ATOM 10694 N N . PRO B 1 649 ? 27.297 21.516 16.531 1 63.28 649 PRO B N 1
ATOM 10695 C CA . PRO B 1 649 ? 27.609 22.5 15.484 1 63.28 649 PRO B CA 1
ATOM 10696 C C . PRO B 1 649 ? 28.125 23.812 16.047 1 63.28 649 PRO B C 1
ATOM 10698 O O . PRO B 1 649 ? 27.75 24.219 17.141 1 63.28 649 PRO B O 1
ATOM 10701 N N . LYS B 1 650 ? 29.266 24.516 15.656 1 53.25 650 LYS B N 1
ATOM 10702 C CA . LYS B 1 650 ? 29.828 25.781 16.109 1 53.25 650 LYS B CA 1
ATOM 10703 C C . LYS B 1 650 ? 28.75 26.859 16.156 1 53.25 650 LYS B C 1
ATOM 10705 O O . LYS B 1 650 ? 28.016 27.047 15.188 1 53.25 650 LYS B O 1
ATOM 10710 N N . LYS B 1 651 ? 28.484 27.25 17.406 1 46.81 651 LYS B N 1
ATOM 10711 C CA . LYS B 1 651 ? 27.609 28.391 17.641 1 46.81 651 LYS B CA 1
ATOM 10712 C C . LYS B 1 651 ? 28 29.562 16.766 1 46.81 651 LYS B C 1
ATOM 10714 O O . LYS B 1 651 ? 29.156 29.984 16.75 1 46.81 651 LYS B O 1
ATOM 10719 N N . GLN B 1 652 ? 27.391 29.766 15.664 1 38.12 652 GLN B N 1
ATOM 10720 C CA . GLN B 1 652 ? 27.656 31.047 15.031 1 38.12 652 GLN B CA 1
ATOM 10721 C C . GLN B 1 652 ? 27.656 32.188 16.062 1 38.12 652 GLN B C 1
ATOM 10723 O O . GLN B 1 652 ? 26.688 32.344 16.797 1 38.12 652 GLN B O 1
ATOM 10728 N N . ASN B 1 653 ? 28.75 32.5 16.656 1 32.66 653 ASN B N 1
ATOM 10729 C CA . ASN B 1 653 ? 28.766 33.812 17.328 1 32.66 653 ASN B CA 1
ATOM 10730 C C . ASN B 1 653 ? 27.859 34.812 16.625 1 32.66 653 ASN B C 1
ATOM 10732 O O . ASN B 1 653 ? 27.844 34.875 15.391 1 32.66 653 ASN B O 1
ATOM 10736 N N . SER B 1 654 ? 26.781 35.188 17.219 1 34.41 654 SER B N 1
ATOM 10737 C CA . SER B 1 654 ? 25.875 36.281 16.797 1 34.41 654 SER B CA 1
ATOM 10738 C C . SER B 1 654 ? 26.641 37.438 16.188 1 34.41 654 SER B C 1
ATOM 10740 O O . SER B 1 654 ? 26.891 38.438 16.875 1 34.41 654 SER B O 1
ATOM 10742 N N . SER B 1 655 ? 27.844 37.375 15.711 1 34.22 655 SER B N 1
ATOM 10743 C CA . SER B 1 655 ? 28.156 38.656 15.102 1 34.22 655 SER B CA 1
ATOM 10744 C C . SER B 1 655 ? 27.031 39.156 14.203 1 34.22 655 SER B C 1
ATOM 10746 O O . SER B 1 655 ? 26.25 38.344 13.68 1 34.22 655 SER B O 1
ATOM 10748 N N . PRO B 1 656 ? 26.734 40.562 14.242 1 33.44 656 PRO B N 1
ATOM 10749 C CA . PRO B 1 656 ? 25.672 41.156 13.422 1 33.44 656 PRO B CA 1
ATOM 10750 C C . PRO B 1 656 ? 25.516 40.438 12.07 1 33.44 656 PRO B C 1
ATOM 10752 O O . PRO B 1 656 ? 26.469 39.844 11.578 1 33.44 656 PRO B O 1
ATOM 10755 N N . PRO B 1 657 ? 24.219 40.281 11.695 1 33 657 PRO B N 1
ATOM 10756 C CA . PRO B 1 657 ? 23.797 39.625 10.453 1 33 657 PRO B CA 1
ATOM 10757 C C . PRO B 1 657 ? 24.75 39.906 9.289 1 33 657 PRO B C 1
ATOM 10759 O O . PRO B 1 657 ? 24.672 40.938 8.656 1 33 657 PRO B O 1
ATOM 10762 N N . GLN B 1 658 ? 26.078 39.812 9.523 1 30.41 658 GLN B N 1
ATOM 10763 C CA . GLN B 1 658 ? 26.656 39.969 8.188 1 30.41 658 GLN B CA 1
ATOM 10764 C C . GLN B 1 658 ? 26 39 7.199 1 30.41 658 GLN B C 1
ATOM 10766 O O . GLN B 1 658 ? 25.312 38.062 7.605 1 30.41 658 GLN B O 1
ATOM 10771 N N . LYS B 1 659 ? 26.734 38.688 5.996 1 33.62 659 LYS B N 1
ATOM 10772 C CA . LYS B 1 659 ? 26.203 38.188 4.727 1 33.62 659 LYS B CA 1
ATOM 10773 C C . LYS B 1 659 ? 25.641 36.781 4.863 1 33.62 659 LYS B C 1
ATOM 10775 O O . LYS B 1 659 ? 26.266 35.906 5.492 1 33.62 659 LYS B O 1
ATOM 10780 N N . GLU B 1 660 ? 24.344 36.562 4.637 1 32.88 660 GLU B N 1
ATOM 10781 C CA . GLU B 1 660 ? 23.359 35.5 4.512 1 32.88 660 GLU B CA 1
ATOM 10782 C C . GLU B 1 660 ? 23.984 34.25 3.959 1 32.88 660 GLU B C 1
ATOM 10784 O O . GLU B 1 660 ? 23.375 33.156 3.996 1 32.88 660 GLU B O 1
ATOM 10789 N N . TYR B 1 661 ? 25.188 34.281 3.352 1 31.52 661 TYR B N 1
ATOM 10790 C CA . TYR B 1 661 ? 25.656 33.156 2.549 1 31.52 661 TYR B CA 1
ATOM 10791 C C . TYR B 1 661 ? 26.219 32.031 3.434 1 31.52 661 TYR B C 1
ATOM 10793 O O . TYR B 1 661 ? 26.297 30.875 3.02 1 31.52 661 TYR B O 1
ATOM 10801 N N . GLN B 1 662 ? 26.859 32.375 4.617 1 32.44 662 GLN B N 1
ATOM 10802 C CA . GLN B 1 662 ? 27.656 31.375 5.305 1 32.44 662 GLN B CA 1
ATOM 10803 C C . GLN B 1 662 ? 26.766 30.359 6.016 1 32.44 662 GLN B C 1
ATOM 10805 O O . GLN B 1 662 ? 27.188 29.219 6.258 1 32.44 662 GLN B O 1
ATOM 10810 N N . ASN B 1 663 ? 25.656 30.719 6.574 1 35.59 663 ASN B N 1
ATOM 10811 C CA . ASN B 1 663 ? 24.844 29.812 7.367 1 35.59 663 ASN B CA 1
ATOM 10812 C C . ASN B 1 663 ? 24.281 28.672 6.516 1 35.59 663 ASN B C 1
ATOM 10814 O O . ASN B 1 663 ? 23.703 27.719 7.043 1 35.59 663 ASN B O 1
ATOM 10818 N N . TYR B 1 664 ? 24.344 28.828 5.188 1 34.53 664 TYR B N 1
ATOM 10819 C CA . TYR B 1 664 ? 23.75 27.906 4.215 1 34.53 664 TYR B CA 1
ATOM 10820 C C . TYR B 1 664 ? 24.516 26.578 4.191 1 34.53 664 TYR B C 1
ATOM 10822 O O . TYR B 1 664 ? 23.906 25.516 4.051 1 34.53 664 TYR B O 1
ATOM 10830 N N . SER B 1 665 ? 25.812 26.625 4.398 1 35.62 665 SER B N 1
ATOM 10831 C CA . SER B 1 665 ? 26.672 25.469 4.172 1 35.62 665 SER B CA 1
ATOM 10832 C C . SER B 1 665 ? 26.531 24.438 5.293 1 35.62 665 SER B C 1
ATOM 10834 O O . SER B 1 665 ? 26.703 23.234 5.07 1 35.62 665 SER B O 1
ATOM 10836 N N . SER B 1 666 ? 26.281 24.859 6.465 1 37.44 666 SER B N 1
ATOM 10837 C CA . SER B 1 666 ? 26.297 23.906 7.562 1 37.44 666 SER B CA 1
ATOM 10838 C C . SER B 1 666 ? 25.094 22.969 7.512 1 37.44 666 SER B C 1
ATOM 10840 O O . SER B 1 666 ? 25.203 21.781 7.809 1 37.44 666 SER B O 1
ATOM 10842 N N . LEU B 1 667 ? 24 23.469 7.113 1 37.81 667 LEU B N 1
ATOM 10843 C CA . LEU B 1 667 ? 22.781 22.656 7.117 1 37.81 667 LEU B CA 1
ATOM 10844 C C . LEU B 1 667 ? 22.828 21.625 6 1 37.81 667 LEU B C 1
ATOM 10846 O O . LEU B 1 667 ? 22.328 20.516 6.164 1 37.81 667 LEU B O 1
ATOM 10850 N N . LEU B 1 668 ? 23.531 21.922 4.957 1 37.28 668 LEU B N 1
ATOM 10851 C CA . LEU B 1 668 ? 23.656 20.984 3.848 1 37.28 668 LEU B CA 1
ATOM 10852 C C . LEU B 1 668 ? 24.469 19.766 4.262 1 37.28 668 LEU B C 1
ATOM 10854 O O . LEU B 1 668 ? 24.203 18.656 3.801 1 37.28 668 LEU B O 1
ATOM 10858 N N . ILE B 1 669 ? 25.328 19.953 5.184 1 38.16 669 ILE B N 1
ATOM 10859 C CA . ILE B 1 669 ? 26.172 18.859 5.621 1 38.16 669 ILE B CA 1
ATOM 10860 C C . ILE B 1 669 ? 25.328 17.812 6.363 1 38.16 669 ILE B C 1
ATOM 10862 O O . ILE B 1 669 ? 25.609 16.609 6.285 1 38.16 669 ILE B O 1
ATOM 10866 N N . GLN B 1 670 ? 24.312 18.312 7.012 1 39 670 GLN B N 1
ATOM 10867 C CA . GLN B 1 670 ? 23.531 17.375 7.82 1 39 670 GLN B CA 1
ATOM 10868 C C . GLN B 1 670 ? 22.688 16.469 6.941 1 39 670 GLN B C 1
ATOM 10870 O O . GLN B 1 670 ? 22.234 15.414 7.391 1 39 670 GLN B O 1
ATOM 10875 N N . LYS B 1 671 ? 22.469 16.906 5.707 1 40.69 671 LYS B N 1
ATOM 10876 C CA . LYS B 1 671 ? 21.641 16.109 4.801 1 40.69 671 LYS B CA 1
ATOM 10877 C C . LYS B 1 671 ? 22.484 15.094 4.035 1 40.69 671 LYS B C 1
ATOM 10879 O O . LYS B 1 671 ? 21.938 14.219 3.361 1 40.69 671 LYS B O 1
ATOM 10884 N N . VAL B 1 672 ? 23.891 15.172 4.035 1 37.66 672 VAL B N 1
ATOM 10885 C CA . VAL B 1 672 ? 24.75 14.242 3.303 1 37.66 672 VAL B CA 1
ATOM 10886 C C . VAL B 1 672 ? 25.172 13.102 4.223 1 37.66 672 VAL B C 1
ATOM 10888 O O . VAL B 1 672 ? 25.594 13.328 5.359 1 37.66 672 VAL B O 1
#